Protein 2OXG (pdb70)

Solvent-accessible surface area: 35093 Å² total; per-residue (Å²): 49,136,130,14,154,30,127,5,111,24,64,84,60,8,52,68,28,88,67,8,50,0,89,0,53,0,52,15,167,0,28,13,18,54,132,131,38,102,79,44,132,83,38,99,74,33,0,0,40,94,0,10,0,62,8,64,58,70,33,1,0,36,0,28,3,9,7,5,0,2,64,61,0,29,2,28,4,6,0,83,0,88,54,64,33,74,0,85,0,13,0,72,8,41,9,39,34,77,25,101,34,64,67,96,4,51,45,118,90,66,60,17,24,80,66,1,28,52,6,1,12,60,63,66,88,46,38,94,45,49,25,70,24,72,24,40,136,87,4,132,42,0,67,64,0,81,4,40,1,91,0,106,47,4,38,0,0,3,0,0,0,46,26,8,52,20,4,4,0,1,4,3,29,26,16,117,12,13,34,53,38,36,2,13,3,86,0,17,0,24,92,64,12,41,0,9,0,0,0,16,35,94,123,30,54,5,21,72,24,85,49,66,0,107,21,105,92,41,4,56,49,129,103,16,136,46,150,14,126,21,61,85,64,5,46,66,30,75,70,4,52,0,80,0,32,0,40,16,143,0,27,17,18,59,126,123,64,108,139,40,54,100,37,108,72,43,0,0,38,80,0,10,0,62,8,68,61,69,32,0,1,16,0,22,2,9,5,6,0,3,65,62,0,27,1,28,3,7,0,92,0,85,55,65,32,72,0,97,0,20,0,71,6,53,80,62,37,88,25,67,34,66,58,94,4,55,46,115,67,13,26,89,37,0,26,42,10,2,9,43,40,12,30,18,2,123,49,46,21,36,27,73,23,36,77,91,0,102,57,0,66,62,0,78,4,42,2,33,1,63,49,5,52,0,0,3,0,0,0,48,23,8,46,21,3,4,0,0,3,2,25,21,13,118,11,13,33,53,38,35,2,14,3,90,0,22,0,31,102,67,14,43,0,12,0,0,0,21,40,95,76,26,12,3,20,82,22,85,39,70,0,94,22,96,102,43,7,63,58,132,131,18,64,52,49,19,144,14,58,85,64,7,67,82,36,71,74,4,56,0,87,0,62,0,41,17,172,0,50,26,34,105,46,130,107,115,73,43,0,0,48,94,0,12,0,61,8,66,64,65,36,0,1,34,1,47,6,38,26,12,0,1,64,64,0,31,2,28,3,7,0,97,0,92,52,51,31,90,0,85,0,8,0,73,7,50,79,62,35,77,28,92,32,78,51,94,4,54,108,82,55,18,43,18,84,3,10,20,15,0,8,36,1,22,21,71,121,11,185,40,45,23,74,14,74,27,38,109,79,6,54,72,0,67,51,0,68,4,44,0,94,0,99,42,4,67,11,0,25,1,0,1,54,13,24,92,94,9,28,0,1,22,3,54,23,18,116,11,13,36,54,37,39,3,14,3,75,0,33,0,38,29,5,12,44,0,2,0,0,0,25,28,92,124,28,12,7,13,105,21,94,33,46,0,24,0,31,83,33,44,172,29,148,44,46,32,58,12,64,83,63,11,67,70,33,70,64,4,54,0,93,0,72,0,40,30,73,0,63,34,34,128,131,92,108,87,42,0,0,47,38,0,11,0,47,10,77,62,65,36,0,0,29,0,38,3,19,27,11,0,4,66,66,0,27,0,27,2,6,0,62,0,99,55,64,16,101,0,87,0,5,0,58,8,58,98,64,49,73,42,98,36,82,64,89,3,53,26,156,191,16,38,10,39,29,78,3,2,23,8,0,3,6,0,12,43,79,52,36,160,45,56,19,67,23,71,14,36,141,92,5,110,68,0,76,60,0,74,3,51,1,96,0,101,49,5,61,7,0,9,1,0,1,52,20,20,102,75,6,10,0,1,19,3,31,22,17,119,12,15,29,52,37,44,1,13,3,88,0,41,0,41,100,67,14,41,0,5,0,0,0,23,42,93,122,30,56,6,25,65,23,88,42,63,0,109,18,85,113,37,41

CATH classification: 2.60.40.10

Foldseek 3Di:
DPQFDKDKDWDQEEAAFDKIKIKIWTAAQQQAQADAPPVRHTDHGKHFQWKFKADVNHTPDIDGDHSPQHGGHMDMDMDTHNAWDKIKMWIAIPVGDIDIDIGTHHHD/DDDPVVVVVCVLLVNDDAAADQKDWDWDQEDAALQWTKIKMFGFQFQKKWKFWRQDPNTGWDMDGDDPPDPGGMDMGIHHAQAWTKMKMWTAHPVSHIHIDIDIYGYDHGND/DPQFAKDKDWDQEEAAFDKIKIKIWTADQQQAQDDADPVRHTDHGKHFQWKWKADPNHTPDIDGDHSPQHGGHMDMDMDTHRAWFKMKMWIAIPVGDIDIDIHTHHYD/DLVVVVVCVLLVNDDAAADQKDWDWDQEAPAQQWTKIKMFGFQFQKKWKFWVQDPNTGWDIDGDDPPDPGGMDMGIHHAQAWGKMKMWTAHPVSHIHIDIDTYGYDHGND/DPQFDKDKDWDQEDDQFDKIKIKIWTADQQAQCPPVDHGKHFQWKWKDWPNHTDDIDGDHSVADGGHMDMDMDTHRAWDKMKMWIAIPVGDIDIDIHTHHD/DADAPVVVVCVLQVPAAQDPDAKDKDWDQEDAALAWTKIKMFGFQFQKKFKFWGQDRHTGWDMDGDDPPDPGRMDMGTHHAQAWTKMKMWTAHPVRHIYIDIDTYGYNHHD/DWDKDKDWDQEDAAFDKTKIKIWIADQLQQCCVDRGKHFQWKWKAWQNHTPDIDGDHSPADGGHMDMDMDTHRAKTKIKMWTAIPVGDIDIDIHIHHHD/DDADAPVVVVCVLLVNDDAAADQKDKDWDQEDAALAWTKIKMFHFQFQKKFKFWHPDRHTGWDMDGDDPPDPGRMDMGIHHFQAWGKMKMWTAHPVSHIHIDIDTYGYNHGD

B-factor: mean 19.93, std 10.46, range [4.76, 218.39]

Radius of gyration: 30.37 Å; Cα contacts (8 Å, |Δi|>4): 2724; chains: 8; bounding box: 74×67×88 Å

InterPro domains:
  IPR013783 Immunoglobulin-like fold [G3DSA:2.60.40.10] (2-109)
  IPR014756 Immunoglobulin E-set [SSF81296] (6-107)
  IPR014880 Sulphur oxidation protein SoxZ [PF08770] (10-102)
  IPR030995 Thiosulfate oxidation carrier complex protein SoxZ [TIGR04490] (10-103)

Sequence (861 aa):
ADDAKPRVVKKVPSSAKAGETVTVKALISHKMESGQRKDADGKLIPRSIINRFTCELNGVNVVVDVAIDPAVSTNPYFEFDAKVDAAGEFKFTWYDDDGSVYEDVKPIAVVAGSSTVDELTAAFTGGAATGEGGLTLTAPEIAENGNTVPIEVKAPGAVAIMLLAAGNPEPAVATFNNFGPAAADQRAATRIRLAQTQDVIALAKMADGSVVKAQTTVKVTIGGCADDAKPRVVKVPSSAKAGETVTVKALLISHKMESGQRKDADGKLIPRSIINRFTCELNGVNVVVDVAIDPAVSTNPYFEFDAKVDAAGEFKFTWYDDDGSVYEDVKPIAVASTVDELTAAFTGGAATGEGGGLTLTAPEIAENGNTVPIEVKKAPGAVAIMLLLAAGNPEPAVATFNFGPAAADQRAATRIRLAQTQDVIALAKMADGSVVKKAQTTVKVTIGGCADDAKPRVKVPSSAKAGETVTVKALISHKMESGQRKIPRSIINRFTCELNGVNVVDVAIDDPAVSTNPYFEFDAKVDAAGEFKFTWYDDDGSVYEDVKPIAVGSSTVDELTAAFTTGGGAATGEGGLTLTAPEIAENGNTVPIEVKAPGAVAIMLLAAGNPEPAVATFNFGPAAADQRAATRIRLAQTQDDVIALAKMMADGSVVKAQTTTVKVTIGGDAKPRVKVPSSAKAGETVTVKALISHKMESGQLIPRSIINRFTCELNGVNVVDVAIDPAVSSTNPYFEFDAKVDAAGEFKFTWYDDDGSSVYEEDVKPIAVAHGSSTVDELTAAFTGGAATGEGGLTLTAPEIAENGNTVPIEVKAPGAVAIMLLAAGNPEPAVATFNFGPAAADQRAATRIRLAQTQDVIALAKMADGSVVKAQTTVKVTIGG

Structure (mmCIF, N/CA/C/O backbone):
data_2OXG
#
_entry.id   2OXG
#
_cell.length_a   206.828
_cell.length_b   54.717
_cell.length_c   77.677
_cell.angle_alpha   90.00
_cell.angle_beta   98.68
_cell.angle_gamma   90.00
#
_symmetry.space_group_name_H-M   'C 1 2 1'
#
loop_
_entity.id
_entity.type
_entity.pdbx_description
1 polymer 'SoxZ protein'
2 polymer 'SoxY protein'
3 non-polymer 'SULFATE ION'
4 non-polymer 1,2-ETHANEDIOL
5 water water
#
loop_
_atom_site.group_PDB
_atom_site.id
_atom_site.type_symbol
_atom_site.label_atom_id
_atom_site.label_alt_id
_atom_site.label_comp_id
_atom_site.label_asym_id
_atom_site.label_entity_id
_atom_site.label_seq_id
_atom_site.pdbx_PDB_ins_code
_atom_site.Cartn_x
_atom_site.Cartn_y
_atom_site.Cartn_z
_atom_site.occupancy
_atom_site.B_iso_or_equiv
_atom_site.auth_seq_id
_atom_site.auth_comp_id
_atom_site.auth_asym_id
_atom_site.auth_atom_id
_atom_site.pdbx_PDB_model_num
ATOM 1 N N . ALA A 1 1 ? 161.535 29.145 -2.346 1.00 17.08 1 ALA Z N 1
ATOM 2 C CA . ALA A 1 1 ? 161.586 30.635 -2.325 1.00 17.97 1 ALA Z CA 1
ATOM 3 C C . ALA A 1 1 ? 160.178 31.181 -2.454 1.00 19.51 1 ALA Z C 1
ATOM 4 O O . ALA A 1 1 ? 159.291 30.513 -3.018 1.00 18.42 1 ALA Z O 1
ATOM 6 N N . ASP A 1 2 ? 159.985 32.405 -1.963 1.00 20.37 2 ASP Z N 1
ATOM 7 C CA . ASP A 1 2 ? 158.672 33.040 -1.999 1.00 21.79 2 ASP Z CA 1
ATOM 8 C C . ASP A 1 2 ? 158.355 33.640 -3.367 1.00 21.18 2 ASP Z C 1
ATOM 9 O O . ASP A 1 2 ? 159.251 34.014 -4.135 1.00 21.91 2 ASP Z O 1
ATOM 14 N N . ASP A 1 3 ? 157.060 33.698 -3.660 1.00 20.59 3 ASP Z N 1
ATOM 15 C CA . ASP A 1 3 ? 156.533 34.435 -4.806 1.00 20.60 3 ASP Z CA 1
ATOM 16 C C . ASP A 1 3 ? 157.103 34.003 -6.152 1.00 19.56 3 ASP Z C 1
ATOM 17 O O . ASP A 1 3 ? 157.293 34.845 -7.042 1.00 19.07 3 ASP Z O 1
ATOM 22 N N . ALA A 1 4 ? 157.352 32.703 -6.293 1.00 18.41 4 ALA Z N 1
ATOM 23 C CA . ALA A 1 4 ? 157.898 32.128 -7.528 1.00 18.13 4 ALA Z CA 1
ATOM 24 C C . ALA A 1 4 ? 156.720 31.835 -8.415 1.00 18.38 4 ALA Z C 1
ATOM 25 O O . ALA A 1 4 ? 156.296 30.670 -8.580 1.00 20.55 4 ALA Z O 1
ATOM 27 N N . LYS A 1 5 ? 156.145 32.905 -8.946 1.00 17.62 5 LYS Z N 1
ATOM 28 C CA . LYS A 1 5 ? 154.903 32.825 -9.706 1.00 17.36 5 LYS Z CA 1
ATOM 29 C C . LYS A 1 5 ? 155.253 32.455 -11.159 1.00 16.72 5 LYS Z C 1
ATOM 30 O O . LYS A 1 5 ? 156.040 33.149 -11.847 1.00 17.40 5 LYS Z O 1
ATOM 36 N N . PRO A 1 6 ? 154.753 31.310 -11.622 1.00 14.84 6 PRO Z N 1
ATOM 37 C CA . PRO A 1 6 ? 154.947 30.964 -13.029 1.00 14.99 6 PRO Z CA 1
ATOM 38 C C . PRO A 1 6 ? 154.007 31.683 -13.975 1.00 14.35 6 PRO Z C 1
ATOM 39 O O . PRO A 1 6 ? 152.865 31.978 -13.591 1.00 15.96 6 PRO Z O 1
ATOM 43 N N . ARG A 1 7 ? 154.461 31.943 -15.195 1.00 14.89 7 ARG Z N 1
ATOM 44 C CA . ARG A 1 7 ? 153.570 32.416 -16.239 1.00 14.99 7 ARG Z CA 1
ATOM 45 C C . ARG A 1 7 ? 153.943 31.699 -17.514 1.00 13.09 7 ARG Z C 1
ATOM 46 O O . ARG A 1 7 ? 155.104 31.720 -17.919 1.00 13.03 7 ARG Z O 1
ATOM 54 N N . VAL A 1 8 ? 152.966 31.043 -18.118 1.00 12.80 8 VAL Z N 1
ATOM 55 C CA A VAL A 1 8 ? 153.183 30.332 -19.377 0.50 12.69 8 VAL Z CA 1
ATOM 56 C CA B VAL A 1 8 ? 153.207 30.356 -19.384 0.50 12.82 8 VAL Z CA 1
ATOM 57 C C . VAL A 1 8 ? 152.269 30.887 -20.464 1.00 13.18 8 VAL Z C 1
ATOM 58 O O . VAL A 1 8 ? 151.096 31.148 -20.215 1.00 15.08 8 VAL Z O 1
ATOM 65 N N . LYS A 1 9 ? 152.807 31.047 -21.656 1.00 13.37 9 LYS Z N 1
ATOM 66 C CA A LYS A 1 9 ? 152.022 31.427 -22.814 0.50 13.97 9 LYS Z CA 1
ATOM 67 C CA B LYS A 1 9 ? 152.022 31.444 -22.817 0.50 14.29 9 LYS Z CA 1
ATOM 68 C C . LYS A 1 9 ? 152.133 30.309 -23.814 1.00 13.59 9 LYS Z C 1
ATOM 69 O O . LYS A 1 9 ? 153.229 29.969 -24.263 1.00 13.20 9 LYS Z O 1
ATOM 80 N N . VAL A 1 10 ? 150.988 29.735 -24.158 1.00 13.63 10 VAL Z N 1
ATOM 81 C CA . VAL A 1 10 ? 150.945 28.649 -25.127 1.00 15.36 10 VAL Z CA 1
ATOM 82 C C . VAL A 1 10 ? 149.512 28.615 -25.627 1.00 15.17 10 VAL Z C 1
ATOM 83 O O . VAL A 1 10 ? 148.586 28.860 -24.853 1.00 15.57 10 VAL Z O 1
ATOM 87 N N . PRO A 1 11 ? 149.314 28.383 -26.934 1.00 14.78 11 PRO Z N 1
ATOM 88 C CA . PRO A 1 11 ? 147.937 28.204 -27.424 1.00 15.51 11 PRO Z CA 1
ATOM 89 C C . PRO A 1 11 ? 147.180 27.117 -26.663 1.00 16.07 11 PRO Z C 1
ATOM 90 O O . PRO A 1 11 ? 147.774 26.132 -26.182 1.00 16.50 11 PRO Z O 1
ATOM 94 N N . SER A 1 12 ? 145.858 27.286 -26.580 1.00 15.68 12 SER Z N 1
ATOM 95 C CA . SER A 1 12 ? 145.026 26.359 -25.840 1.00 15.81 12 SER Z CA 1
ATOM 96 C C . SER A 1 12 ? 144.482 25.200 -26.696 1.00 16.08 12 SER Z C 1
ATOM 97 O O . SER A 1 12 ? 143.839 24.292 -26.182 1.00 17.20 12 SER Z O 1
ATOM 100 N N . SER A 1 13 ? 144.756 25.246 -27.987 1.00 15.72 13 SER Z N 1
ATOM 101 C CA . SER A 1 13 ? 144.448 24.120 -28.871 1.00 16.61 13 SER Z CA 1
ATOM 102 C C . SER A 1 13 ? 145.385 24.186 -30.053 1.00 16.35 13 SER Z C 1
ATOM 103 O O . SER A 1 13 ? 146.016 25.219 -30.299 1.00 16.14 13 SER Z O 1
ATOM 106 N N . ALA A 1 14 ? 145.461 23.069 -30.788 1.00 16.00 14 ALA Z N 1
ATOM 107 C CA . ALA A 1 14 ? 146.238 22.992 -32.008 1.00 16.49 14 ALA Z CA 1
ATOM 108 C C . ALA A 1 14 ? 145.593 21.927 -32.868 1.00 17.21 14 ALA Z C 1
ATOM 109 O O . ALA A 1 14 ? 144.861 21.086 -32.368 1.00 16.99 14 ALA Z O 1
ATOM 111 N N . LYS A 1 15 ? 145.871 21.986 -34.161 1.00 18.03 15 LYS Z N 1
ATOM 112 C CA . LYS A 1 15 ? 145.488 20.890 -35.047 1.00 18.27 15 LYS Z CA 1
ATOM 113 C C . LYS A 1 15 ? 146.417 19.722 -34.731 1.00 18.82 15 LYS Z C 1
ATOM 114 O O . LYS A 1 15 ? 147.582 19.928 -34.403 1.00 18.21 15 LYS Z O 1
ATOM 116 N N . ALA A 1 16 ? 145.907 18.496 -34.784 1.00 19.15 16 ALA Z N 1
ATOM 117 C CA . ALA A 1 16 ? 146.748 17.345 -34.469 1.00 19.21 16 ALA Z CA 1
ATOM 118 C C . ALA A 1 16 ? 147.992 17.326 -35.354 1.00 18.93 16 ALA Z C 1
ATOM 119 O O . ALA A 1 16 ? 147.891 17.422 -36.592 1.00 20.29 16 ALA Z O 1
ATOM 121 N N . GLY A 1 17 ? 149.155 17.205 -34.705 1.00 18.40 17 GLY Z N 1
ATOM 122 C CA . GLY A 1 17 ? 150.471 17.192 -35.373 1.00 18.66 17 GLY Z CA 1
ATOM 123 C C . GLY A 1 17 ? 151.125 18.543 -35.586 1.00 18.35 17 GLY Z C 1
ATOM 124 O O . GLY A 1 17 ? 152.264 18.617 -36.062 1.00 20.20 17 GLY Z O 1
ATOM 125 N N . GLU A 1 18 ? 150.411 19.608 -35.235 1.00 17.43 18 GLU Z N 1
ATOM 126 C CA . GLU A 1 18 ? 150.901 20.965 -35.418 1.00 17.76 18 GLU Z CA 1
ATOM 127 C C . GLU A 1 18 ? 151.920 21.334 -34.329 1.00 15.60 18 GLU Z C 1
ATOM 128 O O . GLU A 1 18 ? 151.913 20.794 -33.218 1.00 15.82 18 GLU Z O 1
ATOM 134 N N . THR A 1 19 ? 152.794 22.269 -34.666 1.00 13.39 19 THR Z N 1
ATOM 135 C CA . THR A 1 19 ? 153.766 22.786 -33.713 1.00 13.74 19 THR Z CA 1
ATOM 136 C C . THR A 1 19 ? 153.146 23.972 -32.983 1.00 13.28 19 THR Z C 1
ATOM 137 O O . THR A 1 19 ? 152.475 24.822 -33.590 1.00 14.30 19 THR Z O 1
ATOM 141 N N . VAL A 1 20 ? 153.393 24.031 -31.670 1.00 11.89 20 VAL Z N 1
ATOM 142 C CA . VAL A 1 20 ? 153.089 25.243 -30.931 1.00 12.00 20 VAL Z CA 1
ATOM 143 C C . VAL A 1 20 ? 154.348 25.774 -30.239 1.00 11.67 20 VAL Z C 1
ATOM 144 O O . VAL A 1 20 ? 155.214 25.007 -29.816 1.00 11.67 20 VAL Z O 1
ATOM 148 N N . THR A 1 21 ? 154.436 27.089 -30.161 1.00 11.38 21 THR Z N 1
ATOM 149 C CA . THR A 1 21 ? 155.493 27.705 -29.403 1.00 11.31 21 THR Z CA 1
ATOM 150 C C . THR A 1 21 ? 155.051 27.831 -27.953 1.00 11.14 21 THR Z C 1
ATOM 151 O O . THR A 1 21 ? 153.914 28.237 -27.681 1.00 11.64 21 THR Z O 1
ATOM 155 N N . VAL A 1 22 ? 155.968 27.489 -27.038 1.00 9.80 22 VAL Z N 1
ATOM 156 C CA . VAL A 1 22 ? 155.732 27.582 -25.614 1.00 10.97 22 VAL Z CA 1
ATOM 157 C C . VAL A 1 22 ? 156.669 28.611 -25.023 1.00 10.47 22 VAL Z C 1
ATOM 158 O O . VAL A 1 22 ? 157.857 28.571 -25.315 1.00 10.90 22 VAL Z O 1
ATOM 162 N N . LYS A 1 23 ? 156.137 29.514 -24.196 1.00 9.73 23 LYS Z N 1
ATOM 163 C CA . LYS A 1 23 ? 156.984 30.497 -23.498 1.00 10.21 23 LYS Z CA 1
ATOM 164 C C . LYS A 1 23 ? 156.730 30.329 -22.014 1.00 10.55 23 LYS Z C 1
ATOM 165 O O . LYS A 1 23 ? 155.586 30.403 -21.579 1.00 13.57 23 LYS Z O 1
ATOM 171 N N . ALA A 1 24 ? 157.778 30.109 -21.240 1.00 9.85 24 ALA Z N 1
ATOM 172 C CA . ALA A 1 24 ? 157.611 29.820 -19.811 1.00 9.45 24 ALA Z CA 1
ATOM 173 C C . ALA A 1 24 ? 158.495 30.715 -18.992 1.00 10.04 24 ALA Z C 1
ATOM 174 O O . ALA A 1 24 ? 159.694 30.720 -19.210 1.00 10.60 24 ALA Z O 1
ATOM 176 N N . LEU A 1 25 ? 157.893 31.454 -18.058 1.00 10.12 25 LEU Z N 1
ATOM 177 C CA . LEU A 1 25 ? 158.593 32.430 -17.217 1.00 11.48 25 LEU Z CA 1
ATOM 178 C C . LEU A 1 25 ? 158.275 32.110 -15.765 1.00 10.74 25 LEU Z C 1
ATOM 179 O O . LEU A 1 25 ? 157.189 31.626 -15.451 1.00 11.10 25 LEU Z O 1
ATOM 184 N N . ILE A 1 26 ? 159.222 32.380 -14.876 1.00 10.27 26 ILE Z N 1
ATOM 185 C CA . ILE A 1 26 ? 158.937 32.343 -13.438 1.00 10.46 26 ILE Z CA 1
ATOM 186 C C . ILE A 1 26 ? 159.700 33.444 -12.746 1.00 10.78 26 ILE Z C 1
ATOM 187 O O . ILE A 1 26 ? 160.769 33.825 -13.207 1.00 11.30 26 ILE Z O 1
ATOM 192 N N . SER A 1 27 ? 159.146 33.970 -11.659 1.00 10.31 27 SER Z N 1
ATOM 193 C CA . SER A 1 27 ? 159.834 35.013 -10.920 1.00 9.49 27 SER Z CA 1
ATOM 194 C C . SER A 1 27 ? 160.819 34.401 -9.931 1.00 10.00 27 SER Z C 1
ATOM 195 O O . SER A 1 27 ? 160.428 33.579 -9.095 1.00 10.78 27 SER Z O 1
ATOM 198 N N . HIS A 1 28 ? 162.084 34.783 -10.040 1.00 9.27 28 HIS Z N 1
ATOM 199 C CA . HIS A 1 28 ? 163.111 34.235 -9.154 1.00 9.43 28 HIS Z CA 1
ATOM 200 C C . HIS A 1 28 ? 164.358 35.082 -9.170 1.00 9.90 28 HIS Z C 1
ATOM 201 O O . HIS A 1 28 ? 164.823 35.442 -10.256 1.00 9.60 28 HIS Z O 1
ATOM 208 N N . LYS A 1 29 ? 164.933 35.371 -7.999 1.00 9.71 29 LYS Z N 1
ATOM 209 C CA . LYS A 1 29 ? 166.088 36.258 -7.980 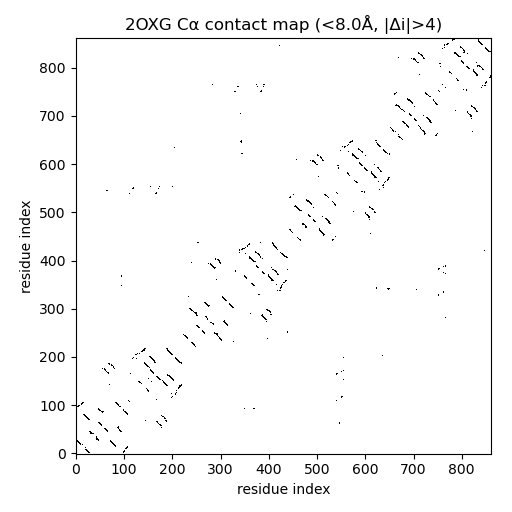1.00 11.00 29 LYS Z CA 1
ATOM 210 C C . LYS A 1 29 ? 167.298 35.647 -8.671 1.00 10.49 29 LYS Z C 1
ATOM 211 O O . LYS A 1 29 ? 168.139 36.387 -9.197 1.00 11.45 29 LYS Z O 1
ATOM 217 N N . MET A 1 30 ? 167.406 34.319 -8.631 1.00 10.24 30 MET Z N 1
ATOM 218 C CA . MET A 1 30 ? 168.566 33.619 -9.213 1.00 9.89 30 MET Z CA 1
ATOM 219 C C . MET A 1 30 ? 169.877 34.180 -8.672 1.00 10.02 30 MET Z C 1
ATOM 220 O O . MET A 1 30 ? 170.802 34.466 -9.438 1.00 11.28 30 MET Z O 1
ATOM 225 N N . GLU A 1 31 ? 169.985 34.296 -7.349 1.00 11.13 31 GLU Z N 1
ATOM 226 C CA . GLU A 1 31 ? 171.235 34.774 -6.752 1.00 11.61 31 GLU Z CA 1
ATOM 227 C C . GLU A 1 31 ? 172.395 33.923 -7.234 1.00 11.63 31 GLU Z C 1
ATOM 228 O O . GLU A 1 31 ? 172.400 32.707 -7.052 1.00 12.45 31 GLU Z O 1
ATOM 234 N N . SER A 1 32 ? 173.351 34.565 -7.912 1.00 12.43 32 SER Z N 1
ATOM 235 C CA . SER A 1 32 ? 174.315 33.809 -8.736 1.00 13.85 32 SER Z CA 1
ATOM 236 C C . SER A 1 32 ? 175.458 33.155 -7.976 1.00 13.91 32 SER Z C 1
ATOM 237 O O . SER A 1 32 ? 176.026 32.164 -8.454 1.00 15.41 32 SER Z O 1
ATOM 240 N N . GLY A 1 33 ? 175.847 33.729 -6.833 1.00 13.91 33 GLY Z N 1
ATOM 241 C CA . GLY A 1 33 ? 177.101 33.311 -6.167 1.00 15.75 33 GLY Z CA 1
ATOM 242 C C . GLY A 1 33 ? 178.290 34.214 -6.462 1.00 17.99 33 GLY Z C 1
ATOM 243 O O . GLY A 1 33 ? 179.351 34.057 -5.833 1.00 20.02 33 GLY Z O 1
ATOM 244 N N . GLN A 1 34 ? 178.097 35.196 -7.345 1.00 17.91 34 GLN Z N 1
ATOM 245 C CA . GLN A 1 34 ? 179.153 36.144 -7.745 1.00 19.04 34 GLN Z CA 1
ATOM 246 C C . GLN A 1 34 ? 178.958 37.567 -7.196 1.00 19.62 34 GLN Z C 1
ATOM 247 O O . GLN A 1 34 ? 179.847 38.415 -7.355 1.00 20.95 34 GLN Z O 1
ATOM 253 N N . ARG A 1 35 ? 177.810 37.854 -6.578 1.00 18.59 35 ARG Z N 1
ATOM 254 C CA . ARG A 1 35 ? 177.507 39.215 -6.141 1.00 20.72 35 ARG Z CA 1
ATOM 255 C C . ARG A 1 35 ? 178.150 39.417 -4.766 1.00 20.99 35 ARG Z C 1
ATOM 256 O O . ARG A 1 35 ? 178.137 38.511 -3.940 1.00 22.65 35 ARG Z O 1
ATOM 264 N N . LYS A 1 36 ? 178.711 40.595 -4.533 1.00 22.25 36 LYS Z N 1
ATOM 265 C CA . LYS A 1 36 ? 179.319 40.875 -3.231 1.00 22.94 36 LYS Z CA 1
ATOM 266 C C . LYS A 1 36 ? 178.409 41.767 -2.402 1.00 23.66 36 LYS Z C 1
ATOM 267 O O . LYS A 1 36 ? 177.740 42.650 -2.944 1.00 23.68 36 LYS Z O 1
ATOM 273 N N . ASP A 1 37 ? 178.366 41.533 -1.091 1.00 24.31 37 ASP Z N 1
ATOM 274 C CA . ASP A 1 37 ? 177.584 42.406 -0.224 1.00 26.50 37 ASP Z CA 1
ATOM 275 C C . ASP A 1 37 ? 178.350 43.694 0.052 1.00 27.77 37 ASP Z C 1
ATOM 276 O O . ASP A 1 37 ? 179.456 43.888 -0.463 1.00 27.55 37 ASP Z O 1
ATOM 281 N N . ALA A 1 38 ? 177.751 44.569 0.857 1.00 29.14 38 ALA Z N 1
ATOM 282 C CA . ALA A 1 38 ? 178.324 45.880 1.166 1.00 30.75 38 ALA Z CA 1
ATOM 283 C C . ALA A 1 38 ? 179.747 45.808 1.717 1.00 31.60 38 ALA Z C 1
ATOM 284 O O . ALA A 1 38 ? 180.543 46.736 1.509 1.00 32.72 38 ALA Z O 1
ATOM 286 N N . ASP A 1 39 ? 180.058 44.714 2.414 1.00 32.12 39 ASP Z N 1
ATOM 287 C CA . ASP A 1 39 ? 181.381 44.480 3.015 1.00 32.49 39 ASP Z CA 1
ATOM 288 C C . ASP A 1 39 ? 182.335 43.654 2.130 1.00 32.63 39 ASP Z C 1
ATOM 289 O O . ASP A 1 39 ? 183.383 43.187 2.595 1.00 33.02 39 ASP Z O 1
ATOM 291 N N . GLY A 1 40 ? 181.967 43.466 0.863 1.00 31.83 40 GLY Z N 1
ATOM 292 C CA . GLY A 1 40 ? 182.823 42.786 -0.105 1.00 30.82 40 GLY Z CA 1
ATOM 293 C C . GLY A 1 40 ? 182.809 41.266 -0.070 1.00 30.23 40 GLY Z C 1
ATOM 294 O O . GLY A 1 40 ? 183.615 40.622 -0.756 1.00 30.52 40 GLY Z O 1
ATOM 295 N N . LYS A 1 41 ? 181.880 40.695 0.701 1.00 29.12 41 LYS Z N 1
ATOM 296 C CA . LYS A 1 41 ? 181.753 39.249 0.840 1.00 28.22 41 LYS Z CA 1
ATOM 297 C C . LYS A 1 41 ? 180.787 38.723 -0.223 1.00 26.31 41 LYS Z C 1
ATOM 298 O O . LYS A 1 41 ? 179.745 39.328 -0.463 1.00 26.00 41 LYS Z O 1
ATOM 304 N N . LEU A 1 42 ? 181.146 37.605 -0.846 1.00 24.78 42 LEU Z N 1
ATOM 305 C CA . LEU A 1 42 ? 180.250 36.947 -1.811 1.00 23.64 42 LEU Z CA 1
ATOM 306 C C . LEU A 1 42 ? 178.963 36.468 -1.149 1.00 22.48 42 LEU Z C 1
ATOM 307 O O . LEU A 1 42 ? 178.969 35.907 -0.045 1.00 23.20 42 LEU Z O 1
ATOM 312 N N . ILE A 1 43 ? 177.870 36.670 -1.871 1.00 19.99 43 ILE Z N 1
ATOM 313 C CA . ILE A 1 43 ? 176.542 36.258 -1.433 1.00 17.20 43 ILE Z CA 1
ATOM 314 C C . ILE A 1 43 ? 176.269 34.893 -2.062 1.00 16.77 43 ILE Z C 1
ATOM 315 O O . ILE A 1 43 ? 176.358 34.745 -3.287 1.00 16.14 43 ILE Z O 1
ATOM 320 N N . PRO A 1 44 ? 175.991 33.879 -1.246 1.00 16.62 44 PRO Z N 1
ATOM 321 C CA . PRO A 1 44 ? 175.832 32.512 -1.725 1.00 16.48 44 PRO Z CA 1
ATOM 322 C C . PRO A 1 44 ? 174.799 32.317 -2.849 1.00 15.02 44 PRO Z C 1
ATOM 323 O O . PRO A 1 44 ? 173.755 32.955 -2.878 1.00 14.93 44 PRO Z O 1
ATOM 327 N N . ARG A 1 45 ? 175.120 31.418 -3.756 1.00 14.47 45 ARG Z N 1
ATOM 328 C CA . ARG A 1 45 ? 174.216 31.067 -4.842 1.00 13.01 45 ARG Z CA 1
ATOM 329 C C . ARG A 1 45 ? 172.894 30.503 -4.298 1.00 13.00 45 ARG Z C 1
ATOM 330 O O . ARG A 1 45 ? 172.877 29.728 -3.333 1.00 13.96 45 ARG Z O 1
ATOM 338 N N . SER A 1 46 ? 171.792 30.841 -4.962 1.00 12.02 46 SER Z N 1
ATOM 339 C CA . SER A 1 46 ? 170.549 30.100 -4.744 1.00 11.27 46 SER Z CA 1
ATOM 340 C C . SER A 1 46 ? 169.711 30.335 -5.999 1.00 10.60 46 SER Z C 1
ATOM 341 O O . SER A 1 46 ? 169.075 31.391 -6.130 1.00 11.18 46 SER Z O 1
ATOM 344 N N . ILE A 1 47 ? 169.728 29.356 -6.920 1.00 10.28 47 ILE Z N 1
ATOM 345 C CA . ILE A 1 47 ? 169.029 29.510 -8.198 1.00 10.41 47 ILE Z CA 1
ATOM 346 C C . ILE A 1 47 ? 168.032 28.391 -8.404 1.00 10.33 47 ILE Z C 1
ATOM 347 O O . ILE A 1 47 ? 168.062 27.367 -7.698 1.00 11.17 47 ILE Z O 1
ATOM 352 N N . ILE A 1 48 ? 167.166 28.578 -9.402 1.00 9.76 48 ILE Z N 1
ATOM 353 C CA . ILE A 1 48 ? 166.477 27.446 -9.996 1.00 10.00 48 ILE Z CA 1
ATOM 354 C C . ILE A 1 48 ? 167.486 26.717 -10.892 1.00 9.84 48 ILE Z C 1
ATOM 355 O O . ILE A 1 48 ? 168.116 27.345 -11.751 1.00 10.70 48 ILE Z O 1
ATOM 360 N N . ASN A 1 49 ? 167.650 25.416 -10.647 1.00 9.99 49 ASN Z N 1
ATOM 361 C CA . ASN A 1 49 ? 168.724 24.647 -11.307 1.00 9.39 49 ASN Z CA 1
ATOM 362 C C . ASN A 1 49 ? 168.227 23.702 -12.418 1.00 9.87 49 ASN Z C 1
ATOM 363 O O . ASN A 1 49 ? 169.045 23.088 -13.115 1.00 10.58 49 ASN Z O 1
ATOM 368 N N . ARG A 1 50 ? 166.916 23.615 -12.621 1.00 9.76 50 ARG Z N 1
ATOM 369 C CA . ARG A 1 50 ? 166.366 22.724 -13.646 1.00 9.29 50 ARG Z CA 1
ATOM 370 C C . ARG A 1 50 ? 164.945 23.148 -13.952 1.00 8.41 50 ARG Z C 1
ATOM 371 O O . ARG A 1 50 ? 164.178 23.503 -13.046 1.00 9.66 50 ARG Z O 1
ATOM 379 N N . PHE A 1 51 ? 164.600 23.035 -15.235 1.00 9.37 51 PHE Z N 1
ATOM 380 C CA . PHE A 1 51 ? 163.256 23.310 -15.713 1.00 8.90 51 PHE Z CA 1
ATOM 381 C C . PHE A 1 51 ? 162.866 22.180 -16.661 1.00 8.48 51 PHE Z C 1
ATOM 382 O O . PHE A 1 51 ? 163.681 21.804 -17.534 1.00 9.08 51 PHE Z O 1
ATOM 390 N N . THR A 1 52 ? 161.668 21.628 -16.473 1.00 9.42 52 THR Z N 1
ATOM 391 C CA . THR A 1 52 ? 161.122 20.657 -17.434 1.00 9.63 52 THR Z CA 1
ATOM 392 C C . THR A 1 52 ? 159.753 21.047 -17.927 1.00 9.58 52 THR Z C 1
ATOM 393 O O . THR A 1 52 ? 158.948 21.616 -17.187 1.00 10.30 52 THR Z O 1
ATOM 397 N N . CYS A 1 53 ? 159.498 20.732 -19.194 1.00 9.80 53 CYS Z N 1
ATOM 398 C CA . CYS A 1 53 ? 158.161 20.809 -19.752 1.00 10.30 53 CYS Z CA 1
ATOM 399 C C . CYS A 1 53 ? 157.831 19.451 -20.332 1.00 10.66 53 CYS Z C 1
ATOM 400 O O . CYS A 1 53 ? 158.602 18.932 -21.148 1.00 11.04 53 CYS Z O 1
ATOM 403 N N . GLU A 1 54 ? 156.716 18.877 -19.874 1.00 11.36 54 GLU Z N 1
ATOM 404 C CA . GLU A 1 54 ? 156.203 17.602 -20.396 1.00 13.17 54 GLU Z CA 1
ATOM 405 C C . GLU A 1 54 ? 154.854 17.835 -21.032 1.00 13.79 54 GLU Z C 1
ATOM 406 O O . GLU A 1 54 ? 154.049 18.620 -20.544 1.00 14.60 54 GLU Z O 1
ATOM 412 N N . LEU A 1 55 ? 154.600 17.140 -22.126 1.00 14.63 55 LEU Z N 1
ATOM 413 C CA . LEU A 1 55 ? 153.304 17.239 -22.778 1.00 15.98 55 LEU Z CA 1
ATOM 414 C C . LEU A 1 55 ? 152.757 15.850 -22.660 1.00 15.68 55 LEU Z C 1
ATOM 415 O O . LEU A 1 55 ? 153.341 14.883 -23.173 1.00 16.24 55 LEU Z O 1
ATOM 420 N N . ASN A 1 56 ? 151.636 15.740 -21.964 1.00 16.81 56 ASN Z N 1
ATOM 421 C CA . ASN A 1 56 ? 150.980 14.471 -21.808 1.00 17.60 56 ASN Z CA 1
ATOM 422 C C . ASN A 1 56 ? 151.961 13.436 -21.227 1.00 17.49 56 ASN Z C 1
ATOM 423 O O . ASN A 1 56 ? 152.016 12.289 -21.692 1.00 18.26 56 ASN Z O 1
ATOM 428 N N . GLY A 1 57 ? 152.785 13.893 -20.268 1.00 17.10 57 GLY Z N 1
ATOM 429 C CA . GLY A 1 57 ? 153.756 13.059 -19.574 1.00 16.10 57 GLY Z CA 1
ATOM 430 C C . GLY A 1 57 ? 155.070 12.751 -20.286 1.00 16.11 57 GLY Z C 1
ATOM 431 O O . GLY A 1 57 ? 155.951 12.130 -19.725 1.00 18.54 57 GLY Z O 1
ATOM 432 N N . VAL A 1 58 ? 155.229 13.191 -21.523 1.00 14.11 58 VAL Z N 1
ATOM 433 C CA . VAL A 1 58 ? 156.449 12.938 -22.295 1.00 12.71 58 VAL Z CA 1
ATOM 434 C C . VAL A 1 58 ? 157.245 14.245 -22.430 1.00 12.20 58 VAL Z C 1
ATOM 435 O O . VAL A 1 58 ? 156.673 15.309 -22.622 1.00 11.98 58 VAL Z O 1
ATOM 439 N N . ASN A 1 59 ? 158.565 14.156 -22.312 1.00 11.80 59 ASN Z N 1
ATOM 440 C CA . ASN A 1 59 ? 159.364 15.375 -22.232 1.00 11.57 59 ASN Z CA 1
ATOM 441 C C . ASN A 1 59 ? 159.366 16.140 -23.549 1.00 10.73 59 ASN Z C 1
ATOM 442 O O . ASN A 1 59 ? 159.525 15.554 -24.622 1.00 11.05 59 ASN Z O 1
ATOM 447 N N . VAL A 1 60 ? 159.196 17.451 -23.412 1.00 10.44 60 VAL Z N 1
ATOM 448 C CA . VAL A 1 60 ? 159.399 18.393 -24.511 1.00 9.74 60 VAL Z CA 1
ATOM 449 C C . VAL A 1 60 ? 160.824 18.950 -24.407 1.00 9.85 60 VAL Z C 1
ATOM 450 O O . VAL A 1 60 ? 161.638 18.768 -25.332 1.00 10.29 60 VAL Z O 1
ATOM 454 N N A VAL A 1 61 ? 161.150 19.533 -23.251 0.50 8.82 61 VAL Z N 1
ATOM 455 N N B VAL A 1 61 ? 161.133 19.648 -23.305 0.50 9.34 61 VAL Z N 1
ATOM 456 C CA A VAL A 1 61 ? 162.504 19.994 -23.019 0.50 8.06 61 VAL Z CA 1
ATOM 457 C CA B VAL A 1 61 ? 162.532 19.973 -22.997 0.50 9.75 61 VAL Z CA 1
ATOM 458 C C A VAL A 1 61 ? 162.858 19.871 -21.536 0.50 8.20 61 VAL Z C 1
ATOM 459 C C B VAL A 1 61 ? 162.838 19.706 -21.539 0.50 9.08 61 VAL Z C 1
ATOM 460 O O A VAL A 1 61 ? 161.988 20.043 -20.666 0.50 7.94 61 VAL Z O 1
ATOM 461 O O B VAL A 1 61 ? 161.937 19.644 -20.695 0.50 9.17 61 VAL Z O 1
ATOM 468 N N . ASP A 1 62 ? 164.130 19.563 -21.266 1.00 9.43 62 ASP Z N 1
ATOM 469 C CA . ASP A 1 62 ? 164.659 19.378 -19.899 1.00 9.76 62 ASP Z CA 1
ATOM 470 C C . ASP A 1 62 ? 165.912 20.242 -19.880 1.00 9.97 62 ASP Z C 1
ATOM 471 O O . ASP A 1 62 ? 166.869 19.962 -20.632 1.00 11.03 62 ASP Z O 1
ATOM 476 N N . VAL A 1 63 ? 165.902 21.313 -19.083 1.00 9.79 63 VAL Z N 1
ATOM 477 C CA . VAL A 1 63 ? 166.964 22.284 -19.132 1.00 9.57 63 VAL Z CA 1
ATOM 478 C C . VAL A 1 63 ? 167.724 22.265 -17.798 1.00 9.77 63 VAL Z C 1
ATOM 479 O O . VAL A 1 63 ? 167.129 22.463 -16.734 1.00 9.76 63 VAL Z O 1
ATOM 483 N N . ALA A 1 64 ? 169.026 22.028 -17.880 1.00 9.51 64 ALA Z N 1
ATOM 484 C CA . ALA A 1 64 ? 169.918 22.131 -16.739 1.00 9.21 64 ALA Z CA 1
ATOM 485 C C . ALA A 1 64 ? 170.324 23.604 -16.683 1.00 10.10 64 ALA Z C 1
ATOM 486 O O . ALA A 1 64 ? 170.881 24.151 -17.668 1.00 10.88 64 ALA Z O 1
ATOM 488 N N . ILE A 1 65 ? 170.049 24.261 -15.549 1.00 9.49 65 ILE Z N 1
ATOM 489 C CA . ILE A 1 65 ? 170.198 25.707 -15.461 1.00 9.46 65 ILE Z CA 1
ATOM 490 C C . ILE A 1 65 ? 171.342 26.060 -14.529 1.00 9.67 65 ILE Z C 1
ATOM 491 O O . ILE A 1 65 ? 171.412 25.524 -13.419 1.00 10.98 65 ILE Z O 1
ATOM 496 N N . ASP A 1 66 ? 172.229 26.942 -14.991 1.00 10.09 66 ASP Z N 1
ATOM 497 C CA . ASP A 1 66 ? 173.376 27.395 -14.192 1.00 9.82 66 ASP Z CA 1
ATOM 498 C C . ASP A 1 66 ? 173.225 28.860 -13.816 1.00 10.13 66 ASP Z C 1
ATOM 499 O O . ASP A 1 66 ? 172.285 29.526 -14.270 1.00 10.22 66 ASP Z O 1
ATOM 504 N N . PRO A 1 67 ? 174.092 29.358 -12.925 1.00 10.78 67 PRO Z N 1
ATOM 505 C CA . PRO A 1 67 ? 173.935 30.736 -12.442 1.00 11.13 67 PRO Z CA 1
ATOM 506 C C . PRO A 1 67 ? 173.962 31.857 -13.473 1.00 11.82 67 PRO Z C 1
ATOM 507 O O . PRO A 1 67 ? 173.593 32.980 -13.146 1.00 12.52 67 PRO Z O 1
ATOM 511 N N . ALA A 1 68 ? 174.418 31.571 -14.691 1.00 11.15 68 ALA Z N 1
ATOM 512 C CA . ALA A 1 68 ? 174.400 32.593 -15.723 1.00 10.95 68 ALA Z CA 1
ATOM 513 C C . ALA A 1 68 ? 173.050 32.747 -16.412 1.00 10.91 68 ALA Z C 1
ATOM 514 O O . ALA A 1 68 ? 172.895 33.648 -17.225 1.00 12.56 68 ALA Z O 1
ATOM 516 N N . VAL A 1 69 ? 172.069 31.898 -16.092 1.00 10.39 69 VAL Z N 1
ATOM 517 C CA . VAL A 1 69 ? 170.704 32.195 -16.570 1.00 10.50 69 VAL Z CA 1
ATOM 518 C C . VAL A 1 69 ? 170.161 33.399 -15.759 1.00 10.62 69 VAL Z C 1
ATOM 519 O O . VAL A 1 69 ? 170.435 33.523 -14.555 1.00 11.51 69 VAL Z O 1
ATOM 523 N N . SER A 1 70 ? 169.440 34.289 -16.437 1.00 10.14 70 SER Z N 1
ATOM 524 C CA . SER A 1 70 ? 169.026 35.561 -15.811 1.00 10.00 70 SER Z CA 1
ATOM 525 C C . SER A 1 70 ? 168.016 35.419 -14.677 1.00 9.89 70 SER Z C 1
ATOM 526 O O . SER A 1 70 ? 167.288 34.419 -14.591 1.00 10.39 70 SER Z O 1
ATOM 530 N N . THR A 1 71 ? 167.993 36.449 -13.820 1.00 9.89 71 THR Z N 1
ATOM 531 C CA . THR A 1 71 ? 166.852 36.653 -12.938 1.00 9.65 71 THR Z CA 1
ATOM 532 C C . THR A 1 71 ? 165.547 36.465 -13.719 1.00 9.74 71 THR Z C 1
ATOM 533 O O . THR A 1 71 ? 165.433 36.904 -14.882 1.00 9.60 71 THR Z O 1
ATOM 537 N N . ASN A 1 72 ? 164.568 35.825 -13.059 1.00 9.43 72 ASN Z N 1
ATOM 538 C CA . ASN A 1 72 ? 163.273 35.530 -13.702 1.00 8.46 72 ASN Z CA 1
ATOM 539 C C . ASN A 1 72 ? 163.467 34.679 -14.964 1.00 8.61 72 ASN Z C 1
ATOM 540 O O . ASN A 1 72 ? 163.219 35.151 -16.092 1.00 9.42 72 ASN Z O 1
ATOM 545 N N . PRO A 1 73 ? 163.902 33.429 -14.776 1.00 8.64 73 PRO Z N 1
ATOM 546 C CA . PRO A 1 73 ? 164.287 32.620 -15.935 1.00 9.14 73 PRO Z CA 1
ATOM 547 C C . PRO A 1 73 ? 163.143 32.492 -16.934 1.00 8.89 73 PRO Z C 1
ATOM 548 O O . PRO A 1 73 ? 161.966 32.285 -16.551 1.00 9.76 73 PRO Z O 1
ATOM 552 N N . TYR A 1 74 ? 163.531 32.579 -18.204 1.00 8.73 74 TYR Z N 1
ATOM 553 C CA . TYR A 1 74 ? 162.606 32.536 -19.318 1.00 8.67 74 TYR Z CA 1
ATOM 554 C C . TYR A 1 74 ? 163.074 31.461 -20.288 1.00 8.29 74 TYR Z C 1
ATOM 555 O O . TYR A 1 74 ? 164.231 31.475 -20.678 1.00 8.98 74 TYR Z O 1
ATOM 564 N N . PHE A 1 75 ? 162.164 30.582 -20.721 1.00 8.51 75 PHE Z N 1
ATOM 565 C CA . PHE A 1 75 ? 162.512 29.584 -21.744 1.00 9.48 75 PHE Z CA 1
ATOM 566 C C . PHE A 1 75 ? 161.433 29.543 -22.795 1.00 9.95 75 PHE Z C 1
ATOM 567 O O . PHE A 1 75 ? 160.244 29.527 -22.478 1.00 11.15 75 PHE Z O 1
ATOM 575 N N . GLU A 1 76 ? 161.856 29.503 -24.045 1.00 9.77 76 GLU Z N 1
ATOM 576 C CA . GLU A 1 76 ? 160.931 29.381 -25.156 1.00 10.67 76 GLU Z CA 1
ATOM 577 C C . GLU A 1 76 ? 161.418 28.235 -26.030 1.00 9.44 76 GLU Z C 1
ATOM 578 O O . GLU A 1 76 ? 162.640 28.054 -26.234 1.00 9.74 76 GLU Z O 1
ATOM 584 N N . PHE A 1 77 ? 160.464 27.448 -26.532 1.00 8.47 77 PHE Z N 1
ATOM 585 C CA . PHE A 1 77 ? 160.770 26.212 -27.266 1.00 8.86 77 PHE Z CA 1
ATOM 586 C C . PHE A 1 77 ? 159.474 25.749 -27.951 1.00 8.39 77 PHE Z C 1
ATOM 587 O O . PHE A 1 77 ? 158.423 26.385 -27.747 1.00 9.41 77 PHE Z O 1
ATOM 595 N N . ASP A 1 78 ? 159.543 24.670 -28.740 1.00 9.34 78 ASP Z N 1
ATOM 596 C CA . ASP A 1 78 ? 158.413 24.296 -29.594 1.00 9.49 78 ASP Z CA 1
ATOM 597 C C . ASP A 1 78 ? 158.009 22.859 -29.321 1.00 8.95 78 ASP Z C 1
ATOM 598 O O . ASP A 1 78 ? 158.852 21.957 -29.321 1.00 10.68 78 ASP Z O 1
ATOM 603 N N . ALA A 1 79 ? 156.709 22.653 -29.133 1.00 9.32 79 ALA Z N 1
ATOM 604 C CA . ALA A 1 79 ? 156.149 21.328 -28.841 1.00 10.41 79 ALA Z CA 1
ATOM 605 C C . ALA A 1 79 ? 155.311 20.840 -30.019 1.00 10.56 79 ALA Z C 1
ATOM 606 O O . ALA A 1 79 ? 154.634 21.642 -30.677 1.00 11.25 79 ALA Z O 1
ATOM 608 N N . LYS A 1 80 ? 155.382 19.535 -30.280 1.00 11.64 80 LYS Z N 1
ATOM 609 C CA . LYS A 1 80 ? 154.515 18.919 -31.282 1.00 13.78 80 LYS Z CA 1
ATOM 610 C C . LYS A 1 80 ? 153.271 18.391 -30.585 1.00 13.75 80 LYS Z C 1
ATOM 611 O O . LYS A 1 80 ? 153.389 17.549 -29.687 1.00 15.58 80 LYS Z O 1
ATOM 617 N N . VAL A 1 81 ? 152.088 18.843 -31.002 1.00 13.34 81 VAL Z N 1
ATOM 618 C CA . VAL A 1 81 ? 150.841 18.477 -30.321 1.00 14.62 81 VAL Z CA 1
ATOM 619 C C . VAL A 1 81 ? 150.109 17.435 -31.152 1.00 16.00 81 VAL Z C 1
ATOM 620 O O . VAL A 1 81 ? 149.395 17.777 -32.075 1.00 16.13 81 VAL Z O 1
ATOM 624 N N . ASP A 1 82 ? 150.327 16.165 -30.828 1.00 17.38 82 ASP Z N 1
ATOM 625 C CA . ASP A 1 82 ? 149.741 15.061 -31.587 1.00 19.61 82 ASP Z CA 1
ATOM 626 C C . ASP A 1 82 ? 148.376 14.641 -31.050 1.00 19.27 82 ASP Z C 1
ATOM 627 O O . ASP A 1 82 ? 147.620 13.952 -31.734 1.00 19.41 82 ASP Z O 1
ATOM 632 N N . ALA A 1 83 ? 148.086 15.050 -29.817 1.00 18.13 83 ALA Z N 1
ATOM 633 C CA . ALA A 1 83 ? 146.904 14.635 -29.071 1.00 18.48 83 ALA Z CA 1
ATOM 634 C C . ALA A 1 83 ? 146.611 15.570 -27.897 1.00 18.32 83 ALA Z C 1
ATOM 635 O O . ALA A 1 83 ? 147.509 16.250 -27.380 1.00 18.10 83 ALA Z O 1
ATOM 637 N N . ALA A 1 84 ? 145.347 15.623 -27.484 1.00 18.31 84 ALA Z N 1
ATOM 638 C CA . ALA A 1 84 ? 144.882 16.482 -26.386 1.00 18.63 84 ALA Z CA 1
ATOM 639 C C . ALA A 1 84 ? 145.423 16.051 -25.044 1.00 18.90 84 ALA Z C 1
ATOM 640 O O . ALA A 1 84 ? 145.733 14.879 -24.848 1.00 19.30 84 ALA Z O 1
ATOM 642 N N . GLY A 1 85 ? 145.491 17.004 -24.117 1.00 18.21 85 GLY Z N 1
ATOM 643 C CA . GLY A 1 85 ? 145.828 16.684 -22.744 1.00 18.59 85 GLY Z CA 1
ATOM 644 C C . GLY A 1 85 ? 146.356 17.906 -22.069 1.00 16.09 85 GLY Z C 1
ATOM 645 O O . GLY A 1 85 ? 145.686 18.946 -22.027 1.00 17.94 85 GLY Z O 1
ATOM 646 N N . GLU A 1 86 ? 147.572 17.792 -21.537 1.00 16.37 86 GLU Z N 1
ATOM 647 C CA . GLU A 1 86 ? 148.115 18.943 -20.809 1.00 15.28 86 GLU Z CA 1
ATOM 648 C C . GLU A 1 86 ? 149.632 19.023 -20.793 1.00 14.91 86 GLU Z C 1
ATOM 649 O O . GLU A 1 86 ? 150.320 18.003 -20.829 1.00 14.51 86 GLU Z O 1
ATOM 655 N N . PHE A 1 87 ? 150.118 20.259 -20.760 1.00 13.12 87 PHE Z N 1
ATOM 656 C CA . PHE A 1 87 ? 151.519 20.535 -20.448 1.00 12.47 87 PHE Z CA 1
ATOM 657 C C . PHE A 1 87 ? 151.709 20.636 -18.933 1.00 12.79 87 PHE Z C 1
ATOM 658 O O . PHE A 1 87 ? 150.886 21.257 -18.238 1.00 12.96 87 PHE Z O 1
ATOM 666 N N . LYS A 1 88 ? 152.795 20.051 -18.449 1.00 12.46 88 LYS Z N 1
ATOM 667 C CA . LYS A 1 88 ? 153.210 20.211 -17.038 1.00 12.65 88 LYS Z CA 1
ATOM 668 C C . LYS A 1 88 ? 154.599 20.829 -17.044 1.00 11.18 88 LYS Z C 1
ATOM 669 O O . LYS A 1 88 ? 155.522 20.304 -17.687 1.00 11.36 88 LYS Z O 1
ATOM 675 N N . PHE A 1 89 ? 154.711 21.952 -16.338 1.00 10.50 89 PHE Z N 1
ATOM 676 C CA . PHE A 1 89 ? 155.944 22.713 -16.232 1.00 9.95 89 PHE Z CA 1
ATOM 677 C C . PHE A 1 89 ? 156.445 22.567 -14.809 1.00 10.06 89 PHE Z C 1
ATOM 678 O O . PHE A 1 89 ? 155.655 22.735 -13.877 1.00 11.11 89 PHE Z O 1
ATOM 686 N N . THR A 1 90 ? 157.725 22.245 -14.652 1.00 9.99 90 THR Z N 1
ATOM 687 C CA . THR A 1 90 ? 158.339 22.065 -13.327 1.00 10.39 90 THR Z CA 1
ATOM 688 C C . THR A 1 90 ? 159.653 22.806 -13.240 1.00 10.13 90 THR Z C 1
ATOM 689 O O . THR A 1 90 ? 160.468 22.736 -14.157 1.00 9.77 90 THR Z O 1
ATOM 693 N N . TRP A 1 91 ? 159.825 23.564 -12.159 1.00 9.30 91 TRP Z N 1
ATOM 694 C CA . TRP A 1 91 ? 161.075 24.222 -11.882 1.00 9.48 91 TRP Z CA 1
ATOM 695 C C . TRP A 1 91 ? 161.610 23.777 -10.532 1.00 10.14 91 TRP Z C 1
ATOM 696 O O . TRP A 1 91 ? 160.856 23.748 -9.559 1.00 10.52 91 TRP Z O 1
ATOM 707 N N . TYR A 1 92 ? 162.890 23.440 -10.485 1.00 10.02 92 TYR Z N 1
ATOM 708 C CA . TYR A 1 92 ? 163.512 22.904 -9.266 1.00 10.23 92 TYR Z CA 1
ATOM 709 C C . TYR A 1 92 ? 164.422 23.948 -8.659 1.00 10.67 92 TYR Z C 1
ATOM 710 O O . TYR A 1 92 ? 165.366 24.397 -9.289 1.00 11.49 92 TYR Z O 1
ATOM 719 N N . ASP A 1 93 ? 164.157 24.308 -7.401 1.00 10.75 93 ASP Z N 1
ATOM 720 C CA . ASP A 1 93 ? 164.952 25.318 -6.723 1.00 11.14 93 ASP Z CA 1
ATOM 721 C C . ASP A 1 93 ? 166.107 24.662 -5.952 1.00 11.36 93 ASP Z C 1
ATOM 722 O O . ASP A 1 93 ? 165.923 23.596 -5.343 1.00 11.33 93 ASP Z O 1
ATOM 727 N N . ASP A 1 94 ? 167.285 25.308 -5.977 1.00 11.07 94 ASP Z N 1
ATOM 728 C CA . ASP A 1 94 ? 168.417 24.918 -5.108 1.00 11.82 94 ASP Z CA 1
ATOM 729 C C . ASP A 1 94 ? 167.940 24.772 -3.656 1.00 12.16 94 ASP Z C 1
ATOM 730 O O . ASP A 1 94 ? 168.514 23.983 -2.899 1.00 14.05 94 ASP Z O 1
ATOM 735 N N . ASP A 1 95 ? 166.947 25.557 -3.242 1.00 11.74 95 ASP Z N 1
ATOM 736 C CA . ASP A 1 95 ? 166.540 25.532 -1.837 1.00 12.33 95 ASP Z CA 1
ATOM 737 C C . ASP A 1 95 ? 165.622 24.376 -1.501 1.00 12.67 95 ASP Z C 1
ATOM 738 O O . ASP A 1 95 ? 165.220 24.225 -0.325 1.00 14.16 95 ASP Z O 1
ATOM 743 N N . GLY A 1 96 ? 165.292 23.555 -2.507 1.00 12.70 96 GLY Z N 1
ATOM 744 C CA . GLY A 1 96 ? 164.453 22.378 -2.302 1.00 13.68 96 GLY Z CA 1
ATOM 745 C C . GLY A 1 96 ? 163.010 22.499 -2.759 1.00 14.05 96 GLY Z C 1
ATOM 746 O O . GLY A 1 96 ? 162.312 21.491 -2.865 1.00 15.95 96 GLY Z O 1
ATOM 747 N N . SER A 1 97 ? 162.563 23.726 -2.993 1.00 13.89 97 SER Z N 1
ATOM 748 C CA . SER A 1 97 ? 161.229 23.966 -3.497 1.00 13.94 97 SER Z CA 1
ATOM 749 C C . SER A 1 97 ? 161.075 23.433 -4.923 1.00 13.18 97 SER Z C 1
ATOM 750 O O . SER A 1 97 ? 162.038 23.365 -5.683 1.00 12.98 97 SER Z O 1
ATOM 753 N N . VAL A 1 98 ? 159.840 23.086 -5.259 1.00 13.50 98 VAL Z N 1
ATOM 754 C CA . VAL A 1 98 ? 159.503 22.649 -6.604 1.00 13.01 98 VAL Z CA 1
ATOM 755 C C . VAL A 1 98 ? 158.296 23.444 -6.998 1.00 12.80 98 VAL Z C 1
ATOM 756 O O . VAL A 1 98 ? 157.279 23.434 -6.306 1.00 14.57 98 VAL Z O 1
ATOM 760 N N . TYR A 1 99 ? 158.397 24.139 -8.123 1.00 11.20 99 TYR Z N 1
ATOM 761 C CA . TYR A 1 99 ? 157.297 24.973 -8.607 1.00 11.31 99 TYR Z CA 1
ATOM 762 C C . TYR A 1 99 ? 156.682 24.285 -9.814 1.00 11.64 99 TYR Z C 1
ATOM 763 O O . TYR A 1 99 ? 157.392 23.706 -10.620 1.00 11.14 99 TYR Z O 1
ATOM 772 N N . GLU A 1 100 ? 155.363 24.367 -9.936 1.00 12.80 100 GLU Z N 1
ATOM 773 C CA . GLU A 1 100 ? 154.652 23.681 -11.021 1.00 14.37 100 GLU Z CA 1
ATOM 774 C C . GLU A 1 100 ? 153.583 24.561 -11.630 1.00 14.10 100 GLU Z C 1
ATOM 775 O O . GLU A 1 100 ? 153.041 25.463 -10.977 1.00 15.16 100 GLU Z O 1
ATOM 781 N N . ASP A 1 101 ? 153.296 24.293 -12.901 1.00 12.46 101 ASP Z N 1
ATOM 782 C CA . ASP A 1 101 ? 152.181 24.934 -13.593 1.00 13.00 101 ASP Z CA 1
ATOM 783 C C . ASP A 1 101 ? 151.662 23.907 -14.565 1.00 12.79 101 ASP Z C 1
ATOM 784 O O . ASP A 1 101 ? 152.441 23.136 -15.133 1.00 13.09 101 ASP Z O 1
ATOM 789 N N . VAL A 1 102 ? 150.344 23.864 -14.750 1.00 13.74 102 VAL Z N 1
ATOM 790 C CA . VAL A 1 102 ? 149.749 22.930 -15.697 1.00 15.44 102 VAL Z CA 1
ATOM 791 C C . VAL A 1 102 ? 148.863 23.723 -16.643 1.00 16.40 102 VAL Z C 1
ATOM 792 O O . VAL A 1 102 ? 148.159 24.640 -16.203 1.00 18.53 102 VAL Z O 1
ATOM 796 N N . LYS A 1 103 ? 148.919 23.384 -17.933 1.00 15.82 103 LYS Z N 1
ATOM 797 C CA . LYS A 1 103 ? 148.126 24.093 -18.929 1.00 17.19 103 LYS Z CA 1
ATOM 798 C C . LYS A 1 103 ? 147.447 23.090 -19.837 1.00 16.82 103 LYS Z C 1
ATOM 799 O O . LYS A 1 103 ? 148.129 22.255 -20.436 1.00 15.97 103 LYS Z O 1
ATOM 805 N N . PRO A 1 104 ? 146.116 23.194 -19.986 1.00 17.12 104 PRO Z N 1
ATOM 806 C CA . PRO A 1 104 ? 145.452 22.249 -20.883 1.00 17.50 104 PRO Z CA 1
ATOM 807 C C . PRO A 1 104 ? 145.727 22.590 -22.328 1.00 16.60 104 PRO Z C 1
ATOM 808 O O . PRO A 1 104 ? 145.906 23.764 -22.661 1.00 17.30 104 PRO Z O 1
ATOM 812 N N . ILE A 1 105 ? 145.694 21.577 -23.186 1.00 17.52 105 ILE Z N 1
ATOM 813 C CA . ILE A 1 105 ? 145.685 21.846 -24.620 1.00 17.08 105 ILE Z CA 1
ATOM 814 C C . ILE A 1 105 ? 144.789 20.842 -25.328 1.00 17.88 105 ILE Z C 1
ATOM 815 O O . ILE A 1 105 ? 144.825 19.646 -25.051 1.00 18.09 105 ILE Z O 1
ATOM 820 N N . ALA A 1 106 ? 143.966 21.381 -26.213 1.00 18.12 106 ALA Z N 1
ATOM 821 C CA . ALA A 1 106 ? 142.969 20.603 -26.924 1.00 19.03 106 ALA Z CA 1
ATOM 822 C C . ALA A 1 106 ? 143.454 20.388 -28.337 1.00 19.90 106 ALA Z C 1
ATOM 823 O O . ALA A 1 106 ? 144.320 21.114 -28.827 1.00 18.60 106 ALA Z O 1
ATOM 825 N N A VAL A 1 107 ? 142.877 19.409 -29.026 0.50 20.88 107 VAL Z N 1
ATOM 826 N N B VAL A 1 107 ? 142.913 19.363 -28.990 0.50 21.02 107 VAL Z N 1
ATOM 827 C CA A VAL A 1 107 ? 143.222 19.224 -30.432 0.50 22.71 107 VAL Z CA 1
ATOM 828 C CA B VAL A 1 107 ? 143.130 19.223 -30.421 0.50 23.09 107 VAL Z CA 1
ATOM 829 C C A VAL A 1 107 ? 142.007 19.441 -31.348 0.50 24.20 107 VAL Z C 1
ATOM 830 C C B VAL A 1 107 ? 141.895 19.701 -31.191 0.50 24.14 107 VAL Z C 1
ATOM 831 O O A VAL A 1 107 ? 140.964 18.817 -31.143 0.50 24.11 107 VAL Z O 1
ATOM 832 O O B VAL A 1 107 ? 140.757 19.535 -30.736 0.50 23.59 107 VAL Z O 1
ATOM 839 N N . ALA A 1 108 ? 142.162 20.345 -32.323 1.00 25.52 108 ALA Z N 1
ATOM 840 C CA . ALA A 1 108 ? 141.173 20.597 -33.406 1.00 27.97 108 ALA Z CA 1
ATOM 841 C C . ALA A 1 108 ? 139.680 20.548 -33.093 1.00 29.59 108 ALA Z C 1
ATOM 842 O O . ALA A 1 108 ? 138.863 20.935 -33.941 1.00 31.84 108 ALA Z O 1
ATOM 844 N N . GLY B 2 11 ? 196.828 21.529 -16.922 1.00 35.25 200 GLY Y N 1
ATOM 845 C CA . GLY B 2 11 ? 195.353 21.693 -16.736 1.00 34.99 200 GLY Y CA 1
ATOM 846 C C . GLY B 2 11 ? 194.721 22.554 -17.813 1.00 34.47 200 GLY Y C 1
ATOM 847 O O . GLY B 2 11 ? 195.286 23.575 -18.225 1.00 35.34 200 GLY Y O 1
ATOM 848 N N . SER B 2 12 ? 193.546 22.147 -18.283 1.00 34.01 201 SER Y N 1
ATOM 849 C CA . SER B 2 12 ? 192.889 22.874 -19.366 1.00 32.97 201 SER Y CA 1
ATOM 850 C C . SER B 2 12 ? 191.963 23.967 -18.825 1.00 31.36 201 SER Y C 1
ATOM 851 O O . SER B 2 12 ? 191.747 24.073 -17.611 1.00 31.76 201 SER Y O 1
ATOM 854 N N . SER B 2 13 ? 191.427 24.789 -19.726 1.00 29.01 1 SER Y N 1
ATOM 855 C CA . SER B 2 13 ? 190.459 25.796 -19.332 1.00 26.09 1 SER Y CA 1
ATOM 856 C C . SER B 2 13 ? 189.169 25.090 -18.963 1.00 24.28 1 SER Y C 1
ATOM 857 O O . SER B 2 13 ? 188.917 23.959 -19.389 1.00 23.36 1 SER Y O 1
ATOM 860 N N . THR B 2 14 ? 188.358 25.780 -18.172 1.00 22.39 2 THR Y N 1
ATOM 861 C CA . THR B 2 14 ? 187.042 25.273 -17.815 1.00 20.84 2 THR Y CA 1
ATOM 862 C C . THR B 2 14 ? 186.163 25.096 -19.062 1.00 19.31 2 THR Y C 1
ATOM 863 O O . THR B 2 14 ? 185.463 24.089 -19.208 1.00 18.35 2 THR Y O 1
ATOM 867 N N . VAL B 2 15 ? 186.217 26.054 -19.979 1.00 18.98 3 VAL Y N 1
ATOM 868 C CA . VAL B 2 15 ? 185.479 25.901 -21.225 1.00 19.35 3 VAL Y CA 1
ATOM 869 C C . VAL B 2 15 ? 185.925 24.622 -21.954 1.00 18.98 3 VAL Y C 1
ATOM 870 O O . VAL B 2 15 ? 185.103 23.870 -22.475 1.00 18.07 3 VAL Y O 1
ATOM 874 N N . ASP B 2 16 ? 187.232 24.385 -21.997 1.00 19.43 4 ASP Y N 1
ATOM 875 C CA . ASP B 2 16 ? 187.741 23.202 -22.672 1.00 19.71 4 ASP Y CA 1
ATOM 876 C C . ASP B 2 16 ? 187.291 21.908 -21.998 1.00 18.72 4 ASP Y C 1
ATOM 877 O O . ASP B 2 16 ? 186.924 20.932 -22.659 1.00 18.73 4 ASP Y O 1
ATOM 882 N N . GLU B 2 17 ? 187.317 21.909 -20.671 1.00 19.05 5 GLU Y N 1
ATOM 883 C CA . GLU B 2 17 ? 186.863 20.769 -19.893 1.00 19.04 5 GLU Y CA 1
ATOM 884 C C . GLU B 2 17 ? 185.380 20.452 -20.119 1.00 18.04 5 GLU Y C 1
ATOM 885 O O . GLU B 2 17 ? 185.005 19.305 -20.265 1.00 15.48 5 GLU Y O 1
ATOM 891 N N . LEU B 2 18 ? 184.538 21.486 -20.107 1.00 15.70 6 LEU Y N 1
ATOM 892 C CA . LEU B 2 18 ? 183.117 21.277 -20.363 1.00 15.68 6 LEU Y CA 1
ATOM 893 C C . LEU B 2 18 ? 182.883 20.800 -21.796 1.00 14.97 6 LEU Y C 1
ATOM 894 O O . LEU B 2 18 ? 182.074 19.886 -22.038 1.00 15.55 6 LEU Y O 1
ATOM 899 N N . THR B 2 19 ? 183.613 21.400 -22.745 1.00 15.53 7 THR Y N 1
ATOM 900 C CA . THR B 2 19 ? 183.497 21.013 -24.135 1.00 16.35 7 THR Y CA 1
ATOM 901 C C . THR B 2 19 ? 183.894 19.549 -24.328 1.00 16.07 7 THR Y C 1
ATOM 902 O O . THR B 2 19 ? 183.168 18.790 -24.967 1.00 16.54 7 THR Y O 1
ATOM 906 N N . ALA B 2 20 ? 185.011 19.144 -23.719 1.00 16.87 8 ALA Y N 1
ATOM 907 C CA . ALA B 2 20 ? 185.475 17.755 -23.869 1.00 17.31 8 ALA Y CA 1
ATOM 908 C C . ALA B 2 20 ? 184.484 16.760 -23.268 1.00 16.93 8 ALA Y C 1
ATOM 909 O O . ALA B 2 20 ? 184.271 15.680 -23.802 1.00 17.81 8 ALA Y O 1
ATOM 911 N N . ALA B 2 21 ? 183.881 17.112 -22.133 1.00 16.81 9 ALA Y N 1
ATOM 912 C CA . ALA B 2 21 ? 182.902 16.220 -21.532 1.00 16.68 9 ALA Y CA 1
ATOM 913 C C . ALA B 2 21 ? 181.707 16.024 -22.489 1.00 15.95 9 ALA Y C 1
ATOM 914 O O . ALA B 2 21 ? 181.180 14.927 -22.637 1.00 17.72 9 ALA Y O 1
ATOM 916 N N . PHE B 2 22 ? 181.283 17.111 -23.131 1.00 15.02 10 PHE Y N 1
ATOM 917 C CA . PHE B 2 22 ? 180.166 17.074 -24.064 1.00 14.92 10 PHE Y CA 1
ATOM 918 C C . PHE B 2 22 ? 180.454 16.281 -25.339 1.00 15.47 10 PHE Y C 1
ATOM 919 O O . PHE B 2 22 ? 179.585 15.579 -25.846 1.00 16.19 10 PHE Y O 1
ATOM 927 N N . THR B 2 23 ? 181.666 16.411 -25.864 1.00 16.13 11 THR Y N 1
ATOM 928 C CA . THR B 2 23 ? 182.004 15.717 -27.119 1.00 16.98 11 THR Y CA 1
ATOM 929 C C . THR B 2 23 ? 182.520 14.290 -26.931 1.00 17.19 11 THR Y C 1
ATOM 930 O O . THR B 2 23 ? 182.667 13.541 -27.892 1.00 17.45 11 THR Y O 1
ATOM 934 N N . GLY B 2 24 ? 182.838 13.913 -25.698 1.00 17.15 12 GLY Y N 1
ATOM 935 C CA . GLY B 2 24 ? 183.429 12.597 -25.447 1.00 17.47 12 GLY Y CA 1
ATOM 936 C C . GLY B 2 24 ? 184.839 12.508 -26.006 1.00 18.49 12 GLY Y C 1
ATOM 937 O O . GLY B 2 24 ? 185.382 11.406 -26.185 1.00 20.99 12 GLY Y O 1
ATOM 938 N N . GLY B 2 25 ? 185.442 13.668 -26.232 1.00 18.03 13 GLY Y N 1
ATOM 939 C CA . GLY B 2 25 ? 186.804 13.741 -26.700 1.00 18.82 13 GLY Y CA 1
ATOM 940 C C . GLY B 2 25 ? 186.911 13.883 -28.205 1.00 19.84 13 GLY Y C 1
ATOM 941 O O . GLY B 2 25 ? 188.001 14.050 -28.725 1.00 20.86 13 GLY Y O 1
ATOM 942 N N . ALA B 2 26 ? 185.790 13.781 -28.911 1.00 19.82 14 ALA Y N 1
ATOM 943 C CA . ALA B 2 26 ? 185.819 13.985 -30.370 1.00 20.35 14 ALA Y CA 1
ATOM 944 C C . ALA B 2 26 ? 185.897 15.483 -30.653 1.00 20.55 14 ALA Y C 1
ATOM 945 O O . ALA B 2 26 ? 185.732 16.308 -29.743 1.00 21.50 14 ALA Y O 1
ATOM 947 N N . ALA B 2 27 ? 186.199 15.873 -31.885 1.00 21.70 15 ALA Y N 1
ATOM 948 C CA . ALA B 2 27 ? 186.265 17.299 -32.188 1.00 21.51 15 ALA Y CA 1
ATOM 949 C C . ALA B 2 27 ? 184.865 17.849 -32.359 1.00 22.05 15 ALA Y C 1
ATOM 950 O O . ALA B 2 27 ? 183.921 17.098 -32.572 1.00 23.51 15 ALA Y O 1
ATOM 952 N N . THR B 2 28 ? 184.740 19.162 -32.270 1.00 21.34 16 THR Y N 1
ATOM 953 C CA . THR B 2 28 ? 183.523 19.831 -32.719 1.00 21.55 16 THR Y CA 1
ATOM 954 C C . THR B 2 28 ? 183.638 20.157 -34.213 1.00 21.11 16 THR Y C 1
ATOM 955 O O . THR B 2 28 ? 184.721 20.574 -34.693 1.00 21.84 16 THR Y O 1
ATOM 959 N N . GLY B 2 29 ? 182.538 19.940 -34.934 1.00 19.79 17 GLY Y N 1
ATOM 960 C CA . GLY B 2 29 ? 182.414 20.348 -36.311 1.00 19.74 17 GLY Y CA 1
ATOM 961 C C . GLY B 2 29 ? 181.731 21.702 -36.397 1.00 18.99 17 GLY Y C 1
ATOM 962 O O . GLY B 2 29 ? 181.460 22.349 -35.390 1.00 18.24 17 GLY Y O 1
ATOM 963 N N . GLU B 2 30 ? 181.465 22.146 -37.612 1.00 19.52 18 GLU Y N 1
ATOM 964 C CA . GLU B 2 30 ? 180.826 23.433 -37.826 1.00 19.19 18 GLU Y CA 1
ATOM 965 C C . GLU B 2 30 ? 179.586 23.173 -38.662 1.00 19.19 18 GLU Y C 1
ATOM 966 O O . GLU B 2 30 ? 179.426 22.094 -39.264 1.00 20.05 18 GLU Y O 1
ATOM 968 N N . GLY B 2 31 ? 178.698 24.146 -38.673 1.00 17.42 19 GLY Y N 1
ATOM 969 C CA . GLY B 2 31 ? 177.443 23.969 -39.412 1.00 16.56 19 GLY Y CA 1
ATOM 970 C C . GLY B 2 31 ? 176.458 23.188 -38.554 1.00 15.78 19 GLY Y C 1
ATOM 971 O O . GLY B 2 31 ? 176.827 22.646 -37.504 1.00 17.27 19 GLY Y O 1
ATOM 972 N N . GLY B 2 32 ? 175.210 23.157 -38.981 1.00 13.63 20 GLY Y N 1
ATOM 973 C CA . GLY B 2 32 ? 174.187 22.372 -38.300 1.00 13.10 20 GLY Y CA 1
ATOM 974 C C . GLY B 2 32 ? 173.552 23.095 -37.109 1.00 13.25 20 GLY Y C 1
ATOM 975 O O . GLY B 2 32 ? 172.680 22.529 -36.433 1.00 13.42 20 GLY Y O 1
ATOM 976 N N . LEU B 2 33 ? 173.979 24.326 -36.834 1.00 12.57 21 LEU Y N 1
ATOM 977 C CA . LEU B 2 33 ? 173.335 25.067 -35.744 1.00 14.86 21 LEU Y CA 1
ATOM 978 C C . LEU B 2 33 ? 173.406 26.571 -35.954 1.00 14.47 21 LEU Y C 1
ATOM 979 O O . LEU B 2 33 ? 174.212 27.082 -36.750 1.00 15.89 21 LEU Y O 1
ATOM 984 N N . THR B 2 34 ? 172.494 27.268 -35.288 1.00 14.16 22 THR Y N 1
ATOM 985 C CA . THR B 2 34 ? 172.470 28.718 -35.291 1.00 13.97 22 THR Y CA 1
ATOM 986 C C . THR B 2 34 ? 172.551 29.180 -33.856 1.00 13.97 22 THR Y C 1
ATOM 987 O O . THR B 2 34 ? 171.813 28.669 -33.010 1.00 14.20 22 THR Y O 1
ATOM 991 N N . LEU B 2 35 ? 173.426 30.146 -33.611 1.00 13.22 23 LEU Y N 1
ATOM 992 C CA . LEU B 2 35 ? 173.464 30.854 -32.340 1.00 14.13 23 LEU Y CA 1
ATOM 993 C C . LEU B 2 35 ? 173.173 32.317 -32.615 1.00 13.61 23 LEU Y C 1
ATOM 994 O O . LEU B 2 35 ? 173.911 32.970 -33.375 1.00 14.38 23 LEU Y O 1
ATOM 999 N N . THR B 2 36 ? 172.109 32.842 -31.990 1.00 13.04 24 THR Y N 1
ATOM 1000 C CA . THR B 2 36 ? 171.672 34.200 -32.217 1.00 14.42 24 THR Y CA 1
ATOM 1001 C C . THR B 2 36 ? 171.822 34.961 -30.920 1.00 13.84 24 THR Y C 1
ATOM 1002 O O . THR B 2 36 ? 171.233 34.595 -29.897 1.00 14.35 24 THR Y O 1
ATOM 1006 N N . ALA B 2 37 ? 172.618 36.019 -30.966 1.00 14.73 25 ALA Y N 1
ATOM 1007 C CA . ALA B 2 37 ? 172.862 36.855 -29.801 1.00 15.15 25 ALA Y CA 1
ATOM 1008 C C . ALA B 2 37 ? 173.098 38.263 -30.319 1.00 16.65 25 ALA Y C 1
ATOM 1009 O O . ALA B 2 37 ? 173.586 38.417 -31.435 1.00 17.10 25 ALA Y O 1
ATOM 1011 N N . PRO B 2 38 ? 172.782 39.286 -29.521 1.00 16.23 26 PRO Y N 1
ATOM 1012 C CA . PRO B 2 38 ? 172.988 40.679 -29.994 1.00 17.03 26 PRO Y CA 1
ATOM 1013 C C . PRO B 2 38 ? 174.451 41.002 -30.180 1.00 17.65 26 PRO Y C 1
ATOM 1014 O O . PRO B 2 38 ? 175.287 40.493 -29.449 1.00 17.73 26 PRO Y O 1
ATOM 1018 N N . GLU B 2 39 ? 174.763 41.849 -31.163 1.00 18.07 27 GLU Y N 1
ATOM 1019 C CA . GLU B 2 39 ? 176.132 42.345 -31.286 1.00 20.26 27 GLU Y CA 1
ATOM 1020 C C . GLU B 2 39 ? 176.557 43.136 -30.041 1.00 18.81 27 GLU Y C 1
ATOM 1021 O O . GLU B 2 39 ? 177.696 43.013 -29.579 1.00 18.10 27 GLU Y O 1
ATOM 1027 N N . ILE B 2 40 ? 175.639 43.958 -29.532 1.00 18.90 28 ILE Y N 1
ATOM 1028 C CA . ILE B 2 40 ? 175.871 44.761 -28.336 1.00 19.68 28 ILE Y CA 1
ATOM 1029 C C . ILE B 2 40 ? 174.732 44.479 -27.360 1.00 19.36 28 ILE Y C 1
ATOM 1030 O O . ILE B 2 40 ? 173.563 44.659 -27.712 1.00 20.92 28 ILE Y O 1
ATOM 1035 N N . ALA B 2 41 ? 175.077 44.016 -26.162 1.00 18.37 29 ALA Y N 1
ATOM 1036 C CA . ALA B 2 41 ? 174.095 43.871 -25.082 1.00 19.54 29 ALA Y CA 1
ATOM 1037 C C . ALA B 2 41 ? 174.244 45.046 -24.114 1.00 20.17 29 ALA Y C 1
ATOM 1038 O O . ALA B 2 41 ? 175.199 45.130 -23.337 1.00 20.77 29 ALA Y O 1
ATOM 1040 N N . GLU B 2 42 ? 173.298 45.962 -24.200 1.00 21.66 30 GLU Y N 1
ATOM 1041 C CA . GLU B 2 42 ? 173.124 47.067 -23.262 1.00 22.75 30 GLU Y CA 1
ATOM 1042 C C . GLU B 2 42 ? 173.206 46.639 -21.798 1.00 20.84 30 GLU Y C 1
ATOM 1043 O O . GLU B 2 42 ? 173.887 47.276 -20.969 1.00 22.17 30 GLU Y O 1
ATOM 1049 N N . ASN B 2 43 ? 172.490 45.571 -21.477 1.00 18.98 31 ASN Y N 1
ATOM 1050 C CA . ASN B 2 43 ? 172.408 45.166 -20.103 1.00 16.07 31 ASN Y CA 1
ATOM 1051 C C . ASN B 2 43 ? 172.784 43.721 -19.981 1.00 14.69 31 ASN Y C 1
ATOM 1052 O O . ASN B 2 43 ? 172.003 42.822 -20.335 1.00 13.88 31 ASN Y O 1
ATOM 1057 N N . GLY B 2 44 ? 174.005 43.493 -19.490 1.00 13.85 32 GLY Y N 1
ATOM 1058 C CA . GLY B 2 44 ? 174.527 42.163 -19.354 1.00 13.10 32 GLY Y CA 1
ATOM 1059 C C . GLY B 2 44 ? 173.807 41.322 -18.325 1.00 13.06 32 GLY Y C 1
ATOM 1060 O O . GLY B 2 44 ? 174.116 40.148 -18.199 1.00 13.47 32 GLY Y O 1
ATOM 1061 N N . ASN B 2 45 ? 172.876 41.912 -17.570 1.00 12.28 33 ASN Y N 1
ATOM 1062 C CA . ASN B 2 45 ? 172.079 41.126 -16.640 1.00 11.72 33 ASN Y CA 1
ATOM 1063 C C . ASN B 2 45 ? 171.061 40.253 -17.377 1.00 11.02 33 ASN Y C 1
ATOM 1064 O O . ASN B 2 45 ? 170.586 39.254 -16.851 1.00 12.11 33 ASN Y O 1
ATOM 1069 N N . THR B 2 46 ? 170.724 40.650 -18.596 1.00 11.31 34 THR Y N 1
ATOM 1070 C CA . THR B 2 46 ? 169.666 39.965 -19.299 1.00 12.76 34 THR Y CA 1
ATOM 1071 C C . THR B 2 46 ? 169.850 40.091 -20.803 1.00 12.22 34 THR Y C 1
ATOM 1072 O O . THR B 2 46 ? 169.453 41.069 -21.419 1.00 14.54 34 THR Y O 1
ATOM 1076 N N . VAL B 2 47 ? 170.518 39.096 -21.356 1.00 11.49 35 VAL Y N 1
ATOM 1077 C CA . VAL B 2 47 ? 170.890 39.105 -22.770 1.00 11.29 35 VAL Y CA 1
ATOM 1078 C C . VAL B 2 47 ? 170.105 38.005 -23.464 1.00 10.38 35 VAL Y C 1
ATOM 1079 O O . VAL B 2 47 ? 170.257 36.827 -23.114 1.00 10.38 35 VAL Y O 1
ATOM 1083 N N . PRO B 2 48 ? 169.287 38.358 -24.475 1.00 11.00 36 PRO Y N 1
ATOM 1084 C CA . PRO B 2 48 ? 168.521 37.311 -25.152 1.00 11.63 36 PRO Y CA 1
ATOM 1085 C C . PRO B 2 48 ? 169.404 36.443 -26.051 1.00 9.81 36 PRO Y C 1
ATOM 1086 O O . PRO B 2 48 ? 170.214 36.972 -26.833 1.00 11.86 36 PRO Y O 1
ATOM 1090 N N . ILE B 2 49 ? 169.218 35.125 -25.977 1.00 9.91 37 ILE Y N 1
ATOM 1091 C CA . ILE B 2 49 ? 169.995 34.164 -26.770 1.00 11.07 37 ILE Y CA 1
ATOM 1092 C C . ILE B 2 49 ? 169.019 33.149 -27.355 1.00 11.21 37 ILE Y C 1
ATOM 1093 O O . ILE B 2 49 ? 168.134 32.644 -26.642 1.00 11.45 37 ILE Y O 1
ATOM 1098 N N . GLU B 2 50 ? 169.172 32.850 -28.651 1.00 11.01 38 GLU Y N 1
ATOM 1099 C CA . GLU B 2 50 ? 168.428 31.755 -29.241 1.00 11.93 38 GLU Y CA 1
ATOM 1100 C C . GLU B 2 50 ? 169.396 30.801 -29.904 1.00 12.10 38 GLU Y C 1
ATOM 1101 O O . GLU B 2 50 ? 170.381 31.232 -30.526 1.00 12.86 38 GLU Y O 1
ATOM 1107 N N . VAL B 2 51 ? 169.121 29.515 -29.754 1.00 12.14 39 VAL Y N 1
ATOM 1108 C CA . VAL B 2 51 ? 169.888 28.466 -30.431 1.00 12.80 39 VAL Y CA 1
ATOM 1109 C C . VAL B 2 51 ? 168.952 27.561 -31.202 1.00 12.74 39 VAL Y C 1
ATOM 1110 O O . VAL B 2 51 ? 167.832 27.311 -30.776 1.00 13.54 39 VAL Y O 1
ATOM 1114 N N . LYS B 2 52 ? 169.404 27.098 -32.365 1.00 13.02 40 LYS Y N 1
ATOM 1115 C CA . LYS B 2 52 ? 168.638 26.143 -33.139 1.00 13.86 40 LYS Y CA 1
ATOM 1116 C C . LYS B 2 52 ? 169.657 25.122 -33.656 1.00 12.04 40 LYS Y C 1
ATOM 1117 O O . LYS B 2 52 ? 170.747 25.517 -34.128 1.00 14.31 40 LYS Y O 1
ATOM 1123 N N . ALA B 2 53 ? 169.322 23.837 -33.621 1.00 11.67 41 ALA Y N 1
ATOM 1124 C CA . ALA B 2 53 ? 170.230 22.809 -34.170 1.00 11.41 41 ALA Y CA 1
ATOM 1125 C C . ALA B 2 53 ? 169.414 21.619 -34.609 1.00 11.26 41 ALA Y C 1
ATOM 1126 O O . ALA B 2 53 ? 169.169 20.697 -33.826 1.00 11.80 41 ALA Y O 1
ATOM 1128 N N . PRO B 2 54 ? 168.906 21.657 -35.849 1.00 12.03 42 PRO Y N 1
ATOM 1129 C CA . PRO B 2 54 ? 168.015 20.589 -36.302 1.00 12.73 42 PRO Y CA 1
ATOM 1130 C C . PRO B 2 54 ? 168.573 19.212 -36.018 1.00 13.45 42 PRO Y C 1
ATOM 1131 O O . PRO B 2 54 ? 169.711 18.917 -36.410 1.00 14.09 42 PRO Y O 1
ATOM 1135 N N . GLY B 2 55 ? 167.788 18.377 -35.346 1.00 13.84 43 GLY Y N 1
ATOM 1136 C CA . GLY B 2 55 ? 168.207 17.010 -35.033 1.00 13.97 43 GLY Y CA 1
ATOM 1137 C C . GLY B 2 55 ? 168.969 16.841 -33.738 1.00 13.71 43 GLY Y C 1
ATOM 1138 O O . GLY B 2 55 ? 169.270 15.720 -33.348 1.00 15.03 43 GLY Y O 1
ATOM 1139 N N . ALA B 2 56 ? 169.317 17.934 -33.069 1.00 13.17 44 ALA Y N 1
ATOM 1140 C CA . ALA B 2 56 ? 170.140 17.798 -31.855 1.00 13.10 44 ALA Y CA 1
ATOM 1141 C C . ALA B 2 56 ? 169.401 17.087 -30.753 1.00 12.81 44 ALA Y C 1
ATOM 1142 O O . ALA B 2 56 ? 168.203 17.326 -30.537 1.00 13.72 44 ALA Y O 1
ATOM 1144 N N . VAL B 2 57 ? 170.114 16.253 -30.010 1.00 12.27 45 VAL Y N 1
ATOM 1145 C CA . VAL B 2 57 ? 169.542 15.708 -28.771 1.00 13.13 45 VAL Y CA 1
ATOM 1146 C C . VAL B 2 57 ? 169.755 16.701 -27.617 1.00 12.55 45 VAL Y C 1
ATOM 1147 O O . VAL B 2 57 ? 168.981 16.740 -26.663 1.00 13.24 45 VAL Y O 1
ATOM 1151 N N . ALA B 2 58 ? 170.763 17.539 -27.747 1.00 12.02 46 ALA Y N 1
ATOM 1152 C CA . ALA B 2 58 ? 171.063 18.526 -26.702 1.00 11.74 46 ALA Y CA 1
ATOM 1153 C C . ALA B 2 58 ? 171.867 19.681 -27.261 1.00 11.25 46 ALA Y C 1
ATOM 1154 O O . ALA B 2 58 ? 172.643 19.510 -28.224 1.00 11.78 46 ALA Y O 1
ATOM 1156 N N . ILE B 2 59 ? 171.654 20.867 -26.688 1.00 10.85 47 ILE Y N 1
ATOM 1157 C CA . ILE B 2 59 ? 172.482 22.024 -26.963 1.00 12.00 47 ILE Y CA 1
ATOM 1158 C C . ILE B 2 59 ? 172.989 22.605 -25.652 1.00 11.38 47 ILE Y C 1
ATOM 1159 O O . ILE B 2 59 ? 172.178 22.908 -24.787 1.00 12.47 47 ILE Y O 1
ATOM 1164 N N . MET B 2 60 ? 174.307 22.760 -25.521 1.00 11.75 48 MET Y N 1
ATOM 1165 C CA . MET B 2 60 ? 174.904 23.356 -24.332 1.00 11.70 48 MET Y CA 1
ATOM 1166 C C . MET B 2 60 ? 175.417 24.755 -24.651 1.00 12.30 48 MET Y C 1
ATOM 1167 O O . MET B 2 60 ? 176.044 24.966 -25.709 1.00 12.08 48 MET Y O 1
ATOM 1172 N N . LEU B 2 61 ? 175.143 25.711 -23.758 1.00 11.73 49 LEU Y N 1
ATOM 1173 C CA . LEU B 2 61 ? 175.567 27.093 -23.938 1.00 12.09 49 LEU Y CA 1
ATOM 1174 C C . LEU B 2 61 ? 176.622 27.419 -22.914 1.00 12.59 49 LEU Y C 1
ATOM 1175 O O . LEU B 2 61 ? 176.421 27.138 -21.717 1.00 12.35 49 LEU Y O 1
ATOM 1180 N N . LEU B 2 62 ? 177.710 28.023 -23.390 1.00 12.20 50 LEU Y N 1
ATOM 1181 C CA . LEU B 2 62 ? 178.820 28.477 -22.554 1.00 12.39 50 LEU Y CA 1
ATOM 1182 C C . LEU B 2 62 ? 179.070 29.962 -22.784 1.00 12.51 50 LEU Y C 1
ATOM 1183 O O . LEU B 2 62 ? 178.836 30.485 -23.885 1.00 13.13 50 LEU Y O 1
ATOM 1188 N N . ALA B 2 63 ? 179.549 30.637 -21.739 1.00 12.88 51 ALA Y N 1
ATOM 1189 C CA . ALA B 2 63 ? 179.878 32.060 -21.806 1.00 12.70 51 ALA Y CA 1
ATOM 1190 C C . ALA B 2 63 ? 181.340 32.120 -21.398 1.00 13.23 51 ALA Y C 1
ATOM 1191 O O . ALA B 2 63 ? 181.665 32.009 -20.216 1.00 13.74 51 ALA Y O 1
ATOM 1193 N N . ALA B 2 64 ? 182.233 32.270 -22.382 1.00 14.36 52 ALA Y N 1
ATOM 1194 C CA . ALA B 2 64 ? 183.650 31.968 -22.158 1.00 16.04 52 ALA Y CA 1
ATOM 1195 C C . ALA B 2 64 ? 184.352 33.001 -21.264 1.00 16.63 52 ALA Y C 1
ATOM 1196 O O . ALA B 2 64 ? 185.447 32.744 -20.735 1.00 18.36 52 ALA Y O 1
ATOM 1198 N N . GLY B 2 65 ? 183.746 34.174 -21.092 1.00 15.89 53 GLY Y N 1
ATOM 1199 C CA . GLY B 2 65 ? 184.312 35.199 -20.225 1.00 16.40 53 GLY Y CA 1
ATOM 1200 C C . GLY B 2 65 ? 183.654 35.320 -18.871 1.00 17.54 53 GLY Y C 1
ATOM 1201 O O . GLY B 2 65 ? 184.020 36.211 -18.103 1.00 18.95 53 GLY Y O 1
ATOM 1202 N N . ASN B 2 66 ? 182.714 34.422 -18.561 1.00 15.94 54 ASN Y N 1
ATOM 1203 C CA . ASN B 2 66 ? 182.066 34.440 -17.236 1.00 15.93 54 ASN Y CA 1
ATOM 1204 C C . ASN B 2 66 ? 182.872 33.643 -16.227 1.00 17.11 54 ASN Y C 1
ATOM 1205 O O . ASN B 2 66 ? 183.558 32.683 -16.601 1.00 17.04 54 ASN Y O 1
ATOM 1210 N N . PRO B 2 67 ? 182.802 34.030 -14.944 1.00 17.58 55 PRO Y N 1
ATOM 1211 C CA . PRO B 2 67 ? 183.557 33.296 -13.918 1.00 18.38 55 PRO Y CA 1
ATOM 1212 C C . PRO B 2 67 ? 183.183 31.818 -13.833 1.00 18.71 55 PRO Y C 1
ATOM 1213 O O . PRO B 2 67 ? 184.045 30.991 -13.509 1.00 20.29 55 PRO Y O 1
ATOM 1217 N N . GLU B 2 68 ? 181.913 31.496 -14.089 1.00 17.29 56 GLU Y N 1
ATOM 1218 C CA . GLU B 2 68 ? 181.449 30.115 -14.156 1.00 16.22 56 GLU Y CA 1
ATOM 1219 C C . GLU B 2 68 ? 180.852 29.970 -15.555 1.00 15.54 56 GLU Y C 1
ATOM 1220 O O . GLU B 2 68 ? 179.720 30.394 -15.780 1.00 16.11 56 GLU Y O 1
ATOM 1226 N N . PRO B 2 69 ? 181.653 29.503 -16.536 1.00 15.11 57 PRO Y N 1
ATOM 1227 C CA . PRO B 2 69 ? 181.223 29.598 -17.938 1.00 13.78 57 PRO Y CA 1
ATOM 1228 C C . PRO B 2 69 ? 180.004 28.796 -18.360 1.00 12.95 57 PRO Y C 1
ATOM 1229 O O . PRO B 2 69 ? 179.355 29.170 -19.330 1.00 12.46 57 PRO Y O 1
ATOM 1233 N N . ALA B 2 70 ? 179.658 27.717 -17.667 1.00 12.53 58 ALA Y N 1
ATOM 1234 C CA . ALA B 2 70 ? 178.454 26.968 -18.079 1.00 12.81 58 ALA Y CA 1
ATOM 1235 C C . ALA B 2 70 ? 177.212 27.825 -17.902 1.00 13.25 58 ALA Y C 1
ATOM 1236 O O . ALA B 2 70 ? 177.026 28.425 -16.835 1.00 13.44 58 ALA Y O 1
ATOM 1238 N N . VAL B 2 71 ? 176.370 27.904 -18.940 1.00 11.23 59 VAL Y N 1
ATOM 1239 C CA . VAL B 2 71 ? 175.137 28.694 -18.837 1.00 11.41 59 VAL Y CA 1
ATOM 1240 C C . VAL B 2 71 ? 173.926 27.773 -18.649 1.00 10.99 59 VAL Y C 1
ATOM 1241 O O . VAL B 2 71 ? 173.151 27.930 -17.707 1.00 10.21 59 VAL Y O 1
ATOM 1245 N N . ALA B 2 72 ? 173.745 26.837 -19.572 1.00 9.86 60 ALA Y N 1
ATOM 1246 C CA . ALA B 2 72 ? 172.591 25.946 -19.534 1.00 10.42 60 ALA Y CA 1
ATOM 1247 C C . ALA B 2 72 ? 172.799 24.824 -20.517 1.00 10.80 60 ALA Y C 1
ATOM 1248 O O . ALA B 2 72 ? 173.555 24.983 -21.475 1.00 11.86 60 ALA Y O 1
ATOM 1250 N N . THR B 2 73 ? 172.121 23.717 -20.282 1.00 10.32 61 THR Y N 1
ATOM 1251 C CA . THR B 2 73 ? 172.082 22.616 -21.250 1.00 10.43 61 THR Y CA 1
ATOM 1252 C C . THR B 2 73 ? 170.637 22.290 -21.542 1.00 10.58 61 THR Y C 1
ATOM 1253 O O . THR B 2 73 ? 169.861 21.982 -20.622 1.00 11.37 61 THR Y O 1
ATOM 1257 N N . PHE B 2 74 ? 170.268 22.396 -22.824 1.00 10.74 62 PHE Y N 1
ATOM 1258 C CA . PHE B 2 74 ? 168.911 22.081 -23.277 1.00 11.19 62 PHE Y CA 1
ATOM 1259 C C . PHE B 2 74 ? 168.888 20.671 -23.824 1.00 12.02 62 PHE Y C 1
ATOM 1260 O O . PHE B 2 74 ? 169.583 20.407 -24.814 1.00 12.52 62 PHE Y O 1
ATOM 1268 N N . ASN B 2 75 ? 168.076 19.806 -23.217 1.00 11.65 63 ASN Y N 1
ATOM 1269 C CA A ASN B 2 75 ? 167.901 18.444 -23.689 0.50 12.52 63 ASN Y CA 1
ATOM 1270 C CA B ASN B 2 75 ? 167.887 18.443 -23.704 0.50 11.88 63 ASN Y CA 1
ATOM 1271 C C . ASN B 2 75 ? 166.497 18.329 -24.286 1.00 12.02 63 ASN Y C 1
ATOM 1272 O O . ASN B 2 75 ? 165.513 18.565 -23.595 1.00 13.07 63 ASN Y O 1
ATOM 1281 N N . PHE B 2 76 ? 166.424 18.009 -25.575 1.00 12.15 64 PHE Y N 1
ATOM 1282 C CA . PHE B 2 76 ? 165.154 17.954 -26.264 1.00 12.26 64 PHE Y CA 1
ATOM 1283 C C . PHE B 2 76 ? 164.544 16.571 -26.148 1.00 13.32 64 PHE Y C 1
ATOM 1284 O O . PHE B 2 76 ? 165.211 15.570 -26.461 1.00 15.86 64 PHE Y O 1
ATOM 1292 N N . GLY B 2 77 ? 163.290 16.515 -25.727 1.00 12.96 65 GLY Y N 1
ATOM 1293 C CA . GLY B 2 77 ? 162.605 15.237 -25.585 1.00 13.60 65 GLY Y CA 1
ATOM 1294 C C . GLY B 2 77 ? 161.775 14.859 -26.792 1.00 13.61 65 GLY Y C 1
ATOM 1295 O O . GLY B 2 77 ? 161.722 15.599 -27.791 1.00 14.24 65 GLY Y O 1
ATOM 1296 N N . PRO B 2 78 ? 161.117 13.701 -26.717 1.00 13.99 66 PRO Y N 1
ATOM 1297 C CA . PRO B 2 78 ? 160.350 13.205 -27.871 1.00 14.38 66 PRO Y CA 1
ATOM 1298 C C . PRO B 2 78 ? 159.224 14.122 -28.320 1.00 14.70 66 PRO Y C 1
ATOM 1299 O O . PRO B 2 78 ? 158.808 14.047 -29.487 1.00 15.99 66 PRO Y O 1
ATOM 1303 N N . ALA B 2 79 ? 158.724 14.962 -27.421 1.00 13.06 67 ALA Y N 1
ATOM 1304 C CA . ALA B 2 79 ? 157.590 15.796 -27.754 1.00 12.21 67 ALA Y CA 1
ATOM 1305 C C . ALA B 2 79 ? 158.008 17.188 -28.252 1.00 11.99 67 ALA Y C 1
ATOM 1306 O O . ALA B 2 79 ? 157.134 18.008 -28.544 1.00 12.41 67 ALA Y O 1
ATOM 1308 N N . ALA B 2 80 ? 159.312 17.455 -28.362 1.00 10.88 68 ALA Y N 1
ATOM 1309 C CA . ALA B 2 80 ? 159.766 18.687 -29.016 1.00 11.49 68 ALA Y CA 1
ATOM 1310 C C . ALA B 2 80 ? 159.467 18.602 -30.506 1.00 12.09 68 ALA Y C 1
ATOM 1311 O O . ALA B 2 80 ? 159.655 17.556 -31.132 1.00 12.96 68 ALA Y O 1
ATOM 1313 N N . ALA B 2 81 ? 158.953 19.703 -31.050 1.00 11.33 69 ALA Y N 1
ATOM 1314 C CA . ALA B 2 81 ? 158.646 19.772 -32.491 1.00 11.63 69 ALA Y CA 1
ATOM 1315 C C . ALA B 2 81 ? 159.884 20.002 -33.324 1.00 12.62 69 ALA Y C 1
ATOM 1316 O O . ALA B 2 81 ? 159.921 19.640 -34.516 1.00 14.18 69 ALA Y O 1
ATOM 1318 N N . ASP B 2 82 ? 160.846 20.690 -32.717 1.00 11.62 70 ASP Y N 1
ATOM 1319 C CA . ASP B 2 82 ? 162.091 21.064 -33.374 1.00 11.36 70 ASP Y CA 1
ATOM 1320 C C . ASP B 2 82 ? 163.070 21.415 -32.253 1.00 10.86 70 ASP Y C 1
ATOM 1321 O O . ASP B 2 82 ? 162.699 21.379 -31.073 1.00 10.76 70 ASP Y O 1
ATOM 1326 N N . GLN B 2 83 ? 164.308 21.710 -32.625 1.00 10.88 71 GLN Y N 1
ATOM 1327 C CA . GLN B 2 83 ? 165.372 21.862 -31.651 1.00 11.05 71 GLN Y CA 1
ATOM 1328 C C . GLN B 2 83 ? 165.826 23.319 -31.569 1.00 11.18 71 GLN Y C 1
ATOM 1329 O O . GLN B 2 83 ? 167.002 23.654 -31.727 1.00 12.93 71 GLN Y O 1
ATOM 1335 N N . ARG B 2 84 ? 164.850 24.182 -31.307 1.00 12.08 72 ARG Y N 1
ATOM 1336 C CA . ARG B 2 84 ? 165.077 25.601 -31.024 1.00 11.68 72 ARG Y CA 1
ATOM 1337 C C . ARG B 2 84 ? 164.831 25.849 -29.533 1.00 11.17 72 ARG Y C 1
ATOM 1338 O O . ARG B 2 84 ? 163.888 25.313 -28.944 1.00 11.26 72 ARG Y O 1
ATOM 1346 N N . ALA B 2 85 ? 165.662 26.688 -28.941 1.00 10.46 73 ALA Y N 1
ATOM 1347 C CA . ALA B 2 85 ? 165.411 27.161 -27.581 1.00 10.75 73 ALA Y CA 1
ATOM 1348 C C . ALA B 2 85 ? 165.880 28.597 -27.463 1.00 9.93 73 ALA Y C 1
ATOM 1349 O O . ALA B 2 85 ? 166.896 28.972 -28.051 1.00 11.75 73 ALA Y O 1
ATOM 1351 N N . ALA B 2 86 ? 165.158 29.397 -26.690 1.00 9.74 74 ALA Y N 1
ATOM 1352 C CA . ALA B 2 86 ? 165.589 30.741 -26.384 1.00 9.19 74 ALA Y CA 1
ATOM 1353 C C . ALA B 2 86 ? 165.518 30.959 -24.880 1.00 9.23 74 ALA Y C 1
ATOM 1354 O O . ALA B 2 86 ? 164.643 30.432 -24.187 1.00 9.91 74 ALA Y O 1
ATOM 1356 N N . THR B 2 87 ? 166.423 31.787 -24.396 1.00 9.38 75 THR Y N 1
ATOM 1357 C CA . THR B 2 87 ? 166.425 32.181 -22.992 1.00 9.10 75 THR Y CA 1
ATOM 1358 C C . THR B 2 87 ? 167.093 33.552 -22.875 1.00 8.88 75 THR Y C 1
ATOM 1359 O O . THR B 2 87 ? 167.371 34.235 -23.883 1.00 10.12 75 THR Y O 1
ATOM 1363 N N . ARG B 2 88 ? 167.285 34.015 -21.645 1.00 9.73 76 ARG Y N 1
ATOM 1364 C CA . ARG B 2 88 ? 168.021 35.238 -21.381 1.00 9.37 76 ARG Y CA 1
ATOM 1365 C C . ARG B 2 88 ? 169.126 34.911 -20.383 1.00 9.12 76 ARG Y C 1
ATOM 1366 O O . ARG B 2 88 ? 168.912 34.163 -19.419 1.00 9.39 76 ARG Y O 1
ATOM 1380 N N . ILE B 2 89 ? 170.315 35.459 -20.625 1.00 9.28 77 ILE Y N 1
ATOM 1381 C CA . ILE B 2 89 ? 171.501 35.088 -19.852 1.00 10.15 77 ILE Y CA 1
ATOM 1382 C C . ILE B 2 89 ? 172.232 36.307 -19.310 1.00 10.12 77 ILE Y C 1
ATOM 1383 O O . ILE B 2 89 ? 172.011 37.428 -19.741 1.00 10.71 77 ILE Y O 1
ATOM 1388 N N . ARG B 2 90 ? 173.159 36.031 -18.399 1.00 10.51 78 ARG Y N 1
ATOM 1389 C CA . ARG B 2 90 ? 174.014 37.055 -17.821 1.00 10.22 78 ARG Y CA 1
ATOM 1390 C C . ARG B 2 90 ? 175.409 36.964 -18.421 1.00 10.50 78 ARG Y C 1
ATOM 1391 O O . ARG B 2 90 ? 175.989 35.854 -18.479 1.00 11.46 78 ARG Y O 1
ATOM 1399 N N . LEU B 2 91 ? 175.965 38.126 -18.796 1.00 10.95 79 LEU Y N 1
ATOM 1400 C CA . LEU B 2 91 ? 177.348 38.197 -19.294 1.00 11.94 79 LEU Y CA 1
ATOM 1401 C C . LEU B 2 91 ? 178.077 39.239 -18.463 1.00 13.67 79 LEU Y C 1
ATOM 1402 O O . LEU B 2 91 ? 177.633 40.384 -18.389 1.00 13.93 79 LEU Y O 1
ATOM 1407 N N . ALA B 2 92 ? 179.191 38.824 -17.845 1.00 14.33 80 ALA Y N 1
ATOM 1408 C CA . ALA B 2 92 ? 179.973 39.690 -16.950 1.00 15.93 80 ALA Y CA 1
ATOM 1409 C C . ALA B 2 92 ? 180.657 40.844 -17.672 1.00 16.55 80 ALA Y C 1
ATOM 1410 O O . ALA B 2 92 ? 180.897 41.899 -17.080 1.00 17.62 80 ALA Y O 1
ATOM 1412 N N . GLN B 2 93 ? 180.987 40.627 -18.940 1.00 16.42 81 GLN Y N 1
ATOM 1413 C CA . GLN B 2 93 ? 181.703 41.613 -19.749 1.00 17.25 81 GLN Y CA 1
ATOM 1414 C C . GLN B 2 93 ? 181.702 41.103 -21.184 1.00 16.82 81 GLN Y C 1
ATOM 1415 O O . GLN B 2 93 ? 181.278 39.981 -21.436 1.00 16.21 81 GLN Y O 1
ATOM 1421 N N . THR B 2 94 ? 182.204 41.918 -22.106 1.00 15.82 82 THR Y N 1
ATOM 1422 C CA . THR B 2 94 ? 182.353 41.509 -23.489 1.00 16.13 82 THR Y CA 1
ATOM 1423 C C . THR B 2 94 ? 183.101 40.185 -23.576 1.00 16.41 82 THR Y C 1
ATOM 1424 O O . THR B 2 94 ? 184.164 40.003 -22.941 1.00 17.49 82 THR Y O 1
ATOM 1428 N N . GLN B 2 95 ? 182.545 39.274 -24.363 1.00 16.02 83 GLN Y N 1
ATOM 1429 C CA . GLN B 2 95 ? 183.066 37.911 -24.436 1.00 15.66 83 GLN Y CA 1
ATOM 1430 C C . GLN B 2 95 ? 182.437 37.149 -25.562 1.00 15.73 83 GLN Y C 1
ATOM 1431 O O . GLN B 2 95 ? 181.480 37.606 -26.173 1.00 16.32 83 GLN Y O 1
ATOM 1437 N N . ASP B 2 96 ? 182.978 35.959 -25.814 1.00 16.62 84 ASP Y N 1
ATOM 1438 C CA . ASP B 2 96 ? 182.375 35.037 -26.738 1.00 16.71 84 ASP Y CA 1
ATOM 1439 C C . ASP B 2 96 ? 181.407 34.084 -26.053 1.00 16.41 84 ASP Y C 1
ATOM 1440 O O . ASP B 2 96 ? 181.694 33.525 -24.990 1.00 15.61 84 ASP Y O 1
ATOM 1445 N N . VAL B 2 97 ? 180.254 33.930 -26.692 1.00 15.43 85 VAL Y N 1
ATOM 1446 C CA . VAL B 2 97 ? 179.244 32.956 -26.300 1.00 15.18 85 VAL Y CA 1
ATOM 1447 C C . VAL B 2 97 ? 179.384 31.778 -27.258 1.00 14.08 85 VAL Y C 1
ATOM 1448 O O . VAL B 2 97 ? 179.541 31.979 -28.477 1.00 14.05 85 VAL Y O 1
ATOM 1452 N N . ILE B 2 98 ? 179.349 30.567 -26.706 1.00 13.91 86 ILE Y N 1
ATOM 1453 C CA . ILE B 2 98 ? 179.565 29.348 -27.471 1.00 13.21 86 ILE Y CA 1
ATOM 1454 C C . ILE B 2 98 ? 178.332 28.454 -27.342 1.00 12.92 86 ILE Y C 1
ATOM 1455 O O . ILE B 2 98 ? 177.835 28.223 -26.221 1.00 13.16 86 ILE Y O 1
ATOM 1460 N N . ALA B 2 99 ? 177.852 27.933 -28.467 1.00 12.78 87 ALA Y N 1
ATOM 1461 C CA . ALA B 2 99 ? 176.821 26.890 -28.462 1.00 12.29 87 ALA Y CA 1
ATOM 1462 C C . ALA B 2 99 ? 177.407 25.599 -29.041 1.00 12.89 87 ALA Y C 1
ATOM 1463 O O . ALA B 2 99 ? 178.108 25.643 -30.054 1.00 13.33 87 ALA Y O 1
ATOM 1465 N N . LEU B 2 100 ? 177.173 24.489 -28.333 1.00 12.40 88 LEU Y N 1
ATOM 1466 C CA . LEU B 2 100 ? 177.561 23.144 -28.762 1.00 12.57 88 LEU Y CA 1
ATOM 1467 C C . LEU B 2 100 ? 176.297 22.326 -28.923 1.00 12.78 88 LEU Y C 1
ATOM 1468 O O . LEU B 2 100 ? 175.492 22.304 -28.010 1.00 13.48 88 LEU Y O 1
ATOM 1473 N N . ALA B 2 101 ? 176.115 21.651 -30.070 1.00 13.09 89 ALA Y N 1
ATOM 1474 C CA . ALA B 2 101 ? 174.920 20.844 -30.288 1.00 12.75 89 ALA Y CA 1
ATOM 1475 C C . ALA B 2 101 ? 175.375 19.421 -30.555 1.00 13.19 89 ALA Y C 1
ATOM 1476 O O . ALA B 2 101 ? 176.285 19.216 -31.366 1.00 15.03 89 ALA Y O 1
ATOM 1478 N N . LYS B 2 102 ? 174.731 18.467 -29.894 1.00 12.74 90 LYS Y N 1
ATOM 1479 C CA . LYS B 2 102 ? 175.042 17.055 -30.014 1.00 13.69 90 LYS Y CA 1
ATOM 1480 C C . LYS B 2 102 ? 173.939 16.345 -30.770 1.00 13.93 90 LYS Y C 1
ATOM 1481 O O . LYS B 2 102 ? 172.768 16.518 -30.451 1.00 13.72 90 LYS Y O 1
ATOM 1487 N N . MET B 2 103 ? 174.339 15.553 -31.770 1.00 14.30 91 MET Y N 1
ATOM 1488 C CA . MET B 2 103 ? 173.394 14.870 -32.630 1.00 15.78 91 MET Y CA 1
ATOM 1489 C C . MET B 2 103 ? 173.174 13.439 -32.133 1.00 16.43 91 MET Y C 1
ATOM 1490 O O . MET B 2 103 ? 173.900 12.964 -31.241 1.00 17.35 91 MET Y O 1
ATOM 1495 N N . ALA B 2 104 ? 172.167 12.752 -32.684 1.00 19.02 92 ALA Y N 1
ATOM 1496 C CA . ALA B 2 104 ? 171.853 11.385 -32.255 1.00 20.23 92 ALA Y CA 1
ATOM 1497 C C . ALA B 2 104 ? 173.032 10.425 -32.393 1.00 20.76 92 ALA Y C 1
ATOM 1498 O O . ALA B 2 104 ? 173.163 9.489 -31.618 1.00 21.76 92 ALA Y O 1
ATOM 1500 N N . ASP B 2 105 ? 173.895 10.672 -33.368 1.00 20.53 93 ASP Y N 1
ATOM 1501 C CA . ASP B 2 105 ? 175.066 9.815 -33.539 1.00 20.68 93 ASP Y CA 1
ATOM 1502 C C . ASP B 2 105 ? 176.239 10.175 -32.618 1.00 20.72 93 ASP Y C 1
ATOM 1503 O O . ASP B 2 105 ? 177.296 9.537 -32.682 1.00 21.39 93 ASP Y O 1
ATOM 1508 N N . GLY B 2 106 ? 176.042 11.176 -31.758 1.00 19.86 94 GLY Y N 1
ATOM 1509 C CA . GLY B 2 106 ? 177.060 11.570 -30.789 1.00 18.94 94 GLY Y CA 1
ATOM 1510 C C . GLY B 2 106 ? 177.976 12.665 -31.289 1.00 18.35 94 GLY Y C 1
ATOM 1511 O O . GLY B 2 106 ? 178.757 13.213 -30.511 1.00 18.93 94 GLY Y O 1
ATOM 1512 N N . SER B 2 107 ? 177.895 12.994 -32.583 1.00 17.44 95 SER Y N 1
ATOM 1513 C CA . SER B 2 107 ? 178.715 14.087 -33.103 1.00 16.76 95 SER Y CA 1
ATOM 1514 C C . SER B 2 107 ? 178.290 15.447 -32.573 1.00 15.19 95 SER Y C 1
ATOM 1515 O O . SER B 2 107 ? 177.131 15.656 -32.228 1.00 14.80 95 SER Y O 1
ATOM 1518 N N . VAL B 2 108 ? 179.245 16.365 -32.508 1.00 14.20 96 VAL Y N 1
ATOM 1519 C CA . VAL B 2 108 ? 178.994 17.697 -31.957 1.00 14.61 96 VAL Y CA 1
ATOM 1520 C C . VAL B 2 108 ? 179.424 18.779 -32.930 1.00 13.81 96 VAL Y C 1
ATOM 1521 O O . VAL B 2 108 ? 180.461 18.658 -33.600 1.00 14.85 96 VAL Y O 1
ATOM 1525 N N . VAL B 2 109 ? 178.595 19.809 -33.035 1.00 13.53 97 VAL Y N 1
ATOM 1526 C CA . VAL B 2 109 ? 178.906 20.991 -33.823 1.00 13.61 97 VAL Y CA 1
ATOM 1527 C C . VAL B 2 109 ? 178.918 22.223 -32.916 1.00 13.24 97 VAL Y C 1
ATOM 1528 O O . VAL B 2 109 ? 178.276 22.235 -31.866 1.00 13.58 97 VAL Y O 1
ATOM 1532 N N . LYS B 2 110 ? 179.704 23.220 -33.306 1.00 13.53 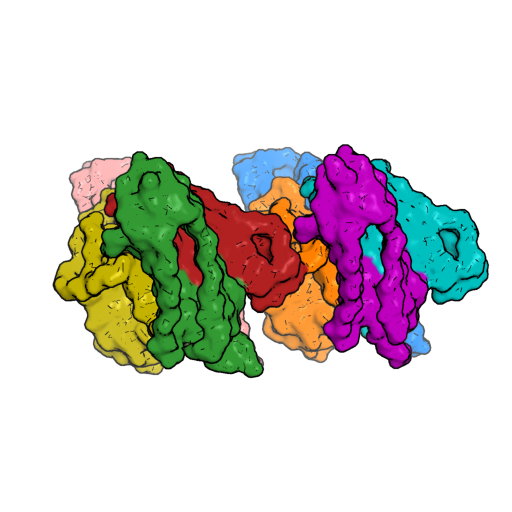98 LYS Y N 1
ATOM 1533 C CA . LYS B 2 110 ? 179.945 24.403 -32.512 1.00 14.80 98 LYS Y CA 1
ATOM 1534 C C . LYS B 2 110 ? 179.680 25.655 -33.298 1.00 14.31 98 LYS Y C 1
ATOM 1535 O O . LYS B 2 110 ? 179.995 25.717 -34.492 1.00 14.22 98 LYS Y O 1
ATOM 1541 N N . ALA B 2 111 ? 179.117 26.654 -32.609 1.00 13.99 99 ALA Y N 1
ATOM 1542 C CA . ALA B 2 111 ? 179.018 28.012 -33.121 1.00 14.57 99 ALA Y CA 1
ATOM 1543 C C . ALA B 2 111 ? 179.465 28.951 -31.999 1.00 15.39 99 ALA Y C 1
ATOM 1544 O O . ALA B 2 111 ? 179.315 28.618 -30.814 1.00 15.58 99 ALA Y O 1
ATOM 1546 N N . GLN B 2 112 ? 179.997 30.112 -32.360 1.00 15.69 100 GLN Y N 1
ATOM 1547 C CA . GLN B 2 112 ? 180.577 31.021 -31.367 1.00 18.17 100 GLN Y CA 1
ATOM 1548 C C . GLN B 2 112 ? 180.407 32.431 -31.901 1.00 18.02 100 GLN Y C 1
ATOM 1549 O O . GLN B 2 112 ? 180.566 32.663 -33.098 1.00 18.64 100 GLN Y O 1
ATOM 1555 N N . THR B 2 113 ? 180.025 33.363 -31.035 1.00 17.77 101 THR Y N 1
ATOM 1556 C CA . THR B 2 113 ? 179.902 34.751 -31.455 1.00 17.90 101 THR Y CA 1
ATOM 1557 C C . THR B 2 113 ? 180.262 35.690 -30.320 1.00 18.16 101 THR Y C 1
ATOM 1558 O O . THR B 2 113 ? 180.112 35.328 -29.145 1.00 18.61 101 THR Y O 1
ATOM 1562 N N . THR B 2 114 ? 180.724 36.888 -30.667 1.00 17.52 102 THR Y N 1
ATOM 1563 C CA . THR B 2 114 ? 181.138 37.848 -29.653 1.00 18.09 102 THR Y CA 1
ATOM 1564 C C . THR B 2 114 ? 179.961 38.738 -29.308 1.00 16.86 102 THR Y C 1
ATOM 1565 O O . THR B 2 114 ? 179.274 39.240 -30.205 1.00 17.58 102 THR Y O 1
ATOM 1569 N N . VAL B 2 115 ? 179.724 38.948 -28.010 1.00 15.74 103 VAL Y N 1
ATOM 1570 C CA . VAL B 2 115 ? 178.712 39.895 -27.562 1.00 15.50 103 VAL Y CA 1
ATOM 1571 C C . VAL B 2 115 ? 179.423 40.997 -26.783 1.00 15.55 103 VAL Y C 1
ATOM 1572 O O . VAL B 2 115 ? 180.121 40.710 -25.817 1.00 15.30 103 VAL Y O 1
ATOM 1576 N N . LYS B 2 116 ? 179.259 42.236 -27.225 1.00 16.49 104 LYS Y N 1
ATOM 1577 C CA . LYS B 2 116 ? 179.826 43.378 -26.509 1.00 17.90 104 LYS Y CA 1
ATOM 1578 C C . LYS B 2 116 ? 178.861 43.742 -25.379 1.00 17.34 104 LYS Y C 1
ATOM 1579 O O . LYS B 2 116 ? 177.641 43.742 -25.586 1.00 18.21 104 LYS Y O 1
ATOM 1585 N N . VAL B 2 117 ? 179.395 43.997 -24.182 1.00 16.69 105 VAL Y N 1
ATOM 1586 C CA . VAL B 2 117 ? 178.548 44.198 -22.995 1.00 16.55 105 VAL Y CA 1
ATOM 1587 C C . VAL B 2 117 ? 178.852 45.545 -22.404 1.00 17.44 105 VAL Y C 1
ATOM 1588 O O . VAL B 2 117 ? 180.014 45.900 -22.249 1.00 18.71 105 VAL Y O 1
ATOM 1592 N N . THR B 2 118 ? 177.805 46.311 -22.107 1.00 18.36 106 THR Y N 1
ATOM 1593 C CA . THR B 2 118 ? 178.013 47.589 -21.438 1.00 19.77 106 THR Y CA 1
ATOM 1594 C C . THR B 2 118 ? 177.927 47.395 -19.897 1.00 19.72 106 THR Y C 1
ATOM 1595 O O . THR B 2 118 ? 178.926 47.435 -19.189 1.00 21.93 106 THR Y O 1
ATOM 1599 N N . ILE B 2 119 ? 176.728 47.139 -19.386 1.00 17.86 107 ILE Y N 1
ATOM 1600 C CA . ILE B 2 119 ? 176.562 46.840 -17.956 1.00 18.22 107 ILE Y CA 1
ATOM 1601 C C . ILE B 2 119 ? 176.840 45.365 -17.679 1.00 17.60 107 ILE Y C 1
ATOM 1602 O O . ILE B 2 119 ? 176.216 44.492 -18.271 1.00 17.48 107 ILE Y O 1
ATOM 1607 N N . GLY B 2 120 ? 177.782 45.067 -16.791 1.00 19.67 108 GLY Y N 1
ATOM 1608 C CA . GLY B 2 120 ? 178.089 43.672 -16.436 1.00 20.52 108 GLY Y CA 1
ATOM 1609 C C . GLY B 2 120 ? 176.994 42.957 -15.657 1.00 21.56 108 GLY Y C 1
ATOM 1610 O O . GLY B 2 120 ? 176.351 43.540 -14.752 1.00 22.05 108 GLY Y O 1
ATOM 1611 N N . GLY B 2 121 ? 176.783 41.690 -15.986 1.00 20.98 109 GLY Y N 1
ATOM 1612 C CA . GLY B 2 121 ? 175.679 40.943 -15.403 1.00 23.16 109 GLY Y CA 1
ATOM 1613 C C . GLY B 2 121 ? 175.999 39.881 -14.379 1.00 25.00 109 GLY Y C 1
ATOM 1614 O O . GLY B 2 121 ? 175.158 39.025 -14.083 1.00 25.18 109 GLY Y O 1
ATOM 1615 N N . CYS B 2 122 ? 177.203 39.912 -13.830 1.00 26.40 110 CYS Y N 1
ATOM 1616 C CA . CYS B 2 122 ? 177.528 38.962 -12.765 1.00 28.95 110 CYS Y CA 1
ATOM 1617 C C . CYS B 2 122 ? 177.925 39.742 -11.518 1.00 30.03 110 CYS Y C 1
ATOM 1618 O O . CYS B 2 122 ? 178.913 39.466 -10.840 1.00 31.26 110 CYS Y O 1
ATOM 1621 N N . ALA C 1 1 ? 156.394 29.522 35.466 1.00 16.03 1 ALA A N 1
ATOM 1622 C CA . ALA C 1 1 ? 156.498 31.011 35.441 1.00 17.53 1 ALA A CA 1
ATOM 1623 C C . ALA C 1 1 ? 155.131 31.626 35.200 1.00 18.70 1 ALA A C 1
ATOM 1624 O O . ALA C 1 1 ? 154.280 31.021 34.546 1.00 19.52 1 ALA A O 1
ATOM 1626 N N . ASP C 1 2 ? 154.936 32.821 35.742 1.00 20.69 2 ASP A N 1
ATOM 1627 C CA . ASP C 1 2 ? 153.714 33.585 35.528 1.00 22.11 2 ASP A CA 1
ATOM 1628 C C . ASP C 1 2 ? 153.566 34.126 34.112 1.00 21.81 2 ASP A C 1
ATOM 1629 O O . ASP C 1 2 ? 154.556 34.479 33.438 1.00 21.68 2 ASP A O 1
ATOM 1634 N N . ASP C 1 3 ? 152.313 34.206 33.672 1.00 21.54 3 ASP A N 1
ATOM 1635 C CA . ASP C 1 3 ? 151.921 34.949 32.487 1.00 21.46 3 ASP A CA 1
ATOM 1636 C C . ASP C 1 3 ? 152.593 34.410 31.244 1.00 19.99 3 ASP A C 1
ATOM 1637 O O . ASP C 1 3 ? 152.983 35.184 30.355 1.00 20.23 3 ASP A O 1
ATOM 1642 N N . ALA C 1 4 ? 152.711 33.087 31.181 1.00 18.76 4 ALA A N 1
ATOM 1643 C CA . ALA C 1 4 ? 153.290 32.462 29.992 1.00 17.18 4 ALA A CA 1
ATOM 1644 C C . ALA C 1 4 ? 152.164 32.195 29.006 1.00 17.82 4 ALA A C 1
ATOM 1645 O O . ALA C 1 4 ? 151.641 31.076 28.919 1.00 19.69 4 ALA A O 1
ATOM 1647 N N . LYS C 1 5 ? 151.799 33.242 28.271 1.00 16.51 5 LYS A N 1
ATOM 1648 C CA . LYS C 1 5 ? 150.603 33.225 27.427 1.00 17.52 5 LYS A CA 1
ATOM 1649 C C . LYS C 1 5 ? 150.968 32.836 25.988 1.00 16.16 5 LYS A C 1
ATOM 1650 O O . LYS C 1 5 ? 151.701 33.575 25.334 1.00 16.34 5 LYS A O 1
ATOM 1656 N N . PRO C 1 6 ? 150.480 31.674 25.511 1.00 15.84 6 PRO A N 1
ATOM 1657 C CA . PRO C 1 6 ? 150.731 31.299 24.110 1.00 16.12 6 PRO A CA 1
ATOM 1658 C C . PRO C 1 6 ? 149.930 32.130 23.116 1.00 15.87 6 PRO A C 1
ATOM 1659 O O . PRO C 1 6 ? 148.837 32.606 23.430 1.00 16.68 6 PRO A O 1
ATOM 1663 N N . ARG C 1 7 ? 150.490 32.321 21.924 1.00 15.53 7 ARG A N 1
ATOM 1664 C CA . ARG C 1 7 ? 149.752 32.884 20.795 1.00 16.93 7 ARG A CA 1
ATOM 1665 C C . ARG C 1 7 ? 150.175 32.104 19.572 1.00 15.62 7 ARG A C 1
ATOM 1666 O O . ARG C 1 7 ? 151.351 32.105 19.224 1.00 15.91 7 ARG A O 1
ATOM 1674 N N A VAL C 1 8 ? 149.224 31.426 18.930 0.50 14.82 8 VAL A N 1
ATOM 1675 N N B VAL C 1 8 ? 149.208 31.461 18.927 0.50 15.03 8 VAL A N 1
ATOM 1676 C CA A VAL C 1 8 ? 149.548 30.616 17.751 0.50 14.84 8 VAL A CA 1
ATOM 1677 C CA B VAL C 1 8 ? 149.483 30.641 17.758 0.50 15.21 8 VAL A CA 1
ATOM 1678 C C A VAL C 1 8 ? 148.664 31.000 16.565 0.50 14.97 8 VAL A C 1
ATOM 1679 C C B VAL C 1 8 ? 148.707 31.205 16.571 0.50 15.28 8 VAL A C 1
ATOM 1680 O O A VAL C 1 8 ? 147.461 31.269 16.737 0.50 15.52 8 VAL A O 1
ATOM 1681 O O B VAL C 1 8 ? 147.632 31.797 16.741 0.50 15.48 8 VAL A O 1
ATOM 1688 N N . LYS C 1 9 ? 149.272 31.061 15.381 1.00 15.44 9 LYS A N 1
ATOM 1689 C CA . LYS C 1 9 ? 148.558 31.378 14.133 1.00 16.61 9 LYS A CA 1
ATOM 1690 C C . LYS C 1 9 ? 148.715 30.192 13.209 1.00 16.34 9 LYS A C 1
ATOM 1691 O O . LYS C 1 9 ? 149.833 29.813 12.839 1.00 15.79 9 LYS A O 1
ATOM 1697 N N . VAL C 1 10 ? 147.598 29.605 12.820 1.00 16.66 10 VAL A N 1
ATOM 1698 C CA . VAL C 1 10 ? 147.592 28.495 11.896 1.00 17.72 10 VAL A CA 1
ATOM 1699 C C . VAL C 1 10 ? 146.219 28.503 11.233 1.00 17.42 10 VAL A C 1
ATOM 1700 O O . VAL C 1 10 ? 145.219 28.812 11.890 1.00 17.83 10 VAL A O 1
ATOM 1704 N N . PRO C 1 11 ? 146.165 28.214 9.935 1.00 17.12 11 PRO A N 1
ATOM 1705 C CA . PRO C 1 11 ? 144.858 28.142 9.257 1.00 17.51 11 PRO A CA 1
ATOM 1706 C C . PRO C 1 11 ? 143.894 27.173 9.954 1.00 18.35 11 PRO A C 1
ATOM 1707 O O . PRO C 1 11 ? 144.298 26.104 10.399 1.00 18.18 11 PRO A O 1
ATOM 1711 N N . SER C 1 12 ? 142.617 27.544 10.014 1.00 18.59 12 SER A N 1
ATOM 1712 C CA . SER C 1 12 ? 141.624 26.691 10.668 1.00 19.48 12 SER A CA 1
ATOM 1713 C C . SER C 1 12 ? 141.167 25.533 9.778 1.00 18.67 12 SER A C 1
ATOM 1714 O O . SER C 1 12 ? 140.506 24.620 10.261 1.00 19.71 12 SER A O 1
ATOM 1717 N N . SER C 1 13 ? 141.519 25.575 8.494 1.00 19.20 13 SER A N 1
ATOM 1718 C CA . SER C 1 13 ? 141.190 24.479 7.574 1.00 20.44 13 SER A CA 1
ATOM 1719 C C . SER C 1 13 ? 142.268 24.329 6.508 1.00 20.28 13 SER A C 1
ATOM 1720 O O . SER C 1 13 ? 143.046 25.265 6.242 1.00 20.70 13 SER A O 1
ATOM 1723 N N . ALA C 1 14 ? 142.292 23.154 5.885 1.00 19.75 14 ALA A N 1
ATOM 1724 C CA . ALA C 1 14 ? 143.228 22.830 4.816 1.00 19.54 14 ALA A CA 1
ATOM 1725 C C . ALA C 1 14 ? 142.609 21.757 3.924 1.00 19.63 14 ALA A C 1
ATOM 1726 O O . ALA C 1 14 ? 141.716 21.015 4.359 1.00 20.37 14 ALA A O 1
ATOM 1728 N N . LYS C 1 15 ? 143.090 21.684 2.685 1.00 20.29 15 LYS A N 1
ATOM 1729 C CA . LYS C 1 15 ? 142.781 20.555 1.803 1.00 19.91 15 LYS A CA 1
ATOM 1730 C C . LYS C 1 15 ? 143.633 19.373 2.234 1.00 19.71 15 LYS A C 1
ATOM 1731 O O . LYS C 1 15 ? 144.757 19.567 2.712 1.00 18.94 15 LYS A O 1
ATOM 1733 N N . ALA C 1 16 ? 143.117 18.153 2.094 1.00 19.15 16 ALA A N 1
ATOM 1734 C CA . ALA C 1 16 ? 143.889 16.981 2.491 1.00 18.81 16 ALA A CA 1
ATOM 1735 C C . ALA C 1 16 ? 145.239 16.967 1.794 1.00 19.06 16 ALA A C 1
ATOM 1736 O O . ALA C 1 16 ? 145.314 17.101 0.574 1.00 19.70 16 ALA A O 1
ATOM 1738 N N . GLY C 1 17 ? 146.305 16.856 2.584 1.00 18.04 17 GLY A N 1
ATOM 1739 C CA . GLY C 1 17 ? 147.653 16.783 2.057 1.00 18.98 17 GLY A CA 1
ATOM 1740 C C . GLY C 1 17 ? 148.340 18.124 1.893 1.00 18.04 17 GLY A C 1
ATOM 1741 O O . GLY C 1 17 ? 149.514 18.167 1.551 1.00 20.12 17 GLY A O 1
ATOM 1742 N N . GLU C 1 18 ? 147.630 19.208 2.179 1.00 17.75 18 GLU A N 1
ATOM 1743 C CA . GLU C 1 18 ? 148.137 20.564 1.960 1.00 17.99 18 GLU A CA 1
ATOM 1744 C C . GLU C 1 18 ? 149.147 20.939 3.041 1.00 15.87 18 GLU A C 1
ATOM 1745 O O . GLU C 1 18 ? 149.030 20.534 4.195 1.00 16.00 18 GLU A O 1
ATOM 1751 N N . THR C 1 19 ? 150.107 21.762 2.652 1.00 14.08 19 THR A N 1
ATOM 1752 C CA . THR C 1 19 ? 151.071 22.327 3.583 1.00 15.07 19 THR A CA 1
ATOM 1753 C C . THR C 1 19 ? 150.481 23.576 4.181 1.00 14.39 19 THR A C 1
ATOM 1754 O O . THR C 1 19 ? 149.995 24.446 3.448 1.00 15.46 19 THR A O 1
ATOM 1758 N N . VAL C 1 20 ? 150.551 23.698 5.510 1.00 13.56 20 VAL A N 1
ATOM 1759 C CA . VAL C 1 20 ? 150.219 24.954 6.185 1.00 13.44 20 VAL A CA 1
ATOM 1760 C C . VAL C 1 20 ? 151.414 25.463 6.991 1.00 12.36 20 VAL A C 1
ATOM 1761 O O . VAL C 1 20 ? 152.188 24.674 7.528 1.00 13.05 20 VAL A O 1
ATOM 1765 N N . THR C 1 21 ? 151.540 26.785 7.078 1.00 12.31 21 THR A N 1
ATOM 1766 C CA . THR C 1 21 ? 152.563 27.393 7.925 1.00 12.25 21 THR A CA 1
ATOM 1767 C C . THR C 1 21 ? 151.965 27.565 9.311 1.00 12.66 21 THR A C 1
ATOM 1768 O O . THR C 1 21 ? 150.837 28.025 9.452 1.00 12.71 21 THR A O 1
ATOM 1772 N N . VAL C 1 22 ? 152.747 27.170 10.317 1.00 11.40 22 VAL A N 1
ATOM 1773 C CA . VAL C 1 22 ? 152.356 27.292 11.708 1.00 11.86 22 VAL A CA 1
ATOM 1774 C C . VAL C 1 22 ? 153.290 28.327 12.352 1.00 10.93 22 VAL A C 1
ATOM 1775 O O . VAL C 1 22 ? 154.512 28.262 12.150 1.00 10.69 22 VAL A O 1
ATOM 1779 N N . LYS C 1 23 ? 152.728 29.258 13.109 1.00 11.84 23 LYS A N 1
ATOM 1780 C CA . LYS C 1 23 ? 153.521 30.249 13.840 1.00 11.47 23 LYS A CA 1
ATOM 1781 C C . LYS C 1 23 ? 153.139 30.145 15.308 1.00 11.62 23 LYS A C 1
ATOM 1782 O O . LYS C 1 23 ? 151.959 30.165 15.629 1.00 13.07 23 LYS A O 1
ATOM 1788 N N . ALA C 1 24 ? 154.137 30.025 16.194 1.00 10.28 24 ALA A N 1
ATOM 1789 C CA . ALA C 1 24 ? 153.846 29.814 17.616 1.00 11.20 24 ALA A CA 1
ATOM 1790 C C . ALA C 1 24 ? 154.744 30.693 18.469 1.00 10.90 24 ALA A C 1
ATOM 1791 O O . ALA C 1 24 ? 155.970 30.617 18.358 1.00 11.70 24 ALA A O 1
ATOM 1793 N N . LEU C 1 25 ? 154.109 31.485 19.339 1.00 11.39 25 LEU A N 1
ATOM 1794 C CA A LEU C 1 25 ? 154.836 32.406 20.221 0.50 12.33 25 LEU A CA 1
ATOM 1795 C CA B LEU C 1 25 ? 154.754 32.477 20.190 0.50 12.39 25 LEU A CA 1
ATOM 1796 C C . LEU C 1 25 ? 154.343 32.155 21.644 1.00 12.01 25 LEU A C 1
ATOM 1797 O O . LEU C 1 25 ? 153.228 31.678 21.872 1.00 12.55 25 LEU A O 1
ATOM 1806 N N . ILE C 1 26 ? 155.199 32.436 22.621 1.00 11.66 26 ILE A N 1
ATOM 1807 C CA . ILE C 1 26 ? 154.731 32.452 24.006 1.00 12.57 26 ILE A CA 1
ATOM 1808 C C . ILE C 1 26 ? 155.435 33.585 24.723 1.00 12.33 26 ILE A C 1
ATOM 1809 O O . ILE C 1 26 ? 156.582 33.912 24.403 1.00 12.92 26 ILE A O 1
ATOM 1814 N N . SER C 1 27 ? 154.743 34.225 25.659 1.00 12.06 27 SER A N 1
ATOM 1815 C CA . SER C 1 27 ? 155.395 35.276 26.439 1.00 12.07 27 SER A CA 1
ATOM 1816 C C . SER C 1 27 ? 156.284 34.661 27.548 1.00 11.98 27 SER A C 1
ATOM 1817 O O . SER C 1 27 ? 155.836 33.879 28.383 1.00 13.54 27 SER A O 1
ATOM 1820 N N . HIS C 1 28 ? 157.559 35.022 27.524 1.00 10.65 28 HIS A N 1
ATOM 1821 C CA . HIS C 1 28 ? 158.517 34.497 28.500 1.00 10.27 28 HIS A CA 1
ATOM 1822 C C . HIS C 1 28 ? 159.773 35.336 28.506 1.00 10.29 28 HIS A C 1
ATOM 1823 O O . HIS C 1 28 ? 160.292 35.675 27.447 1.00 10.57 28 HIS A O 1
ATOM 1830 N N . LYS C 1 29 ? 160.260 35.669 29.700 1.00 10.47 29 LYS A N 1
ATOM 1831 C CA . LYS C 1 29 ? 161.449 36.517 29.805 1.00 11.08 29 LYS A CA 1
ATOM 1832 C C . LYS C 1 29 ? 162.687 35.902 29.189 1.00 10.44 29 LYS A C 1
ATOM 1833 O O . LYS C 1 29 ? 163.551 36.614 28.696 1.00 11.33 29 LYS A O 1
ATOM 1839 N N . MET C 1 30 ? 162.799 34.582 29.251 1.00 10.15 30 MET A N 1
ATOM 1840 C CA . MET C 1 30 ? 164.013 33.917 28.742 1.00 9.78 30 MET A CA 1
ATOM 1841 C C . MET C 1 30 ? 165.284 34.491 29.384 1.00 9.43 30 MET A C 1
ATOM 1842 O O . MET C 1 30 ? 166.235 34.803 28.704 1.00 9.90 30 MET A O 1
ATOM 1847 N N . GLU C 1 31 ? 165.292 34.646 30.706 1.00 9.83 31 GLU A N 1
ATOM 1848 C CA . GLU C 1 31 ? 166.475 35.194 31.373 1.00 10.25 31 GLU A CA 1
ATOM 1849 C C . GLU C 1 31 ? 167.675 34.313 31.016 1.00 9.67 31 GLU A C 1
ATOM 1850 O O . GLU C 1 31 ? 167.635 33.100 31.223 1.00 10.42 31 GLU A O 1
ATOM 1856 N N . SER C 1 32 ? 168.711 34.916 30.437 1.00 10.37 32 SER A N 1
ATOM 1857 C CA . SER C 1 32 ? 169.703 34.087 29.745 1.00 10.99 32 SER A CA 1
ATOM 1858 C C . SER C 1 32 ? 170.807 33.518 30.611 1.00 11.07 32 SER A C 1
ATOM 1859 O O . SER C 1 32 ? 171.467 32.539 30.218 1.00 12.25 32 SER A O 1
ATOM 1862 N N . GLY C 1 33 ? 171.063 34.168 31.744 1.00 10.75 33 GLY A N 1
ATOM 1863 C CA . GLY C 1 33 ? 172.217 33.835 32.574 1.00 12.03 33 GLY A CA 1
ATOM 1864 C C . GLY C 1 33 ? 173.415 34.734 32.308 1.00 14.33 33 GLY A C 1
ATOM 1865 O O . GLY C 1 33 ? 174.435 34.624 32.998 1.00 15.52 33 GLY A O 1
ATOM 1866 N N . GLN C 1 34 ? 173.293 35.622 31.326 1.00 13.93 34 GLN A N 1
ATOM 1867 C CA . GLN C 1 34 ? 174.393 36.525 30.953 1.00 16.20 34 GLN A CA 1
ATOM 1868 C C . GLN C 1 34 ? 174.234 37.922 31.518 1.00 16.97 34 GLN A C 1
ATOM 1869 O O . GLN C 1 34 ? 175.202 38.704 31.504 1.00 18.37 34 GLN A O 1
ATOM 1875 N N . ARG C 1 35 ? 173.022 38.267 31.959 1.00 16.63 35 ARG A N 1
ATOM 1876 C CA . ARG C 1 35 ? 172.734 39.637 32.372 1.00 18.81 35 ARG A CA 1
ATOM 1877 C C . ARG C 1 35 ? 173.188 39.870 33.797 1.00 20.01 35 ARG A C 1
ATOM 1878 O O . ARG C 1 35 ? 173.063 38.996 34.637 1.00 19.18 35 ARG A O 1
ATOM 1886 N N . LYS C 1 36 ? 173.753 41.046 34.050 1.00 22.45 36 LYS A N 1
ATOM 1887 C CA . LYS C 1 36 ? 174.242 41.391 35.389 1.00 25.67 36 LYS A CA 1
ATOM 1888 C C . LYS C 1 36 ? 173.268 42.334 36.083 1.00 27.05 36 LYS A C 1
ATOM 1889 O O . LYS C 1 36 ? 172.732 43.246 35.441 1.00 27.37 36 LYS A O 1
ATOM 1895 N N . ASP C 1 37 ? 173.030 42.093 37.373 1.00 29.54 37 ASP A N 1
ATOM 1896 C CA . ASP C 1 37 ? 172.172 42.962 38.191 1.00 31.66 37 ASP A CA 1
ATOM 1897 C C . ASP C 1 37 ? 172.882 44.262 38.564 1.00 33.05 37 ASP A C 1
ATOM 1898 O O . ASP C 1 37 ? 173.967 44.561 38.035 1.00 33.49 37 ASP A O 1
ATOM 1903 N N . ALA C 1 38 ? 172.261 45.028 39.466 1.00 34.73 38 ALA A N 1
ATOM 1904 C CA . ALA C 1 38 ? 172.753 46.353 39.859 1.00 35.64 38 ALA A CA 1
ATOM 1905 C C . ALA C 1 38 ? 174.180 46.289 40.375 1.00 36.05 38 ALA A C 1
ATOM 1906 O O . ALA C 1 38 ? 175.012 47.151 40.053 1.00 37.25 38 ALA A O 1
ATOM 1908 N N . ASP C 1 39 ? 174.456 45.258 41.169 1.00 35.85 39 ASP A N 1
ATOM 1909 C CA . ASP C 1 39 ? 175.741 45.120 41.847 1.00 35.47 39 ASP A CA 1
ATOM 1910 C C . ASP C 1 39 ? 176.727 44.276 41.044 1.00 34.49 39 ASP A C 1
ATOM 1911 O O . ASP C 1 39 ? 177.744 43.826 41.577 1.00 34.49 39 ASP A O 1
ATOM 1916 N N . GLY C 1 40 ? 176.406 44.070 39.761 1.00 33.02 40 GLY A N 1
ATOM 1917 C CA . GLY C 1 40 ? 177.316 43.446 38.802 1.00 31.26 40 GLY A CA 1
ATOM 1918 C C . GLY C 1 40 ? 177.326 41.926 38.831 1.00 29.59 40 GLY A C 1
ATOM 1919 O O . GLY C 1 40 ? 178.185 41.303 38.195 1.00 30.21 40 GLY A O 1
ATOM 1920 N N . LYS C 1 41 ? 176.393 41.334 39.578 1.00 27.76 41 LYS A N 1
ATOM 1921 C CA . LYS C 1 41 ? 176.333 39.885 39.718 1.00 25.75 41 LYS A CA 1
ATOM 1922 C C . LYS C 1 41 ? 175.416 39.328 38.638 1.00 24.21 41 LYS A C 1
ATOM 1923 O O . LYS C 1 41 ? 174.392 39.924 38.332 1.00 23.66 41 LYS A O 1
ATOM 1925 N N . LEU C 1 42 ? 175.800 38.192 38.076 1.00 22.77 42 LEU A N 1
ATOM 1926 C CA . LEU C 1 42 ? 174.993 37.550 37.039 1.00 21.04 42 LEU A CA 1
ATOM 1927 C C . LEU C 1 42 ? 173.641 37.097 37.582 1.00 19.84 42 LEU A C 1
ATOM 1928 O O . LEU C 1 42 ? 173.536 36.592 38.700 1.00 20.70 42 LEU A O 1
ATOM 1933 N N . ILE C 1 43 ? 172.610 37.279 36.762 1.00 17.10 43 ILE A N 1
ATOM 1934 C CA . ILE C 1 43 ? 171.254 36.899 37.114 1.00 16.19 43 ILE A CA 1
ATOM 1935 C C . ILE C 1 43 ? 171.019 35.541 36.482 1.00 15.41 43 ILE A C 1
ATOM 1936 O O . ILE C 1 43 ? 171.267 35.371 35.286 1.00 14.38 43 ILE A O 1
ATOM 1941 N N . PRO C 1 44 ? 170.597 34.553 37.283 1.00 15.13 44 PRO A N 1
ATOM 1942 C CA . PRO C 1 44 ? 170.541 33.181 36.799 1.00 15.13 44 PRO A CA 1
ATOM 1943 C C . PRO C 1 44 ? 169.636 32.975 35.579 1.00 13.78 44 PRO A C 1
ATOM 1944 O O . PRO C 1 44 ? 168.581 33.609 35.415 1.00 14.35 44 PRO A O 1
ATOM 1948 N N . ARG C 1 45 ? 170.072 32.054 34.744 1.00 12.85 45 ARG A N 1
ATOM 1949 C CA . ARG C 1 45 ? 169.240 31.593 33.637 1.00 13.05 45 ARG A CA 1
ATOM 1950 C C . ARG C 1 45 ? 167.893 31.033 34.091 1.00 13.29 45 ARG A C 1
ATOM 1951 O O . ARG C 1 45 ? 167.820 30.289 35.074 1.00 15.16 45 ARG A O 1
ATOM 1959 N N . SER C 1 46 ? 166.833 31.322 33.332 1.00 12.04 46 SER A N 1
ATOM 1960 C CA . SER C 1 46 ? 165.600 30.560 33.494 1.00 11.06 46 SER A CA 1
ATOM 1961 C C . SER C 1 46 ? 164.847 30.744 32.198 1.00 10.51 46 SER A C 1
ATOM 1962 O O . SER C 1 46 ? 164.275 31.817 31.959 1.00 11.44 46 SER A O 1
ATOM 1965 N N . ILE C 1 47 ? 164.883 29.707 31.345 1.00 8.96 47 ILE A N 1
ATOM 1966 C CA . ILE C 1 47 ? 164.271 29.823 30.030 1.00 8.82 47 ILE A CA 1
ATOM 1967 C C . ILE C 1 47 ? 163.264 28.711 29.807 1.00 9.33 47 ILE A C 1
ATOM 1968 O O . ILE C 1 47 ? 163.230 27.741 30.556 1.00 10.43 47 ILE A O 1
ATOM 1973 N N . ILE C 1 48 ? 162.475 28.842 28.736 1.00 9.04 48 ILE A N 1
ATOM 1974 C CA . ILE C 1 48 ? 161.831 27.674 28.129 1.00 8.88 48 ILE A CA 1
ATOM 1975 C C . ILE C 1 48 ? 162.884 26.889 27.350 1.00 8.83 48 ILE A C 1
ATOM 1976 O O . ILE C 1 48 ? 163.592 27.459 26.498 1.00 9.03 48 ILE A O 1
ATOM 1981 N N . ASN C 1 49 ? 162.992 25.593 27.656 1.00 8.06 49 ASN A N 1
ATOM 1982 C CA . ASN C 1 49 ? 164.088 24.787 27.108 1.00 8.46 49 ASN A CA 1
ATOM 1983 C C . ASN C 1 49 ? 163.670 23.802 26.019 1.00 8.21 49 ASN A C 1
ATOM 1984 O O . ASN C 1 49 ? 164.527 23.178 25.407 1.00 8.23 49 ASN A O 1
ATOM 1989 N N . ARG C 1 50 ? 162.376 23.727 25.714 1.00 8.18 50 ARG A N 1
ATOM 1990 C CA . ARG C 1 50 ? 161.899 22.813 24.693 1.00 8.13 50 ARG A CA 1
ATOM 1991 C C . ARG C 1 50 ? 160.517 23.249 24.257 1.00 7.37 50 ARG A C 1
ATOM 1992 O O . ARG C 1 50 ? 159.688 23.674 25.084 1.00 8.43 50 ARG A O 1
ATOM 2000 N N . PHE C 1 51 ? 160.266 23.118 22.955 1.00 7.20 51 PHE A N 1
ATOM 2001 C CA . PHE C 1 51 ? 158.968 23.396 22.357 1.00 7.68 51 PHE A CA 1
ATOM 2002 C C . PHE C 1 51 ? 158.619 22.237 21.428 1.00 8.19 51 PHE A C 1
ATOM 2003 O O . PHE C 1 51 ? 159.475 21.808 20.648 1.00 8.95 51 PHE A O 1
ATOM 2011 N N . THR C 1 52 ? 157.389 21.733 21.513 1.00 8.46 52 THR A N 1
ATOM 2012 C CA . THR C 1 52 ? 156.912 20.740 20.552 1.00 8.47 52 THR A CA 1
ATOM 2013 C C . THR C 1 52 ? 155.625 21.165 19.922 1.00 7.56 52 THR A C 1
ATOM 2014 O O . THR C 1 52 ? 154.775 21.807 20.577 1.00 9.34 52 THR A O 1
ATOM 2018 N N . CYS C 1 53 ? 155.442 20.750 18.664 1.00 8.70 53 CYS A N 1
ATOM 2019 C CA . CYS C 1 53 ? 154.156 20.853 18.010 1.00 9.04 53 CYS A CA 1
ATOM 2020 C C . CYS C 1 53 ? 153.822 19.505 17.411 1.00 9.40 53 CYS A C 1
ATOM 2021 O O . CYS C 1 53 ? 154.648 18.937 16.686 1.00 9.53 53 CYS A O 1
ATOM 2024 N N . GLU C 1 54 ? 152.639 18.992 17.747 1.00 9.68 54 GLU A N 1
ATOM 2025 C CA . GLU C 1 54 ? 152.140 17.729 17.178 1.00 11.27 54 GLU A CA 1
ATOM 2026 C C . GLU C 1 54 ? 150.850 17.995 16.429 1.00 10.54 54 GLU A C 1
ATOM 2027 O O . GLU C 1 54 ? 150.088 18.877 16.805 1.00 11.39 54 GLU A O 1
ATOM 2033 N N . LEU C 1 55 ? 150.627 17.253 15.362 1.00 9.63 55 LEU A N 1
ATOM 2034 C CA . LEU C 1 55 ? 149.386 17.299 14.615 1.00 9.72 55 LEU A CA 1
ATOM 2035 C C . LEU C 1 55 ? 148.757 15.929 14.707 1.00 9.99 55 LEU A C 1
ATOM 2036 O O . LEU C 1 55 ? 149.351 14.961 14.274 1.00 10.24 55 LEU A O 1
ATOM 2041 N N . ASN C 1 56 ? 147.565 15.836 15.313 1.00 9.77 56 ASN A N 1
ATOM 2042 C CA . ASN C 1 56 ? 146.909 14.541 15.458 1.00 10.86 56 ASN A CA 1
ATOM 2043 C C . ASN C 1 56 ? 147.836 13.524 16.105 1.00 10.32 56 ASN A C 1
ATOM 2044 O O . ASN C 1 56 ? 147.870 12.334 15.736 1.00 11.63 56 ASN A O 1
ATOM 2049 N N . GLY C 1 57 ? 148.572 14.006 17.115 1.00 10.28 57 GLY A N 1
ATOM 2050 C CA . GLY C 1 57 ? 149.419 13.116 17.882 1.00 10.82 57 GLY A CA 1
ATOM 2051 C C . GLY C 1 57 ? 150.761 12.748 17.278 1.00 10.81 57 GLY A C 1
ATOM 2052 O O . GLY C 1 57 ? 151.526 11.993 17.919 1.00 11.99 57 GLY A O 1
ATOM 2053 N N . VAL C 1 58 ? 151.074 13.273 16.082 1.00 10.65 58 VAL A N 1
ATOM 2054 C CA . VAL C 1 58 ? 152.328 12.974 15.384 1.00 10.11 58 VAL A CA 1
ATOM 2055 C C . VAL C 1 58 ? 153.173 14.255 15.333 1.00 8.60 58 VAL A C 1
ATOM 2056 O O . VAL C 1 58 ? 152.682 15.349 15.048 1.00 9.26 58 VAL A O 1
ATOM 2060 N N . ASN C 1 59 ? 154.451 14.138 15.707 1.00 8.72 59 ASN A N 1
ATOM 2061 C CA . ASN C 1 59 ? 155.276 15.324 15.837 1.00 8.55 59 ASN A CA 1
ATOM 2062 C C . ASN C 1 59 ? 155.469 16.043 14.491 1.00 8.53 59 ASN A C 1
ATOM 2063 O O . ASN C 1 59 ? 155.732 15.409 13.447 1.00 9.22 59 ASN A O 1
ATOM 2068 N N . VAL C 1 60 ? 155.356 17.370 14.557 1.00 8.40 60 VAL A N 1
ATOM 2069 C CA . VAL C 1 60 ? 155.699 18.259 13.442 1.00 8.56 60 VAL A CA 1
ATOM 2070 C C . VAL C 1 60 ? 157.143 18.744 13.686 1.00 8.33 60 VAL A C 1
ATOM 2071 O O . VAL C 1 60 ? 158.023 18.533 12.843 1.00 8.85 60 VAL A O 1
ATOM 2075 N N A VAL C 1 61 ? 157.396 19.340 14.854 0.50 7.85 61 VAL A N 1
ATOM 2076 N N B VAL C 1 61 ? 157.388 19.431 14.811 0.50 8.13 61 VAL A N 1
ATOM 2077 C CA A VAL C 1 61 ? 158.740 19.790 15.183 0.50 7.73 61 VAL A CA 1
ATOM 2078 C CA B VAL C 1 61 ? 158.766 19.736 15.213 0.50 8.65 61 VAL A CA 1
ATOM 2079 C C A VAL C 1 61 ? 158.953 19.665 16.706 0.50 7.59 61 VAL A C 1
ATOM 2080 C C B VAL C 1 61 ? 158.929 19.506 16.711 0.50 8.01 61 VAL A C 1
ATOM 2081 O O A VAL C 1 61 ? 157.995 19.834 17.488 0.50 7.34 61 VAL A O 1
ATOM 2082 O O B VAL C 1 61 ? 157.941 19.490 17.475 0.50 8.07 61 VAL A O 1
ATOM 2089 N N . ASP C 1 62 ? 160.186 19.340 17.103 1.00 7.77 62 ASP A N 1
ATOM 2090 C CA . ASP C 1 62 ? 160.574 19.238 18.518 1.00 7.46 62 ASP A CA 1
ATOM 2091 C C . ASP C 1 62 ? 161.866 20.048 18.588 1.00 7.88 62 ASP A C 1
ATOM 2092 O O . ASP C 1 62 ? 162.837 19.728 17.901 1.00 8.75 62 ASP A O 1
ATOM 2097 N N . VAL C 1 63 ? 161.825 21.137 19.344 1.00 7.64 63 VAL A N 1
ATOM 2098 C CA . VAL C 1 63 ? 162.923 22.092 19.362 1.00 7.50 63 VAL A CA 1
ATOM 2099 C C . VAL C 1 63 ? 163.568 22.126 20.736 1.00 7.20 63 VAL A C 1
ATOM 2100 O O . VAL C 1 63 ? 162.873 22.406 21.723 1.00 8.02 63 VAL A O 1
ATOM 2104 N N . ALA C 1 64 ? 164.881 21.872 20.774 1.00 7.75 64 ALA A N 1
ATOM 2105 C CA . ALA C 1 64 ? 165.658 22.043 22.003 1.00 6.78 64 ALA A CA 1
ATOM 2106 C C . ALA C 1 64 ? 166.115 23.503 22.009 1.00 8.23 64 ALA A C 1
ATOM 2107 O O . ALA C 1 64 ? 166.769 23.940 21.039 1.00 9.07 64 ALA A O 1
ATOM 2109 N N . ILE C 1 65 ? 165.740 24.267 23.052 1.00 7.14 65 ILE A N 1
ATOM 2110 C CA . ILE C 1 65 ? 165.916 25.720 23.050 1.00 7.31 65 ILE A CA 1
ATOM 2111 C C . ILE C 1 65 ? 166.984 26.108 24.063 1.00 7.72 65 ILE A C 1
ATOM 2112 O O . ILE C 1 65 ? 166.973 25.609 25.175 1.00 8.79 65 ILE A O 1
ATOM 2117 N N . ASP C 1 66 ? 167.928 26.948 23.636 1.00 7.80 66 ASP A N 1
ATOM 2118 C CA . ASP C 1 66 ? 168.985 27.450 24.499 1.00 8.28 66 ASP A CA 1
ATOM 2119 C C . ASP C 1 66 ? 168.810 28.940 24.777 1.00 7.84 66 ASP A C 1
ATOM 2120 O O . ASP C 1 66 ? 167.942 29.579 24.196 1.00 8.80 66 ASP A O 1
ATOM 2125 N N . PRO C 1 67 ? 169.603 29.492 25.703 1.00 8.82 67 PRO A N 1
ATOM 2126 C CA . PRO C 1 67 ? 169.397 30.890 26.098 1.00 9.32 67 PRO A CA 1
ATOM 2127 C C . PRO C 1 67 ? 169.557 31.949 25.030 1.00 8.96 67 PRO A C 1
ATOM 2128 O O . PRO C 1 67 ? 169.122 33.060 25.242 1.00 11.03 67 PRO A O 1
ATOM 2132 N N . ALA C 1 68 ? 170.149 31.598 23.888 1.00 8.93 68 ALA A N 1
ATOM 2133 C CA . ALA C 1 68 ? 170.253 32.589 22.824 1.00 9.47 68 ALA A CA 1
ATOM 2134 C C . ALA C 1 68 ? 168.959 32.748 22.024 1.00 10.22 68 ALA A C 1
ATOM 2135 O O . ALA C 1 68 ? 168.879 33.624 21.182 1.00 10.88 68 ALA A O 1
ATOM 2137 N N . VAL C 1 69 ? 167.951 31.903 22.261 1.00 8.44 69 VAL A N 1
ATOM 2138 C CA . VAL C 1 69 ? 166.660 32.217 21.644 1.00 8.97 69 VAL A CA 1
ATOM 2139 C C . VAL C 1 69 ? 166.090 33.471 22.334 1.00 8.55 69 VAL A C 1
ATOM 2140 O O . VAL C 1 69 ? 166.256 33.663 23.549 1.00 9.77 69 VAL A O 1
ATOM 2144 N N . SER C 1 70 ? 165.439 34.327 21.559 1.00 8.71 70 SER A N 1
ATOM 2145 C CA . SER C 1 70 ? 165.008 35.624 22.083 1.00 8.65 70 SER A CA 1
ATOM 2146 C C . SER C 1 70 ? 163.911 35.514 23.145 1.00 9.07 70 SER A C 1
ATOM 2147 O O . SER C 1 70 ? 163.200 34.506 23.246 1.00 10.24 70 SER A O 1
ATOM 2151 N N . THR C 1 71 ? 163.792 36.593 23.907 1.00 10.15 71 THR A N 1
ATOM 2152 C CA . THR C 1 71 ? 162.622 36.818 24.743 1.00 10.84 71 THR A CA 1
ATOM 2153 C C . THR C 1 71 ? 161.339 36.554 23.949 1.00 10.77 71 THR A C 1
ATOM 2154 O O . THR C 1 71 ? 161.275 36.912 22.758 1.00 11.87 71 THR A O 1
ATOM 2158 N N . ASN C 1 72 ? 160.337 35.952 24.596 1.00 9.60 72 ASN A N 1
ATOM 2159 C CA . ASN C 1 72 ? 159.080 35.600 23.914 1.00 9.38 72 ASN A CA 1
ATOM 2160 C C . ASN C 1 72 ? 159.349 34.706 22.706 1.00 9.62 72 ASN A C 1
ATOM 2161 O O . ASN C 1 72 ? 159.202 35.117 21.553 1.00 10.62 72 ASN A O 1
ATOM 2166 N N . PRO C 1 73 ? 159.795 33.487 22.976 1.00 9.10 73 PRO A N 1
ATOM 2167 C CA . PRO C 1 73 ? 160.274 32.650 21.865 1.00 8.96 73 PRO A CA 1
ATOM 2168 C C . PRO C 1 73 ? 159.214 32.439 20.794 1.00 9.50 73 PRO A C 1
ATOM 2169 O O . PRO C 1 73 ? 158.033 32.217 21.106 1.00 10.79 73 PRO A O 1
ATOM 2173 N N . TYR C 1 74 ? 159.671 32.501 19.551 1.00 9.22 74 TYR A N 1
ATOM 2174 C CA . TYR C 1 74 ? 158.836 32.412 18.366 1.00 9.21 74 TYR A CA 1
ATOM 2175 C C . TYR C 1 74 ? 159.381 31.298 17.474 1.00 9.35 74 TYR A C 1
ATOM 2176 O O . TYR C 1 74 ? 160.589 31.270 17.187 1.00 9.62 74 TYR A O 1
ATOM 2185 N N . PHE C 1 75 ? 158.494 30.415 17.013 1.00 9.04 75 PHE A N 1
ATOM 2186 C CA . PHE C 1 75 ? 158.905 29.391 16.042 1.00 9.12 75 PHE A CA 1
ATOM 2187 C C . PHE C 1 75 ? 157.905 29.326 14.932 1.00 9.27 75 PHE A C 1
ATOM 2188 O O . PHE C 1 75 ? 156.703 29.374 15.156 1.00 10.52 75 PHE A O 1
ATOM 2196 N N . GLU C 1 76 ? 158.420 29.170 13.723 1.00 9.34 76 GLU A N 1
ATOM 2197 C CA . GLU C 1 76 ? 157.583 29.032 12.535 1.00 10.35 76 GLU A CA 1
ATOM 2198 C C . GLU C 1 76 ? 158.116 27.857 11.719 1.00 10.07 76 GLU A C 1
ATOM 2199 O O . GLU C 1 76 ? 159.334 27.661 11.611 1.00 10.46 76 GLU A O 1
ATOM 2205 N N . PHE C 1 77 ? 157.203 27.077 11.154 1.00 9.24 77 PHE A N 1
ATOM 2206 C CA . PHE C 1 77 ? 157.564 25.822 10.494 1.00 9.11 77 PHE A CA 1
ATOM 2207 C C . PHE C 1 77 ? 156.310 25.353 9.738 1.00 9.37 77 PHE A C 1
ATOM 2208 O O . PHE C 1 77 ? 155.272 26.018 9.819 1.00 9.95 77 PHE A O 1
ATOM 2216 N N . ASP C 1 78 ? 156.383 24.231 9.019 1.00 9.74 78 ASP A N 1
ATOM 2217 C CA . ASP C 1 78 ? 155.326 23.866 8.053 1.00 9.62 78 ASP A CA 1
ATOM 2218 C C . ASP C 1 78 ? 154.858 22.447 8.329 1.00 9.36 78 ASP A C 1
ATOM 2219 O O . ASP C 1 78 ? 155.675 21.518 8.452 1.00 10.09 78 ASP A O 1
ATOM 2224 N N . ALA C 1 79 ? 153.544 22.283 8.402 1.00 10.22 79 ALA A N 1
ATOM 2225 C CA . ALA C 1 79 ? 152.946 20.971 8.679 1.00 9.64 79 ALA A CA 1
ATOM 2226 C C . ALA C 1 79 ? 152.184 20.491 7.449 1.00 9.91 79 ALA A C 1
ATOM 2227 O O . ALA C 1 79 ? 151.579 21.303 6.731 1.00 11.15 79 ALA A O 1
ATOM 2229 N N . LYS C 1 80 ? 152.195 19.182 7.242 1.00 10.51 80 LYS A N 1
ATOM 2230 C CA . LYS C 1 80 ? 151.379 18.539 6.206 1.00 11.96 80 LYS A CA 1
ATOM 2231 C C . LYS C 1 80 ? 150.078 18.059 6.846 1.00 11.58 80 LYS A C 1
ATOM 2232 O O . LYS C 1 80 ? 150.112 17.221 7.738 1.00 12.34 80 LYS A O 1
ATOM 2238 N N . VAL C 1 81 ? 148.942 18.589 6.394 1.00 11.85 81 VAL A N 1
ATOM 2239 C CA . VAL C 1 81 ? 147.670 18.295 7.038 1.00 12.38 81 VAL A CA 1
ATOM 2240 C C . VAL C 1 81 ? 146.928 17.225 6.270 1.00 13.24 81 VAL A C 1
ATOM 2241 O O . VAL C 1 81 ? 146.291 17.508 5.269 1.00 14.94 81 VAL A O 1
ATOM 2245 N N . ASP C 1 82 ? 146.999 15.990 6.747 1.00 13.65 82 ASP A N 1
ATOM 2246 C CA . ASP C 1 82 ? 146.386 14.878 6.024 1.00 15.21 82 ASP A CA 1
ATOM 2247 C C . ASP C 1 82 ? 144.929 14.650 6.403 1.00 14.54 82 ASP A C 1
ATOM 2248 O O . ASP C 1 82 ? 144.183 14.099 5.592 1.00 15.72 82 ASP A O 1
ATOM 2253 N N . ALA C 1 83 ? 144.520 15.077 7.600 1.00 13.51 83 ALA A N 1
ATOM 2254 C CA . ALA C 1 83 ? 143.163 14.805 8.087 1.00 12.71 83 ALA A CA 1
ATOM 2255 C C . ALA C 1 83 ? 142.788 15.773 9.190 1.00 12.39 83 ALA A C 1
ATOM 2256 O O . ALA C 1 83 ? 143.671 16.340 9.841 1.00 13.29 83 ALA A O 1
ATOM 2258 N N . ALA C 1 84 ? 141.476 15.934 9.419 1.00 13.36 84 ALA A N 1
ATOM 2259 C CA . ALA C 1 84 ? 140.967 16.851 10.461 1.00 12.98 84 ALA A CA 1
ATOM 2260 C C . ALA C 1 84 ? 141.462 16.438 11.846 1.00 12.78 84 ALA A C 1
ATOM 2261 O O . ALA C 1 84 ? 141.711 15.257 12.091 1.00 12.80 84 ALA A O 1
ATOM 2263 N N . GLY C 1 85 ? 141.561 17.401 12.757 1.00 12.15 85 GLY A N 1
ATOM 2264 C CA . GLY C 1 85 ? 141.884 17.075 14.141 1.00 12.35 85 GLY A CA 1
ATOM 2265 C C . GLY C 1 85 ? 142.406 18.294 14.844 1.00 12.16 85 GLY A C 1
ATOM 2266 O O . GLY C 1 85 ? 141.734 19.339 14.854 1.00 12.87 85 GLY A O 1
ATOM 2267 N N . GLU C 1 86 ? 143.620 18.187 15.406 1.00 11.06 86 GLU A N 1
ATOM 2268 C CA . GLU C 1 86 ? 144.141 19.336 16.143 1.00 12.27 86 GLU A CA 1
ATOM 2269 C C . GLU C 1 86 ? 145.656 19.361 16.197 1.00 11.15 86 GLU A C 1
ATOM 2270 O O . GLU C 1 86 ? 146.299 18.290 16.201 1.00 10.97 86 GLU A O 1
ATOM 2276 N N . PHE C 1 87 ? 146.183 20.587 16.302 1.00 10.78 87 PHE A N 1
ATOM 2277 C CA . PHE C 1 87 ? 147.559 20.809 16.695 1.00 11.35 87 PHE A CA 1
ATOM 2278 C C . PHE C 1 87 ? 147.640 20.941 18.208 1.00 11.19 87 PHE A C 1
ATOM 2279 O O . PHE C 1 87 ? 146.787 21.574 18.840 1.00 12.85 87 PHE A O 1
ATOM 2287 N N . LYS C 1 88 ? 148.666 20.341 18.782 1.00 11.26 88 LYS A N 1
ATOM 2288 C CA . LYS C 1 88 ? 148.969 20.528 20.196 1.00 12.17 88 LYS A CA 1
ATOM 2289 C C . LYS C 1 88 ? 150.370 21.074 20.353 1.00 10.58 88 LYS A C 1
ATOM 2290 O O . LYS C 1 88 ? 151.332 20.509 19.825 1.00 11.02 88 LYS A O 1
ATOM 2296 N N . PHE C 1 89 ? 150.447 22.188 21.076 1.00 10.04 89 PHE A N 1
ATOM 2297 C CA . PHE C 1 89 ? 151.709 22.910 21.300 1.00 9.61 89 PHE A CA 1
ATOM 2298 C C . PHE C 1 89 ? 152.083 22.786 22.763 1.00 10.03 89 PHE A C 1
ATOM 2299 O O . PHE C 1 89 ? 151.219 22.962 23.623 1.00 11.38 89 PHE A O 1
ATOM 2307 N N . THR C 1 90 ? 153.347 22.465 23.044 1.00 9.35 90 THR A N 1
ATOM 2308 C CA . THR C 1 90 ? 153.817 22.300 24.407 1.00 9.66 90 THR A CA 1
ATOM 2309 C C . THR C 1 90 ? 155.140 23.033 24.566 1.00 9.21 90 THR A C 1
ATOM 2310 O O . THR C 1 90 ? 156.027 22.898 23.703 1.00 9.51 90 THR A O 1
ATOM 2314 N N . TRP C 1 91 ? 155.250 23.828 25.630 1.00 9.07 91 TRP A N 1
ATOM 2315 C CA . TRP C 1 91 ? 156.501 24.472 25.991 1.00 9.00 91 TRP A CA 1
ATOM 2316 C C . TRP C 1 91 ? 156.921 24.026 27.386 1.00 8.78 91 TRP A C 1
ATOM 2317 O O . TRP C 1 91 ? 156.076 23.998 28.295 1.00 10.54 91 TRP A O 1
ATOM 2328 N N . TYR C 1 92 ? 158.201 23.722 27.560 1.00 8.89 92 TYR A N 1
ATOM 2329 C CA . TYR C 1 92 ? 158.728 23.220 28.812 1.00 8.67 92 TYR A CA 1
ATOM 2330 C C . TYR C 1 92 ? 159.625 24.269 29.440 1.00 8.85 92 TYR A C 1
ATOM 2331 O O . TYR C 1 92 ? 160.634 24.654 28.847 1.00 9.73 92 TYR A O 1
ATOM 2340 N N . ASP C 1 93 ? 159.268 24.710 30.654 1.00 9.93 93 ASP A N 1
ATOM 2341 C CA . ASP C 1 93 ? 160.035 25.723 31.354 1.00 9.88 93 ASP A CA 1
ATOM 2342 C C . ASP C 1 93 ? 161.122 25.082 32.198 1.00 9.42 93 ASP A C 1
ATOM 2343 O O . ASP C 1 93 ? 160.923 23.999 32.789 1.00 9.92 93 ASP A O 1
ATOM 2348 N N . ASP C 1 94 ? 162.281 25.726 32.227 1.00 9.23 94 ASP A N 1
ATOM 2349 C CA . ASP C 1 94 ? 163.344 25.296 33.151 1.00 9.57 94 ASP A CA 1
ATOM 2350 C C . ASP C 1 94 ? 162.794 25.100 34.585 1.00 10.53 94 ASP A C 1
ATOM 2351 O O . ASP C 1 94 ? 163.285 24.256 35.311 1.00 11.18 94 ASP A O 1
ATOM 2356 N N . ASP C 1 95 ? 161.802 25.901 34.974 1.00 9.97 95 ASP A N 1
ATOM 2357 C CA . ASP C 1 95 ? 161.312 25.892 36.365 1.00 10.74 95 ASP A CA 1
ATOM 2358 C C . ASP C 1 95 ? 160.339 24.743 36.645 1.00 11.58 95 ASP A C 1
ATOM 2359 O O . ASP C 1 95 ? 159.808 24.620 37.758 1.00 11.80 95 ASP A O 1
ATOM 2364 N N . GLY C 1 96 ? 160.134 23.883 35.639 1.00 10.96 96 GLY A N 1
ATOM 2365 C CA . GLY C 1 96 ? 159.278 22.699 35.820 1.00 11.65 96 GLY A CA 1
ATOM 2366 C C . GLY C 1 96 ? 157.853 22.844 35.344 1.00 12.24 96 GLY A C 1
ATOM 2367 O O . GLY C 1 96 ? 157.121 21.843 35.250 1.00 13.33 96 GLY A O 1
ATOM 2368 N N . SER C 1 97 ? 157.461 24.072 35.024 1.00 12.11 97 SER A N 1
ATOM 2369 C CA . SER C 1 97 ? 156.147 24.310 34.458 1.00 11.97 97 SER A CA 1
ATOM 2370 C C . SER C 1 97 ? 156.092 23.766 33.030 1.00 11.93 97 SER A C 1
ATOM 2371 O O . SER C 1 97 ? 157.112 23.681 32.339 1.00 11.89 97 SER A O 1
ATOM 2374 N N . VAL C 1 98 ? 154.880 23.453 32.606 1.00 11.79 98 VAL A N 1
ATOM 2375 C CA . VAL C 1 98 ? 154.586 23.044 31.241 1.00 12.20 98 VAL A CA 1
ATOM 2376 C C . VAL C 1 98 ? 153.406 23.877 30.756 1.00 12.12 98 VAL A C 1
ATOM 2377 O O . VAL C 1 98 ? 152.365 23.944 31.439 1.00 13.85 98 VAL A O 1
ATOM 2381 N N . TYR C 1 99 ? 153.559 24.494 29.585 1.00 11.62 99 TYR A N 1
ATOM 2382 C CA . TYR C 1 99 ? 152.518 25.323 28.977 1.00 12.10 99 TYR A CA 1
ATOM 2383 C C . TYR C 1 99 ? 152.001 24.622 27.736 1.00 11.86 99 TYR A C 1
ATOM 2384 O O . TYR C 1 99 ? 152.773 23.992 27.011 1.00 10.90 99 TYR A O 1
ATOM 2393 N N . GLU C 1 100 ? 150.701 24.741 27.491 1.00 13.59 100 GLU A N 1
ATOM 2394 C CA . GLU C 1 100 ? 150.092 24.044 26.371 1.00 13.91 100 GLU A CA 1
ATOM 2395 C C . GLU C 1 100 ? 149.076 24.915 25.640 1.00 15.20 100 GLU A C 1
ATOM 2396 O O . GLU C 1 100 ? 148.448 25.803 26.226 1.00 16.93 100 GLU A O 1
ATOM 2398 N N . ASP C 1 101 ? 148.902 24.632 24.355 1.00 14.33 101 ASP A N 1
ATOM 2399 C CA . ASP C 1 101 ? 147.877 25.306 23.557 1.00 14.84 101 ASP A CA 1
ATOM 2400 C C . ASP C 1 101 ? 147.406 24.262 22.564 1.00 14.64 101 ASP A C 1
ATOM 2401 O O . ASP C 1 101 ? 148.175 23.421 22.124 1.00 14.59 101 ASP A O 1
ATOM 2406 N N . VAL C 1 102 ? 146.127 24.300 22.247 1.00 15.40 102 VAL A N 1
ATOM 2407 C CA . VAL C 1 102 ? 145.559 23.412 21.242 1.00 16.68 102 VAL A CA 1
ATOM 2408 C C . VAL C 1 102 ? 144.800 24.254 20.199 1.00 17.20 102 VAL A C 1
ATOM 2409 O O . VAL C 1 102 ? 144.115 25.239 20.539 1.00 18.65 102 VAL A O 1
ATOM 2413 N N . LYS C 1 103 ? 144.914 23.853 18.935 1.00 16.87 103 LYS A N 1
ATOM 2414 C CA . LYS C 1 103 ? 144.196 24.521 17.865 1.00 17.24 103 LYS A CA 1
ATOM 2415 C C . LYS C 1 103 ? 143.551 23.482 16.955 1.00 16.37 103 LYS A C 1
ATOM 2416 O O . LYS C 1 103 ? 144.249 22.636 16.420 1.00 14.81 103 LYS A O 1
ATOM 2422 N N . PRO C 1 104 ? 142.230 23.550 16.753 1.00 15.87 104 PRO A N 1
ATOM 2423 C CA . PRO C 1 104 ? 141.580 22.578 15.866 1.00 15.47 104 PRO A CA 1
ATOM 2424 C C . PRO C 1 104 ? 141.925 22.891 14.419 1.00 15.47 104 PRO A C 1
ATOM 2425 O O . PRO C 1 104 ? 142.171 24.058 14.075 1.00 15.82 104 PRO A O 1
ATOM 2429 N N . ILE C 1 105 ? 141.913 21.864 13.570 1.00 14.67 105 ILE A N 1
ATOM 2430 C CA . ILE C 1 105 ? 141.986 22.114 12.143 1.00 15.17 105 ILE A CA 1
ATOM 2431 C C . ILE C 1 105 ? 141.019 21.205 11.413 1.00 15.68 105 ILE A C 1
ATOM 2432 O O . ILE C 1 105 ? 140.921 20.020 11.718 1.00 15.62 105 ILE A O 1
ATOM 2437 N N . ALA C 1 106 ? 140.300 21.808 10.471 1.00 17.36 106 ALA A N 1
ATOM 2438 C CA . ALA C 1 106 ? 139.332 21.110 9.640 1.00 19.30 106 ALA A CA 1
ATOM 2439 C C . ALA C 1 106 ? 139.929 20.749 8.271 1.00 20.60 106 ALA A C 1
ATOM 2440 O O . ALA C 1 106 ? 140.818 21.445 7.769 1.00 20.12 106 ALA A O 1
ATOM 2442 N N . VAL C 1 107 ? 139.457 19.666 7.653 1.00 23.05 107 VAL A N 1
ATOM 2443 C CA . VAL C 1 107 ? 139.967 19.317 6.318 1.00 25.76 107 VAL A CA 1
ATOM 2444 C C . VAL C 1 107 ? 138.883 19.298 5.223 1.00 28.52 107 VAL A C 1
ATOM 2445 O O . VAL C 1 107 ? 137.723 19.019 5.510 1.00 29.84 107 VAL A O 1
ATOM 2449 N N . ALA C 1 108 ? 139.296 19.628 3.994 1.00 30.51 108 ALA A N 1
ATOM 2450 C CA . ALA C 1 108 ? 138.480 19.501 2.779 1.00 32.03 108 ALA A CA 1
ATOM 2451 C C . ALA C 1 108 ? 139.335 19.306 1.502 1.00 32.94 108 ALA A C 1
ATOM 2452 O O . ALA C 1 108 ? 140.069 18.306 1.277 1.00 32.82 108 ALA A O 1
ATOM 2455 N N . SER D 2 13 ? 187.443 24.081 20.452 1.00 26.67 1 SER B N 1
ATOM 2456 C CA . SER D 2 13 ? 186.499 25.077 21.008 1.00 23.85 1 SER B CA 1
ATOM 2457 C C . SER D 2 13 ? 185.143 24.456 21.408 1.00 22.50 1 SER B C 1
ATOM 2458 O O . SER D 2 13 ? 184.870 23.249 21.232 1.00 22.53 1 SER B O 1
ATOM 2461 N N . THR D 2 14 ? 184.279 25.311 21.940 1.00 20.54 2 THR B N 1
ATOM 2462 C CA . THR D 2 14 ? 182.929 24.912 22.312 1.00 19.03 2 THR B CA 1
ATOM 2463 C C . THR D 2 14 ? 182.125 24.598 21.049 1.00 18.11 2 THR B C 1
ATOM 2464 O O . THR D 2 14 ? 181.410 23.603 20.986 1.00 18.02 2 THR B O 1
ATOM 2468 N N . VAL D 2 15 ? 182.242 25.451 20.048 1.00 17.61 3 VAL B N 1
ATOM 2469 C CA . VAL D 2 15 ? 181.577 25.214 18.756 1.00 17.74 3 VAL B CA 1
ATOM 2470 C C . VAL D 2 15 ? 182.045 23.880 18.159 1.00 18.41 3 VAL B C 1
ATOM 2471 O O . VAL D 2 15 ? 181.249 23.111 17.589 1.00 18.18 3 VAL B O 1
ATOM 2475 N N . ASP D 2 16 ? 183.343 23.608 18.275 1.00 19.18 4 ASP B N 1
ATOM 2476 C CA . ASP D 2 16 ? 183.874 22.381 17.707 1.00 19.50 4 ASP B CA 1
ATOM 2477 C C . ASP D 2 16 ? 183.354 21.129 18.420 1.00 19.68 4 ASP B C 1
ATOM 2478 O O . ASP D 2 16 ? 183.045 20.137 17.766 1.00 20.42 4 ASP B O 1
ATOM 2483 N N . GLU D 2 17 ? 183.233 21.172 19.755 1.00 18.40 5 GLU B N 1
ATOM 2484 C CA . GLU D 2 17 ? 182.636 20.060 20.515 1.00 18.50 5 GLU B CA 1
ATOM 2485 C C . GLU D 2 17 ? 181.208 19.815 20.110 1.00 16.71 5 GLU B C 1
ATOM 2486 O O . GLU D 2 17 ? 180.806 18.671 19.938 1.00 16.62 5 GLU B O 1
ATOM 2492 N N . LEU D 2 18 ? 180.423 20.894 20.037 1.00 15.51 6 LEU B N 1
ATOM 2493 C CA . LEU D 2 18 ? 179.022 20.768 19.644 1.00 13.51 6 LEU B CA 1
ATOM 2494 C C . LEU D 2 18 ? 178.883 20.230 18.232 1.00 13.39 6 LEU B C 1
ATOM 2495 O O . LEU D 2 18 ? 178.055 19.354 17.973 1.00 13.33 6 LEU B O 1
ATOM 2500 N N . THR D 2 19 ? 179.728 20.729 17.335 1.00 13.56 7 THR B N 1
ATOM 2501 C CA . THR D 2 19 ? 179.670 20.272 15.950 1.00 14.38 7 THR B CA 1
ATOM 2502 C C . THR D 2 19 ? 180.039 18.773 15.890 1.00 14.89 7 THR B C 1
ATOM 2503 O O . THR D 2 19 ? 179.342 17.978 15.258 1.00 14.65 7 THR B O 1
ATOM 2507 N N . ALA D 2 20 ? 181.125 18.393 16.572 1.00 15.36 8 ALA B N 1
ATOM 2508 C CA . ALA D 2 20 ? 181.556 16.987 16.569 1.00 16.50 8 ALA B CA 1
ATOM 2509 C C . ALA D 2 20 ? 180.518 16.039 17.182 1.00 16.05 8 ALA B C 1
ATOM 2510 O O . ALA D 2 20 ? 180.334 14.904 16.705 1.00 16.38 8 ALA B O 1
ATOM 2512 N N . ALA D 2 21 ? 179.809 16.499 18.224 1.00 14.78 9 ALA B N 1
ATOM 2513 C CA . ALA D 2 21 ? 178.742 15.684 18.777 1.00 15.35 9 ALA B CA 1
ATOM 2514 C C . ALA D 2 21 ? 177.656 15.442 17.734 1.00 14.12 9 ALA B C 1
ATOM 2515 O O . ALA D 2 21 ? 177.113 14.346 17.613 1.00 15.99 9 ALA B O 1
ATOM 2517 N N . PHE D 2 22 ? 177.335 16.500 16.989 1.00 13.62 10 PHE B N 1
ATOM 2518 C CA . PHE D 2 22 ? 176.259 16.444 16.015 1.00 12.31 10 PHE B CA 1
ATOM 2519 C C . PHE D 2 22 ? 176.654 15.610 14.774 1.00 13.17 10 PHE B C 1
ATOM 2520 O O . PHE D 2 22 ? 175.815 14.908 14.211 1.00 14.05 10 PHE B O 1
ATOM 2528 N N . THR D 2 23 ? 177.932 15.656 14.389 1.00 13.83 11 THR B N 1
ATOM 2529 C CA . THR D 2 23 ? 178.389 14.884 13.210 1.00 13.77 11 THR B CA 1
ATOM 2530 C C . THR D 2 23 ? 178.903 13.487 13.533 1.00 15.26 11 THR B C 1
ATOM 2531 O O . THR D 2 23 ? 179.276 12.743 12.637 1.00 15.70 11 THR B O 1
ATOM 2535 N N . GLY D 2 24 ? 178.992 13.148 14.815 1.00 16.10 12 GLY B N 1
ATOM 2536 C CA . GLY D 2 24 ? 179.584 11.868 15.178 1.00 17.48 12 GLY B CA 1
ATOM 2537 C C . GLY D 2 24 ? 181.080 11.805 14.932 1.00 18.00 12 GLY B C 1
ATOM 2538 O O . GLY D 2 24 ? 181.662 10.695 14.864 1.00 19.75 12 GLY B O 1
ATOM 2539 N N . GLY D 2 25 ? 181.713 12.972 14.850 1.00 16.93 13 GLY B N 1
ATOM 2540 C CA . GLY D 2 25 ? 183.160 13.045 14.674 1.00 17.56 13 GLY B CA 1
ATOM 2541 C C . GLY D 2 25 ? 183.604 13.278 13.239 1.00 17.74 13 GLY B C 1
ATOM 2542 O O . GLY D 2 25 ? 184.790 13.524 12.984 1.00 19.36 13 GLY B O 1
ATOM 2543 N N . ALA D 2 26 ? 182.649 13.222 12.311 1.00 16.52 14 ALA B N 1
ATOM 2544 C CA . ALA D 2 26 ? 182.942 13.381 10.890 1.00 16.05 14 ALA B CA 1
ATOM 2545 C C . ALA D 2 26 ? 183.020 14.857 10.530 1.00 15.30 14 ALA B C 1
ATOM 2546 O O . ALA D 2 26 ? 182.418 15.704 11.203 1.00 15.62 14 ALA B O 1
ATOM 2548 N N . ALA D 2 27 ? 183.745 15.167 9.459 1.00 14.98 15 ALA B N 1
ATOM 2549 C CA . ALA D 2 27 ? 183.761 16.525 8.932 1.00 14.49 15 ALA B CA 1
ATOM 2550 C C . ALA D 2 27 ? 182.363 16.854 8.413 1.00 13.77 15 ALA B C 1
ATOM 2551 O O . ALA D 2 27 ? 181.629 15.958 7.987 1.00 13.80 15 ALA B O 1
ATOM 2553 N N . THR D 2 28 ? 181.996 18.130 8.449 1.00 13.62 16 THR B N 1
ATOM 2554 C CA . THR D 2 28 ? 180.771 18.562 7.778 1.00 13.48 16 THR B CA 1
ATOM 2555 C C . THR D 2 28 ? 181.025 18.624 6.270 1.00 13.50 16 THR B C 1
ATOM 2556 O O . THR D 2 28 ? 182.189 18.674 5.798 1.00 14.75 16 THR B O 1
ATOM 2560 N N . GLY D 2 29 ? 179.925 18.620 5.523 1.00 12.65 17 GLY B N 1
ATOM 2561 C CA . GLY D 2 29 ? 179.948 18.895 4.090 1.00 12.87 17 GLY B CA 1
ATOM 2562 C C . GLY D 2 29 ? 179.243 20.201 3.780 1.00 13.72 17 GLY B C 1
ATOM 2563 O O . GLY D 2 29 ? 179.036 21.054 4.668 1.00 13.69 17 GLY B O 1
ATOM 2564 N N . GLU D 2 30 ? 178.868 20.353 2.512 1.00 14.13 18 GLU B N 1
ATOM 2565 C CA . GLU D 2 30 ? 178.257 21.585 2.051 1.00 15.60 18 GLU B CA 1
ATOM 2566 C C . GLU D 2 30 ? 177.114 21.289 1.118 1.00 15.77 18 GLU B C 1
ATOM 2567 O O . GLU D 2 30 ? 177.040 20.202 0.513 1.00 16.54 18 GLU B O 1
ATOM 2573 N N . GLY D 2 31 ? 176.233 22.276 0.985 1.00 16.30 19 GLY B N 1
ATOM 2574 C CA . GLY D 2 31 ? 175.168 22.210 0.002 1.00 17.31 19 GLY B CA 1
ATOM 2575 C C . GLY D 2 31 ? 173.880 21.699 0.590 1.00 17.83 19 GLY B C 1
ATOM 2576 O O . GLY D 2 31 ? 173.892 20.952 1.574 1.00 19.24 19 GLY B O 1
ATOM 2577 N N A GLY D 2 32 ? 172.769 22.148 -0.003 0.50 18.16 20 GLY B N 1
ATOM 2578 N N B GLY D 2 32 ? 172.762 22.095 0.006 0.50 17.65 20 GLY B N 1
ATOM 2579 C CA A GLY D 2 32 ? 171.404 21.725 0.343 0.50 18.33 20 GLY B CA 1
ATOM 2580 C CA B GLY D 2 32 ? 171.484 21.570 0.436 0.50 17.38 20 GLY B CA 1
ATOM 2581 C C A GLY D 2 32 ? 170.692 22.649 1.328 0.50 17.49 20 GLY B C 1
ATOM 2582 C C B GLY D 2 32 ? 170.991 22.148 1.751 0.50 15.91 20 GLY B C 1
ATOM 2583 O O A GLY D 2 32 ? 169.473 22.750 1.359 0.50 17.93 20 GLY B O 1
ATOM 2584 O O B GLY D 2 32 ? 170.152 21.517 2.401 0.50 15.40 20 GLY B O 1
ATOM 2585 N N . LEU D 2 33 ? 171.482 23.346 2.116 1.00 16.15 21 LEU B N 1
ATOM 2586 C CA . LEU D 2 33 ? 171.004 24.068 3.322 1.00 15.74 21 LEU B CA 1
ATOM 2587 C C . LEU D 2 33 ? 170.972 25.572 3.062 1.00 15.33 21 LEU B C 1
ATOM 2588 O O . LEU D 2 33 ? 171.987 26.154 2.633 1.00 17.28 21 LEU B O 1
ATOM 2593 N N . THR D 2 34 ? 169.822 26.200 3.300 1.00 12.74 22 THR B N 1
ATOM 2594 C CA . THR D 2 34 ? 169.689 27.638 3.153 1.00 13.62 22 THR B CA 1
ATOM 2595 C C . THR D 2 34 ? 169.610 28.274 4.532 1.00 13.04 22 THR B C 1
ATOM 2596 O O . THR D 2 34 ? 168.746 27.896 5.330 1.00 13.99 22 THR B O 1
ATOM 2600 N N . LEU D 2 35 ? 170.528 29.186 4.814 1.00 13.72 23 LEU B N 1
ATOM 2601 C CA . LEU D 2 35 ? 170.527 29.925 6.061 1.00 13.16 23 LEU B CA 1
ATOM 2602 C C . LEU D 2 35 ? 170.268 31.392 5.742 1.00 13.45 23 LEU B C 1
ATOM 2603 O O . LEU D 2 35 ? 171.042 32.018 4.995 1.00 14.76 23 LEU B O 1
ATOM 2608 N N . THR D 2 36 ? 169.173 31.936 6.277 1.00 12.26 24 THR B N 1
ATOM 2609 C CA . THR D 2 36 ? 168.768 33.318 5.995 1.00 13.41 24 THR B CA 1
ATOM 2610 C C . THR D 2 36 ? 168.850 34.141 7.262 1.00 13.30 24 THR B C 1
ATOM 2611 O O . THR D 2 36 ? 168.239 33.781 8.266 1.00 12.82 24 THR B O 1
ATOM 2615 N N . ALA D 2 37 ? 169.610 35.226 7.218 1.00 13.88 25 ALA B N 1
ATOM 2616 C CA . ALA D 2 37 ? 169.810 36.095 8.371 1.00 14.68 25 ALA B CA 1
ATOM 2617 C C . ALA D 2 37 ? 170.139 37.472 7.811 1.00 15.45 25 ALA B C 1
ATOM 2618 O O . ALA D 2 37 ? 170.710 37.564 6.717 1.00 16.87 25 ALA B O 1
ATOM 2620 N N . PRO D 2 38 ? 169.790 38.546 8.521 1.00 16.00 26 PRO B N 1
ATOM 2621 C CA . PRO D 2 38 ? 170.044 39.888 7.969 1.00 16.23 26 PRO B CA 1
ATOM 2622 C C . PRO D 2 38 ? 171.532 40.174 7.841 1.00 16.91 26 PRO B C 1
ATOM 2623 O O . PRO D 2 38 ? 172.345 39.679 8.611 1.00 17.10 26 PRO B O 1
ATOM 2627 N N . GLU D 2 39 ? 171.890 40.980 6.858 1.00 16.85 27 GLU B N 1
ATOM 2628 C CA . GLU D 2 39 ? 173.262 41.436 6.749 1.00 17.70 27 GLU B CA 1
ATOM 2629 C C . GLU D 2 39 ? 173.612 42.295 7.952 1.00 17.22 27 GLU B C 1
ATOM 2630 O O . GLU D 2 39 ? 174.702 42.176 8.508 1.00 17.47 27 GLU B O 1
ATOM 2636 N N . ILE D 2 40 ? 172.678 43.161 8.347 1.00 17.10 28 ILE B N 1
ATOM 2637 C CA . ILE D 2 40 ? 172.859 44.001 9.515 1.00 18.66 28 ILE B CA 1
ATOM 2638 C C . ILE D 2 40 ? 171.590 43.840 10.322 1.00 18.38 28 ILE B C 1
ATOM 2639 O O . ILE D 2 40 ? 170.504 44.154 9.842 1.00 18.81 28 ILE B O 1
ATOM 2644 N N . ALA D 2 41 ? 171.733 43.329 11.544 1.00 17.68 29 ALA B N 1
ATOM 2645 C CA . ALA D 2 41 ? 170.562 43.086 12.375 1.00 18.67 29 ALA B CA 1
ATOM 2646 C C . ALA D 2 41 ? 170.035 44.383 12.905 1.00 20.67 29 ALA B C 1
ATOM 2647 O O . ALA D 2 41 ? 170.791 45.155 13.476 1.00 21.42 29 ALA B O 1
ATOM 2649 N N . GLU D 2 42 ? 168.719 44.588 12.775 1.00 22.02 30 GLU B N 1
ATOM 2650 C CA . GLU D 2 42 ? 168.066 45.778 13.333 1.00 22.45 30 GLU B CA 1
ATOM 2651 C C . GLU D 2 42 ? 168.316 45.905 14.853 1.00 21.76 30 GLU B C 1
ATOM 2652 O O . GLU D 2 42 ? 168.605 46.992 15.356 1.00 24.27 30 GLU B O 1
ATOM 2654 N N . ASN D 2 43 ? 168.272 44.792 15.579 1.00 20.35 31 ASN B N 1
ATOM 2655 C CA . ASN D 2 43 ? 168.441 44.822 17.047 1.00 17.70 31 ASN B CA 1
ATOM 2656 C C . ASN D 2 43 ? 168.962 43.449 17.466 1.00 15.84 31 ASN B C 1
ATOM 2657 O O . ASN D 2 43 ? 168.313 42.435 17.205 1.00 15.64 31 ASN B O 1
ATOM 2662 N N . GLY D 2 44 ? 170.144 43.413 18.096 1.00 15.11 32 GLY B N 1
ATOM 2663 C CA . GLY D 2 44 ? 170.778 42.117 18.405 1.00 13.10 32 GLY B CA 1
ATOM 2664 C C . GLY D 2 44 ? 170.031 41.298 19.463 1.00 12.41 32 GLY B C 1
ATOM 2665 O O . GLY D 2 44 ? 170.308 40.117 19.664 1.00 12.61 32 GLY B O 1
ATOM 2666 N N . ASN D 2 45 ? 169.054 41.901 20.148 1.00 12.55 33 ASN B N 1
ATOM 2667 C CA . ASN D 2 45 ? 168.205 41.116 21.051 1.00 12.21 33 ASN B CA 1
ATOM 2668 C C . ASN D 2 45 ? 167.238 40.222 20.303 1.00 11.88 33 ASN B C 1
ATOM 2669 O O . ASN D 2 45 ? 166.715 39.267 20.880 1.00 13.05 33 ASN B O 1
ATOM 2674 N N . THR D 2 46 ? 166.971 40.533 19.030 1.00 12.29 34 THR B N 1
ATOM 2675 C CA . THR D 2 46 ? 165.898 39.835 18.339 1.00 13.58 34 THR B CA 1
ATOM 2676 C C . THR D 2 46 ? 166.163 39.821 16.835 1.00 12.47 34 THR B C 1
ATOM 2677 O O . THR D 2 46 ? 165.679 40.656 16.068 1.00 14.81 34 THR B O 1
ATOM 2681 N N . VAL D 2 47 ? 166.964 38.849 16.430 1.00 10.63 35 VAL B N 1
ATOM 2682 C CA . VAL D 2 47 ? 167.419 38.739 15.063 1.00 11.51 35 VAL B CA 1
ATOM 2683 C C . VAL D 2 47 ? 166.674 37.574 14.385 1.00 10.25 35 VAL B C 1
ATOM 2684 O O . VAL D 2 47 ? 166.781 36.434 14.833 1.00 9.56 35 VAL B O 1
ATOM 2688 N N . PRO D 2 48 ? 165.924 37.842 13.293 1.00 10.97 36 PRO B N 1
ATOM 2689 C CA . PRO D 2 48 ? 165.213 36.765 12.639 1.00 11.38 36 PRO B CA 1
ATOM 2690 C C . PRO D 2 48 ? 166.172 35.859 11.882 1.00 10.99 36 PRO B C 1
ATOM 2691 O O . PRO D 2 48 ? 167.030 36.361 11.136 1.00 12.58 36 PRO B O 1
ATOM 2695 N N . ILE D 2 49 ? 165.991 34.541 12.028 1.00 10.37 37 ILE B N 1
ATOM 2696 C CA . ILE D 2 49 ? 166.801 33.554 11.341 1.00 10.95 37 ILE B CA 1
ATOM 2697 C C . ILE D 2 49 ? 165.875 32.512 10.752 1.00 11.14 37 ILE B C 1
ATOM 2698 O O . ILE D 2 49 ? 164.935 32.042 11.413 1.00 11.54 37 ILE B O 1
ATOM 2703 N N . GLU D 2 50 ? 166.159 32.102 9.516 1.00 10.15 38 GLU B N 1
ATOM 2704 C CA . GLU D 2 50 ? 165.451 30.965 8.951 1.00 10.92 38 GLU B CA 1
ATOM 2705 C C . GLU D 2 50 ? 166.454 29.953 8.423 1.00 11.36 38 GLU B C 1
ATOM 2706 O O . GLU D 2 50 ? 167.468 30.340 7.848 1.00 12.16 38 GLU B O 1
ATOM 2712 N N . VAL D 2 51 ? 166.174 28.667 8.640 1.00 11.68 39 VAL B N 1
ATOM 2713 C CA . VAL D 2 51 ? 166.982 27.583 8.089 1.00 12.15 39 VAL B CA 1
ATOM 2714 C C . VAL D 2 51 ? 166.097 26.660 7.276 1.00 12.74 39 VAL B C 1
ATOM 2715 O O . VAL D 2 51 ? 164.960 26.404 7.643 1.00 13.31 39 VAL B O 1
ATOM 2719 N N . LYS D 2 52 ? 166.629 26.135 6.176 1.00 12.76 40 LYS B N 1
ATOM 2720 C CA A LYS D 2 52 ? 165.898 25.203 5.308 0.50 13.24 40 LYS B CA 1
ATOM 2721 C CA B LYS D 2 52 ? 165.877 25.180 5.389 0.50 13.73 40 LYS B CA 1
ATOM 2722 C C . LYS D 2 52 ? 166.857 24.142 4.859 1.00 12.28 40 LYS B C 1
ATOM 2723 O O . LYS D 2 52 ? 167.914 24.483 4.350 1.00 12.72 40 LYS B O 1
ATOM 2734 N N . ALA D 2 53 ? 166.490 22.874 4.979 1.00 11.30 41 ALA B N 1
ATOM 2735 C CA . ALA D 2 53 ? 167.395 21.796 4.548 1.00 11.75 41 ALA B CA 1
ATOM 2736 C C . ALA D 2 53 ? 166.593 20.549 4.193 1.00 12.91 41 ALA B C 1
ATOM 2737 O O . ALA D 2 53 ? 166.310 19.722 5.040 1.00 12.62 41 ALA B O 1
ATOM 2739 N N . PRO D 2 54 ? 166.201 20.424 2.921 1.00 14.00 42 PRO B N 1
ATOM 2740 C CA . PRO D 2 54 ? 165.315 19.339 2.517 1.00 14.43 42 PRO B CA 1
ATOM 2741 C C . PRO D 2 54 ? 165.856 17.986 2.936 1.00 13.60 42 PRO B C 1
ATOM 2742 O O . PRO D 2 54 ? 167.041 17.694 2.690 1.00 15.28 42 PRO B O 1
ATOM 2746 N N . GLY D 2 55 ? 165.005 17.179 3.570 1.00 13.53 43 GLY B N 1
ATOM 2747 C CA . GLY D 2 55 ? 165.381 15.849 3.984 1.00 14.08 43 GLY B CA 1
ATOM 2748 C C . GLY D 2 55 ? 166.133 15.797 5.303 1.00 13.89 43 GLY B C 1
ATOM 2749 O O . GLY D 2 55 ? 166.457 14.697 5.766 1.00 14.73 43 GLY B O 1
ATOM 2750 N N . ALA D 2 56 ? 166.405 16.953 5.927 1.00 12.70 44 ALA B N 1
ATOM 2751 C CA . ALA D 2 56 ? 167.139 16.932 7.191 1.00 11.46 44 ALA B CA 1
ATOM 2752 C C . ALA D 2 56 ? 166.295 16.299 8.282 1.00 11.94 44 ALA B C 1
ATOM 2753 O O . ALA D 2 56 ? 165.092 16.573 8.420 1.00 13.01 44 ALA B O 1
ATOM 2755 N N . VAL D 2 57 ? 166.931 15.456 9.083 1.00 10.62 45 VAL B N 1
ATOM 2756 C CA . VAL D 2 57 ? 166.269 14.955 10.272 1.00 11.53 45 VAL B CA 1
ATOM 2757 C C . VAL D 2 57 ? 166.307 16.014 11.380 1.00 10.29 45 VAL B C 1
ATOM 2758 O O . VAL D 2 57 ? 165.391 16.061 12.228 1.00 11.06 45 VAL B O 1
ATOM 2762 N N . ALA D 2 58 ? 167.344 16.852 11.354 1.00 9.67 46 ALA B N 1
ATOM 2763 C CA . ALA D 2 58 ? 167.547 17.885 12.366 1.00 10.01 46 ALA B CA 1
ATOM 2764 C C . ALA D 2 58 ? 168.423 18.988 11.825 1.00 9.36 46 ALA B C 1
ATOM 2765 O O . ALA D 2 58 ? 169.259 18.766 10.930 1.00 10.35 46 ALA B O 1
ATOM 2767 N N . ILE D 2 59 ? 168.223 20.200 12.338 1.00 9.48 47 ILE B N 1
ATOM 2768 C CA . ILE D 2 59 ? 169.101 21.324 12.042 1.00 9.08 47 ILE B CA 1
ATOM 2769 C C . ILE D 2 59 ? 169.490 21.962 13.361 1.00 9.44 47 ILE B C 1
ATOM 2770 O O . ILE D 2 59 ? 168.623 22.308 14.161 1.00 10.34 47 ILE B O 1
ATOM 2775 N N . MET D 2 60 ? 170.782 22.111 13.579 1.00 8.83 48 MET B N 1
ATOM 2776 C CA . MET D 2 60 ? 171.280 22.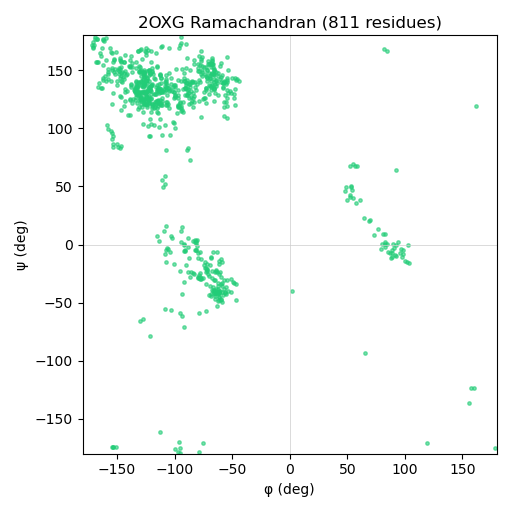755 14.795 1.00 9.99 48 MET B CA 1
ATOM 2777 C C . MET D 2 60 ? 171.836 24.137 14.433 1.00 9.07 48 MET B C 1
ATOM 2778 O O . MET D 2 60 ? 172.549 24.282 13.432 1.00 10.17 48 MET B O 1
ATOM 2783 N N . LEU D 2 61 ? 171.506 25.122 15.254 1.00 9.46 49 LEU B N 1
ATOM 2784 C CA A LEU D 2 61 ? 171.900 26.490 15.012 0.50 8.57 49 LEU B CA 1
ATOM 2785 C CA B LEU D 2 61 ? 171.905 26.509 15.035 0.50 9.60 49 LEU B CA 1
ATOM 2786 C C . LEU D 2 61 ? 172.873 26.928 16.096 1.00 9.75 49 LEU B C 1
ATOM 2787 O O . LEU D 2 61 ? 172.596 26.721 17.289 1.00 10.24 49 LEU B O 1
ATOM 2796 N N . LEU D 2 62 ? 173.997 27.518 15.659 1.00 9.31 50 LEU B N 1
ATOM 2797 C CA . LEU D 2 62 ? 175.043 28.011 16.555 1.00 10.42 50 LEU B CA 1
ATOM 2798 C C . LEU D 2 62 ? 175.353 29.461 16.262 1.00 10.69 50 LEU B C 1
ATOM 2799 O O . LEU D 2 62 ? 175.240 29.901 15.097 1.00 11.23 50 LEU B O 1
ATOM 2804 N N . ALA D 2 63 ? 175.720 30.208 17.306 1.00 10.65 51 ALA B N 1
ATOM 2805 C CA . ALA D 2 63 ? 176.121 31.599 17.117 1.00 10.75 51 ALA B CA 1
ATOM 2806 C C . ALA D 2 63 ? 177.548 31.702 17.630 1.00 11.15 51 ALA B C 1
ATOM 2807 O O . ALA D 2 63 ? 177.772 31.685 18.838 1.00 12.21 51 ALA B O 1
ATOM 2809 N N . ALA D 2 64 ? 178.524 31.767 16.711 1.00 12.26 52 ALA B N 1
ATOM 2810 C CA . ALA D 2 64 ? 179.918 31.524 17.056 1.00 14.12 52 ALA B CA 1
ATOM 2811 C C . ALA D 2 64 ? 180.580 32.590 17.924 1.00 14.36 52 ALA B C 1
ATOM 2812 O O . ALA D 2 64 ? 181.609 32.325 18.547 1.00 17.24 52 ALA B O 1
ATOM 2814 N N . GLY D 2 65 ? 179.985 33.778 17.987 1.00 13.83 53 GLY B N 1
ATOM 2815 C CA . GLY D 2 65 ? 180.504 34.874 18.807 1.00 14.37 53 GLY B CA 1
ATOM 2816 C C . GLY D 2 65 ? 179.743 35.107 20.101 1.00 14.44 53 GLY B C 1
ATOM 2817 O O . GLY D 2 65 ? 180.012 36.107 20.797 1.00 16.19 53 GLY B O 1
ATOM 2818 N N . ASN D 2 66 ? 178.799 34.219 20.436 1.00 13.23 54 ASN B N 1
ATOM 2819 C CA . ASN D 2 66 ? 178.074 34.336 21.706 1.00 12.94 54 ASN B CA 1
ATOM 2820 C C . ASN D 2 66 ? 178.791 33.577 22.799 1.00 13.57 54 ASN B C 1
ATOM 2821 O O . ASN D 2 66 ? 179.400 32.552 22.523 1.00 14.12 54 ASN B O 1
ATOM 2826 N N . PRO D 2 67 ? 178.638 34.020 24.049 1.00 14.66 55 PRO B N 1
ATOM 2827 C CA . PRO D 2 67 ? 179.285 33.342 25.174 1.00 15.75 55 PRO B CA 1
ATOM 2828 C C . PRO D 2 67 ? 178.856 31.874 25.336 1.00 15.14 55 PRO B C 1
ATOM 2829 O O . PRO D 2 67 ? 179.676 31.025 25.723 1.00 17.19 55 PRO B O 1
ATOM 2833 N N . GLU D 2 68 ? 177.600 31.575 25.023 1.00 14.03 56 GLU B N 1
ATOM 2834 C CA . GLU D 2 68 ? 177.101 30.207 25.012 1.00 12.44 56 GLU B CA 1
ATOM 2835 C C . GLU D 2 68 ? 176.588 29.974 23.581 1.00 11.86 56 GLU B C 1
ATOM 2836 O O . GLU D 2 68 ? 175.438 30.346 23.276 1.00 11.56 56 GLU B O 1
ATOM 2842 N N . PRO D 2 69 ? 177.440 29.426 22.687 1.00 10.85 57 PRO B N 1
ATOM 2843 C CA . PRO D 2 69 ? 177.101 29.463 21.259 1.00 10.87 57 PRO B CA 1
ATOM 2844 C C . PRO D 2 69 ? 175.905 28.625 20.808 1.00 10.27 57 PRO B C 1
ATOM 2845 O O . PRO D 2 69 ? 175.339 28.921 19.760 1.00 10.05 57 PRO B O 1
ATOM 2849 N N . ALA D 2 70 ? 175.503 27.589 21.545 1.00 9.85 58 ALA B N 1
ATOM 2850 C CA . ALA D 2 70 ? 174.352 26.813 21.070 1.00 9.62 58 ALA B CA 1
ATOM 2851 C C . ALA D 2 70 ? 173.099 27.674 21.092 1.00 9.85 58 ALA B C 1
ATOM 2852 O O . ALA D 2 70 ? 172.831 28.342 22.102 1.00 11.51 58 ALA B O 1
ATOM 2854 N N . VAL D 2 71 ? 172.321 27.641 20.014 1.00 8.39 59 VAL B N 1
ATOM 2855 C CA . VAL D 2 71 ? 171.091 28.439 19.964 1.00 8.94 59 VAL B CA 1
ATOM 2856 C C . VAL D 2 71 ? 169.861 27.548 20.072 1.00 8.74 59 VAL B C 1
ATOM 2857 O O . VAL D 2 71 ? 169.016 27.770 20.959 1.00 8.44 59 VAL B O 1
ATOM 2861 N N . ALA D 2 72 ? 169.739 26.553 19.180 1.00 8.19 60 ALA B N 1
ATOM 2862 C CA . ALA D 2 72 ? 168.583 25.653 19.205 1.00 8.67 60 ALA B CA 1
ATOM 2863 C C . ALA D 2 72 ? 168.874 24.473 18.317 1.00 8.06 60 ALA B C 1
ATOM 2864 O O . ALA D 2 72 ? 169.724 24.561 17.431 1.00 8.80 60 ALA B O 1
ATOM 2866 N N . THR D 2 73 ? 168.180 23.372 18.574 1.00 8.31 61 THR B N 1
ATOM 2867 C CA . THR D 2 73 ? 168.217 22.194 17.690 1.00 8.50 61 THR B CA 1
ATOM 2868 C C . THR D 2 73 ? 166.790 21.876 17.285 1.00 8.39 61 THR B C 1
ATOM 2869 O O . THR D 2 73 ? 165.939 21.635 18.131 1.00 8.63 61 THR B O 1
ATOM 2873 N N . PHE D 2 74 ? 166.524 21.942 15.980 1.00 8.45 62 PHE B N 1
ATOM 2874 C CA . PHE D 2 74 ? 165.191 21.647 15.438 1.00 8.87 62 PHE B CA 1
ATOM 2875 C C . PHE D 2 74 ? 165.167 20.215 14.961 1.00 9.19 62 PHE B C 1
ATOM 2876 O O . PHE D 2 74 ? 165.917 19.875 14.030 1.00 10.81 62 PHE B O 1
ATOM 2884 N N . ASN D 2 75 ? 164.312 19.390 15.544 1.00 9.22 63 ASN B N 1
ATOM 2885 C CA . ASN D 2 75 ? 164.151 18.021 15.079 1.00 9.49 63 ASN B CA 1
ATOM 2886 C C . ASN D 2 75 ? 162.808 17.899 14.361 1.00 9.44 63 ASN B C 1
ATOM 2887 O O . ASN D 2 75 ? 161.769 18.221 14.953 1.00 10.01 63 ASN B O 1
ATOM 2892 N N . PHE D 2 76 ? 162.830 17.520 13.085 1.00 9.99 64 PHE B N 1
ATOM 2893 C CA . PHE D 2 76 ? 161.606 17.487 12.286 1.00 10.22 64 PHE B CA 1
ATOM 2894 C C . PHE D 2 76 ? 160.919 16.150 12.383 1.00 11.21 64 PHE B C 1
ATOM 2895 O O . PHE D 2 76 ? 161.550 15.112 12.132 1.00 13.83 64 PHE B O 1
ATOM 2903 N N . GLY D 2 77 ? 159.621 16.171 12.701 1.00 9.81 65 GLY B N 1
ATOM 2904 C CA . GLY D 2 77 ? 158.867 14.936 12.858 1.00 10.53 65 GLY B CA 1
ATOM 2905 C C . GLY D 2 77 ? 158.151 14.573 11.566 1.00 10.14 65 GLY B C 1
ATOM 2906 O O . GLY D 2 77 ? 158.224 15.288 10.560 1.00 10.37 65 GLY B O 1
ATOM 2907 N N . PRO D 2 78 ? 157.466 13.449 11.584 1.00 10.89 66 PRO B N 1
ATOM 2908 C CA . PRO D 2 78 ? 156.838 12.948 10.349 1.00 11.45 66 PRO B CA 1
ATOM 2909 C C . PRO D 2 78 ? 155.757 13.847 9.771 1.00 11.92 66 PRO B C 1
ATOM 2910 O O . PRO D 2 78 ? 155.444 13.721 8.571 1.00 13.12 66 PRO B O 1
ATOM 2914 N N . ALA D 2 79 ? 155.150 14.687 10.608 1.00 10.18 67 ALA B N 1
ATOM 2915 C CA . ALA D 2 79 ? 154.067 15.550 10.150 1.00 10.13 67 ALA B CA 1
ATOM 2916 C C . ALA D 2 79 ? 154.592 16.874 9.606 1.00 10.02 67 ALA B C 1
ATOM 2917 O O . ALA D 2 79 ? 153.805 17.692 9.134 1.00 10.92 67 ALA B O 1
ATOM 2919 N N . ALA D 2 80 ? 155.909 17.110 9.645 1.00 9.59 68 ALA B N 1
ATOM 2920 C CA . ALA D 2 80 ? 156.448 18.307 8.983 1.00 9.55 68 ALA B CA 1
ATOM 2921 C C . ALA D 2 80 ? 156.282 18.168 7.472 1.00 10.22 68 ALA B C 1
ATOM 2922 O O . ALA D 2 80 ? 156.542 17.101 6.920 1.00 11.83 68 ALA B O 1
ATOM 2924 N N . ALA D 2 81 ? 155.845 19.239 6.825 1.00 10.48 69 ALA B N 1
ATOM 2925 C CA . ALA D 2 81 ? 155.699 19.239 5.358 1.00 10.82 69 ALA B CA 1
ATOM 2926 C C . ALA D 2 81 ? 157.032 19.389 4.641 1.00 12.03 69 ALA B C 1
ATOM 2927 O O . ALA D 2 81 ? 157.191 18.979 3.487 1.00 13.53 69 ALA B O 1
ATOM 2929 N N . ASP D 2 82 ? 157.950 20.063 5.289 1.00 10.52 70 ASP B N 1
ATOM 2930 C CA . ASP D 2 82 ? 159.268 20.327 4.742 1.00 11.21 70 ASP B CA 1
ATOM 2931 C C . ASP D 2 82 ? 160.148 20.682 5.939 1.00 10.13 70 ASP B C 1
ATOM 2932 O O . ASP D 2 82 ? 159.669 20.733 7.089 1.00 10.64 70 ASP B O 1
ATOM 2937 N N . GLN D 2 83 ? 161.433 20.862 5.685 1.00 10.53 71 GLN B N 1
ATOM 2938 C CA . GLN D 2 83 ? 162.393 21.001 6.777 1.00 10.42 71 GLN B CA 1
ATOM 2939 C C . GLN D 2 83 ? 162.866 22.441 6.859 1.00 11.02 71 GLN B C 1
ATOM 2940 O O . GLN D 2 83 ? 164.056 22.759 6.734 1.00 12.30 71 GLN B O 1
ATOM 2946 N N . ARG D 2 84 ? 161.897 23.325 7.060 1.00 11.89 72 ARG B N 1
ATOM 2947 C CA . ARG D 2 84 ? 162.133 24.759 7.248 1.00 11.55 72 ARG B CA 1
ATOM 2948 C C . ARG D 2 84 ? 161.779 25.132 8.674 1.00 11.17 72 ARG B C 1
ATOM 2949 O O . ARG D 2 84 ? 160.773 24.675 9.209 1.00 11.80 72 ARG B O 1
ATOM 2957 N N . ALA D 2 85 ? 162.594 25.978 9.288 1.00 10.88 73 ALA B N 1
ATOM 2958 C CA . ALA D 2 85 ? 162.232 26.542 10.588 1.00 10.86 73 ALA B CA 1
ATOM 2959 C C . ALA D 2 85 ? 162.716 27.973 10.696 1.00 10.22 73 ALA B C 1
ATOM 2960 O O . ALA D 2 85 ? 163.805 28.311 10.203 1.00 11.84 73 ALA B O 1
ATOM 2962 N N . ALA D 2 86 ? 161.926 28.837 11.328 1.00 10.36 74 ALA B N 1
ATOM 2963 C CA . ALA D 2 86 ? 162.385 30.204 11.571 1.00 10.70 74 ALA B CA 1
ATOM 2964 C C . ALA D 2 86 ? 162.171 30.544 13.032 1.00 9.97 74 ALA B C 1
ATOM 2965 O O . ALA D 2 86 ? 161.233 30.029 13.678 1.00 9.75 74 ALA B O 1
ATOM 2967 N N . THR D 2 87 ? 163.052 31.399 13.557 1.00 9.80 75 THR B N 1
ATOM 2968 C CA . THR D 2 87 ? 162.939 31.847 14.945 1.00 9.76 75 THR B CA 1
ATOM 2969 C C . THR D 2 87 ? 163.596 33.219 15.047 1.00 9.47 75 THR B C 1
ATOM 2970 O O . THR D 2 87 ? 163.939 33.827 14.023 1.00 10.41 75 THR B O 1
ATOM 2974 N N . ARG D 2 88 ? 163.707 33.746 16.258 1.00 8.85 76 ARG B N 1
ATOM 2975 C CA . ARG D 2 88 ? 164.420 34.998 16.497 1.00 9.35 76 ARG B CA 1
ATOM 2976 C C . ARG D 2 88 ? 165.417 34.729 17.612 1.00 8.80 76 ARG B C 1
ATOM 2977 O O . ARG D 2 88 ? 165.115 34.034 18.594 1.00 9.00 76 ARG B O 1
ATOM 2991 N N . ILE D 2 89 ? 166.623 35.252 17.439 1.00 8.87 77 ILE B N 1
ATOM 2992 C CA . ILE D 2 89 ? 167.730 34.932 18.357 1.00 9.13 77 ILE B CA 1
ATOM 2993 C C . ILE D 2 89 ? 168.471 36.171 18.820 1.00 9.59 77 ILE B C 1
ATOM 2994 O O . ILE D 2 89 ? 168.293 37.270 18.284 1.00 10.08 77 ILE B O 1
ATOM 2999 N N . ARG D 2 90 ? 169.288 35.981 19.852 1.00 9.49 78 ARG B N 1
ATOM 3000 C CA . ARG D 2 90 ? 170.093 37.041 20.430 1.00 9.11 78 ARG B CA 1
ATOM 3001 C C . ARG D 2 90 ? 171.533 36.906 19.950 1.00 9.61 78 ARG B C 1
ATOM 3002 O O . ARG D 2 90 ? 172.088 35.797 20.038 1.00 10.16 78 ARG B O 1
ATOM 3010 N N . LEU D 2 91 ? 172.136 38.010 19.483 1.00 9.66 79 LEU B N 1
ATOM 3011 C CA . LEU D 2 91 ? 173.546 38.034 19.077 1.00 10.16 79 LEU B CA 1
ATOM 3012 C C . LEU D 2 91 ? 174.247 39.097 19.892 1.00 11.91 79 LEU B C 1
ATOM 3013 O O . LEU D 2 91 ? 173.814 40.248 19.936 1.00 12.62 79 LEU B O 1
ATOM 3018 N N .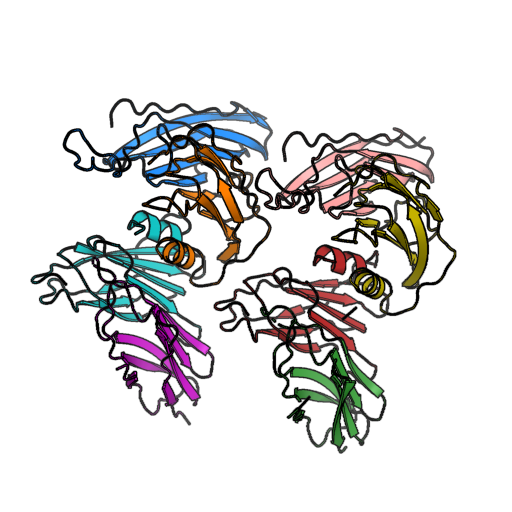 ALA D 2 92 ? 175.321 38.688 20.571 1.00 11.62 80 ALA B N 1
ATOM 3019 C CA . ALA D 2 92 ? 176.037 39.584 21.498 1.00 12.92 80 ALA B CA 1
ATOM 3020 C C . ALA D 2 92 ? 176.799 40.692 20.747 1.00 14.24 80 ALA B C 1
ATOM 3021 O O . ALA D 2 92 ? 177.042 41.779 21.277 1.00 15.55 80 ALA B O 1
ATOM 3023 N N . GLN D 2 93 ? 177.179 40.392 19.511 1.00 14.07 81 GLN B N 1
ATOM 3024 C CA . GLN D 2 93 ? 178.068 41.229 18.709 1.00 14.99 81 GLN B CA 1
ATOM 3025 C C . GLN D 2 93 ? 178.076 40.676 17.294 1.00 14.65 81 GLN B C 1
ATOM 3026 O O . GLN D 2 93 ? 177.599 39.574 17.035 1.00 14.07 81 GLN B O 1
ATOM 3032 N N . THR D 2 94 ? 178.670 41.424 16.379 1.00 14.79 82 THR B N 1
ATOM 3033 C CA . THR D 2 94 ? 178.846 40.964 15.005 1.00 14.11 82 THR B CA 1
ATOM 3034 C C . THR D 2 94 ? 179.551 39.622 15.010 1.00 13.40 82 THR B C 1
ATOM 3035 O O . THR D 2 94 ? 180.556 39.455 15.694 1.00 14.22 82 THR B O 1
ATOM 3039 N N . GLN D 2 95 ? 179.038 38.662 14.247 1.00 13.49 83 GLN B N 1
ATOM 3040 C CA . GLN D 2 95 ? 179.568 37.309 14.316 1.00 12.89 83 GLN B CA 1
ATOM 3041 C C . GLN D 2 95 ? 178.992 36.442 13.231 1.00 13.41 83 GLN B C 1
ATOM 3042 O O . GLN D 2 95 ? 178.067 36.852 12.523 1.00 14.52 83 GLN B O 1
ATOM 3048 N N . ASP D 2 96 ? 179.550 35.245 13.109 1.00 14.20 84 ASP B N 1
ATOM 3049 C CA . ASP D 2 96 ? 179.011 34.244 12.208 1.00 15.00 84 ASP B CA 1
ATOM 3050 C C . ASP D 2 96 ? 177.971 33.384 12.903 1.00 13.91 84 ASP B C 1
ATOM 3051 O O . ASP D 2 96 ? 178.177 32.902 14.025 1.00 14.45 84 ASP B O 1
ATOM 3056 N N . VAL D 2 97 ? 176.855 33.206 12.211 1.00 11.91 85 VAL B N 1
ATOM 3057 C CA . VAL D 2 97 ? 175.815 32.263 12.604 1.00 12.19 85 VAL B CA 1
ATOM 3058 C C . VAL D 2 97 ? 176.016 31.016 11.747 1.00 11.83 85 VAL B C 1
ATOM 3059 O O . VAL D 2 97 ? 176.271 31.121 10.532 1.00 12.10 85 VAL B O 1
ATOM 3063 N N . ILE D 2 98 ? 175.943 29.851 12.385 1.00 10.67 86 ILE B N 1
ATOM 3064 C CA . ILE D 2 98 ? 176.229 28.580 11.736 1.00 10.72 86 ILE B CA 1
ATOM 3065 C C . ILE D 2 98 ? 175.005 27.684 11.809 1.00 10.19 86 ILE B C 1
ATOM 3066 O O . ILE D 2 98 ? 174.412 27.524 12.893 1.00 11.21 86 ILE B O 1
ATOM 3071 N N . ALA D 2 99 ? 174.628 27.087 10.674 1.00 9.87 87 ALA B N 1
ATOM 3072 C CA . ALA D 2 99 ? 173.578 26.075 10.669 1.00 9.46 87 ALA B CA 1
ATOM 3073 C C . ALA D 2 99 ? 174.190 24.741 10.237 1.00 9.72 87 ALA B C 1
ATOM 3074 O O . ALA D 2 99 ? 174.979 24.717 9.277 1.00 10.58 87 ALA B O 1
ATOM 3076 N N . LEU D 2 100 ? 173.796 23.675 10.929 1.00 10.00 88 LEU B N 1
ATOM 3077 C CA . LEU D 2 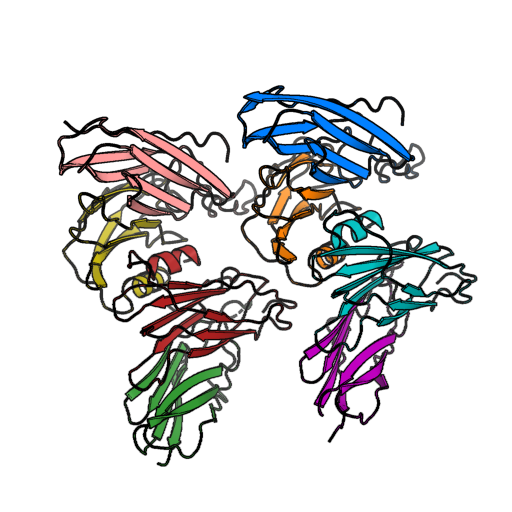100 ? 174.243 22.321 10.626 1.00 9.49 88 LEU B CA 1
ATOM 3078 C C . LEU D 2 100 ? 173.020 21.457 10.378 1.00 10.28 88 LEU B C 1
ATOM 3079 O O . LEU D 2 100 ? 172.143 21.414 11.246 1.00 10.50 88 LEU B O 1
ATOM 3084 N N . ALA D 2 101 ? 172.938 20.804 9.211 1.00 10.45 89 ALA B N 1
ATOM 3085 C CA . ALA D 2 101 ? 171.783 19.988 8.889 1.00 10.51 89 ALA B CA 1
ATOM 3086 C C . ALA D 2 101 ? 172.186 18.543 8.774 1.00 10.53 89 ALA B C 1
ATOM 3087 O O . ALA D 2 101 ? 173.060 18.206 7.980 1.00 11.14 89 ALA B O 1
ATOM 3089 N N . LYS D 2 102 ? 171.558 17.689 9.569 1.00 10.47 90 LYS B N 1
ATOM 3090 C CA . LYS D 2 102 ? 171.843 16.259 9.577 1.00 11.59 90 LYS B CA 1
ATOM 3091 C C . LYS D 2 102 ? 170.848 15.514 8.717 1.00 11.82 90 LYS B C 1
ATOM 3092 O O . LYS D 2 102 ? 169.645 15.673 8.884 1.00 11.86 90 LYS B O 1
ATOM 3098 N N . MET D 2 103 ? 171.363 14.687 7.817 1.00 12.35 91 MET B N 1
ATOM 3099 C CA . MET D 2 103 ? 170.532 13.925 6.885 1.00 13.00 91 MET B CA 1
ATOM 3100 C C . MET D 2 103 ? 170.219 12.529 7.417 1.00 13.04 91 MET B C 1
ATOM 3101 O O . MET D 2 103 ? 170.752 12.119 8.463 1.00 14.14 91 MET B O 1
ATOM 3106 N N . ALA D 2 104 ? 169.364 11.795 6.710 1.00 14.77 92 ALA B N 1
ATOM 3107 C CA . ALA D 2 104 ? 168.934 10.489 7.211 1.00 15.79 92 ALA B CA 1
ATOM 3108 C C . ALA D 2 104 ? 170.094 9.504 7.365 1.00 16.46 92 ALA B C 1
ATOM 3109 O O . ALA D 2 104 ? 170.037 8.610 8.208 1.00 17.71 92 ALA B O 1
ATOM 3111 N N . ASP D 2 105 ? 171.156 9.702 6.589 1.00 16.10 93 ASP B N 1
ATOM 3112 C CA . ASP D 2 105 ? 172.327 8.851 6.698 1.00 16.03 93 ASP B CA 1
ATOM 3113 C C . ASP D 2 105 ? 173.347 9.324 7.739 1.00 15.19 93 ASP B C 1
ATOM 3114 O O . ASP D 2 105 ? 174.422 8.720 7.865 1.00 16.95 93 ASP B O 1
ATOM 3119 N N . GLY D 2 106 ? 173.018 10.377 8.499 1.00 14.26 94 GLY B N 1
ATOM 3120 C CA . GLY D 2 106 ? 173.901 10.853 9.556 1.00 13.94 94 GLY B CA 1
ATOM 3121 C C . GLY D 2 106 ? 174.932 11.864 9.067 1.00 13.22 94 GLY B C 1
ATOM 3122 O O . GLY D 2 106 ? 175.617 12.496 9.885 1.00 13.82 94 GLY B O 1
ATOM 3123 N N . SER D 2 107 ? 175.078 12.024 7.746 1.00 12.63 95 SER B N 1
ATOM 3124 C CA . SER D 2 107 ? 175.962 13.082 7.239 1.00 12.17 95 SER B CA 1
ATOM 3125 C C . SER D 2 107 ? 175.415 14.474 7.562 1.00 11.18 95 SER B C 1
ATOM 3126 O O . SER D 2 107 ? 174.197 14.629 7.756 1.00 11.94 95 SER B O 1
ATOM 3129 N N . VAL D 2 108 ? 176.301 15.474 7.636 1.00 10.65 96 VAL B N 1
ATOM 3130 C CA . VAL D 2 108 ? 175.904 16.803 8.093 1.00 11.39 96 VAL B CA 1
ATOM 3131 C C . VAL D 2 108 ? 176.452 17.821 7.141 1.00 11.64 96 VAL B C 1
ATOM 3132 O O . VAL D 2 108 ? 177.653 17.773 6.798 1.00 13.36 96 VAL B O 1
ATOM 3136 N N . VAL D 2 109 ? 175.593 18.728 6.704 1.00 11.33 97 VAL B N 1
ATOM 3137 C CA . VAL D 2 109 ? 176.036 19.872 5.911 1.00 11.77 97 VAL B CA 1
ATOM 3138 C C . VAL D 2 109 ? 176.042 21.161 6.746 1.00 11.08 97 VAL B C 1
ATOM 3139 O O . VAL D 2 109 ? 175.220 21.319 7.672 1.00 11.92 97 VAL B O 1
ATOM 3143 N N . LYS D 2 110 ? 176.979 22.054 6.431 1.00 11.87 98 LYS B N 1
ATOM 3144 C CA A LYS D 2 110 ? 177.146 23.307 7.162 0.50 12.06 98 LYS B CA 1
ATOM 3145 C CA B LYS D 2 110 ? 177.173 23.297 7.160 0.50 12.07 98 LYS B CA 1
ATOM 3146 C C . LYS D 2 110 ? 176.956 24.494 6.250 1.00 12.13 98 LYS B C 1
ATOM 3147 O O . LYS D 2 110 ? 177.427 24.496 5.105 1.00 12.61 98 LYS B O 1
ATOM 3158 N N . ALA D 2 111 ? 176.270 25.501 6.777 1.00 11.94 99 ALA B N 1
ATOM 3159 C CA . ALA D 2 111 ? 176.171 26.818 6.164 1.00 12.76 99 ALA B CA 1
ATOM 3160 C C . ALA D 2 111 ? 176.479 27.847 7.216 1.00 12.57 99 ALA B C 1
ATOM 3161 O O . ALA D 2 111 ? 176.181 27.631 8.381 1.00 13.18 99 ALA B O 1
ATOM 3163 N N . GLN D 2 112 ? 177.051 28.969 6.807 1.00 13.26 100 GLN B N 1
ATOM 3164 C CA . GLN D 2 112 ? 177.445 30.009 7.730 1.00 14.65 100 GLN B CA 1
ATOM 3165 C C . GLN D 2 112 ? 177.207 31.366 7.087 1.00 15.18 100 GLN B C 1
ATOM 3166 O O . GLN D 2 112 ? 177.332 31.506 5.855 1.00 16.07 100 GLN B O 1
ATOM 3172 N N . THR D 2 113 ? 176.867 32.359 7.903 1.00 14.62 101 THR B N 1
ATOM 3173 C CA . THR D 2 113 ? 176.725 33.717 7.414 1.00 16.16 101 THR B CA 1
ATOM 3174 C C . THR D 2 113 ? 177.080 34.725 8.486 1.00 15.34 101 THR B C 1
ATOM 3175 O O . THR D 2 113 ? 176.896 34.458 9.671 1.00 15.13 101 THR B O 1
ATOM 3179 N N . THR D 2 114 ? 177.578 35.881 8.069 1.00 15.55 102 THR B N 1
ATOM 3180 C CA . THR D 2 114 ? 177.933 36.917 9.016 1.00 15.66 102 THR B CA 1
ATOM 3181 C C . THR D 2 114 ? 176.751 37.835 9.237 1.00 15.18 102 THR B C 1
ATOM 3182 O O . THR D 2 114 ? 176.083 38.250 8.270 1.00 15.35 102 THR B O 1
ATOM 3186 N N . VAL D 2 115 ? 176.485 38.155 10.505 1.00 14.36 103 VAL B N 1
ATOM 3187 C CA . VAL D 2 115 ? 175.487 39.157 10.851 1.00 13.58 103 VAL B CA 1
ATOM 3188 C C . VAL D 2 115 ? 176.151 40.291 11.623 1.00 14.44 103 VAL B C 1
ATOM 3189 O O . VAL D 2 115 ? 176.756 40.059 12.676 1.00 14.31 103 VAL B O 1
ATOM 3193 N N . LYS D 2 116 ? 176.061 41.512 11.081 1.00 14.69 104 LYS B N 1
ATOM 3194 C CA . LYS D 2 116 ? 176.556 42.685 11.788 1.00 15.85 104 LYS B CA 1
ATOM 3195 C C . LYS D 2 116 ? 175.519 43.124 12.806 1.00 15.36 104 LYS B C 1
ATOM 3196 O O . LYS D 2 116 ? 174.321 43.119 12.523 1.00 16.54 104 LYS B O 1
ATOM 3202 N N . VAL D 2 117 ? 175.992 43.485 13.996 1.00 15.16 105 VAL B N 1
ATOM 3203 C CA . VAL D 2 117 ? 175.111 43.851 15.093 1.00 16.58 105 VAL B CA 1
ATOM 3204 C C . VAL D 2 117 ? 175.471 45.249 15.617 1.00 18.67 105 VAL B C 1
ATOM 3205 O O . VAL D 2 117 ? 176.636 45.504 15.898 1.00 20.35 105 VAL B O 1
ATOM 3209 N N . THR D 2 118 ? 174.472 46.121 15.752 1.00 20.87 106 THR B N 1
ATOM 3210 C CA . THR D 2 118 ? 174.668 47.465 16.323 1.00 23.63 106 THR B CA 1
ATOM 3211 C C . THR D 2 118 ? 174.397 47.542 17.838 1.00 23.98 106 THR B C 1
ATOM 3212 O O . THR D 2 118 ? 175.135 48.203 18.577 1.00 25.88 106 THR B O 1
ATOM 3216 N N . ILE D 2 119 ? 173.329 46.888 18.294 1.00 25.12 107 ILE B N 1
ATOM 3217 C CA . ILE D 2 119 ? 172.999 46.795 19.731 1.00 25.22 107 ILE B CA 1
ATOM 3218 C C . ILE D 2 119 ? 173.113 45.328 20.120 1.00 24.61 107 ILE B C 1
ATOM 3219 O O . ILE D 2 119 ? 172.421 44.481 19.569 1.00 24.22 107 ILE B O 1
ATOM 3224 N N . GLY D 2 120 ? 174.023 45.028 21.031 1.00 24.18 108 GLY B N 1
ATOM 3225 C CA . GLY D 2 120 ? 174.279 43.647 21.408 1.00 24.20 108 GLY B CA 1
ATOM 3226 C C . GLY D 2 120 ? 173.151 43.087 22.246 1.00 24.56 108 GLY B C 1
ATOM 3227 O O . GLY D 2 120 ? 172.552 43.804 23.072 1.00 24.47 108 GLY B O 1
ATOM 3228 N N . GLY D 2 121 ? 172.879 41.800 22.044 1.00 24.64 109 GLY B N 1
ATOM 3229 C CA . GLY D 2 121 ? 171.742 41.136 22.642 1.00 26.26 109 GLY B CA 1
ATOM 3230 C C . GLY D 2 121 ? 172.034 40.139 23.743 1.00 27.47 109 GLY B C 1
ATOM 3231 O O . GLY D 2 121 ? 171.143 39.383 24.133 1.00 27.80 109 GLY B O 1
ATOM 3232 N N . CYS D 2 122 ? 173.270 40.127 24.244 1.00 28.80 110 CYS B N 1
ATOM 3233 C CA . CYS D 2 122 ? 173.649 39.215 25.335 1.00 31.04 110 CYS B CA 1
ATOM 3234 C C . CYS D 2 122 ? 174.260 39.962 26.519 1.00 32.06 110 CYS B C 1
ATOM 3235 O O . CYS D 2 122 ? 173.531 40.505 27.353 1.00 34.42 110 CYS B O 1
ATOM 3238 N N . ALA E 1 1 ? 209.618 14.188 -12.903 1.00 21.19 1 ALA C N 1
ATOM 3239 C CA . ALA E 1 1 ? 209.793 14.284 -11.424 1.00 22.39 1 ALA C CA 1
ATOM 3240 C C . ALA E 1 1 ? 210.768 13.239 -10.917 1.00 23.40 1 ALA C C 1
ATOM 3241 O O . ALA E 1 1 ? 210.965 12.193 -11.543 1.00 22.33 1 ALA C O 1
ATOM 3243 N N . ASP E 1 2 ? 211.365 13.535 -9.765 1.00 25.10 2 ASP C N 1
ATOM 3244 C CA . ASP E 1 2 ? 212.258 12.633 -9.063 1.00 27.36 2 ASP C CA 1
ATOM 3245 C C . ASP E 1 2 ? 211.510 11.472 -8.429 1.00 27.84 2 ASP C C 1
ATOM 3246 O O . ASP E 1 2 ? 210.350 11.607 -8.012 1.00 27.26 2 ASP C O 1
ATOM 3251 N N . ASP E 1 3 ? 212.208 10.347 -8.336 1.00 28.66 3 ASP C N 1
ATOM 3252 C CA . ASP E 1 3 ? 211.778 9.166 -7.585 1.00 29.25 3 ASP C CA 1
ATOM 3253 C C . ASP E 1 3 ? 210.373 8.645 -7.917 1.00 28.54 3 ASP C C 1
ATOM 3254 O O . ASP E 1 3 ? 209.609 8.268 -7.017 1.00 28.78 3 ASP C O 1
ATOM 3259 N N . ALA E 1 4 ? 210.043 8.607 -9.202 1.00 27.35 4 ALA C N 1
ATOM 3260 C CA . ALA E 1 4 ? 208.768 8.031 -9.632 1.00 26.58 4 ALA C CA 1
ATOM 3261 C C . ALA E 1 4 ? 208.922 6.539 -9.872 1.00 26.52 4 ALA C C 1
ATOM 3262 O O . ALA E 1 4 ? 209.130 6.103 -11.001 1.00 28.55 4 ALA C O 1
ATOM 3264 N N . LYS E 1 5 ? 208.833 5.753 -8.803 1.00 26.03 5 LYS C N 1
ATOM 3265 C CA . LYS E 1 5 ? 209.082 4.311 -8.853 1.00 24.54 5 LYS C CA 1
ATOM 3266 C C . LYS E 1 5 ? 207.767 3.578 -9.090 1.00 24.51 5 LYS C C 1
ATOM 3267 O O . LYS E 1 5 ? 206.870 3.622 -8.232 1.00 25.10 5 LYS C O 1
ATOM 3269 N N . PRO E 1 6 ? 207.633 2.932 -10.255 1.00 23.90 6 PRO C N 1
ATOM 3270 C CA . PRO E 1 6 ? 206.447 2.118 -10.519 1.00 24.24 6 PRO C CA 1
ATOM 3271 C C . PRO E 1 6 ? 206.473 0.784 -9.785 1.00 24.37 6 PRO C C 1
ATOM 3272 O O . PRO E 1 6 ? 207.544 0.226 -9.521 1.00 25.13 6 PRO C O 1
ATOM 3276 N N . ARG E 1 7 ? 205.294 0.280 -9.455 1.00 24.22 7 ARG C N 1
ATOM 3277 C CA . ARG E 1 7 ? 205.156 -1.045 -8.889 1.00 24.25 7 ARG C CA 1
ATOM 3278 C C . ARG E 1 7 ? 203.864 -1.588 -9.458 1.00 23.96 7 ARG C C 1
ATOM 3279 O O . ARG E 1 7 ? 202.809 -0.973 -9.295 1.00 22.83 7 ARG C O 1
ATOM 3281 N N . VAL E 1 8 ? 203.966 -2.686 -10.191 1.00 24.02 8 VAL C N 1
ATOM 3282 C CA . VAL E 1 8 ? 202.799 -3.348 -10.757 1.00 24.11 8 VAL C CA 1
ATOM 3283 C C . VAL E 1 8 ? 202.675 -4.777 -10.225 1.00 25.04 8 VAL C C 1
ATOM 3284 O O . VAL E 1 8 ? 203.672 -5.433 -9.903 1.00 24.84 8 VAL C O 1
ATOM 3288 N N . LYS E 1 9 ? 201.442 -5.240 -10.102 1.00 25.23 9 LYS C N 1
ATOM 3289 C CA . LYS E 1 9 ? 201.173 -6.621 -9.721 1.00 26.75 9 LYS C CA 1
ATOM 3290 C C . LYS E 1 9 ? 200.218 -7.208 -10.736 1.00 27.55 9 LYS C C 1
ATOM 3291 O O . LYS E 1 9 ? 199.105 -6.710 -10.923 1.00 26.20 9 LYS C O 1
ATOM 3297 N N . VAL E 1 10 ? 200.693 -8.247 -11.417 1.00 28.86 10 VAL C N 1
ATOM 3298 C CA . VAL E 1 10 ? 199.931 -8.991 -12.413 1.00 30.18 10 VAL C CA 1
ATOM 3299 C C . VAL E 1 10 ? 200.464 -10.419 -12.320 1.00 31.37 10 VAL C C 1
ATOM 3300 O O . VAL E 1 10 ? 201.652 -10.606 -12.035 1.00 31.59 10 VAL C O 1
ATOM 3304 N N . PRO E 1 11 ? 199.605 -11.429 -12.546 1.00 32.21 11 PRO C N 1
ATOM 3305 C CA . PRO E 1 11 ? 200.117 -12.813 -12.571 1.00 32.94 11 PRO C CA 1
ATOM 3306 C C . PRO E 1 11 ? 201.130 -13.019 -13.693 1.00 33.98 11 PRO C C 1
ATOM 3307 O O . PRO E 1 11 ? 200.984 -12.432 -14.768 1.00 33.95 11 PRO C O 1
ATOM 3311 N N . SER E 1 12 ? 202.142 -13.852 -13.442 1.00 35.01 12 SER C N 1
ATOM 3312 C CA . SER E 1 12 ? 203.185 -14.121 -14.438 1.00 35.80 12 SER C CA 1
ATOM 3313 C C . SER E 1 12 ? 202.695 -15.011 -15.581 1.00 35.97 12 SER C C 1
ATOM 3314 O O . SER E 1 12 ? 203.294 -15.028 -16.655 1.00 36.27 12 SER C O 1
ATOM 3317 N N . SER E 1 13 ? 201.602 -15.736 -15.343 1.00 36.59 13 SER C N 1
ATOM 3318 C CA . SER E 1 13 ? 200.979 -16.585 -16.366 1.00 37.16 13 SER C CA 1
ATOM 3319 C C . SER E 1 13 ? 199.454 -16.596 -16.263 1.00 37.40 13 SER C C 1
ATOM 3320 O O . SER E 1 13 ? 198.887 -16.317 -15.199 1.00 37.26 13 SER C O 1
ATOM 3323 N N . ALA E 1 14 ? 198.802 -16.916 -17.379 1.00 37.78 14 ALA C N 1
ATOM 3324 C CA . ALA E 1 14 ? 197.351 -17.034 -17.437 1.00 38.34 14 ALA C CA 1
ATOM 3325 C C . ALA E 1 14 ? 196.931 -18.038 -18.518 1.00 38.80 14 ALA C C 1
ATOM 3326 O O . ALA E 1 14 ? 197.643 -18.229 -19.510 1.00 39.19 14 ALA C O 1
ATOM 3328 N N . LYS E 1 15 ? 195.780 -18.680 -18.319 1.00 38.91 15 LYS C N 1
ATOM 3329 C CA . LYS E 1 15 ? 195.175 -19.499 -19.366 1.00 38.93 15 LYS C CA 1
ATOM 3330 C C . LYS E 1 15 ? 194.701 -18.591 -20.502 1.00 38.88 15 LYS C C 1
ATOM 3331 O O . LYS E 1 15 ? 194.287 -17.452 -20.262 1.00 39.12 15 LYS C O 1
ATOM 3333 N N . ALA E 1 16 ? 194.773 -19.082 -21.734 1.00 38.62 16 ALA C N 1
ATOM 3334 C CA . ALA E 1 16 ? 194.307 -18.323 -22.894 1.00 38.34 16 ALA C CA 1
ATOM 3335 C C . ALA E 1 16 ? 192.841 -17.932 -22.731 1.00 38.02 16 ALA C C 1
ATOM 3336 O O . ALA E 1 16 ? 191.951 -18.787 -22.764 1.00 38.37 16 ALA C O 1
ATOM 3338 N N . GLY E 1 17 ? 192.596 -16.640 -22.535 1.00 37.41 17 GLY C N 1
ATOM 3339 C CA . GLY E 1 17 ? 191.237 -16.127 -22.343 1.00 36.35 17 GLY C CA 1
ATOM 3340 C C . GLY E 1 17 ? 190.902 -15.816 -20.888 1.00 35.76 17 GLY C C 1
ATOM 3341 O O . GLY E 1 17 ? 189.798 -15.363 -20.589 1.00 35.94 17 GLY C O 1
ATOM 3342 N N . GLU E 1 18 ? 191.859 -16.059 -19.992 1.00 35.00 18 GLU C N 1
ATOM 3343 C CA . GLU E 1 18 ? 191.672 -15.867 -18.555 1.00 34.64 18 GLU C CA 1
ATOM 3344 C C . GLU E 1 18 ? 191.658 -14.383 -18.197 1.00 33.25 18 GLU C C 1
ATOM 3345 O O . GLU E 1 18 ? 192.344 -13.573 -18.826 1.00 33.36 18 GLU C O 1
ATOM 3351 N N . THR E 1 19 ? 190.866 -14.045 -17.186 1.00 31.51 19 THR C N 1
ATOM 3352 C CA . THR E 1 19 ? 190.842 -12.693 -16.644 1.00 30.10 19 THR C CA 1
ATOM 3353 C C . THR E 1 19 ? 191.893 -12.568 -15.557 1.00 29.21 19 THR C C 1
ATOM 3354 O O . THR E 1 19 ? 191.981 -13.401 -14.644 1.00 28.66 19 THR C O 1
ATOM 3358 N N . VAL E 1 20 ? 192.704 -11.519 -15.650 1.00 26.90 20 VAL C N 1
ATOM 3359 C CA . VAL E 1 20 ? 193.648 -11.260 -14.584 1.00 25.74 20 VAL C CA 1
ATOM 3360 C C . VAL E 1 20 ? 193.407 -9.869 -14.042 1.00 24.61 20 VAL C C 1
ATOM 3361 O O . VAL E 1 20 ? 193.107 -8.939 -14.795 1.00 24.71 20 VAL C O 1
ATOM 3365 N N . THR E 1 21 ? 193.521 -9.752 -12.729 1.00 23.63 21 THR C N 1
ATOM 3366 C CA . THR E 1 21 ? 193.460 -8.454 -12.081 1.00 22.56 21 THR C CA 1
ATOM 3367 C C . THR E 1 21 ? 194.829 -7.818 -12.193 1.00 21.86 21 THR C C 1
ATOM 3368 O O . THR E 1 21 ? 195.846 -8.467 -11.936 1.00 21.83 21 THR C O 1
ATOM 3372 N N . VAL E 1 22 ? 194.842 -6.547 -12.587 1.00 19.71 22 VAL C N 1
ATOM 3373 C CA . VAL E 1 22 ? 196.065 -5.778 -12.708 1.00 19.23 22 VAL C CA 1
ATOM 3374 C C . VAL E 1 22 ? 196.040 -4.662 -11.671 1.00 18.84 22 VAL C C 1
ATOM 3375 O O . VAL E 1 22 ? 195.033 -3.960 -11.547 1.00 18.73 22 VAL C O 1
ATOM 3379 N N . LYS E 1 23 ? 197.142 -4.484 -10.949 1.00 18.58 23 LYS C N 1
ATOM 3380 C CA . LYS E 1 23 ? 197.280 -3.415 -9.970 1.00 19.17 23 LYS C CA 1
ATOM 3381 C C . LYS E 1 23 ? 198.519 -2.628 -10.342 1.00 18.81 23 LYS C C 1
ATOM 3382 O O . LYS E 1 23 ? 199.575 -3.224 -10.586 1.00 20.45 23 LYS C O 1
ATOM 3388 N N . ALA E 1 24 ? 198.386 -1.308 -10.387 1.00 17.18 24 ALA C N 1
ATOM 3389 C CA . ALA E 1 24 ? 199.477 -0.434 -10.841 1.00 16.71 24 ALA C CA 1
ATOM 3390 C C . ALA E 1 24 ? 199.601 0.797 -9.936 1.00 17.31 24 ALA C C 1
ATOM 3391 O O . ALA E 1 24 ? 198.655 1.552 -9.766 1.00 16.21 24 ALA C O 1
ATOM 3393 N N . LEU E 1 25 ? 200.779 0.974 -9.354 1.00 17.67 25 LEU C N 1
ATOM 3394 C CA . LEU E 1 25 ? 201.070 2.038 -8.413 1.00 18.67 25 LEU C CA 1
ATOM 3395 C C . LEU E 1 25 ? 202.312 2.784 -8.890 1.00 17.93 25 LEU C C 1
ATOM 3396 O O . LEU E 1 25 ? 203.197 2.197 -9.490 1.00 18.55 25 LEU C O 1
ATOM 3401 N N . ILE E 1 26 ? 202.367 4.080 -8.642 1.00 17.26 26 ILE C N 1
ATOM 3402 C CA . ILE E 1 26 ? 203.599 4.813 -8.851 1.00 17.93 26 ILE C CA 1
ATOM 3403 C C . ILE E 1 26 ? 203.766 5.838 -7.745 1.00 18.29 26 ILE C C 1
ATOM 3404 O O . ILE E 1 26 ? 202.783 6.368 -7.228 1.00 18.21 26 ILE C O 1
ATOM 3409 N N . SER E 1 27 ? 205.007 6.114 -7.353 1.00 18.22 27 SER C N 1
ATOM 3410 C CA . SER E 1 27 ? 205.229 7.132 -6.320 1.00 19.14 27 SER C CA 1
ATOM 3411 C C . SER E 1 27 ? 205.252 8.528 -6.934 1.00 18.64 27 SER C C 1
ATOM 3412 O O . SER E 1 27 ? 206.008 8.800 -7.876 1.00 18.79 27 SER C O 1
ATOM 3415 N N . HIS E 1 28 ? 204.411 9.421 -6.409 1.00 17.51 28 HIS C N 1
ATOM 3416 C CA . HIS E 1 28 ? 204.306 10.776 -6.943 1.00 17.86 28 HIS C CA 1
ATOM 3417 C C . HIS E 1 28 ? 203.560 11.685 -5.965 1.00 18.00 28 HIS C C 1
ATOM 3418 O O . HIS E 1 28 ? 202.533 11.296 -5.410 1.00 17.21 28 HIS C O 1
ATOM 3425 N N . LYS E 1 29 ? 204.058 12.912 -5.812 1.00 18.60 29 LYS C N 1
ATOM 3426 C CA . LYS E 1 29 ? 203.478 13.914 -4.902 1.00 21.26 29 LYS C CA 1
ATOM 3427 C C . LYS E 1 29 ? 202.081 14.359 -5.305 1.00 20.20 29 LYS C C 1
ATOM 3428 O O . LYS E 1 29 ? 201.268 14.708 -4.439 1.00 20.24 29 LYS C O 1
ATOM 3434 N N . MET E 1 30 ? 201.793 14.348 -6.605 1.00 18.69 30 MET C N 1
ATOM 3435 C CA . MET E 1 30 ? 200.486 14.783 -7.121 1.00 18.65 30 MET C CA 1
ATOM 3436 C C . MET E 1 30 ? 200.087 16.150 -6.529 1.00 18.48 30 MET C C 1
ATOM 3437 O O . MET E 1 30 ? 198.982 16.318 -5.994 1.00 17.93 30 MET C O 1
ATOM 3442 N N . GLU E 1 31 ? 200.998 17.118 -6.584 1.00 18.93 31 GLU C N 1
ATOM 3443 C CA . GLU E 1 31 ? 200.696 18.444 -6.044 1.00 20.55 31 GLU C CA 1
ATOM 3444 C C . GLU E 1 31 ? 199.441 18.955 -6.704 1.00 20.90 31 GLU C C 1
ATOM 3445 O O . GLU E 1 31 ? 199.385 19.099 -7.927 1.00 20.02 31 GLU C O 1
ATOM 3451 N N . SER E 1 32 ? 198.446 19.279 -5.872 1.00 21.35 32 SER C N 1
ATOM 3452 C CA . SER E 1 32 ? 197.077 19.445 -6.370 1.00 23.63 32 SER C CA 1
ATOM 3453 C C . SER E 1 32 ? 196.784 20.787 -7.042 1.00 24.28 32 SER C C 1
ATOM 3454 O O . SER E 1 32 ? 195.905 20.880 -7.908 1.00 24.94 32 SER C O 1
ATOM 3457 N N . GLY E 1 33 ? 197.493 21.833 -6.619 1.00 26.00 33 GLY C N 1
ATOM 3458 C CA . GLY E 1 33 ? 197.140 23.197 -7.020 1.00 27.62 33 GLY C CA 1
ATOM 3459 C C . GLY E 1 33 ? 196.233 23.880 -6.006 1.00 28.83 33 GLY C C 1
ATOM 3460 O O . GLY E 1 33 ? 195.833 25.029 -6.205 1.00 29.47 33 GLY C O 1
ATOM 3461 N N . GLN E 1 34 ? 195.931 23.182 -4.913 1.00 29.83 34 GLN C N 1
ATOM 3462 C CA . GLN E 1 34 ? 195.034 23.714 -3.868 1.00 31.49 34 GLN C CA 1
ATOM 3463 C C . GLN E 1 34 ? 195.762 24.109 -2.583 1.00 32.69 34 GLN C C 1
ATOM 3464 O O . GLN E 1 34 ? 195.184 24.803 -1.743 1.00 33.10 34 GLN C O 1
ATOM 3470 N N . ARG E 1 35 ? 197.010 23.667 -2.419 1.00 33.89 35 ARG C N 1
ATOM 3471 C CA . ARG E 1 35 ? 197.830 24.062 -1.259 1.00 35.07 35 ARG C CA 1
ATOM 3472 C C . ARG E 1 35 ? 198.416 25.467 -1.484 1.00 35.64 35 ARG C C 1
ATOM 3473 O O . ARG E 1 35 ? 198.662 25.855 -2.621 1.00 35.81 35 ARG C O 1
ATOM 3475 N N . LYS E 1 36 ? 198.625 26.234 -0.408 1.00 36.63 36 LYS C N 1
ATOM 3476 C CA . LYS E 1 36 ? 198.951 27.665 -0.532 1.00 37.01 36 LYS C CA 1
ATOM 3477 C C . LYS E 1 36 ? 200.405 28.020 -0.201 1.00 37.35 36 LYS C C 1
ATOM 3478 O O . LYS E 1 36 ? 201.013 27.438 0.705 1.00 37.63 36 LYS C O 1
ATOM 3480 N N . ILE E 1 43 ? 200.438 26.682 -4.010 1.00 34.89 43 ILE C N 1
ATOM 3481 C CA . ILE E 1 43 ? 201.464 25.828 -4.607 1.00 34.59 43 ILE C CA 1
ATOM 3482 C C . ILE E 1 43 ? 200.876 25.202 -5.876 1.00 34.12 43 ILE C C 1
ATOM 3483 O O . ILE E 1 43 ? 199.862 24.494 -5.808 1.00 34.15 43 ILE C O 1
ATOM 3488 N N . PRO E 1 44 ? 201.496 25.482 -7.037 1.00 33.10 44 PRO C N 1
ATOM 3489 C CA . PRO E 1 44 ? 200.931 25.126 -8.349 1.00 31.97 44 PRO C CA 1
ATOM 3490 C C . PRO E 1 44 ? 200.765 23.623 -8.566 1.00 30.09 44 PRO C C 1
ATOM 3491 O O . PRO E 1 44 ? 201.540 22.834 -8.047 1.00 29.79 44 PRO C O 1
ATOM 3495 N N . ARG E 1 45 ? 199.735 23.264 -9.324 1.00 28.08 45 ARG C N 1
ATOM 3496 C CA . ARG E 1 45 ? 199.471 21.874 -9.696 1.00 25.35 45 ARG C CA 1
ATOM 3497 C C . ARG E 1 45 ? 200.652 21.259 -10.444 1.00 24.23 45 ARG C C 1
ATOM 3498 O O . ARG E 1 45 ? 201.216 21.886 -11.349 1.00 24.79 45 ARG C O 1
ATOM 3506 N N . SER E 1 46 ? 200.999 20.024 -10.074 1.00 21.44 46 SER C N 1
ATOM 3507 C CA . SER E 1 46 ? 201.919 19.226 -10.878 1.00 19.77 46 SER C CA 1
ATOM 3508 C C . SER E 1 46 ? 201.639 17.760 -10.573 1.00 18.51 46 SER C C 1
ATOM 3509 O O . SER E 1 46 ? 202.092 17.210 -9.564 1.00 18.23 46 SER C O 1
ATOM 3512 N N . ILE E 1 47 ? 200.853 17.135 -11.440 1.00 17.42 47 ILE C N 1
ATOM 3513 C CA . ILE E 1 47 ? 200.414 15.762 -11.211 1.00 15.83 47 ILE C CA 1
ATOM 3514 C C . ILE E 1 47 ? 200.760 14.851 -12.381 1.00 15.35 47 ILE C C 1
ATOM 3515 O O . ILE E 1 47 ? 201.125 15.325 -13.449 1.00 15.74 47 ILE C O 1
ATOM 3520 N N . ILE E 1 48 ? 200.665 13.544 -12.154 1.00 14.57 48 ILE C N 1
ATOM 3521 C CA . ILE E 1 48 ? 200.506 12.609 -13.258 1.00 14.38 48 ILE C CA 1
ATOM 3522 C C . ILE E 1 48 ? 199.079 12.769 -13.770 1.00 14.08 48 ILE C C 1
ATOM 3523 O O . ILE E 1 48 ? 198.118 12.653 -12.991 1.00 14.24 48 ILE C O 1
ATOM 3528 N N . ASN E 1 49 ? 198.958 13.098 -15.047 1.00 13.51 49 ASN C N 1
ATOM 3529 C CA . ASN E 1 49 ? 197.675 13.463 -15.643 1.00 13.36 49 ASN C CA 1
ATOM 3530 C C . ASN E 1 49 ? 197.039 12.382 -16.517 1.00 12.45 49 ASN C C 1
ATOM 3531 O O . ASN E 1 49 ? 195.880 12.538 -16.961 1.00 12.49 49 ASN C O 1
ATOM 3536 N N . ARG E 1 50 ? 197.773 11.292 -16.753 1.00 12.23 50 ARG C N 1
ATOM 3537 C CA . ARG E 1 50 ? 197.241 10.204 -17.563 1.00 12.97 50 ARG C CA 1
ATOM 3538 C C . ARG E 1 50 ? 197.996 8.935 -17.240 1.00 12.64 50 ARG C C 1
ATOM 3539 O O . ARG E 1 50 ? 199.191 8.973 -17.005 1.00 13.23 50 ARG C O 1
ATOM 3547 N N . PHE E 1 51 ? 197.271 7.823 -17.217 1.00 12.20 51 PHE C N 1
ATOM 3548 C CA . PHE E 1 51 ? 197.838 6.491 -17.031 1.00 12.01 51 PHE C CA 1
ATOM 3549 C C . PHE E 1 51 ? 197.225 5.556 -18.063 1.00 12.01 51 PHE C C 1
ATOM 3550 O O . PHE E 1 51 ? 196.010 5.559 -18.272 1.00 12.92 51 PHE C O 1
ATOM 3558 N N . THR E 1 52 ? 198.070 4.771 -18.736 1.00 13.04 52 THR C N 1
ATOM 3559 C CA . THR E 1 52 ? 197.543 3.786 -19.667 1.00 13.96 52 THR C CA 1
ATOM 3560 C C . THR E 1 52 ? 198.152 2.419 -19.393 1.00 14.59 52 THR C C 1
ATOM 3561 O O . THR E 1 52 ? 199.300 2.288 -18.924 1.00 14.82 52 THR C O 1
ATOM 3565 N N . CYS E 1 53 ? 197.367 1.390 -19.698 1.00 15.49 53 CYS C N 1
ATOM 3566 C CA . CYS E 1 53 ? 197.877 0.038 -19.688 1.00 15.58 53 CYS C CA 1
ATOM 3567 C C . CYS E 1 53 ? 197.456 -0.597 -20.991 1.00 16.07 53 CYS C C 1
ATOM 3568 O O . CYS E 1 53 ? 196.279 -0.511 -21.351 1.00 16.69 53 CYS C O 1
ATOM 3571 N N . GLU E 1 54 ? 198.424 -1.219 -21.687 1.00 17.33 54 GLU C N 1
ATOM 3572 C CA . GLU E 1 54 ? 198.182 -1.970 -22.916 1.00 19.97 54 GLU C CA 1
ATOM 3573 C C . GLU E 1 54 ? 198.661 -3.400 -22.724 1.00 19.32 54 GLU C C 1
ATOM 3574 O O . GLU E 1 54 ? 199.582 -3.651 -21.957 1.00 19.80 54 GLU C O 1
ATOM 3580 N N . LEU E 1 55 ? 198.000 -4.335 -23.402 1.00 20.25 55 LEU C N 1
ATOM 3581 C CA . LEU E 1 55 ? 198.453 -5.718 -23.429 1.00 21.96 55 LEU C CA 1
ATOM 3582 C C . LEU E 1 55 ? 198.631 -6.092 -24.885 1.00 22.30 55 LEU C C 1
ATOM 3583 O O . LEU E 1 55 ? 197.684 -6.016 -25.668 1.00 21.89 55 LEU C O 1
ATOM 3588 N N . ASN E 1 56 ? 199.857 -6.466 -25.253 1.00 24.45 56 ASN C N 1
ATOM 3589 C CA . ASN E 1 56 ? 200.187 -6.786 -26.649 1.00 26.14 56 ASN C CA 1
ATOM 3590 C C . ASN E 1 56 ? 199.670 -5.718 -27.614 1.00 26.49 56 ASN C C 1
ATOM 3591 O O . ASN E 1 56 ? 199.025 -6.021 -28.633 1.00 27.49 56 ASN C O 1
ATOM 3596 N N . GLY E 1 57 ? 199.921 -4.460 -27.244 1.00 26.13 57 GLY C N 1
ATOM 3597 C CA . GLY E 1 57 ? 199.576 -3.297 -28.057 1.00 25.80 57 GLY C CA 1
ATOM 3598 C C . GLY E 1 57 ? 198.111 -2.906 -28.147 1.00 24.88 57 GLY C C 1
ATOM 3599 O O . GLY E 1 57 ? 197.754 -2.025 -28.934 1.00 26.69 57 GLY C O 1
ATOM 3600 N N . VAL E 1 58 ? 197.260 -3.552 -27.353 1.00 23.24 58 VAL C N 1
ATOM 3601 C CA . VAL E 1 58 ? 195.832 -3.256 -27.369 1.00 21.94 58 VAL C CA 1
ATOM 3602 C C . VAL E 1 58 ? 195.486 -2.638 -26.015 1.00 19.98 58 VAL C C 1
ATOM 3603 O O . VAL E 1 58 ? 195.874 -3.160 -24.956 1.00 19.73 58 VAL C O 1
ATOM 3607 N N . ASN E 1 59 ? 194.768 -1.524 -26.037 1.00 18.86 59 ASN C N 1
ATOM 3608 C CA . ASN E 1 59 ? 194.488 -0.844 -24.781 1.00 18.19 59 ASN C CA 1
ATOM 3609 C C . ASN E 1 59 ? 193.610 -1.631 -23.835 1.00 17.32 59 ASN C C 1
ATOM 3610 O O . ASN E 1 59 ? 192.584 -2.206 -24.268 1.00 17.86 59 ASN C O 1
ATOM 3615 N N . VAL E 1 60 ? 194.021 -1.661 -22.558 1.00 16.92 60 VAL C N 1
ATOM 3616 C CA . VAL E 1 60 ? 193.190 -2.189 -21.482 1.00 16.60 60 VAL C CA 1
ATOM 3617 C C . VAL E 1 60 ? 192.417 -1.017 -20.838 1.00 16.37 60 VAL C C 1
ATOM 3618 O O . VAL E 1 60 ? 191.185 -1.010 -20.811 1.00 15.97 60 VAL C O 1
ATOM 3622 N N . VAL E 1 61 ? 193.142 -0.056 -20.274 1.00 15.29 61 VAL C N 1
ATOM 3623 C CA . VAL E 1 61 ? 192.511 1.157 -19.736 1.00 15.03 61 VAL C CA 1
ATOM 3624 C C . VAL E 1 61 ? 193.353 2.388 -20.103 1.00 14.57 61 VAL C C 1
ATOM 3625 O O . VAL E 1 61 ? 194.584 2.294 -20.318 1.00 14.49 61 VAL C O 1
ATOM 3629 N N . ASP E 1 62 ? 192.684 3.532 -20.188 1.00 13.73 62 ASP C N 1
ATOM 3630 C CA . ASP E 1 62 ? 193.324 4.818 -20.449 1.00 14.09 62 ASP C CA 1
ATOM 3631 C C . ASP E 1 62 ? 192.613 5.765 -19.506 1.00 13.26 62 ASP C C 1
ATOM 3632 O O . ASP E 1 62 ? 191.413 6.015 -19.658 1.00 13.75 62 ASP C O 1
ATOM 3637 N N . VAL E 1 63 ? 193.342 6.239 -18.500 1.00 12.47 63 VAL C N 1
ATOM 3638 C CA . VAL E 1 63 ? 192.713 6.986 -17.396 1.00 11.89 63 VAL C CA 1
ATOM 3639 C C . VAL E 1 63 ? 193.188 8.434 -17.482 1.00 11.90 63 VAL C C 1
ATOM 3640 O O . VAL E 1 63 ? 194.399 8.712 -17.439 1.00 12.63 63 VAL C O 1
ATOM 3644 N N . ALA E 1 64 ? 192.230 9.359 -17.609 1.00 11.38 64 ALA C N 1
ATOM 3645 C CA . ALA E 1 64 ? 192.512 10.800 -17.507 1.00 11.83 64 ALA C CA 1
ATOM 3646 C C . ALA E 1 64 ? 192.461 11.154 -16.044 1.00 11.92 64 ALA C C 1
ATOM 3647 O O . ALA E 1 64 ? 191.458 10.867 -15.399 1.00 12.88 64 ALA C O 1
ATOM 3649 N N . ILE E 1 65 ? 193.520 11.787 -15.537 1.00 11.92 65 ILE C N 1
ATOM 3650 C CA . ILE E 1 65 ? 193.673 11.947 -14.103 1.00 12.34 65 ILE C CA 1
ATOM 3651 C C . ILE E 1 65 ? 193.647 13.422 -13.764 1.00 13.24 65 ILE C C 1
ATOM 3652 O O . ILE E 1 65 ? 194.349 14.218 -14.394 1.00 14.09 65 ILE C O 1
ATOM 3657 N N . ASP E 1 66 ? 192.803 13.791 -12.794 1.00 13.13 66 ASP C N 1
ATOM 3658 C CA A ASP E 1 66 ? 192.733 15.154 -12.291 0.50 13.41 66 ASP C CA 1
ATOM 3659 C CA B ASP E 1 66 ? 192.791 15.159 -12.304 0.50 14.06 66 ASP C CA 1
ATOM 3660 C C . ASP E 1 66 ? 193.375 15.219 -10.891 1.00 13.36 66 ASP C C 1
ATOM 3661 O O . ASP E 1 66 ? 193.676 14.179 -10.283 1.00 13.35 66 ASP C O 1
ATOM 3670 N N . PRO E 1 67 ? 193.609 16.435 -10.380 1.00 14.64 67 PRO C N 1
ATOM 3671 C CA . PRO E 1 67 ? 194.311 16.532 -9.103 1.00 14.90 67 PRO C CA 1
ATOM 3672 C C . PRO E 1 67 ? 193.657 15.946 -7.867 1.00 15.19 67 PRO C C 1
ATOM 3673 O O . PRO E 1 67 ? 194.311 15.895 -6.820 1.00 16.58 67 PRO C O 1
ATOM 3677 N N . ALA E 1 68 ? 192.411 15.486 -7.962 1.00 14.27 68 ALA C N 1
ATOM 3678 C CA . ALA E 1 68 ? 191.808 14.800 -6.824 1.00 14.43 68 ALA C CA 1
ATOM 3679 C C . ALA E 1 68 ? 192.195 13.326 -6.686 1.00 14.67 68 ALA C C 1
ATOM 3680 O O . ALA E 1 68 ? 191.831 12.681 -5.715 1.00 15.61 68 ALA C O 1
ATOM 3682 N N . VAL E 1 69 ? 192.956 12.771 -7.638 1.00 12.82 69 VAL C N 1
ATOM 3683 C CA . VAL E 1 69 ? 193.500 11.439 -7.416 1.00 13.22 69 VAL C CA 1
ATOM 3684 C C . VAL E 1 69 ? 194.599 11.566 -6.358 1.00 12.59 69 VAL C C 1
ATOM 3685 O O . VAL E 1 69 ? 195.325 12.558 -6.334 1.00 13.82 69 VAL C O 1
ATOM 3689 N N . SER E 1 70 ? 194.717 10.552 -5.501 1.00 12.77 70 SER C N 1
ATOM 3690 C CA . SER E 1 70 ? 195.630 10.622 -4.352 1.00 14.01 70 SER C CA 1
ATOM 3691 C C . SER E 1 70 ? 197.113 10.649 -4.721 1.00 14.20 70 SER C C 1
ATOM 3692 O O . SER E 1 70 ? 197.540 10.185 -5.777 1.00 15.59 70 SER C O 1
ATOM 3696 N N . THR E 1 71 ? 197.905 11.146 -3.788 1.00 15.49 71 THR C N 1
ATOM 3697 C CA . THR E 1 71 ? 199.349 10.936 -3.787 1.00 16.09 71 THR C CA 1
ATOM 3698 C C . THR E 1 71 ? 199.639 9.461 -4.019 1.00 16.11 71 THR C C 1
ATOM 3699 O O . THR E 1 71 ? 198.930 8.597 -3.504 1.00 16.88 71 THR C O 1
ATOM 3703 N N . ASN E 1 72 ? 200.710 9.184 -4.760 1.00 16.04 72 ASN C N 1
ATOM 3704 C CA . ASN E 1 72 ? 201.072 7.817 -5.165 1.00 15.68 72 ASN C CA 1
ATOM 3705 C C . ASN E 1 72 ? 199.872 7.138 -5.834 1.00 15.53 72 ASN C C 1
ATOM 3706 O O . ASN E 1 72 ? 199.298 6.179 -5.306 1.00 16.30 72 ASN C O 1
ATOM 3711 N N . PRO E 1 73 ? 199.495 7.627 -7.006 1.00 15.25 73 PRO C N 1
ATOM 3712 C CA . PRO E 1 73 ? 198.283 7.109 -7.658 1.00 15.09 73 PRO C CA 1
ATOM 3713 C C . PRO E 1 73 ? 198.283 5.600 -7.886 1.00 15.01 73 PRO C C 1
ATOM 3714 O O . PRO E 1 73 ? 199.316 5.008 -8.280 1.00 14.28 73 PRO C O 1
ATOM 3718 N N . TYR E 1 74 ? 197.113 5.005 -7.654 1.00 14.06 74 TYR C N 1
ATOM 3719 C CA . TYR E 1 74 ? 196.904 3.559 -7.681 1.00 14.20 74 TYR C CA 1
ATOM 3720 C C . TYR E 1 74 ? 195.724 3.273 -8.604 1.00 13.40 74 TYR C C 1
ATOM 3721 O O . TYR E 1 74 ? 194.674 3.902 -8.457 1.00 13.71 74 TYR C O 1
ATOM 3730 N N . PHE E 1 75 ? 195.891 2.331 -9.525 1.00 13.59 75 PHE C N 1
ATOM 3731 C CA . PHE E 1 75 ? 194.785 1.885 -10.392 1.00 13.79 75 PHE C CA 1
ATOM 3732 C C . PHE E 1 75 ? 194.711 0.381 -10.438 1.00 14.82 75 PHE C C 1
ATOM 3733 O O . PHE E 1 75 ? 195.738 -0.287 -10.589 1.00 15.56 75 PHE C O 1
ATOM 3741 N N . GLU E 1 76 ? 193.490 -0.136 -10.330 1.00 14.73 76 GLU C N 1
ATOM 3742 C CA . GLU E 1 76 ? 193.222 -1.564 -10.395 1.00 15.42 76 GLU C CA 1
ATOM 3743 C C . GLU E 1 76 ? 192.087 -1.805 -11.383 1.00 15.24 76 GLU C C 1
ATOM 3744 O O . GLU E 1 76 ? 191.110 -1.044 -11.427 1.00 14.68 76 GLU C O 1
ATOM 3750 N N . PHE E 1 77 ? 192.232 -2.855 -12.189 1.00 14.89 77 PHE C N 1
ATOM 3751 C CA . PHE E 1 77 ? 191.322 -3.118 -13.310 1.00 15.56 77 PHE C CA 1
ATOM 3752 C C . PHE E 1 77 ? 191.634 -4.528 -13.834 1.00 16.28 77 PHE C C 1
ATOM 3753 O O . PHE E 1 77 ? 192.542 -5.187 -13.325 1.00 17.07 77 PHE C O 1
ATOM 3761 N N . ASP E 1 78 ? 190.873 -4.995 -14.819 1.00 16.58 78 ASP C N 1
ATOM 3762 C CA . ASP E 1 78 ? 190.933 -6.416 -15.224 1.00 17.39 78 ASP C CA 1
ATOM 3763 C C . ASP E 1 78 ? 191.202 -6.521 -16.709 1.00 17.81 78 ASP C C 1
ATOM 3764 O O . ASP E 1 78 ? 190.537 -5.849 -17.504 1.00 17.43 78 ASP C O 1
ATOM 3769 N N . ALA E 1 79 ? 192.199 -7.336 -17.083 1.00 19.04 79 ALA C N 1
ATOM 3770 C CA . ALA E 1 79 ? 192.568 -7.513 -18.487 1.00 20.18 79 ALA C CA 1
ATOM 3771 C C . ALA E 1 79 ? 192.229 -8.929 -18.930 1.00 21.47 79 ALA C C 1
ATOM 3772 O O . ALA E 1 79 ? 192.314 -9.867 -18.133 1.00 21.32 79 ALA C O 1
ATOM 3774 N N . LYS E 1 80 ? 191.837 -9.060 -20.189 1.00 22.87 80 LYS C N 1
ATOM 3775 C CA . LYS E 1 80 ? 191.620 -10.378 -20.775 1.00 24.77 80 LYS C CA 1
ATOM 3776 C C . LYS E 1 80 ? 192.879 -10.807 -21.520 1.00 26.04 80 LYS C C 1
ATOM 3777 O O . LYS E 1 80 ? 193.324 -10.121 -22.443 1.00 26.03 80 LYS C O 1
ATOM 3783 N N . VAL E 1 81 ? 193.442 -11.942 -21.116 1.00 27.19 81 VAL C N 1
ATOM 3784 C CA . VAL E 1 81 ? 194.712 -12.411 -21.677 1.00 28.86 81 VAL C CA 1
ATOM 3785 C C . VAL E 1 81 ? 194.438 -13.500 -22.715 1.00 30.36 81 VAL C C 1
ATOM 3786 O O . VAL E 1 81 ? 194.108 -14.626 -22.354 1.00 30.81 81 VAL C O 1
ATOM 3790 N N . ASP E 1 82 ? 194.553 -13.147 -23.992 1.00 31.59 82 ASP C N 1
ATOM 3791 C CA . ASP E 1 82 ? 194.286 -14.096 -25.071 1.00 33.55 82 ASP C CA 1
ATOM 3792 C C . ASP E 1 82 ? 195.555 -14.832 -25.496 1.00 33.72 82 ASP C C 1
ATOM 3793 O O . ASP E 1 82 ? 195.496 -15.993 -25.911 1.00 34.55 82 ASP C O 1
ATOM 3798 N N . ALA E 1 83 ? 196.697 -14.150 -25.398 1.00 33.76 83 ALA C N 1
ATOM 3799 C CA . ALA E 1 83 ? 197.981 -14.702 -25.851 1.00 33.60 83 ALA C CA 1
ATOM 3800 C C . ALA E 1 83 ? 199.144 -14.216 -24.992 1.00 33.54 83 ALA C C 1
ATOM 3801 O O . ALA E 1 83 ? 199.066 -13.151 -24.360 1.00 33.38 83 ALA C O 1
ATOM 3803 N N . ALA E 1 84 ? 200.232 -14.984 -24.988 1.00 33.01 84 ALA C N 1
ATOM 3804 C CA . ALA E 1 84 ? 201.457 -14.581 -24.307 1.00 32.31 84 ALA C CA 1
ATOM 3805 C C . ALA E 1 84 ? 201.963 -13.263 -24.887 1.00 31.69 84 ALA C C 1
ATOM 3806 O O . ALA E 1 84 ? 201.642 -12.918 -26.025 1.00 32.06 84 ALA C O 1
ATOM 3808 N N . GLY E 1 85 ? 202.741 -12.525 -24.099 1.00 31.07 85 GLY C N 1
ATOM 3809 C CA . GLY E 1 85 ? 203.277 -11.245 -24.550 1.00 29.81 85 GLY C CA 1
ATOM 3810 C C . GLY E 1 85 ? 203.603 -10.356 -23.370 1.00 28.97 85 GLY C C 1
ATOM 3811 O O . GLY E 1 85 ? 204.165 -10.821 -22.379 1.00 29.49 85 GLY C O 1
ATOM 3812 N N . GLU E 1 86 ? 203.245 -9.078 -23.456 1.00 27.76 86 GLU C N 1
ATOM 3813 C CA . GLU E 1 86 ? 203.584 -8.163 -22.371 1.00 26.34 86 GLU C CA 1
ATOM 3814 C C . GLU E 1 86 ? 202.545 -7.080 -22.144 1.00 23.83 86 GLU C C 1
ATOM 3815 O O . GLU E 1 86 ? 201.881 -6.616 -23.081 1.00 23.27 86 GLU C O 1
ATOM 3821 N N . PHE E 1 87 ? 202.433 -6.709 -20.873 1.00 21.21 87 PHE C N 1
ATOM 3822 C CA . PHE E 1 87 ? 201.759 -5.473 -20.479 1.00 20.26 87 PHE C CA 1
ATOM 3823 C C . PHE E 1 87 ? 202.748 -4.322 -20.557 1.00 19.96 87 PHE C C 1
ATOM 3824 O O . PHE E 1 87 ? 203.919 -4.460 -20.161 1.00 21.14 87 PHE C O 1
ATOM 3832 N N . LYS E 1 88 ? 202.262 -3.181 -21.047 1.00 18.90 88 LYS C N 1
ATOM 3833 C CA . LYS E 1 88 ? 203.014 -1.935 -20.969 1.00 18.24 88 LYS C CA 1
ATOM 3834 C C . LYS E 1 88 ? 202.177 -0.907 -20.219 1.00 17.67 88 LYS C C 1
ATOM 3835 O O . LYS E 1 88 ? 201.034 -0.639 -20.602 1.00 17.95 88 LYS C O 1
ATOM 3841 N N . PHE E 1 89 ? 202.760 -0.368 -19.150 1.00 16.17 89 PHE C N 1
ATOM 3842 C CA . PHE E 1 89 ? 202.117 0.640 -18.297 1.00 15.77 89 PHE C CA 1
ATOM 3843 C C . PHE E 1 89 ? 202.836 1.951 -18.554 1.00 15.84 89 PHE C C 1
ATOM 3844 O O . PHE E 1 89 ? 204.071 1.975 -18.606 1.00 16.80 89 PHE C O 1
ATOM 3852 N N . THR E 1 90 ? 202.076 3.025 -18.740 1.00 14.35 90 THR C N 1
ATOM 3853 C CA . THR E 1 90 ? 202.660 4.344 -18.986 1.00 14.04 90 THR C CA 1
ATOM 3854 C C . THR E 1 90 ? 201.953 5.391 -18.136 1.00 14.14 90 THR C C 1
ATOM 3855 O O . THR E 1 90 ? 200.720 5.407 -18.075 1.00 13.94 90 THR C O 1
ATOM 3859 N N . TRP E 1 91 ? 202.749 6.253 -17.497 1.00 13.61 91 TRP C N 1
ATOM 3860 C CA . TRP E 1 91 ? 202.244 7.380 -16.726 1.00 13.50 91 TRP C CA 1
ATOM 3861 C C . TRP E 1 91 ? 202.847 8.656 -17.291 1.00 13.34 91 TRP C C 1
ATOM 3862 O O . TRP E 1 91 ? 204.044 8.715 -17.577 1.00 13.47 91 TRP C O 1
ATOM 3873 N N . TYR E 1 92 ? 202.013 9.680 -17.451 1.00 13.62 92 TYR C N 1
ATOM 3874 C CA . TYR E 1 92 ? 202.423 10.951 -18.056 1.00 13.77 92 TYR C CA 1
ATOM 3875 C C . TYR E 1 92 ? 202.343 12.052 -17.030 1.00 14.01 92 TYR C C 1
ATOM 3876 O O . TYR E 1 92 ? 201.296 12.252 -16.412 1.00 14.27 92 TYR C O 1
ATOM 3885 N N . ASP E 1 93 ? 203.457 12.749 -16.836 1.00 14.38 93 ASP C N 1
ATOM 3886 C CA . ASP E 1 93 ? 203.578 13.809 -15.841 1.00 14.75 93 ASP C CA 1
ATOM 3887 C C . ASP E 1 93 ? 203.296 15.163 -16.458 1.00 15.17 93 ASP C C 1
ATOM 3888 O O . ASP E 1 93 ? 203.716 15.443 -17.593 1.00 16.03 93 ASP C O 1
ATOM 3893 N N . ASP E 1 94 ? 202.604 16.023 -15.708 1.00 16.03 94 ASP C N 1
ATOM 3894 C CA . ASP E 1 94 ? 202.483 17.432 -16.067 1.00 16.99 94 ASP C CA 1
ATOM 3895 C C . ASP E 1 94 ? 203.819 18.074 -16.452 1.00 17.76 94 ASP C C 1
ATOM 3896 O O . ASP E 1 94 ? 203.852 18.961 -17.313 1.00 18.86 94 ASP C O 1
ATOM 3901 N N . ASP E 1 95 ? 204.904 17.633 -15.809 1.00 17.36 95 ASP C N 1
ATOM 3902 C CA . ASP E 1 95 ? 206.210 18.271 -15.999 1.00 18.05 95 ASP C CA 1
ATOM 3903 C C . ASP E 1 95 ? 206.908 17.775 -17.256 1.00 18.65 95 ASP C C 1
ATOM 3904 O O . ASP E 1 95 ? 208.044 18.180 -17.536 1.00 19.44 95 ASP C O 1
ATOM 3909 N N . GLY E 1 96 ? 206.224 16.926 -18.025 1.00 17.99 96 GLY C N 1
ATOM 3910 C CA . GLY E 1 96 ? 206.764 16.455 -19.307 1.00 17.36 96 GLY C CA 1
ATOM 3911 C C . GLY E 1 96 ? 207.343 15.055 -19.240 1.00 17.17 96 GLY C C 1
ATOM 3912 O O . GLY E 1 96 ? 207.634 14.444 -20.292 1.00 17.06 96 GLY C O 1
ATOM 3913 N N . SER E 1 97 ? 207.568 14.565 -18.023 1.00 15.56 97 SER C N 1
ATOM 3914 C CA . SER E 1 97 ? 208.160 13.247 -17.847 1.00 15.47 97 SER C CA 1
ATOM 3915 C C . SER E 1 97 ? 207.199 12.148 -18.287 1.00 15.75 97 SER C C 1
ATOM 3916 O O . SER E 1 97 ? 205.957 12.325 -18.331 1.00 15.33 97 SER C O 1
ATOM 3919 N N . VAL E 1 98 ? 207.789 11.010 -18.634 1.00 15.39 98 VAL C N 1
ATOM 3920 C CA . VAL E 1 98 ? 207.023 9.819 -19.001 1.00 16.35 98 VAL C CA 1
ATOM 3921 C C . VAL E 1 98 ? 207.658 8.647 -18.278 1.00 16.12 98 VAL C C 1
ATOM 3922 O O . VAL E 1 98 ? 208.888 8.473 -18.353 1.00 16.50 98 VAL C O 1
ATOM 3926 N N . TYR E 1 99 ? 206.830 7.839 -17.606 1.00 15.54 99 TYR C N 1
ATOM 3927 C CA . TYR E 1 99 ? 207.313 6.688 -16.837 1.00 15.65 99 TYR C CA 1
ATOM 3928 C C . TYR E 1 99 ? 206.678 5.420 -17.383 1.00 15.45 99 TYR C C 1
ATOM 3929 O O . TYR E 1 99 ? 205.464 5.367 -17.567 1.00 15.94 99 TYR C O 1
ATOM 3938 N N . GLU E 1 100 ? 207.486 4.412 -17.676 1.00 15.73 100 GLU C N 1
ATOM 3939 C CA . GLU E 1 100 ? 206.972 3.201 -18.312 1.00 17.61 100 GLU C CA 1
ATOM 3940 C C . GLU E 1 100 ? 207.453 1.978 -17.580 1.00 18.34 100 GLU C C 1
ATOM 3941 O O . GLU E 1 100 ? 208.556 1.976 -17.036 1.00 19.15 100 GLU C O 1
ATOM 3947 N N . ASP E 1 101 ? 206.625 0.936 -17.594 1.00 17.68 101 ASP C N 1
ATOM 3948 C CA . ASP E 1 101 ? 206.940 -0.325 -16.915 1.00 19.08 101 ASP C CA 1
ATOM 3949 C C . ASP E 1 101 ? 206.404 -1.421 -17.809 1.00 19.82 101 ASP C C 1
ATOM 3950 O O . ASP E 1 101 ? 205.282 -1.327 -18.306 1.00 19.55 101 ASP C O 1
ATOM 3955 N N . VAL E 1 102 ? 207.233 -2.431 -18.078 1.00 21.58 102 VAL C N 1
ATOM 3956 C CA . VAL E 1 102 ? 206.837 -3.538 -18.950 1.00 23.91 102 VAL C CA 1
ATOM 3957 C C . VAL E 1 102 ? 206.826 -4.820 -18.121 1.00 24.81 102 VAL C C 1
ATOM 3958 O O . VAL E 1 102 ? 207.734 -5.047 -17.323 1.00 25.12 102 VAL C O 1
ATOM 3962 N N . LYS E 1 103 ? 205.788 -5.638 -18.269 1.00 25.14 103 LYS C N 1
ATOM 3963 C CA . LYS E 1 103 ? 205.755 -6.914 -17.555 1.00 26.50 103 LYS C CA 1
ATOM 3964 C C . LYS E 1 103 ? 205.230 -8.008 -18.472 1.00 26.32 103 LYS C C 1
ATOM 3965 O O . LYS E 1 103 ? 204.149 -7.873 -19.048 1.00 25.42 103 LYS C O 1
ATOM 3971 N N . PRO E 1 104 ? 206.005 -9.097 -18.620 1.00 26.64 104 PRO C N 1
ATOM 3972 C CA . PRO E 1 104 ? 205.582 -10.189 -19.489 1.00 27.18 104 PRO C CA 1
ATOM 3973 C C . PRO E 1 104 ? 204.502 -11.054 -18.841 1.00 28.04 104 PRO C C 1
ATOM 3974 O O . PRO E 1 104 ? 204.422 -11.148 -17.607 1.00 28.24 104 PRO C O 1
ATOM 3978 N N . ILE E 1 105 ? 203.689 -11.690 -19.671 1.00 28.32 105 ILE C N 1
ATOM 3979 C CA . ILE E 1 105 ? 202.783 -12.726 -19.177 1.00 29.74 105 ILE C CA 1
ATOM 3980 C C . ILE E 1 105 ? 202.852 -13.954 -20.082 1.00 30.91 105 ILE C C 1
ATOM 3981 O O . ILE E 1 105 ? 202.761 -13.843 -21.306 1.00 30.95 105 ILE C O 1
ATOM 3986 N N . ALA E 1 106 ? 203.038 -15.117 -19.463 1.00 32.62 106 ALA C N 1
ATOM 3987 C CA . ALA E 1 106 ? 203.124 -16.384 -20.199 1.00 34.44 106 ALA C CA 1
ATOM 3988 C C . ALA E 1 106 ? 201.762 -17.075 -20.297 1.00 35.78 106 ALA C C 1
ATOM 3989 O O . ALA E 1 106 ? 200.909 -16.906 -19.419 1.00 36.54 106 ALA C O 1
ATOM 3991 N N . VAL E 1 107 ? 201.555 -17.850 -21.363 1.00 37.12 107 VAL C N 1
ATOM 3992 C CA . VAL E 1 107 ? 200.352 -18.687 -21.482 1.00 37.93 107 VAL C CA 1
ATOM 3993 C C . VAL E 1 107 ? 200.602 -20.108 -20.986 1.00 38.53 107 VAL C C 1
ATOM 3994 O O . VAL E 1 107 ? 201.707 -20.633 -21.136 1.00 39.43 107 VAL C O 1
ATOM 3998 N N . GLY F 2 11 ? 188.402 29.936 -14.009 1.00 26.49 200 GLY D N 1
ATOM 3999 C CA . GLY F 2 11 ? 186.969 29.555 -14.216 1.00 25.65 200 GLY D CA 1
ATOM 4000 C C . GLY F 2 11 ? 186.569 28.428 -13.276 1.00 25.11 200 GLY D C 1
ATOM 4001 O O . GLY F 2 11 ? 187.396 27.578 -12.915 1.00 26.90 200 GLY D O 1
ATOM 4002 N N . SER F 2 12 ? 185.313 28.440 -12.848 1.00 23.08 201 SER D N 1
ATOM 4003 C CA . SER F 2 12 ? 184.799 27.411 -11.967 1.00 21.10 201 SER D CA 1
ATOM 4004 C C . SER F 2 12 ? 183.709 26.600 -12.670 1.00 18.42 201 SER D C 1
ATOM 4005 O O . SER F 2 12 ? 183.062 27.072 -13.619 1.00 17.34 201 SER D O 1
ATOM 4008 N N . SER F 2 13 ? 183.563 25.363 -12.228 1.00 17.16 1 SER D N 1
ATOM 4009 C CA . SER F 2 13 ? 182.457 24.522 -12.657 1.00 16.44 1 SER D CA 1
ATOM 4010 C C . SER F 2 13 ? 181.947 23.642 -11.514 1.00 15.72 1 SER D C 1
ATOM 4011 O O . SER F 2 13 ? 182.620 23.486 -10.475 1.00 16.66 1 SER D O 1
ATOM 4014 N N . THR F 2 14 ? 180.747 23.104 -11.701 1.00 15.11 2 THR D N 1
ATOM 4015 C CA . THR F 2 14 ? 180.101 22.285 -10.689 1.00 13.94 2 THR D CA 1
ATOM 4016 C C . THR F 2 14 ? 179.899 20.855 -11.159 1.00 14.16 2 THR D C 1
ATOM 4017 O O . THR F 2 14 ? 179.946 20.563 -12.373 1.00 13.74 2 THR D O 1
ATOM 4021 N N . VAL F 2 15 ? 179.617 19.947 -10.220 1.00 14.30 3 VAL D N 1
ATOM 4022 C CA . VAL F 2 15 ? 179.265 18.577 -10.602 1.00 15.38 3 VAL D CA 1
ATOM 4023 C C . VAL F 2 15 ? 178.052 18.552 -11.534 1.00 14.23 3 VAL D C 1
ATOM 4024 O O . VAL F 2 15 ? 178.015 17.756 -12.488 1.00 14.20 3 VAL D O 1
ATOM 4028 N N . ASP F 2 16 ? 177.062 19.424 -11.280 1.00 14.06 4 ASP D N 1
ATOM 4029 C CA . ASP F 2 16 ? 175.872 19.450 -12.150 1.00 13.72 4 ASP D CA 1
ATOM 4030 C C . ASP F 2 16 ? 176.262 19.834 -13.565 1.00 12.57 4 ASP D C 1
ATOM 4031 O O . ASP F 2 16 ? 175.733 19.256 -14.526 1.00 13.39 4 ASP D O 1
ATOM 4036 N N . GLU F 2 17 ? 177.171 20.797 -13.692 1.00 12.84 5 GLU D N 1
ATOM 4037 C CA . GLU F 2 17 ? 177.584 21.242 -15.036 1.00 12.03 5 GLU D CA 1
ATOM 4038 C C . GLU F 2 17 ? 178.362 20.171 -15.781 1.00 12.09 5 GLU D C 1
ATOM 4039 O O . GLU F 2 17 ? 178.148 19.956 -16.966 1.00 12.18 5 GLU D O 1
ATOM 4045 N N . LEU F 2 18 ? 179.265 19.497 -15.102 1.00 13.18 6 LEU D N 1
ATOM 4046 C CA . LEU F 2 18 ? 179.996 18.421 -15.755 1.00 12.73 6 LEU D CA 1
ATOM 4047 C C . LEU F 2 18 ? 179.081 17.237 -16.050 1.00 13.34 6 LEU D C 1
ATOM 4048 O O . LEU F 2 18 ? 179.217 16.574 -17.074 1.00 13.59 6 LEU D O 1
ATOM 4053 N N . THR F 2 19 ? 178.127 16.967 -15.157 1.00 12.50 7 THR D N 1
ATOM 4054 C CA . THR F 2 19 ? 177.146 15.904 -15.415 1.00 12.57 7 THR D CA 1
ATOM 4055 C C . THR F 2 19 ? 176.322 16.251 -16.645 1.00 12.78 7 THR D C 1
ATOM 4056 O O . THR F 2 19 ? 176.144 15.407 -17.523 1.00 13.46 7 THR D O 1
ATOM 4060 N N . ALA F 2 20 ? 175.811 17.481 -16.709 1.00 12.04 8 ALA D N 1
ATOM 4061 C CA . ALA F 2 20 ? 174.989 17.887 -17.853 1.00 12.89 8 ALA D CA 1
ATOM 4062 C C . ALA F 2 20 ? 175.773 17.791 -19.144 1.00 13.11 8 ALA D C 1
ATOM 4063 O O . ALA F 2 20 ? 175.227 17.371 -20.167 1.00 14.11 8 ALA D O 1
ATOM 4065 N N . ALA F 2 21 ? 177.042 18.179 -19.110 1.00 13.19 9 ALA D N 1
ATOM 4066 C CA . ALA F 2 21 ? 177.909 18.084 -20.304 1.00 13.72 9 ALA D CA 1
ATOM 4067 C C . ALA F 2 21 ? 178.083 16.623 -20.717 1.00 13.92 9 ALA D C 1
ATOM 4068 O O . ALA F 2 21 ? 177.865 16.257 -21.891 1.00 15.26 9 ALA D O 1
ATOM 4070 N N . PHE F 2 22 ? 178.499 15.787 -19.768 1.00 14.49 10 PHE D N 1
ATOM 4071 C CA . PHE F 2 22 ? 178.761 14.381 -20.069 1.00 14.99 10 PHE D CA 1
ATOM 4072 C C . PHE F 2 22 ? 177.512 13.636 -20.570 1.00 15.76 10 PHE D C 1
ATOM 4073 O O . PHE F 2 22 ? 177.590 12.827 -21.505 1.00 16.97 10 PHE D O 1
ATOM 4081 N N A THR F 2 23 ? 176.359 13.949 -19.962 0.50 16.49 11 THR D N 1
ATOM 4082 N N B THR F 2 23 ? 176.369 13.896 -19.953 0.50 16.85 11 THR D N 1
ATOM 4083 C CA A THR F 2 23 ? 175.075 13.297 -20.252 0.50 17.24 11 THR D CA 1
ATOM 4084 C CA B THR F 2 23 ? 175.157 13.228 -20.360 0.50 17.99 11 THR D CA 1
ATOM 4085 C C A THR F 2 23 ? 174.256 14.068 -21.285 0.50 19.13 11 THR D C 1
ATOM 4086 C C B THR F 2 23 ? 174.774 13.808 -21.711 0.50 19.81 11 THR D C 1
ATOM 4087 O O A THR F 2 23 ? 173.137 13.675 -21.609 0.50 17.78 11 THR D O 1
ATOM 4088 O O B THR F 2 23 ? 174.561 13.059 -22.669 0.50 19.27 11 THR D O 1
ATOM 4095 N N A GLY F 2 24 ? 174.851 15.148 -21.788 0.50 20.36 12 GLY D N 1
ATOM 4096 N N B GLY F 2 24 ? 174.769 15.143 -21.751 0.50 21.29 12 GLY D N 1
ATOM 4097 C CA A GLY F 2 24 ? 174.174 16.152 -22.594 0.50 24.37 12 GLY D CA 1
ATOM 4098 C CA B GLY F 2 24 ? 174.367 15.960 -22.886 0.50 25.25 12 GLY D CA 1
ATOM 4099 C C A GLY F 2 24 ? 172.705 15.917 -22.817 0.50 26.29 12 GLY D C 1
ATOM 4100 C C B GLY F 2 24 ? 172.864 15.963 -23.008 0.50 26.88 12 GLY D C 1
ATOM 4101 O O A GLY F 2 24 ? 171.853 16.712 -22.372 0.50 26.31 12 GLY D O 1
ATOM 4102 O O B GLY F 2 24 ? 172.155 16.919 -22.623 0.50 27.47 12 GLY D O 1
ATOM 4103 N N . GLY F 2 25 ? 172.395 14.856 -23.553 1.00 27.68 13 GLY D N 1
ATOM 4104 C CA . GLY F 2 25 ? 171.025 14.621 -23.905 1.00 29.60 13 GLY D CA 1
ATOM 4105 C C . GLY F 2 25 ? 170.861 13.166 -24.235 1.00 31.44 13 GLY D C 1
ATOM 4106 O O . GLY F 2 25 ? 169.895 12.779 -24.900 1.00 31.23 13 GLY D O 1
ATOM 4107 N N . ALA F 2 26 ? 171.811 12.374 -23.736 1.00 32.67 14 ALA D N 1
ATOM 4108 C CA . ALA F 2 26 ? 171.902 10.951 -24.015 1.00 34.90 14 ALA D CA 1
ATOM 4109 C C . ALA F 2 26 ? 170.718 10.226 -23.437 1.00 36.02 14 ALA D C 1
ATOM 4110 O O . ALA F 2 26 ? 170.216 10.596 -22.371 1.00 36.61 14 ALA D O 1
ATOM 4112 N N . ALA F 2 27 ? 170.289 9.181 -24.136 1.00 37.54 15 ALA D N 1
ATOM 4113 C CA . ALA F 2 27 ? 169.296 8.278 -23.606 1.00 38.77 15 ALA D CA 1
ATOM 4114 C C . ALA F 2 27 ? 169.742 7.927 -22.201 1.00 39.47 15 ALA D C 1
ATOM 4115 O O . ALA F 2 27 ? 170.866 7.437 -21.995 1.00 39.46 15 ALA D O 1
ATOM 4117 N N . THR F 2 28 ? 168.902 8.242 -21.220 1.00 39.95 16 THR D N 1
ATOM 4118 C CA . THR F 2 28 ? 169.153 7.756 -19.881 1.00 40.62 16 THR D CA 1
ATOM 4119 C C . THR F 2 28 ? 169.286 6.243 -20.033 1.00 40.70 16 THR D C 1
ATOM 4120 O O . THR F 2 28 ? 168.306 5.551 -20.331 1.00 41.26 16 THR D O 1
ATOM 4124 N N . GLY F 2 29 ? 170.515 5.753 -19.870 1.00 40.86 17 GLY D N 1
ATOM 4125 C CA . GLY F 2 29 ? 170.835 4.338 -20.039 1.00 40.59 17 GLY D CA 1
ATOM 4126 C C . GLY F 2 29 ? 169.965 3.442 -19.188 1.00 40.83 17 GLY D C 1
ATOM 4127 O O . GLY F 2 29 ? 169.356 3.890 -18.209 1.00 40.73 17 GLY D O 1
ATOM 4128 N N . GLU F 2 30 ? 169.918 2.168 -19.563 1.00 40.95 18 GLU D N 1
ATOM 4129 C CA . GLU F 2 30 ? 169.015 1.210 -18.933 1.00 41.11 18 GLU D CA 1
ATOM 4130 C C . GLU F 2 30 ? 169.553 0.747 -17.571 1.00 40.22 18 GLU D C 1
ATOM 4131 O O . GLU F 2 30 ? 168.877 0.041 -16.832 1.00 40.68 18 GLU D O 1
ATOM 4137 N N . GLY F 2 31 ? 170.775 1.152 -17.242 1.00 39.74 19 GLY D N 1
ATOM 4138 C CA . GLY F 2 31 ? 171.327 0.888 -15.916 1.00 37.92 19 GLY D CA 1
ATOM 4139 C C . GLY F 2 31 ? 172.579 0.054 -15.955 1.00 36.35 19 GLY D C 1
ATOM 4140 O O . GLY F 2 31 ? 173.146 -0.206 -17.035 1.00 36.79 19 GLY D O 1
ATOM 4141 N N . GLY F 2 32 ? 173.011 -0.366 -14.766 1.00 34.37 20 GLY D N 1
ATOM 4142 C CA . GLY F 2 32 ? 174.243 -1.111 -14.608 1.00 31.52 20 GLY D CA 1
ATOM 4143 C C . GLY F 2 32 ? 175.445 -0.220 -14.327 1.00 28.82 20 GLY D C 1
ATOM 4144 O O . GLY F 2 32 ? 176.357 -0.147 -15.146 1.00 29.60 20 GLY D O 1
ATOM 4145 N N . LEU F 2 33 ? 175.425 0.468 -13.189 1.00 26.19 21 LEU D N 1
ATOM 4146 C CA . LEU F 2 33 ? 176.616 1.154 -12.639 1.00 24.00 21 LEU D CA 1
ATOM 4147 C C . LEU F 2 33 ? 176.568 1.118 -11.117 1.00 23.09 21 LEU D C 1
ATOM 4148 O O . LEU F 2 33 ? 175.553 1.501 -10.523 1.00 23.26 21 LEU D O 1
ATOM 4153 N N . THR F 2 34 ? 177.649 0.645 -10.489 1.00 20.24 22 THR D N 1
ATOM 4154 C CA . THR F 2 34 ? 177.812 0.750 -9.052 1.00 20.95 22 THR D CA 1
ATOM 4155 C C . THR F 2 34 ? 179.074 1.517 -8.693 1.00 19.07 22 THR D C 1
ATOM 4156 O O . THR F 2 34 ? 180.090 1.478 -9.410 1.00 18.74 22 THR D O 1
ATOM 4160 N N . LEU F 2 35 ? 178.982 2.219 -7.573 1.00 17.98 23 LEU D N 1
ATOM 4161 C CA . LEU F 2 35 ? 180.041 3.047 -7.045 1.00 18.26 23 LEU D CA 1
ATOM 4162 C C . LEU F 2 35 ? 180.160 2.694 -5.586 1.00 18.85 23 LEU D C 1
ATOM 4163 O O . LEU F 2 35 ? 179.200 2.899 -4.823 1.00 20.00 23 LEU D O 1
ATOM 4168 N N . THR F 2 36 ? 181.299 2.157 -5.181 1.00 19.28 24 THR D N 1
ATOM 4169 C CA . THR F 2 36 ? 181.485 1.818 -3.769 1.00 19.77 24 THR D CA 1
ATOM 4170 C C . THR F 2 36 ? 182.630 2.587 -3.126 1.00 19.44 24 THR D C 1
ATOM 4171 O O . THR F 2 36 ? 183.643 2.865 -3.768 1.00 17.92 24 THR D O 1
ATOM 4175 N N . ALA F 2 37 ? 182.432 2.958 -1.867 1.00 18.88 25 ALA D N 1
ATOM 4176 C CA . ALA F 2 37 ? 183.396 3.725 -1.104 1.00 20.02 25 ALA D CA 1
ATOM 4177 C C . ALA F 2 37 ? 183.130 3.414 0.371 1.00 20.67 25 ALA D C 1
ATOM 4178 O O . ALA F 2 37 ? 182.059 2.891 0.700 1.00 22.42 25 ALA D O 1
ATOM 4180 N N . PRO F 2 38 ? 184.069 3.770 1.261 1.00 21.90 26 PRO D N 1
ATOM 4181 C CA . PRO F 2 38 ? 183.837 3.569 2.692 1.00 21.77 26 PRO D CA 1
ATOM 4182 C C . PRO F 2 38 ? 182.669 4.431 3.141 1.00 21.84 26 PRO D C 1
ATOM 4183 O O . PRO F 2 38 ? 182.454 5.516 2.603 1.00 20.92 26 PRO D O 1
ATOM 4187 N N . GLU F 2 39 ? 181.921 3.950 4.125 1.00 22.03 27 GLU D N 1
ATOM 4188 C CA . GLU F 2 39 ? 180.884 4.761 4.726 1.00 22.50 27 GLU D CA 1
ATOM 4189 C C . GLU F 2 39 ? 181.541 5.955 5.424 1.00 21.67 27 GLU D C 1
ATOM 4190 O O . GLU F 2 39 ? 181.071 7.091 5.326 1.00 20.70 27 GLU D O 1
ATOM 4196 N N . ILE F 2 40 ? 182.623 5.690 6.151 1.00 21.62 28 ILE D N 1
ATOM 4197 C CA . ILE F 2 40 ? 183.460 6.752 6.686 1.00 22.85 28 ILE D CA 1
ATOM 4198 C C . ILE F 2 40 ? 184.905 6.446 6.328 1.00 22.96 28 ILE D C 1
ATOM 4199 O O . ILE F 2 40 ? 185.433 5.359 6.624 1.00 22.91 28 ILE D O 1
ATOM 4204 N N . ALA F 2 41 ? 185.525 7.418 5.685 1.00 21.78 29 ALA D N 1
ATOM 4205 C CA . ALA F 2 41 ? 186.936 7.347 5.364 1.00 21.98 29 ALA D CA 1
ATOM 4206 C C . ALA F 2 41 ? 187.685 8.117 6.433 1.00 22.45 29 ALA D C 1
ATOM 4207 O O . ALA F 2 41 ? 187.475 9.327 6.621 1.00 22.27 29 ALA D O 1
ATOM 4209 N N . GLU F 2 42 ? 188.568 7.418 7.129 1.00 22.73 30 GLU D N 1
ATOM 4210 C CA . GLU F 2 42 ? 189.411 8.068 8.133 1.00 23.84 30 GLU D CA 1
ATOM 4211 C C . GLU F 2 42 ? 190.269 9.155 7.501 1.00 24.22 30 GLU D C 1
ATOM 4212 O O . GLU F 2 42 ? 190.338 10.294 7.998 1.00 26.04 30 GLU D O 1
ATOM 4214 N N . ASN F 2 43 ? 190.897 8.820 6.378 1.00 23.39 31 ASN D N 1
ATOM 4215 C CA . ASN F 2 43 ? 191.856 9.709 5.773 1.00 23.22 31 ASN D CA 1
ATOM 4216 C C . ASN F 2 43 ? 191.327 10.203 4.440 1.00 21.91 31 ASN D C 1
ATOM 4217 O O . ASN F 2 43 ? 191.404 9.482 3.424 1.00 21.13 31 ASN D O 1
ATOM 4222 N N . GLY F 2 44 ? 190.821 11.433 4.447 1.00 20.80 32 GLY D N 1
ATOM 4223 C CA . GLY F 2 44 ? 190.268 12.046 3.255 1.00 20.42 32 GLY D CA 1
ATOM 4224 C C . GLY F 2 44 ? 191.280 12.209 2.147 1.00 19.92 32 GLY D C 1
ATOM 4225 O O . GLY F 2 44 ? 190.892 12.427 1.010 1.00 19.21 32 GLY D O 1
ATOM 4226 N N . ASN F 2 45 ? 192.572 12.109 2.471 1.00 19.79 33 ASN D N 1
ATOM 4227 C CA . ASN F 2 45 ? 193.640 12.168 1.460 1.00 20.45 33 ASN D CA 1
ATOM 4228 C C . ASN F 2 45 ? 193.715 10.925 0.590 1.00 19.30 33 ASN D C 1
ATOM 4229 O O . ASN F 2 45 ? 194.291 10.969 -0.498 1.00 18.61 33 ASN D O 1
ATOM 4234 N N . THR F 2 46 ? 193.172 9.817 1.072 1.00 18.97 34 THR D N 1
ATOM 4235 C CA . THR F 2 46 ? 193.288 8.537 0.386 1.00 20.06 34 THR D CA 1
ATOM 4236 C C . THR F 2 46 ? 192.052 7.705 0.622 1.00 19.27 34 THR D C 1
ATOM 4237 O O . THR F 2 46 ? 192.001 6.887 1.531 1.00 21.38 34 THR D O 1
ATOM 4241 N N . VAL F 2 47 ? 191.028 7.971 -0.180 1.00 16.79 35 VAL D N 1
ATOM 4242 C CA . VAL F 2 47 ? 189.744 7.294 -0.068 1.00 16.13 35 VAL D CA 1
ATOM 4243 C C . VAL F 2 47 ? 189.613 6.277 -1.206 1.00 15.85 35 VAL D C 1
ATOM 4244 O O . VAL F 2 47 ? 189.598 6.655 -2.373 1.00 14.57 35 VAL D O 1
ATOM 4248 N N . PRO F 2 48 ? 189.513 4.987 -0.872 1.00 16.12 36 PRO D N 1
ATOM 4249 C CA . PRO F 2 48 ? 189.361 3.963 -1.904 1.00 16.35 36 PRO D CA 1
ATOM 4250 C C . PRO F 2 48 ? 187.971 3.994 -2.518 1.00 16.58 36 PRO D C 1
ATOM 4251 O O . PRO F 2 48 ? 186.981 4.045 -1.792 1.00 16.70 36 PRO D O 1
ATOM 4255 N N . ILE F 2 49 ? 187.921 3.962 -3.852 1.00 15.85 37 ILE D N 1
ATOM 4256 C CA . ILE F 2 49 ? 186.694 3.993 -4.633 1.00 16.53 37 ILE D CA 1
ATOM 4257 C C . ILE F 2 49 ? 186.757 2.887 -5.680 1.00 16.00 37 ILE D C 1
ATOM 4258 O O . ILE F 2 49 ? 187.822 2.633 -6.273 1.00 16.46 37 ILE D O 1
ATOM 4263 N N . GLU F 2 50 ? 185.637 2.205 -5.900 1.00 15.55 38 GLU D N 1
ATOM 4264 C CA . GLU F 2 50 ? 185.536 1.251 -6.989 1.00 16.11 38 GLU D CA 1
ATOM 4265 C C . GLU F 2 50 ? 184.277 1.511 -7.808 1.00 15.94 38 GLU D C 1
ATOM 4266 O O . GLU F 2 50 ? 183.192 1.683 -7.256 1.00 16.22 38 GLU D O 1
ATOM 4272 N N . VAL F 2 51 ? 184.433 1.575 -9.121 1.00 16.12 39 VAL D N 1
ATOM 4273 C CA . VAL F 2 51 ? 183.302 1.681 -10.048 1.00 16.48 39 VAL D CA 1
ATOM 4274 C C . VAL F 2 51 ? 183.188 0.410 -10.879 1.00 17.16 39 VAL D C 1
ATOM 4275 O O . VAL F 2 51 ? 184.192 -0.207 -11.199 1.00 17.66 39 VAL D O 1
ATOM 4279 N N . LYS F 2 52 ? 181.965 0.025 -11.233 1.00 17.76 40 LYS D N 1
ATOM 4280 C CA . LYS F 2 52 ? 181.732 -1.107 -12.115 1.00 19.26 40 LYS D CA 1
ATOM 4281 C C . LYS F 2 52 ? 180.541 -0.731 -12.988 1.00 18.92 40 LYS D C 1
ATOM 4282 O O . LYS F 2 52 ? 179.466 -0.435 -12.456 1.00 18.85 40 LYS D O 1
ATOM 4288 N N . ALA F 2 53 ? 180.706 -0.765 -14.308 1.00 18.59 41 ALA D N 1
ATOM 4289 C CA . ALA F 2 53 ? 179.602 -0.459 -15.216 1.00 18.52 41 ALA D CA 1
ATOM 4290 C C . ALA F 2 53 ? 179.736 -1.292 -16.474 1.00 19.13 41 ALA D C 1
ATOM 4291 O O . ALA F 2 53 ? 180.305 -0.836 -17.447 1.00 19.23 41 ALA D O 1
ATOM 4293 N N . PRO F 2 54 ? 179.229 -2.534 -16.448 1.00 19.98 42 PRO D N 1
ATOM 4294 C CA . PRO F 2 54 ? 179.361 -3.419 -17.620 1.00 20.17 42 PRO D CA 1
ATOM 4295 C C . PRO F 2 54 ? 178.947 -2.730 -18.926 1.00 20.92 42 PRO D C 1
ATOM 4296 O O . PRO F 2 54 ? 177.872 -2.143 -18.981 1.00 20.87 42 PRO D O 1
ATOM 4300 N N . GLY F 2 55 ? 179.794 -2.801 -19.954 1.00 19.82 43 GLY D N 1
ATOM 4301 C CA . GLY F 2 55 ? 179.537 -2.140 -21.231 1.00 20.25 43 GLY D CA 1
ATOM 4302 C C . GLY F 2 55 ? 180.025 -0.712 -21.397 1.00 19.91 43 GLY D C 1
ATOM 4303 O O . GLY F 2 55 ? 180.018 -0.185 -22.514 1.00 20.99 43 GLY D O 1
ATOM 4304 N N . ALA F 2 56 ? 180.466 -0.074 -20.305 1.00 18.83 44 ALA D N 1
ATOM 4305 C CA . ALA F 2 56 ? 180.865 1.323 -20.380 1.00 19.15 44 ALA D CA 1
ATOM 4306 C C . ALA F 2 56 ? 182.082 1.447 -21.280 1.00 18.83 44 ALA D C 1
ATOM 4307 O O . ALA F 2 56 ? 183.002 0.620 -21.201 1.00 19.70 44 ALA D O 1
ATOM 4309 N N . VAL F 2 57 ? 182.092 2.475 -22.117 1.00 18.11 45 VAL D N 1
ATOM 4310 C CA . VAL F 2 57 ? 183.330 2.861 -22.797 1.00 17.80 45 VAL D CA 1
ATOM 4311 C C . VAL F 2 57 ? 184.137 3.827 -21.916 1.00 17.80 45 VAL D C 1
ATOM 4312 O O . VAL F 2 57 ? 185.357 3.874 -21.990 1.00 17.78 45 VAL D O 1
ATOM 4316 N N . ALA F 2 58 ? 183.436 4.570 -21.071 1.00 16.58 46 ALA D N 1
ATOM 4317 C CA . ALA F 2 58 ? 184.057 5.554 -20.182 1.00 15.58 46 ALA D CA 1
ATOM 4318 C C . ALA F 2 58 ? 183.232 5.699 -18.914 1.00 14.76 46 ALA D C 1
ATOM 4319 O O . ALA F 2 58 ? 181.998 5.676 -18.966 1.00 14.91 46 ALA D O 1
ATOM 4321 N N . ILE F 2 59 ? 183.915 5.843 -17.768 1.00 13.41 47 ILE D N 1
ATOM 4322 C CA . ILE F 2 59 ? 183.244 6.200 -16.515 1.00 13.22 47 ILE D CA 1
ATOM 4323 C C . ILE F 2 59 ? 183.940 7.425 -15.955 1.00 12.74 47 ILE D C 1
ATOM 4324 O O . ILE F 2 59 ? 185.158 7.389 -15.726 1.00 13.26 47 ILE D O 1
ATOM 4329 N N . MET F 2 60 ? 183.177 8.509 -15.785 1.00 12.55 48 MET D N 1
ATOM 4330 C CA . MET F 2 60 ? 183.686 9.741 -15.206 1.00 13.19 48 MET D CA 1
ATOM 4331 C C . MET F 2 60 ? 183.340 9.780 -13.724 1.00 12.64 48 MET D C 1
ATOM 4332 O O . MET F 2 60 ? 182.195 9.540 -13.323 1.00 13.47 48 MET D O 1
ATOM 4337 N N . LEU F 2 61 ? 184.341 10.113 -12.919 1.00 12.10 49 LEU D N 1
ATOM 4338 C CA . LEU F 2 61 ? 184.198 10.248 -11.470 1.00 12.39 49 LEU D CA 1
ATOM 4339 C C . LEU F 2 61 ? 184.254 11.724 -11.109 1.00 12.59 49 LEU D C 1
ATOM 4340 O O . LEU F 2 61 ? 185.126 12.460 -11.598 1.00 12.63 49 LEU D O 1
ATOM 4345 N N . LEU F 2 62 ? 183.299 12.155 -10.275 1.00 11.69 50 LEU D N 1
ATOM 4346 C CA . LEU F 2 62 ? 183.189 13.544 -9.831 1.00 12.15 50 LEU D CA 1
ATOM 4347 C C . LEU F 2 62 ? 183.036 13.615 -8.320 1.00 11.24 50 LEU D C 1
ATOM 4348 O O . LEU F 2 62 ? 182.558 12.667 -7.698 1.00 12.56 50 LEU D O 1
ATOM 4353 N N . ALA F 2 63 ? 183.460 14.726 -7.737 1.00 11.37 51 ALA D N 1
ATOM 4354 C CA . ALA F 2 63 ? 183.420 14.876 -6.275 1.00 12.28 51 ALA D CA 1
ATOM 4355 C C . ALA F 2 63 ? 182.685 16.174 -5.968 1.00 13.01 51 ALA D C 1
ATOM 4356 O O . ALA F 2 63 ? 183.167 17.261 -6.288 1.00 13.56 51 ALA D O 1
ATOM 4358 N N . ALA F 2 64 ? 181.509 16.048 -5.343 1.00 12.36 52 ALA D N 1
ATOM 4359 C CA . ALA F 2 64 ? 180.588 17.181 -5.214 1.00 13.94 52 ALA D CA 1
ATOM 4360 C C . ALA F 2 64 ? 180.955 18.213 -4.146 1.00 14.29 52 ALA D C 1
ATOM 4361 O O . ALA F 2 64 ? 180.360 19.290 -4.101 1.00 17.25 52 ALA D O 1
ATOM 4363 N N . GLY F 2 65 ? 181.905 17.869 -3.283 1.00 14.10 53 GLY D N 1
ATOM 4364 C CA . GLY F 2 65 ? 182.334 18.742 -2.202 1.00 15.08 53 GLY D CA 1
ATOM 4365 C C . GLY F 2 65 ? 183.777 19.216 -2.296 1.00 15.31 53 GLY D C 1
ATOM 4366 O O . GLY F 2 65 ? 184.273 19.841 -1.370 1.00 16.35 53 GLY D O 1
ATOM 4367 N N . ASN F 2 66 ? 184.454 18.923 -3.407 1.00 15.52 54 ASN D N 1
ATOM 4368 C CA . ASN F 2 66 ? 185.812 19.387 -3.587 1.00 15.60 54 ASN D CA 1
ATOM 4369 C C . ASN F 2 66 ? 185.835 20.763 -4.257 1.00 16.98 54 ASN D C 1
ATOM 4370 O O . ASN F 2 66 ? 184.859 21.144 -4.900 1.00 16.97 54 ASN D O 1
ATOM 4375 N N . PRO F 2 67 ? 186.960 21.498 -4.133 1.00 19.29 55 PRO D N 1
ATOM 4376 C CA . PRO F 2 67 ? 187.089 22.800 -4.788 1.00 20.49 55 PRO D CA 1
ATOM 4377 C C . PRO F 2 67 ? 186.738 22.758 -6.283 1.00 20.50 55 PRO D C 1
ATOM 4378 O O . PRO F 2 67 ? 186.066 23.655 -6.778 1.00 22.82 55 PRO D O 1
ATOM 4382 N N . GLU F 2 68 ? 187.180 21.701 -6.971 1.00 18.52 56 GLU D N 1
ATOM 4383 C CA . GLU F 2 68 ? 186.813 21.451 -8.359 1.00 18.71 56 GLU D CA 1
ATOM 4384 C C . GLU F 2 68 ? 186.153 20.088 -8.414 1.00 16.90 56 GLU D C 1
ATOM 4385 O O . GLU F 2 68 ? 186.458 19.228 -7.624 1.00 15.68 56 GLU D O 1
ATOM 4391 N N . PRO F 2 69 ? 185.234 19.893 -9.348 1.00 14.67 57 PRO D N 1
ATOM 4392 C CA . PRO F 2 69 ? 184.522 18.616 -9.397 1.00 15.20 57 PRO D CA 1
ATOM 4393 C C . PRO F 2 69 ? 185.236 17.426 -10.023 1.00 13.97 57 PRO D C 1
ATOM 4394 O O . PRO F 2 69 ? 184.935 16.304 -9.676 1.00 14.27 57 PRO D O 1
ATOM 4398 N N . ALA F 2 70 ? 186.176 17.651 -10.934 1.00 13.03 58 ALA D N 1
ATOM 4399 C CA . ALA F 2 70 ? 186.764 16.545 -11.681 1.00 13.33 58 ALA D CA 1
ATOM 4400 C C . ALA F 2 70 ? 187.625 15.661 -10.778 1.00 12.75 58 ALA D C 1
ATOM 4401 O O . ALA F 2 70 ? 188.302 16.151 -9.842 1.00 13.94 58 ALA D O 1
ATOM 4403 N N . VAL F 2 71 ? 187.608 14.357 -11.059 1.00 12.63 59 VAL D N 1
ATOM 4404 C CA . VAL F 2 71 ? 188.465 13.404 -10.342 1.00 12.12 59 VAL D CA 1
ATOM 4405 C C . VAL F 2 71 ? 189.275 12.570 -11.333 1.00 12.31 59 VAL D C 1
ATOM 4406 O O . VAL F 2 71 ? 190.511 12.632 -11.361 1.00 12.04 59 VAL D O 1
ATOM 4410 N N . ALA F 2 72 ? 188.576 11.783 -12.142 1.00 11.95 60 ALA D N 1
ATOM 4411 C CA . ALA F 2 72 ? 189.248 10.976 -13.180 1.00 11.45 60 ALA D CA 1
ATOM 4412 C C . ALA F 2 72 ? 188.200 10.505 -14.173 1.00 11.23 60 ALA D C 1
ATOM 4413 O O . ALA F 2 72 ? 187.016 10.498 -13.853 1.00 12.64 60 ALA D O 1
ATOM 4415 N N . THR F 2 73 ? 188.652 10.094 -15.353 1.00 11.74 61 THR D N 1
ATOM 4416 C CA . THR F 2 73 ? 187.793 9.390 -16.291 1.00 12.62 61 THR D CA 1
ATOM 4417 C C . THR F 2 73 ? 188.513 8.120 -16.683 1.00 12.40 61 THR D C 1
ATOM 4418 O O . THR F 2 73 ? 189.653 8.181 -17.148 1.00 12.67 61 THR D O 1
ATOM 4422 N N . PHE F 2 74 ? 187.847 6.982 -16.490 1.00 13.01 62 PHE D N 1
ATOM 4423 C CA . PHE F 2 74 ? 188.391 5.689 -16.886 1.00 13.81 62 PHE D CA 1
ATOM 4424 C C . PHE F 2 74 ? 187.822 5.349 -18.231 1.00 14.81 62 PHE D C 1
ATOM 4425 O O . PHE F 2 74 ? 186.610 5.221 -18.382 1.00 15.18 62 PHE D O 1
ATOM 4433 N N . ASN F 2 75 ? 188.708 5.195 -19.216 1.00 14.76 63 ASN D N 1
ATOM 4434 C CA . ASN F 2 75 ? 188.308 4.738 -20.537 1.00 15.60 63 ASN D CA 1
ATOM 4435 C C . ASN F 2 75 ? 188.724 3.288 -20.650 1.00 15.63 63 ASN D C 1
ATOM 4436 O O . ASN F 2 75 ? 189.852 2.947 -20.303 1.00 16.33 63 ASN D O 1
ATOM 4441 N N . PHE F 2 76 ? 187.818 2.436 -21.121 1.00 16.39 64 PHE D N 1
ATOM 4442 C CA . PHE F 2 76 ? 188.094 1.002 -21.217 1.00 16.81 64 PHE D CA 1
ATOM 4443 C C . PHE F 2 76 ? 188.305 0.637 -22.680 1.00 17.96 64 PHE D C 1
ATOM 4444 O O . PHE F 2 76 ? 187.503 0.993 -23.545 1.00 18.33 64 PHE D O 1
ATOM 4452 N N . GLY F 2 77 ? 189.415 -0.039 -22.943 1.00 17.20 65 GLY D N 1
ATOM 4453 C CA . GLY F 2 77 ? 189.758 -0.448 -24.306 1.00 18.73 65 GLY D CA 1
ATOM 4454 C C . GLY F 2 77 ? 189.400 -1.905 -24.571 1.00 19.61 65 GLY D C 1
ATOM 4455 O O . GLY F 2 77 ? 188.842 -2.588 -23.718 1.00 20.07 65 GLY D O 1
ATOM 4456 N N . PRO F 2 78 ? 189.756 -2.397 -25.758 1.00 20.64 66 PRO D N 1
ATOM 4457 C CA . PRO F 2 78 ? 189.356 -3.738 -26.184 1.00 21.20 66 PRO D CA 1
ATOM 4458 C C . PRO F 2 78 ? 189.921 -4.881 -25.350 1.00 21.32 66 PRO D C 1
ATOM 4459 O O . PRO F 2 78 ? 189.320 -5.962 -25.322 1.00 22.83 66 PRO D O 1
ATOM 4463 N N . ALA F 2 79 ? 191.041 -4.657 -24.658 1.00 20.30 67 ALA D N 1
ATOM 4464 C CA . ALA F 2 79 ? 191.648 -5.722 -23.863 1.00 19.87 67 ALA D CA 1
ATOM 4465 C C . ALA F 2 79 ? 191.189 -5.768 -22.415 1.00 19.67 67 ALA D C 1
ATOM 4466 O O . ALA F 2 79 ? 191.633 -6.612 -21.661 1.00 20.00 67 ALA D O 1
ATOM 4468 N N . ALA F 2 80 ? 190.301 -4.848 -22.026 1.00 19.53 68 ALA D N 1
ATOM 4469 C CA . ALA F 2 80 ? 189.701 -4.909 -20.689 1.00 19.72 68 ALA D CA 1
ATOM 4470 C C . ALA F 2 80 ? 188.786 -6.135 -20.619 1.00 20.21 68 ALA D C 1
ATOM 4471 O O . ALA F 2 80 ? 187.995 -6.355 -21.544 1.00 21.36 68 ALA D O 1
ATOM 4473 N N . ALA F 2 81 ? 188.893 -6.920 -19.548 1.00 19.91 69 ALA D N 1
ATOM 4474 C CA . ALA F 2 81 ? 188.021 -8.105 -19.360 1.00 20.30 69 ALA D CA 1
ATOM 4475 C C . ALA F 2 81 ? 186.622 -7.718 -18.900 1.00 20.35 69 ALA D C 1
ATOM 4476 O O . ALA F 2 81 ? 185.635 -8.437 -19.150 1.00 21.60 69 ALA D O 1
ATOM 4478 N N . ASP F 2 82 ? 186.546 -6.595 -18.197 1.00 19.85 70 ASP D N 1
ATOM 4479 C CA . ASP F 2 82 ? 185.300 -6.035 -17.717 1.00 20.48 70 ASP D CA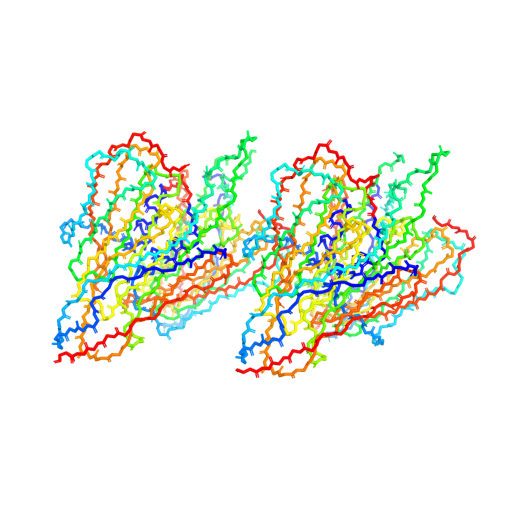 1
ATOM 4480 C C . ASP F 2 82 ? 185.533 -4.542 -17.425 1.00 20.40 70 ASP D C 1
ATOM 4481 O O . ASP F 2 82 ? 186.650 -4.033 -17.575 1.00 19.23 70 ASP D O 1
ATOM 4486 N N . GLN F 2 83 ? 184.470 -3.856 -17.014 1.00 19.32 71 GLN D N 1
ATOM 4487 C CA . GLN F 2 83 ? 184.518 -2.401 -16.829 1.00 19.90 71 GLN D CA 1
ATOM 4488 C C . GLN F 2 83 ? 184.454 -2.041 -15.348 1.00 20.09 71 GLN D C 1
ATOM 4489 O O . GLN F 2 83 ? 183.648 -1.199 -14.919 1.00 19.50 71 GLN D O 1
ATOM 4495 N N . ARG F 2 84 ? 185.314 -2.713 -14.583 1.00 19.53 72 ARG D N 1
ATOM 4496 C CA . ARG F 2 84 ? 185.590 -2.407 -13.186 1.00 19.62 72 ARG D CA 1
ATOM 4497 C C . ARG F 2 84 ? 186.888 -1.616 -13.076 1.00 18.42 72 ARG D C 1
ATOM 4498 O O . ARG F 2 84 ? 187.869 -1.938 -13.751 1.00 18.60 72 ARG D O 1
ATOM 4506 N N . ALA F 2 85 ? 186.885 -0.592 -12.230 1.00 16.56 73 ALA D N 1
ATOM 4507 C CA . ALA F 2 85 ? 188.112 0.143 -11.927 1.00 15.81 73 ALA D CA 1
ATOM 4508 C C . ALA F 2 85 ? 188.129 0.637 -10.498 1.00 15.42 73 ALA D C 1
ATOM 4509 O O . ALA F 2 85 ? 187.101 1.075 -9.974 1.00 15.76 73 ALA D O 1
ATOM 4511 N N . ALA F 2 86 ? 189.293 0.561 -9.858 1.00 14.62 74 ALA D N 1
ATOM 4512 C CA . ALA F 2 86 ? 189.438 1.067 -8.496 1.00 14.49 74 ALA D CA 1
ATOM 4513 C C . ALA F 2 86 ? 190.631 1.997 -8.404 1.00 13.65 74 ALA D C 1
ATOM 4514 O O . ALA F 2 86 ? 191.638 1.806 -9.084 1.00 13.76 74 ALA D O 1
ATOM 4516 N N . THR F 2 87 ? 190.498 3.018 -7.567 1.00 13.30 75 THR D N 1
ATOM 4517 C CA . THR F 2 87 ? 191.578 3.973 -7.327 1.00 13.18 75 THR D CA 1
ATOM 4518 C C . THR F 2 87 ? 191.430 4.524 -5.911 1.00 13.30 75 THR D C 1
ATOM 4519 O O . THR F 2 87 ? 190.580 4.036 -5.143 1.00 14.49 75 THR D O 1
ATOM 4523 N N . ARG F 2 88 ? 192.261 5.486 -5.569 1.00 13.50 76 ARG D N 1
ATOM 4524 C CA . ARG F 2 88 ? 192.141 6.198 -4.300 1.00 15.25 76 ARG D CA 1
ATOM 4525 C C . ARG F 2 88 ? 192.123 7.687 -4.592 1.00 13.92 76 ARG D C 1
ATOM 4526 O O . ARG F 2 88 ? 192.915 8.179 -5.407 1.00 13.71 76 ARG D O 1
ATOM 4534 N N . ILE F 2 89 ? 191.212 8.409 -3.933 1.00 13.01 77 ILE D N 1
ATOM 4535 C CA . ILE F 2 89 ? 191.005 9.814 -4.236 1.00 12.78 77 ILE D CA 1
ATOM 4536 C C . ILE F 2 89 ? 191.031 10.676 -2.972 1.00 12.34 77 ILE D C 1
ATOM 4537 O O . ILE F 2 89 ? 190.984 10.167 -1.838 1.00 14.64 77 ILE D O 1
ATOM 4542 N N . ARG F 2 90 ? 191.111 11.977 -3.208 1.00 13.06 78 ARG D N 1
ATOM 4543 C CA . ARG F 2 90 ? 191.145 12.985 -2.167 1.00 13.91 78 ARG D CA 1
ATOM 4544 C C . ARG F 2 90 ? 189.771 13.607 -2.027 1.00 14.08 78 ARG D C 1
ATOM 4545 O O . ARG F 2 90 ? 189.231 14.118 -3.006 1.00 14.24 78 ARG D O 1
ATOM 4553 N N . LEU F 2 91 ? 189.229 13.607 -0.806 1.00 14.06 79 LEU D N 1
ATOM 4554 C CA . LEU F 2 91 ? 187.955 14.286 -0.509 1.00 13.70 79 LEU D CA 1
ATOM 4555 C C . LEU F 2 91 ? 188.216 15.352 0.551 1.00 14.73 79 LEU D C 1
ATOM 4556 O O . LEU F 2 91 ? 188.686 15.035 1.648 1.00 15.64 79 LEU D O 1
ATOM 4561 N N . ALA F 2 92 ? 187.915 16.608 0.220 1.00 14.32 80 ALA D N 1
ATOM 4562 C CA . ALA F 2 92 ? 188.246 17.734 1.101 1.00 14.93 80 ALA D CA 1
ATOM 4563 C C . ALA F 2 92 ? 187.357 17.786 2.352 1.00 15.01 80 ALA D C 1
ATOM 4564 O O . ALA F 2 92 ? 187.728 18.422 3.344 1.00 16.85 80 ALA D O 1
ATOM 4566 N N . GLN F 2 93 ? 186.183 17.160 2.261 1.00 13.77 81 GLN D N 1
ATOM 4567 C CA . GLN F 2 93 ? 185.141 17.205 3.297 1.00 13.89 81 GLN D CA 1
ATOM 4568 C C . GLN F 2 93 ? 184.179 16.060 3.005 1.00 13.51 81 GLN D C 1
ATOM 4569 O O . GLN F 2 93 ? 184.257 15.429 1.946 1.00 13.96 81 GLN D O 1
ATOM 4575 N N . THR F 2 94 ? 183.279 15.780 3.944 1.00 13.43 82 THR D N 1
ATOM 4576 C CA . THR F 2 94 ? 182.219 14.827 3.701 1.00 12.58 82 THR D CA 1
ATOM 4577 C C . THR F 2 94 ? 181.397 15.281 2.495 1.00 13.11 82 THR D C 1
ATOM 4578 O O . THR F 2 94 ? 181.082 16.469 2.368 1.00 13.17 82 THR D O 1
ATOM 4582 N N . GLN F 2 95 ? 181.086 14.351 1.588 1.00 12.20 83 GLN D N 1
ATOM 4583 C CA . GLN F 2 95 ? 180.450 14.737 0.339 1.00 12.76 83 GLN D CA 1
ATOM 4584 C C . GLN F 2 95 ? 179.977 13.544 -0.457 1.00 12.82 83 GLN D C 1
ATOM 4585 O O . GLN F 2 95 ? 180.318 12.411 -0.144 1.00 13.21 83 GLN D O 1
ATOM 4591 N N A ASP F 2 96 ? 179.215 13.825 -1.511 0.50 13.17 84 ASP D N 1
ATOM 4592 N N B ASP F 2 96 ? 179.184 13.817 -1.493 0.50 13.50 84 ASP D N 1
ATOM 4593 C CA A ASP F 2 96 ? 178.806 12.796 -2.454 0.50 13.57 84 ASP D CA 1
ATOM 4594 C CA B ASP F 2 96 ? 178.816 12.790 -2.461 0.50 14.16 84 ASP D CA 1
ATOM 4595 C C A ASP F 2 96 ? 179.845 12.652 -3.565 0.50 13.49 84 ASP D C 1
ATOM 4596 C C B ASP F 2 96 ? 179.896 12.647 -3.525 0.50 13.87 84 ASP D C 1
ATOM 4597 O O A ASP F 2 96 ? 180.355 13.651 -4.079 0.50 13.24 84 ASP D O 1
ATOM 4598 O O B ASP F 2 96 ? 180.479 13.638 -3.969 0.50 13.70 84 ASP D O 1
ATOM 4607 N N . VAL F 2 97 ? 180.136 11.406 -3.924 1.00 13.61 85 VAL D N 1
ATOM 4608 C CA . VAL F 2 97 ? 180.996 11.105 -5.049 1.00 13.79 85 VAL D CA 1
ATOM 4609 C C . VAL F 2 97 ? 180.025 10.611 -6.109 1.00 13.28 85 VAL D C 1
ATOM 4610 O O . VAL F 2 97 ? 179.083 9.860 -5.784 1.00 14.29 85 VAL D O 1
ATOM 4614 N N . ILE F 2 98 ? 180.226 11.047 -7.347 1.00 12.79 86 ILE D N 1
ATOM 4615 C CA . ILE F 2 98 ? 179.300 10.755 -8.440 1.00 13.66 86 ILE D CA 1
ATOM 4616 C C . ILE F 2 98 ? 180.086 9.973 -9.495 1.00 13.00 86 ILE D C 1
ATOM 4617 O O . ILE F 2 98 ? 181.237 10.305 -9.784 1.00 13.35 86 ILE D O 1
ATOM 4622 N N . ALA F 2 99 ? 179.477 8.928 -10.044 1.00 12.99 87 ALA D N 1
ATOM 4623 C CA . ALA F 2 99 ? 180.038 8.235 -11.205 1.00 12.29 87 ALA D CA 1
ATOM 4624 C C . ALA F 2 99 ? 179.038 8.313 -12.362 1.00 13.07 87 ALA D C 1
ATOM 4625 O O . ALA F 2 99 ? 177.831 8.163 -12.154 1.00 14.05 87 ALA D O 1
ATOM 4627 N N . LEU F 2 100 ? 179.552 8.560 -13.568 1.00 12.58 88 LEU D N 1
ATOM 4628 C CA . LEU F 2 100 ? 178.735 8.587 -14.781 1.00 13.21 88 LEU D CA 1
ATOM 4629 C C . LEU F 2 100 ? 179.331 7.607 -15.785 1.00 13.38 88 LEU D C 1
ATOM 4630 O O . LEU F 2 100 ? 180.526 7.672 -16.077 1.00 13.51 88 LEU D O 1
ATOM 4635 N N . ALA F 2 101 ? 178.521 6.692 -16.306 1.00 14.13 89 ALA D N 1
ATOM 4636 C CA . ALA F 2 101 ? 179.056 5.687 -17.236 1.00 15.31 89 ALA D CA 1
ATOM 4637 C C . ALA F 2 101 ? 178.405 5.876 -18.597 1.00 15.96 89 ALA D C 1
ATOM 4638 O O . ALA F 2 101 ? 177.186 5.991 -18.680 1.00 17.60 89 ALA D O 1
ATOM 4640 N N . LYS F 2 102 ? 179.220 5.948 -19.646 1.00 16.63 90 LYS D N 1
ATOM 4641 C CA . LYS F 2 102 ? 178.727 6.147 -21.011 1.00 17.84 90 LYS D CA 1
ATOM 4642 C C . LYS F 2 102 ? 178.971 4.858 -21.756 1.00 18.78 90 LYS D C 1
ATOM 4643 O O . LYS F 2 102 ? 180.093 4.343 -21.775 1.00 19.25 90 LYS D O 1
ATOM 4649 N N . MET F 2 103 ? 177.900 4.337 -22.353 1.00 20.88 91 MET D N 1
ATOM 4650 C CA A MET F 2 103 ? 177.979 3.044 -23.019 0.50 21.83 91 MET D CA 1
ATOM 4651 C CA B MET F 2 103 ? 177.900 3.046 -23.032 0.50 21.99 91 MET D CA 1
ATOM 4652 C C . MET F 2 103 ? 178.230 3.230 -24.507 1.00 22.59 91 MET D C 1
ATOM 4653 O O . MET F 2 103 ? 178.212 4.360 -25.012 1.00 22.26 91 MET D O 1
ATOM 4662 N N . ALA F 2 104 ? 178.492 2.108 -25.193 1.00 24.51 92 ALA D N 1
ATOM 4663 C CA . ALA F 2 104 ? 178.811 2.103 -26.620 1.00 25.86 92 ALA D CA 1
ATOM 4664 C C . ALA F 2 104 ? 177.741 2.798 -27.463 1.00 26.23 92 ALA D C 1
ATOM 4665 O O . ALA F 2 104 ? 178.075 3.508 -28.408 1.00 26.78 92 ALA D O 1
ATOM 4667 N N . ASP F 2 105 ? 176.472 2.638 -27.083 1.00 26.57 93 ASP D N 1
ATOM 4668 C CA . ASP F 2 105 ? 175.375 3.270 -27.811 1.00 27.15 93 ASP D CA 1
ATOM 4669 C C . ASP F 2 105 ? 175.149 4.736 -27.435 1.00 26.51 93 ASP D C 1
ATOM 4670 O O . ASP F 2 105 ? 174.214 5.371 -27.928 1.00 26.95 93 ASP D O 1
ATOM 4675 N N . GLY F 2 106 ? 176.004 5.266 -26.562 1.00 25.71 94 GLY D N 1
ATOM 4676 C CA . GLY F 2 106 ? 175.951 6.675 -26.190 1.00 24.51 94 GLY D CA 1
ATOM 4677 C C . GLY F 2 106 ? 175.081 6.948 -24.979 1.00 23.57 94 GLY D C 1
ATOM 4678 O O . GLY F 2 106 ? 175.096 8.062 -24.445 1.00 24.33 94 GLY D O 1
ATOM 4679 N N . SER F 2 107 ? 174.335 5.945 -24.520 1.00 22.11 95 SER D N 1
ATOM 4680 C CA . SER F 2 107 ? 173.504 6.137 -23.328 1.00 21.05 95 SER D CA 1
ATOM 4681 C C . SER F 2 107 ? 174.402 6.317 -22.090 1.00 20.38 95 SER D C 1
ATOM 4682 O O . SER F 2 107 ? 175.558 5.882 -22.073 1.00 19.52 95 SER D O 1
ATOM 4685 N N . VAL F 2 108 ? 173.866 6.989 -21.080 1.00 19.75 96 VAL D N 1
ATOM 4686 C CA . VAL F 2 108 ? 174.616 7.285 -19.861 1.00 19.50 96 VAL D CA 1
ATOM 4687 C C . VAL F 2 108 ? 173.793 6.943 -18.644 1.00 19.52 96 VAL D C 1
ATOM 4688 O O . VAL F 2 108 ? 172.589 7.254 -18.589 1.00 20.74 96 VAL D O 1
ATOM 4692 N N . VAL F 2 109 ? 174.443 6.310 -17.670 1.00 19.31 97 VAL D N 1
ATOM 4693 C CA . VAL F 2 109 ? 173.843 6.089 -16.368 1.00 19.29 97 VAL D CA 1
ATOM 4694 C C . VAL F 2 109 ? 174.668 6.745 -15.277 1.00 18.88 97 VAL D C 1
ATOM 4695 O O . VAL F 2 109 ? 175.859 7.011 -15.456 1.00 18.05 97 VAL D O 1
ATOM 4699 N N . LYS F 2 110 ? 174.013 7.017 -14.160 1.00 18.09 98 LYS D N 1
ATOM 4700 C CA . LYS F 2 110 ? 174.607 7.733 -13.038 1.00 18.35 98 LYS D CA 1
ATOM 4701 C C . LYS F 2 110 ? 174.454 6.960 -11.733 1.00 17.65 98 LYS D C 1
ATOM 4702 O O . LYS F 2 110 ? 173.417 6.296 -11.484 1.00 19.65 98 LYS D O 1
ATOM 4708 N N . ALA F 2 111 ? 175.467 7.091 -10.886 1.00 16.98 99 ALA D N 1
ATOM 4709 C CA . ALA F 2 111 ? 175.400 6.625 -9.493 1.00 16.57 99 ALA D CA 1
ATOM 4710 C C . ALA F 2 111 ? 176.018 7.661 -8.562 1.00 17.28 99 ALA D C 1
ATOM 4711 O O . ALA F 2 111 ? 176.845 8.461 -9.003 1.00 16.74 99 ALA D O 1
ATOM 4713 N N . GLN F 2 112 ? 175.615 7.640 -7.288 1.00 17.03 100 GLN D N 1
ATOM 4714 C CA . GLN F 2 112 ? 176.077 8.644 -6.322 1.00 19.42 100 GLN D CA 1
ATOM 4715 C C . GLN F 2 112 ? 176.185 7.934 -4.976 1.00 18.33 100 GLN D C 1
ATOM 4716 O O . GLN F 2 112 ? 175.315 7.110 -4.620 1.00 19.74 100 GLN D O 1
ATOM 4722 N N . THR F 2 113 ? 177.235 8.244 -4.225 1.00 17.59 101 THR D N 1
ATOM 4723 C CA A THR F 2 113 ? 177.492 7.636 -2.927 0.50 17.52 101 THR D CA 1
ATOM 4724 C CA B THR F 2 113 ? 177.386 7.686 -2.885 0.50 18.01 101 THR D CA 1
ATOM 4725 C C . THR F 2 113 ? 177.993 8.712 -1.952 1.00 17.35 101 THR D C 1
ATOM 4726 O O . THR F 2 113 ? 178.878 9.461 -2.301 1.00 17.70 101 THR D O 1
ATOM 4733 N N . THR F 2 114 ? 177.442 8.768 -0.741 1.00 17.02 102 THR D N 1
ATOM 4734 C CA . THR F 2 114 ? 177.903 9.729 0.243 1.00 16.49 102 THR D CA 1
ATOM 4735 C C . THR F 2 114 ? 179.059 9.146 1.021 1.00 16.33 102 THR D C 1
ATOM 4736 O O . THR F 2 114 ? 178.975 8.002 1.507 1.00 17.03 102 THR D O 1
ATOM 4740 N N . VAL F 2 115 ? 180.141 9.916 1.138 1.00 15.83 103 VAL D N 1
ATOM 4741 C CA . VAL F 2 115 ? 181.296 9.465 1.917 1.00 16.33 103 VAL D CA 1
ATOM 4742 C C . VAL F 2 115 ? 181.535 10.447 3.045 1.00 16.67 103 VAL D C 1
ATOM 4743 O O . VAL F 2 115 ? 181.810 11.623 2.819 1.00 15.69 103 VAL D O 1
ATOM 4747 N N . LYS F 2 116 ? 181.451 9.947 4.268 1.00 17.20 104 LYS D N 1
ATOM 4748 C CA . LYS F 2 116 ? 181.876 10.726 5.401 1.00 17.97 104 LYS D CA 1
ATOM 4749 C C . LYS F 2 116 ? 183.379 10.683 5.489 1.00 19.05 104 LYS D C 1
ATOM 4750 O O . LYS F 2 116 ? 184.007 9.653 5.199 1.00 21.27 104 LYS D O 1
ATOM 4756 N N . VAL F 2 117 ? 183.953 11.810 5.851 1.00 18.05 105 VAL D N 1
ATOM 4757 C CA . VAL F 2 117 ? 185.381 11.910 6.032 1.00 19.67 105 VAL D CA 1
ATOM 4758 C C . VAL F 2 117 ? 185.659 12.349 7.466 1.00 20.07 105 VAL D C 1
ATOM 4759 O O . VAL F 2 117 ? 184.990 13.247 7.987 1.00 18.88 105 VAL D O 1
ATOM 4763 N N . THR F 2 118 ? 186.626 11.718 8.125 1.00 20.59 106 THR D N 1
ATOM 4764 C CA . THR F 2 118 ? 187.047 12.220 9.417 1.00 22.50 106 THR D CA 1
ATOM 4765 C C . THR F 2 118 ? 187.975 13.415 9.200 1.00 23.93 106 THR D C 1
ATOM 4766 O O . THR F 2 118 ? 187.672 14.519 9.642 1.00 25.30 106 THR D O 1
ATOM 4770 N N . ILE F 2 119 ? 189.082 13.195 8.482 1.00 25.59 107 ILE D N 1
ATOM 4771 C CA . ILE F 2 119 ? 190.078 14.245 8.247 1.00 27.75 107 ILE D CA 1
ATOM 4772 C C . ILE F 2 119 ? 190.069 14.609 6.766 1.00 28.60 107 ILE D C 1
ATOM 4773 O O . ILE F 2 119 ? 190.517 13.820 5.927 1.00 28.93 107 ILE D O 1
ATOM 4778 N N . GLY F 2 120 ? 189.544 15.793 6.448 1.00 29.31 108 GLY D N 1
ATOM 4779 C CA . GLY F 2 120 ? 189.496 16.284 5.063 1.00 29.92 108 GLY D CA 1
ATOM 4780 C C . GLY F 2 120 ? 190.872 16.355 4.429 1.00 31.05 108 GLY D C 1
ATOM 4781 O O . GLY F 2 120 ? 191.851 16.740 5.080 1.00 31.23 108 GLY D O 1
ATOM 4782 N N . GLY F 2 121 ? 190.947 15.958 3.161 1.00 31.67 109 GLY D N 1
ATOM 4783 C CA . GLY F 2 121 ? 192.199 15.979 2.421 1.00 33.09 109 GLY D CA 1
ATOM 4784 C C . GLY F 2 121 ? 192.295 17.211 1.560 1.00 33.80 109 GLY D C 1
ATOM 4785 O O . GLY F 2 121 ? 191.666 18.233 1.860 1.00 33.95 109 GLY D O 1
ATOM 4786 N N . ASP G 1 3 ? 206.150 14.624 27.439 1.00 42.35 3 ASP E N 1
ATOM 4787 C CA . ASP G 1 3 ? 206.808 13.362 27.894 1.00 42.63 3 ASP E CA 1
ATOM 4788 C C . ASP G 1 3 ? 205.900 12.153 27.629 1.00 42.14 3 ASP E C 1
ATOM 4789 O O . ASP G 1 3 ? 205.743 11.270 28.487 1.00 42.28 3 ASP E O 1
ATOM 4794 N N . ALA G 1 4 ? 205.316 12.118 26.430 1.00 41.38 4 ALA E N 1
ATOM 4795 C CA . ALA G 1 4 ? 204.262 11.160 26.100 1.00 40.67 4 ALA E CA 1
ATOM 4796 C C . ALA G 1 4 ? 204.830 9.781 25.826 1.00 40.43 4 ALA E C 1
ATOM 4797 O O . ALA G 1 4 ? 205.498 9.560 24.802 1.00 41.10 4 ALA E O 1
ATOM 4799 N N . LYS G 1 5 ? 204.562 8.867 26.753 1.00 39.64 5 LYS E N 1
ATOM 4800 C CA . LYS G 1 5 ? 205.077 7.501 26.695 1.00 39.04 5 LYS E CA 1
ATOM 4801 C C . LYS G 1 5 ? 203.914 6.540 26.433 1.00 37.96 5 LYS E C 1
ATOM 4802 O O . LYS G 1 5 ? 203.226 6.139 27.383 1.00 38.59 5 LYS E O 1
ATOM 4808 N N . PRO G 1 6 ? 203.668 6.197 25.150 1.00 36.59 6 PRO E N 1
ATOM 4809 C CA . PRO G 1 6 ? 202.596 5.275 24.772 1.00 35.36 6 PRO E CA 1
ATOM 4810 C C . PRO G 1 6 ? 202.857 3.884 25.299 1.00 34.36 6 PRO E C 1
ATOM 4811 O O . PRO G 1 6 ? 203.918 3.298 25.015 1.00 33.78 6 PRO E O 1
ATOM 4815 N N . ARG G 1 7 ? 201.895 3.375 26.066 1.00 32.39 7 ARG E N 1
ATOM 4816 C CA . ARG G 1 7 ? 201.985 2.067 26.704 1.00 31.15 7 ARG E CA 1
ATOM 4817 C C . ARG G 1 7 ? 200.695 1.291 26.483 1.00 30.27 7 ARG E C 1
ATOM 4818 O O . ARG G 1 7 ? 199.621 1.756 26.867 1.00 29.70 7 ARG E O 1
ATOM 4820 N N . VAL G 1 8 ? 200.795 0.118 25.868 1.00 28.83 8 VAL E N 1
ATOM 4821 C CA . VAL G 1 8 ? 199.613 -0.725 25.639 1.00 28.11 8 VAL E CA 1
ATOM 4822 C C . VAL G 1 8 ? 199.765 -2.128 26.221 1.00 27.98 8 VAL E C 1
ATOM 4823 O O . VAL G 1 8 ? 200.861 -2.703 26.200 1.00 27.58 8 VAL E O 1
ATOM 4827 N N . LYS G 1 9 ? 198.673 -2.651 26.778 1.00 27.13 9 LYS E N 1
ATOM 4828 C CA . LYS G 1 9 ? 198.591 -4.047 27.223 1.00 27.03 9 LYS E CA 1
ATOM 4829 C C . LYS G 1 9 ? 197.551 -4.799 26.400 1.00 27.26 9 LYS E C 1
ATOM 4830 O O . LYS G 1 9 ? 196.342 -4.490 26.444 1.00 25.87 9 LYS E O 1
ATOM 4832 N N . VAL G 1 10 ? 198.026 -5.767 25.625 1.00 27.28 10 VAL E N 1
ATOM 4833 C CA . VAL G 1 10 ? 197.180 -6.567 24.759 1.00 27.93 10 VAL E CA 1
ATOM 4834 C C . VAL G 1 10 ? 197.904 -7.912 24.591 1.00 28.25 10 VAL E C 1
ATOM 4835 O O . VAL G 1 10 ? 199.121 -7.931 24.367 1.00 27.54 10 VAL E O 1
ATOM 4839 N N . PRO G 1 11 ? 197.186 -9.029 24.797 1.00 28.66 11 PRO E N 1
ATOM 4840 C CA . PRO G 1 11 ? 197.768 -10.368 24.620 1.00 29.65 11 PRO E CA 1
ATOM 4841 C C . PRO G 1 11 ? 198.572 -10.517 23.328 1.00 30.87 11 PRO E C 1
ATOM 4842 O O . PRO G 1 11 ? 198.209 -9.967 22.292 1.00 35.53 11 PRO E O 1
ATOM 4846 N N . SER G 1 12 ? 199.672 -11.266 23.398 1.00 29.62 12 SER E N 1
ATOM 4847 C CA . SER G 1 12 ? 200.550 -11.438 22.235 1.00 30.39 12 SER E CA 1
ATOM 4848 C C . SER G 1 12 ? 199.902 -12.351 21.198 1.00 30.35 12 SER E C 1
ATOM 4849 O O . SER G 1 12 ? 200.204 -12.275 19.999 1.00 29.69 12 SER E O 1
ATOM 4852 N N . SER G 1 13 ? 198.985 -13.189 21.679 1.00 30.64 13 SER E N 1
ATOM 4853 C CA . SER G 1 13 ? 198.291 -14.154 20.838 1.00 31.26 13 SER E CA 1
ATOM 4854 C C . SER G 1 13 ? 196.859 -14.392 21.311 1.00 31.38 13 SER E C 1
ATOM 4855 O O . SER G 1 13 ? 196.527 -14.174 22.480 1.00 31.59 13 SER E O 1
ATOM 4858 N N . ALA G 1 14 ? 196.032 -14.876 20.392 1.00 31.81 14 ALA E N 1
ATOM 4859 C CA . ALA G 1 14 ? 194.648 -15.226 20.681 1.00 32.32 14 ALA E CA 1
ATOM 4860 C C . ALA G 1 14 ? 194.236 -16.405 19.803 1.00 32.54 14 ALA E C 1
ATOM 4861 O O . ALA G 1 14 ? 194.867 -16.655 18.778 1.00 32.37 14 ALA E O 1
ATOM 4863 N N . LYS G 1 15 ? 193.194 -17.131 20.212 1.00 33.45 15 LYS E N 1
ATOM 4864 C CA . LYS G 1 15 ? 192.518 -18.080 19.324 1.00 34.12 15 LYS E CA 1
ATOM 4865 C C . LYS G 1 15 ? 191.628 -17.300 18.355 1.00 34.43 15 LYS E C 1
ATOM 4866 O O . LYS G 1 15 ? 191.064 -16.261 18.723 1.00 33.87 15 LYS E O 1
ATOM 4868 N N . ALA G 1 16 ? 191.508 -17.789 17.122 1.0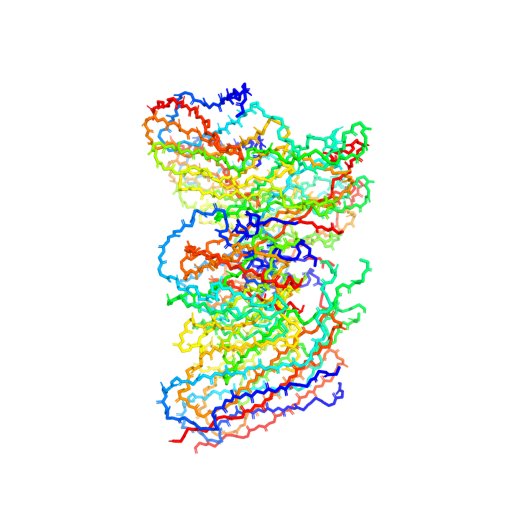0 34.87 16 ALA E N 1
ATOM 4869 C CA . ALA G 1 16 ? 190.780 -17.074 16.073 1.00 35.26 16 ALA E CA 1
ATOM 4870 C C . ALA G 1 16 ? 189.313 -16.900 16.444 1.00 35.54 16 ALA E C 1
ATOM 4871 O O . ALA G 1 16 ? 188.634 -17.865 16.820 1.00 35.86 16 ALA E O 1
ATOM 4873 N N . GLY G 1 17 ? 188.846 -15.658 16.357 1.00 35.62 17 GLY E N 1
ATOM 4874 C CA . GLY G 1 17 ? 187.476 -15.316 16.712 1.00 35.26 17 GLY E CA 1
ATOM 4875 C C . GLY G 1 17 ? 187.284 -14.946 18.171 1.00 35.09 17 GLY E C 1
ATOM 4876 O O . GLY G 1 17 ? 186.168 -14.634 18.586 1.00 35.63 17 GLY E O 1
ATOM 4877 N N . GLU G 1 18 ? 188.355 -14.966 18.967 1.00 34.09 18 GLU E N 1
ATOM 4878 C CA . GLU G 1 18 ? 188.195 -14.667 20.385 1.00 33.46 18 GLU E CA 1
ATOM 4879 C C . GLU G 1 18 ? 188.180 -13.159 20.634 1.00 31.37 18 GLU E C 1
ATOM 4880 O O . GLU G 1 18 ? 188.621 -12.381 19.788 1.00 30.56 18 GLU E O 1
ATOM 4886 N N . THR G 1 19 ? 187.617 -12.773 21.776 1.00 29.60 19 THR E N 1
ATOM 4887 C CA . THR G 1 19 ? 187.599 -11.381 22.227 1.00 28.31 19 THR E CA 1
ATOM 4888 C C . THR G 1 19 ? 188.826 -11.114 23.092 1.00 27.45 19 THR E C 1
ATOM 4889 O O . THR G 1 19 ? 189.092 -11.839 24.048 1.00 27.33 19 THR E O 1
ATOM 4893 N N . VAL G 1 20 ? 189.560 -10.058 22.756 1.00 25.66 20 VAL E N 1
ATOM 4894 C CA . VAL G 1 20 ? 190.699 -9.639 23.557 1.00 24.90 20 VAL E CA 1
ATOM 4895 C C . VAL G 1 20 ? 190.430 -8.267 24.175 1.00 23.41 20 VAL E C 1
ATOM 4896 O O . VAL G 1 20 ? 189.943 -7.368 23.497 1.00 23.12 20 VAL E O 1
ATOM 4900 N N . THR G 1 21 ? 190.734 -8.125 25.461 1.00 22.17 21 THR E N 1
ATOM 4901 C CA . THR G 1 21 ? 190.664 -6.830 26.130 1.00 21.53 21 THR E CA 1
ATOM 4902 C C . THR G 1 21 ? 191.968 -6.073 25.887 1.00 20.40 21 THR E C 1
ATOM 4903 O O . THR G 1 21 ? 193.080 -6.639 26.016 1.00 20.65 21 THR E O 1
ATOM 4907 N N . VAL G 1 22 ? 191.815 -4.823 25.462 1.00 19.53 22 VAL E N 1
ATOM 4908 C CA . VAL G 1 22 ? 192.940 -3.949 25.159 1.00 19.66 22 VAL E CA 1
ATOM 4909 C C . VAL G 1 22 ? 192.956 -2.812 26.171 1.00 19.60 22 VAL E C 1
ATOM 4910 O O . VAL G 1 22 ? 191.911 -2.220 26.461 1.00 19.08 22 VAL E O 1
ATOM 4914 N N . LYS G 1 23 ? 194.125 -2.522 26.729 1.00 20.33 23 LYS E N 1
ATOM 4915 C CA . LYS G 1 23 ? 194.292 -1.390 27.633 1.00 21.05 23 LYS E CA 1
ATOM 4916 C C . LYS G 1 23 ? 195.355 -0.466 27.082 1.00 20.90 23 LYS E C 1
ATOM 4917 O O . LYS G 1 23 ? 196.466 -0.904 26.789 1.00 21.49 23 LYS E O 1
ATOM 4923 N N . ALA G 1 24 ? 195.026 0.817 26.949 1.00 19.95 24 ALA E N 1
ATOM 4924 C CA . ALA G 1 24 ? 195.943 1.783 26.358 1.00 19.26 24 ALA E CA 1
ATOM 4925 C C . ALA G 1 24 ? 196.102 2.988 27.278 1.00 19.39 24 ALA E C 1
ATOM 4926 O O . ALA G 1 24 ? 195.120 3.632 27.658 1.00 17.78 24 ALA E O 1
ATOM 4928 N N . LEU G 1 25 ? 197.354 3.281 27.621 1.00 20.57 25 LEU E N 1
ATOM 4929 C CA . LEU G 1 25 ? 197.716 4.338 28.562 1.00 21.63 25 LEU E CA 1
ATOM 4930 C C . LEU G 1 25 ? 198.748 5.242 27.914 1.00 21.78 25 LEU E C 1
ATOM 4931 O O . LEU G 1 25 ? 199.574 4.788 27.117 1.00 22.35 25 LEU E O 1
ATOM 4936 N N . ILE G 1 26 ? 198.703 6.521 28.244 1.00 20.87 26 ILE E N 1
ATOM 4937 C CA . ILE G 1 26 ? 199.771 7.423 27.835 1.00 21.30 26 ILE E CA 1
ATOM 4938 C C . ILE G 1 26 ? 199.986 8.468 28.924 1.00 21.85 26 ILE E C 1
ATOM 4939 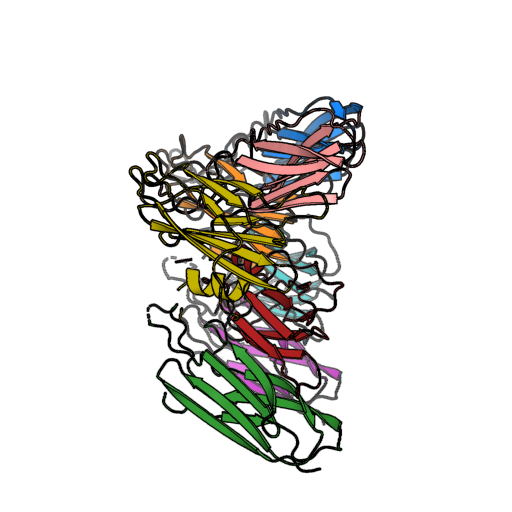O O . ILE G 1 26 ? 199.040 8.821 29.635 1.00 21.13 26 ILE E O 1
ATOM 4944 N N . SER G 1 27 ? 201.225 8.944 29.076 1.00 22.23 27 SER E N 1
ATOM 4945 C CA . SER G 1 27 ? 201.506 10.000 30.052 1.00 23.53 27 SER E CA 1
ATOM 4946 C C . SER G 1 27 ? 201.284 11.360 29.392 1.00 23.46 27 SER E C 1
ATOM 4947 O O . SER G 1 27 ? 201.824 11.630 28.313 1.00 24.28 27 SER E O 1
ATOM 4950 N N . HIS G 1 28 ? 200.459 12.200 30.018 1.00 23.35 28 HIS E N 1
ATOM 4951 C CA . HIS G 1 28 ? 200.167 13.512 29.469 1.00 23.09 28 HIS E CA 1
ATOM 4952 C C . HIS G 1 28 ? 199.498 14.354 30.533 1.00 23.56 28 HIS E C 1
ATOM 4953 O O . HIS G 1 28 ? 198.601 13.873 31.230 1.00 23.42 28 HIS E O 1
ATOM 4960 N N . LYS G 1 29 ? 199.938 15.604 30.641 1.00 23.44 29 LYS E N 1
ATOM 4961 C CA . LYS G 1 29 ? 199.403 16.547 31.634 1.00 24.24 29 LYS E CA 1
ATOM 4962 C C . LYS G 1 29 ? 197.894 16.783 31.492 1.00 24.37 29 LYS E C 1
ATOM 4963 O O . LYS G 1 29 ? 197.195 16.975 32.492 1.00 25.69 29 LYS E O 1
ATOM 4965 N N . MET G 1 30 ? 197.404 16.788 30.256 1.00 23.96 30 MET E N 1
ATOM 4966 C CA . MET G 1 30 ? 195.981 17.073 29.985 1.00 24.03 30 MET E CA 1
ATOM 4967 C C . MET G 1 30 ? 195.529 18.388 30.620 1.00 24.52 30 MET E C 1
ATOM 4968 O O . MET G 1 30 ? 194.505 18.426 31.314 1.00 23.56 30 MET E O 1
ATOM 4973 N N . GLU G 1 31 ? 196.300 19.453 30.393 1.00 25.16 31 GLU E N 1
ATOM 4974 C CA . GLU G 1 31 ? 195.970 20.784 30.912 1.00 26.56 31 GLU E CA 1
ATOM 4975 C C . GLU G 1 31 ? 194.587 21.166 30.412 1.00 27.12 31 GLU E C 1
ATOM 4976 O O . GLU G 1 31 ? 194.378 21.277 29.207 1.00 26.64 31 GLU E O 1
ATOM 4982 N N . SER G 1 32 ? 193.660 21.371 31.350 1.00 28.21 32 SER E N 1
ATOM 4983 C CA . SER G 1 32 ? 192.234 21.432 31.044 1.00 29.48 32 SER E CA 1
ATOM 4984 C C . SER G 1 32 ? 191.770 22.724 30.376 1.00 30.65 32 SER E C 1
ATOM 4985 O O . SER G 1 32 ? 190.795 22.712 29.620 1.00 31.32 32 SER E O 1
ATOM 4988 N N . GLY G 1 33 ? 192.458 23.833 30.645 1.00 31.98 33 GLY E N 1
ATOM 4989 C CA . GLY G 1 33 ? 191.935 25.152 30.284 1.00 33.88 33 GLY E CA 1
ATOM 4990 C C . GLY G 1 33 ? 191.154 25.705 31.463 1.00 35.10 33 GLY E C 1
ATOM 4991 O O . GLY G 1 33 ? 190.625 26.815 31.401 1.00 35.65 33 GLY E O 1
ATOM 4992 N N . GLN G 1 34 ? 191.095 24.905 32.531 1.00 36.52 34 GLN E N 1
ATOM 4993 C CA . GLN G 1 34 ? 190.408 25.215 33.788 1.00 37.88 34 GLN E CA 1
ATOM 4994 C C . GLN G 1 34 ? 188.896 25.332 33.644 1.00 38.50 34 GLN E C 1
ATOM 4995 O O . GLN G 1 34 ? 188.192 24.305 33.592 1.00 39.60 34 GLN E O 1
ATOM 5001 N N . LEU G 1 42 ? 192.738 30.645 33.243 1.00 38.45 42 LEU E N 1
ATOM 5002 C CA . LEU G 1 42 ? 193.896 31.455 32.876 1.00 38.27 42 LEU E CA 1
ATOM 5003 C C . LEU G 1 42 ? 194.900 30.666 32.032 1.00 37.77 42 LEU E C 1
ATOM 5004 O O . LEU G 1 42 ? 195.475 31.205 31.083 1.00 38.03 42 LEU E O 1
ATOM 5006 N N . ILE G 1 43 ? 195.103 29.395 32.388 1.00 37.05 43 ILE E N 1
ATOM 5007 C CA . ILE G 1 43 ? 196.109 28.545 31.746 1.00 36.07 43 ILE E CA 1
ATOM 5008 C C . ILE G 1 43 ? 195.478 27.747 30.598 1.00 35.43 43 ILE E C 1
ATOM 5009 O O . ILE G 1 43 ? 194.611 26.900 30.838 1.00 35.19 43 ILE E O 1
ATOM 5014 N N . PRO G 1 44 ? 195.925 28.012 29.355 1.00 34.84 44 PRO E N 1
ATOM 5015 C CA . PRO G 1 44 ? 195.272 27.496 28.157 1.00 33.58 44 PRO E CA 1
ATOM 5016 C C . PRO G 1 44 ? 195.230 25.981 28.126 1.00 32.26 44 PRO E C 1
ATOM 5017 O O . PRO G 1 44 ? 196.183 25.320 28.534 1.00 32.03 44 PRO E O 1
ATOM 5021 N N . ARG G 1 45 ? 194.103 25.450 27.667 1.00 30.43 45 ARG E N 1
ATOM 5022 C CA . ARG G 1 45 ? 193.970 24.023 27.432 1.00 28.51 45 ARG E CA 1
ATOM 5023 C C . ARG G 1 45 ? 195.071 23.484 26.510 1.00 27.78 45 ARG E C 1
ATOM 5024 O O . ARG G 1 45 ? 195.422 24.120 25.518 1.00 28.24 45 ARG E O 1
ATOM 5032 N N . SER G 1 46 ? 195.578 22.297 26.840 1.00 26.24 46 SER E N 1
ATOM 5033 C CA . SER G 1 46 ? 196.469 21.542 25.954 1.00 24.86 46 SER E CA 1
ATOM 5034 C C . SER G 1 46 ? 196.343 20.057 26.289 1.00 23.42 46 SER E C 1
ATOM 5035 O O . SER G 1 46 ? 196.980 19.565 27.224 1.00 23.46 46 SER E O 1
ATOM 5038 N N . ILE G 1 47 ? 195.503 19.351 25.537 1.00 21.47 47 ILE E N 1
ATOM 5039 C CA . ILE G 1 47 ? 195.214 17.963 25.849 1.00 19.82 47 ILE E CA 1
ATOM 5040 C C . ILE G 1 47 ? 195.469 17.040 24.657 1.00 18.70 47 ILE E C 1
ATOM 5041 O O . ILE G 1 47 ? 195.614 17.490 23.505 1.00 18.34 47 ILE E O 1
ATOM 5046 N N . ILE G 1 48 ? 195.505 15.746 24.936 1.00 17.67 48 ILE E N 1
ATOM 5047 C CA . ILE G 1 48 ? 195.233 14.777 23.884 1.00 17.46 48 ILE E CA 1
ATOM 5048 C C . ILE G 1 48 ? 193.728 14.822 23.610 1.00 15.87 48 ILE E C 1
ATOM 5049 O O . ILE G 1 48 ? 192.892 14.673 24.538 1.00 16.91 48 ILE E O 1
ATOM 5054 N N . ASN G 1 49 ? 193.365 15.030 22.352 1.00 14.97 49 ASN E N 1
ATOM 5055 C CA . ASN G 1 49 ? 191.960 15.249 22.009 1.00 14.68 49 ASN E CA 1
ATOM 5056 C C . ASN G 1 49 ? 191.285 14.082 21.287 1.00 14.04 49 ASN E C 1
ATOM 5057 O O . ASN G 1 49 ? 190.086 14.121 21.037 1.00 13.89 49 ASN E O 1
ATOM 5062 N N . ARG G 1 50 ? 192.057 13.041 20.970 1.00 13.20 50 ARG E N 1
ATOM 5063 C CA . ARG G 1 50 ? 191.510 11.900 20.261 1.00 13.50 50 ARG E CA 1
ATOM 5064 C C . ARG G 1 50 ? 192.409 10.692 20.448 1.00 13.11 50 ARG E C 1
ATOM 5065 O O . ARG G 1 50 ? 193.636 10.839 20.456 1.00 13.45 50 ARG E O 1
ATOM 5073 N N . PHE G 1 51 ? 191.809 9.512 20.533 1.00 13.31 51 PHE E N 1
ATOM 5074 C CA . PHE G 1 51 ? 192.558 8.281 20.577 1.00 13.86 51 PHE E CA 1
ATOM 5075 C C . PHE G 1 51 ? 191.890 7.293 19.643 1.00 13.92 51 PHE E C 1
ATOM 5076 O O . PHE G 1 51 ? 190.681 7.118 19.705 1.00 14.42 51 PHE E O 1
ATOM 5084 N N . THR G 1 52 ? 192.665 6.607 18.798 1.00 14.15 52 THR E N 1
ATOM 5085 C CA . THR G 1 52 ? 192.089 5.544 17.968 1.00 15.36 52 THR E CA 1
ATOM 5086 C C . THR G 1 52 ? 192.876 4.266 18.127 1.00 15.38 52 THR E C 1
ATOM 5087 O O . THR G 1 52 ? 194.087 4.290 18.362 1.00 15.06 52 THR E O 1
ATOM 5091 N N . CYS G 1 53 ? 192.161 3.154 17.997 1.00 15.75 53 CYS E N 1
ATOM 5092 C CA . CYS G 1 53 ? 192.776 1.832 17.906 1.00 16.90 53 CYS E CA 1
ATOM 5093 C C . CYS G 1 53 ? 192.194 1.136 16.696 1.00 17.96 53 CYS E C 1
ATOM 5094 O O . CYS G 1 53 ? 190.966 1.070 16.544 1.00 18.48 53 CYS E O 1
ATOM 5097 N N . GLU G 1 54 ? 193.079 0.630 15.832 1.00 18.89 54 GLU E N 1
ATOM 5098 C CA . GLU G 1 54 ? 192.667 -0.161 14.681 1.00 21.66 54 GLU E CA 1
ATOM 5099 C C . GLU G 1 54 ? 193.338 -1.523 14.740 1.00 21.25 54 GLU E C 1
ATOM 5100 O O . GLU G 1 54 ? 194.430 -1.651 15.289 1.00 20.81 54 GLU E O 1
ATOM 5106 N N . LEU G 1 55 ? 192.670 -2.532 14.188 1.00 21.34 55 LEU E N 1
ATOM 5107 C CA . LEU G 1 55 ? 193.247 -3.862 14.062 1.00 23.45 55 LEU E CA 1
ATOM 5108 C C . LEU G 1 55 ? 193.201 -4.248 12.589 1.00 24.49 55 LEU E C 1
ATOM 5109 O O . LEU G 1 55 ? 192.124 -4.287 11.974 1.00 24.63 55 LEU E O 1
ATOM 5114 N N . ASN G 1 56 ? 194.378 -4.520 12.019 1.00 25.81 56 ASN E N 1
ATOM 5115 C CA . ASN G 1 56 ? 194.476 -4.782 10.582 1.00 27.28 56 ASN E CA 1
ATOM 5116 C C . ASN G 1 56 ? 193.770 -3.730 9.741 1.00 27.28 56 ASN E C 1
ATOM 5117 O O . ASN G 1 56 ? 193.114 -4.048 8.737 1.00 28.11 56 ASN E O 1
ATOM 5122 N N . GLY G 1 57 ? 193.882 -2.473 10.173 1.00 26.87 57 GLY E N 1
ATOM 5123 C CA . GLY G 1 57 ? 193.348 -1.340 9.411 1.00 26.51 57 GLY E CA 1
ATOM 5124 C C . GLY G 1 57 ? 191.870 -1.080 9.627 1.00 25.83 57 GLY E C 1
ATOM 5125 O O . GLY G 1 57 ? 191.308 -0.149 9.039 1.00 27.34 57 GLY E O 1
ATOM 5126 N N . VAL G 1 58 ? 191.239 -1.894 10.470 1.00 24.47 58 VAL E N 1
ATOM 5127 C CA . VAL G 1 58 ? 189.812 -1.745 10.758 1.00 23.41 58 VAL E CA 1
ATOM 5128 C C . VAL G 1 58 ? 189.633 -1.134 12.149 1.00 22.24 58 VAL E C 1
ATOM 5129 O O . VAL G 1 58 ? 190.227 -1.597 13.124 1.00 21.94 58 VAL E O 1
ATOM 5133 N N . ASN G 1 59 ? 188.793 -0.111 12.256 1.00 21.32 59 ASN E N 1
ATOM 5134 C CA . ASN G 1 59 ? 188.661 0.558 13.543 1.00 20.10 59 ASN E CA 1
ATOM 5135 C C . ASN G 1 59 ? 188.056 -0.344 14.606 1.00 19.44 59 ASN E C 1
ATOM 5136 O O . ASN G 1 59 ? 187.081 -1.071 14.352 1.00 19.40 59 ASN E O 1
ATOM 5141 N N . VAL G 1 60 ? 188.678 -0.324 15.780 1.00 17.79 60 VAL E N 1
ATOM 5142 C CA . VAL G 1 60 ? 188.113 -0.936 16.982 1.00 17.39 60 VAL E CA 1
ATOM 5143 C C . VAL G 1 60 ? 187.381 0.170 17.759 1.00 16.64 60 VAL E C 1
ATOM 5144 O O . VAL G 1 60 ? 186.184 0.076 18.012 1.00 16.68 60 VAL E O 1
ATOM 5148 N N . VAL G 1 61 ? 188.098 1.222 18.153 1.00 15.30 61 VAL E N 1
ATOM 5149 C CA . VAL G 1 61 ? 187.458 2.364 18.813 1.00 15.16 61 VAL E CA 1
ATOM 5150 C C . VAL G 1 61 ? 188.052 3.673 18.314 1.00 14.10 61 VAL E C 1
ATOM 5151 O O . VAL G 1 61 ? 189.207 3.722 17.869 1.00 13.99 61 VAL E O 1
ATOM 5155 N N . ASP G 1 62 ? 187.260 4.733 18.386 1.00 14.33 62 ASP E N 1
ATOM 5156 C CA . ASP G 1 62 ? 187.708 6.062 18.006 1.00 14.14 62 ASP E CA 1
ATOM 5157 C C . ASP G 1 62 ? 187.091 6.968 19.056 1.00 14.30 62 ASP E C 1
ATOM 5158 O O . ASP G 1 62 ? 185.873 7.088 19.125 1.00 14.61 62 ASP E O 1
ATOM 5163 N N . VAL G 1 63 ? 187.944 7.530 19.904 1.00 12.77 63 VAL E N 1
ATOM 5164 C CA . VAL G 1 63 ? 187.496 8.228 21.113 1.00 12.32 63 VAL E CA 1
ATOM 5165 C C . VAL G 1 63 ? 187.775 9.718 21.004 1.00 12.52 63 VAL E C 1
ATOM 5166 O O . VAL G 1 63 ? 188.938 10.119 20.811 1.00 12.56 63 VAL E O 1
ATOM 5170 N N . ALA G 1 64 ? 186.718 10.537 21.076 1.00 11.98 64 ALA E N 1
ATOM 5171 C CA . ALA G 1 64 ? 186.883 11.985 21.192 1.00 11.79 64 ALA E CA 1
ATOM 5172 C C . ALA G 1 64 ? 187.115 12.277 22.666 1.00 12.33 64 ALA E C 1
ATOM 5173 O O . ALA G 1 64 ? 186.317 11.840 23.499 1.00 13.75 64 ALA E O 1
ATOM 5175 N N . ILE G 1 65 ? 188.186 13.004 22.984 1.00 12.39 65 ILE E N 1
ATOM 5176 C CA . ILE G 1 65 ? 188.603 13.220 24.353 1.00 12.70 65 ILE E CA 1
ATOM 5177 C C . ILE G 1 65 ? 188.491 14.705 24.681 1.00 13.26 65 ILE E C 1
ATOM 5178 O O . ILE G 1 65 ? 189.052 15.559 23.973 1.00 13.10 65 ILE E O 1
ATOM 5183 N N . ASP G 1 66 ? 187.725 15.003 25.732 1.00 12.73 66 ASP E N 1
ATOM 5184 C CA . ASP G 1 66 ? 187.579 16.364 26.178 1.00 13.18 66 ASP E CA 1
ATOM 5185 C C . ASP G 1 66 ? 188.392 16.589 27.444 1.00 13.82 66 ASP E C 1
ATOM 5186 O O . ASP G 1 66 ? 188.927 15.634 28.008 1.00 14.24 66 ASP E O 1
ATOM 5191 N N . PRO G 1 67 ? 188.540 17.854 27.869 1.00 14.65 67 PRO E N 1
ATOM 5192 C CA . PRO G 1 67 ? 189.428 18.121 29.006 1.00 15.77 67 PRO E CA 1
ATOM 5193 C C . PRO G 1 67 ? 189.106 17.451 30.334 1.00 16.12 67 PRO E C 1
ATOM 5194 O O . PRO G 1 67 ? 189.958 17.470 31.217 1.00 18.32 67 PRO E O 1
ATOM 5198 N N . ALA G 1 68 ? 187.918 16.871 30.483 1.00 14.76 68 ALA E N 1
ATOM 5199 C CA . ALA G 1 68 ? 187.603 16.160 31.730 1.00 14.89 68 ALA E CA 1
ATOM 5200 C C . ALA G 1 68 ? 188.153 14.740 31.820 1.00 15.72 68 ALA E C 1
ATOM 5201 O O . ALA G 1 68 ? 188.048 14.089 32.863 1.00 16.60 68 ALA E O 1
ATOM 5203 N N . VAL G 1 69 ? 188.769 14.240 30.752 1.00 14.71 69 VAL E N 1
ATOM 5204 C CA . VAL G 1 69 ? 189.477 12.967 30.879 1.00 15.06 69 VAL E CA 1
ATOM 5205 C C . VAL G 1 69 ? 190.718 13.208 31.759 1.00 15.92 69 VAL E C 1
ATOM 5206 O O . VAL G 1 69 ? 191.323 14.277 31.720 1.00 15.93 69 VAL E O 1
ATOM 5210 N N . SER G 1 70 ? 191.044 12.217 32.586 1.00 16.09 70 SER E N 1
ATOM 5211 C CA A SER G 1 70 ? 192.094 12.379 33.586 0.50 16.59 70 SER E CA 1
ATOM 5212 C CA B SER G 1 70 ? 192.102 12.356 33.585 0.50 17.21 70 SER E CA 1
ATOM 5213 C C . SER G 1 70 ? 193.485 12.556 32.970 1.00 17.41 70 SER E C 1
ATOM 5214 O O . SER G 1 70 ? 193.730 12.177 31.813 1.00 17.92 70 SER E O 1
ATOM 5219 N N . THR G 1 71 ? 194.372 13.153 33.764 1.00 18.04 71 THR E N 1
ATOM 5220 C CA . THR G 1 71 ? 195.808 13.162 33.511 1.00 19.18 71 THR E CA 1
ATOM 5221 C C . THR G 1 71 ? 196.207 11.710 33.254 1.00 19.08 71 THR E C 1
ATOM 5222 O O . THR G 1 71 ? 195.666 10.777 33.872 1.00 19.11 71 THR E O 1
ATOM 5226 N N . ASN G 1 72 ? 197.141 11.522 32.326 1.00 19.18 72 ASN E N 1
ATOM 5227 C CA . ASN G 1 72 ? 197.543 10.184 31.871 1.00 19.36 72 ASN E CA 1
ATOM 5228 C C . ASN G 1 72 ? 196.342 9.356 31.386 1.00 18.92 72 ASN E C 1
ATOM 5229 O O . ASN G 1 72 ? 195.957 8.372 32.016 1.00 19.36 72 ASN E O 1
ATOM 5234 N N . PRO G 1 73 ? 195.752 9.756 30.240 1.00 18.22 73 PRO E N 1
ATOM 5235 C CA . PRO G 1 73 ? 194.521 9.106 29.757 1.00 18.11 73 PRO E CA 1
ATOM 5236 C C . PRO G 1 73 ? 194.662 7.594 29.606 1.00 17.91 73 PRO E C 1
ATOM 5237 O O . PRO G 1 73 ? 195.694 7.094 29.111 1.00 17.80 73 PRO E O 1
ATOM 5241 N N . TYR G 1 74 ? 193.618 6.890 30.034 1.00 17.00 74 TYR E N 1
ATOM 5242 C CA . TYR G 1 74 ? 193.512 5.433 30.004 1.00 16.93 74 TYR E CA 1
ATOM 5243 C C . TYR G 1 74 ? 192.237 5.023 29.287 1.00 16.46 74 TYR E C 1
ATOM 5244 O O . TYR G 1 74 ? 191.167 5.527 29.624 1.00 16.04 74 TYR E O 1
ATOM 5253 N N . PHE G 1 75 ? 192.338 4.092 28.338 1.00 16.17 75 PHE E N 1
ATOM 5254 C CA . PHE G 1 75 ? 191.173 3.539 27.662 1.00 16.33 75 PHE E CA 1
ATOM 5255 C C . PHE G 1 75 ? 191.259 2.035 27.621 1.00 16.81 75 PHE E C 1
ATOM 5256 O O . PHE G 1 75 ? 192.326 1.466 27.340 1.00 17.74 75 PHE E O 1
ATOM 5264 N N . GLU G 1 76 ? 190.131 1.399 27.905 1.00 16.33 76 GLU E N 1
ATOM 5265 C CA . GLU G 1 76 ? 190.018 -0.034 27.844 1.00 16.96 76 GLU E CA 1
ATOM 5266 C C . GLU G 1 76 ? 188.781 -0.377 27.028 1.00 16.89 76 GLU E C 1
ATOM 5267 O O . GLU G 1 76 ? 187.740 0.272 27.164 1.00 17.13 76 GLU E O 1
ATOM 5273 N N . PHE G 1 77 ? 188.893 -1.403 26.198 1.00 15.84 77 PHE E N 1
ATOM 5274 C CA . PHE G 1 77 ? 187.842 -1.780 25.255 1.00 16.36 77 PHE E CA 1
ATOM 5275 C C . PHE G 1 77 ? 188.203 -3.161 24.723 1.00 17.27 77 PHE E C 1
ATOM 5276 O O . PHE G 1 77 ? 189.245 -3.719 25.081 1.00 17.60 77 PHE E O 1
ATOM 5284 N N . ASP G 1 78 ? 187.332 -3.723 23.895 1.00 18.06 78 ASP E N 1
ATOM 5285 C CA . ASP G 1 78 ? 187.452 -5.128 23.523 1.00 18.73 78 ASP E CA 1
ATOM 5286 C C . ASP G 1 78 ? 187.498 -5.282 22.012 1.00 18.40 78 ASP E C 1
ATOM 5287 O O . ASP G 1 78 ? 186.634 -4.771 21.283 1.00 19.49 78 ASP E O 1
ATOM 5292 N N . ALA G 1 79 ? 188.528 -5.992 21.534 1.00 19.47 79 ALA E N 1
ATOM 5293 C CA . ALA G 1 79 ? 188.690 -6.214 20.106 1.00 19.97 79 ALA E CA 1
ATOM 5294 C C . ALA G 1 79 ? 188.377 -7.655 19.743 1.00 20.76 79 ALA E C 1
ATOM 5295 O O . ALA G 1 79 ? 188.635 -8.566 20.536 1.00 21.19 79 ALA E O 1
ATOM 5297 N N . LYS G 1 80 ? 187.817 -7.834 18.548 1.00 21.78 80 LYS E N 1
ATOM 5298 C CA . LYS G 1 80 ? 187.560 -9.158 17.985 1.00 23.43 80 LYS E CA 1
ATOM 5299 C C . LYS G 1 80 ? 188.739 -9.525 17.100 1.00 24.14 80 LYS E C 1
ATOM 5300 O O . LYS G 1 80 ? 189.031 -8.828 16.121 1.00 23.73 80 LYS E O 1
ATOM 5306 N N . VAL G 1 81 ? 189.418 -10.615 17.450 1.00 25.20 81 VAL E N 1
ATOM 5307 C CA . VAL G 1 81 ? 190.617 -11.043 16.728 1.00 26.59 81 VAL E CA 1
ATOM 5308 C C . VAL G 1 81 ? 190.258 -12.300 15.942 1.00 27.54 81 VAL E C 1
ATOM 5309 O O . VAL G 1 81 ? 190.141 -13.379 16.521 1.00 27.80 81 VAL E O 1
ATOM 5313 N N . ASP G 1 82 ? 190.059 -12.135 14.637 1.00 28.80 82 ASP E N 1
ATOM 5314 C CA . ASP G 1 82 ? 189.659 -13.240 13.752 1.00 30.62 82 ASP E CA 1
ATOM 5315 C C . ASP G 1 82 ? 190.871 -13.863 13.075 1.00 31.02 82 ASP E C 1
ATOM 5316 O O . ASP G 1 82 ? 190.822 -15.016 12.632 1.00 31.75 82 ASP E O 1
ATOM 5321 N N . ALA G 1 83 ? 191.955 -13.090 12.990 1.00 31.29 83 ALA E N 1
ATOM 5322 C CA . ALA G 1 83 ? 193.178 -13.527 12.315 1.00 31.11 83 ALA E CA 1
ATOM 5323 C C . ALA G 1 83 ? 194.377 -12.755 12.854 1.00 31.33 83 ALA E C 1
ATOM 5324 O O . ALA G 1 83 ? 194.220 -11.778 13.586 1.00 31.61 83 ALA E O 1
ATOM 5326 N N . ALA G 1 84 ? 195.576 -13.207 12.492 1.00 30.84 84 ALA E N 1
ATOM 5327 C CA . ALA G 1 84 ? 196.803 -12.524 12.863 1.00 30.67 84 ALA E CA 1
ATOM 5328 C C . ALA G 1 84 ? 196.849 -11.141 12.229 1.00 30.34 84 ALA E C 1
ATOM 5329 O O . ALA G 1 84 ? 196.417 -10.949 11.088 1.00 30.97 84 ALA E O 1
ATOM 5331 N N . GLY G 1 85 ? 197.362 -10.167 12.970 1.00 30.26 85 GLY E N 1
ATOM 5332 C CA . GLY G 1 85 ? 197.510 -8.825 12.422 1.00 28.99 85 GLY E CA 1
ATOM 5333 C C . GLY G 1 85 ? 198.064 -7.821 13.404 1.00 27.73 85 GLY E C 1
ATOM 5334 O O . GLY G 1 85 ? 198.430 -8.175 14.522 1.00 28.66 85 GLY E O 1
ATOM 5335 N N . GLU G 1 86 ? 198.119 -6.565 12.985 1.00 26.76 86 GLU E N 1
ATOM 5336 C CA . GLU G 1 86 ? 198.730 -5.521 13.803 1.00 25.74 86 GLU E CA 1
ATOM 5337 C C . GLU G 1 86 ? 197.676 -4.600 14.375 1.00 23.79 86 GLU E C 1
ATOM 5338 O O . GLU G 1 86 ? 196.800 -4.140 13.644 1.00 23.93 86 GLU E O 1
ATOM 5344 N N . PHE G 1 87 ? 197.804 -4.313 15.667 1.00 21.66 87 PHE E N 1
ATOM 5345 C CA . PHE G 1 87 ? 197.063 -3.211 16.272 1.00 20.75 87 PHE E CA 1
ATOM 5346 C C . PHE G 1 87 ? 197.835 -1.919 16.030 1.00 20.47 87 PHE E C 1
ATOM 5347 O O . PHE G 1 87 ? 199.070 -1.893 16.136 1.00 21.21 87 PHE E O 1
ATOM 5355 N N . LYS G 1 88 ? 197.121 -0.840 15.726 1.00 20.06 88 LYS E N 1
ATOM 5356 C CA . LYS G 1 88 ? 197.746 0.464 15.636 1.00 19.79 88 LYS E CA 1
ATOM 5357 C C . LYS G 1 88 ? 197.000 1.384 16.587 1.00 18.41 88 LYS E C 1
ATOM 5358 O O . LYS G 1 88 ? 195.767 1.491 16.516 1.00 18.60 88 LYS E O 1
ATOM 5364 N N . PHE G 1 89 ? 197.764 2.034 17.462 1.00 17.54 89 PHE E N 1
ATOM 5365 C CA . PHE G 1 89 ? 197.217 2.968 18.456 1.00 17.46 89 PHE E CA 1
ATOM 5366 C C . PHE G 1 89 ? 197.703 4.366 18.126 1.00 17.26 89 PHE E C 1
ATOM 5367 O O . PHE G 1 89 ? 198.902 4.556 17.901 1.00 18.12 89 PHE E O 1
ATOM 5375 N N . THR G 1 90 ? 196.795 5.336 18.080 1.00 16.40 90 THR E N 1
ATOM 5376 C CA . THR G 1 90 ? 197.165 6.712 17.758 1.00 16.60 90 THR E CA 1
ATOM 5377 C C . THR G 1 90 ? 196.513 7.641 18.768 1.00 16.20 90 THR E C 1
ATOM 5378 O O . THR G 1 90 ? 195.303 7.552 19.031 1.00 15.60 90 THR E O 1
ATOM 5382 N N . TRP G 1 91 ? 197.321 8.503 19.364 1.00 15.53 91 TRP E N 1
ATOM 5383 C CA . TRP G 1 91 ? 196.821 9.593 20.210 1.00 15.46 91 TRP E CA 1
ATOM 5384 C C . TRP G 1 91 ? 197.138 10.925 19.525 1.00 15.17 91 TRP E C 1
ATOM 5385 O O . TRP G 1 91 ? 198.267 11.121 19.048 1.00 16.23 91 TRP E O 1
ATOM 5396 N N . TYR G 1 92 ? 196.175 11.842 19.485 1.00 15.75 92 TYR E N 1
ATOM 5397 C CA . TYR G 1 92 ? 196.341 13.120 18.784 1.00 16.43 92 TYR E CA 1
ATOM 5398 C C . TYR G 1 92 ? 196.397 14.261 19.790 1.00 16.48 92 TYR E C 1
ATOM 5399 O O . TYR G 1 92 ? 195.479 14.410 20.590 1.00 16.81 92 TYR E O 1
ATOM 5408 N N . ASP G 1 93 ? 197.465 15.052 19.758 1.00 17.42 93 ASP E N 1
ATOM 5409 C CA . ASP G 1 93 ? 197.670 16.140 20.708 1.00 18.53 93 ASP E CA 1
ATOM 5410 C C . ASP G 1 93 ? 197.097 17.443 20.146 1.00 18.81 93 ASP E C 1
ATOM 5411 O O . ASP G 1 93 ? 197.184 17.692 18.931 1.00 19.61 93 ASP E O 1
ATOM 5416 N N . ASP G 1 94 ? 196.522 18.279 21.020 1.00 18.77 94 ASP E N 1
ATOM 5417 C CA . ASP G 1 94 ? 196.144 19.651 20.645 1.00 20.29 94 ASP E CA 1
ATOM 5418 C C . ASP G 1 94 ? 197.277 20.431 19.982 1.00 21.45 94 ASP E C 1
ATOM 5419 O O . ASP G 1 94 ? 197.011 21.334 19.178 1.00 22.66 94 ASP E O 1
ATOM 5424 N N . ASP G 1 95 ? 198.521 20.113 20.349 1.00 22.88 95 ASP E N 1
ATOM 5425 C CA . ASP G 1 95 ? 199.692 20.875 19.868 1.00 24.20 95 ASP E CA 1
ATOM 5426 C C . ASP G 1 95 ? 200.170 20.405 18.482 1.00 24.49 95 ASP E C 1
ATOM 5427 O O . ASP G 1 95 ? 201.188 20.905 17.949 1.00 25.98 95 ASP E O 1
ATOM 5432 N N . GLY G 1 96 ? 199.442 19.457 17.897 1.00 23.89 96 GLY E N 1
ATOM 5433 C CA . GLY G 1 96 ? 199.661 19.021 16.517 1.00 23.41 96 GLY E CA 1
ATOM 5434 C C . GLY G 1 96 ? 200.455 17.740 16.418 1.00 22.49 96 GLY E C 1
ATOM 5435 O O . GLY G 1 96 ? 200.497 17.116 15.351 1.00 23.65 96 GLY E O 1
ATOM 5436 N N . SER G 1 97 ? 201.087 17.358 17.521 1.00 20.72 97 SER E N 1
ATOM 5437 C CA A SER G 1 97 ? 201.861 16.121 17.618 0.50 20.20 97 SER E CA 1
ATOM 5438 C CA B SER G 1 97 ? 201.858 16.123 17.508 0.50 20.44 97 SER E CA 1
ATOM 5439 C C . SER G 1 97 ? 200.954 14.902 17.609 1.00 19.52 97 SER E C 1
ATOM 5440 O O . SER G 1 97 ? 199.783 15.002 18.025 1.00 19.15 97 SER E O 1
ATOM 5445 N N . VAL G 1 98 ? 201.484 13.759 17.175 1.00 18.33 98 VAL E N 1
ATOM 5446 C CA . VAL G 1 98 ? 200.793 12.474 17.317 1.00 18.06 98 VAL E CA 1
ATOM 5447 C C . VAL G 1 98 ? 201.709 11.476 18.005 1.00 17.46 98 VAL E C 1
ATOM 5448 O O . VAL G 1 98 ? 202.943 11.565 17.895 1.00 16.99 98 VAL E O 1
ATOM 5452 N N . TYR G 1 99 ? 201.110 10.546 18.737 1.00 16.63 99 TYR E N 1
ATOM 5453 C CA . TYR G 1 99 ? 201.835 9.462 19.370 1.00 16.67 99 TYR E CA 1
ATOM 5454 C C . TYR G 1 99 ? 201.236 8.188 18.801 1.00 17.03 99 TYR E C 1
ATOM 5455 O O . TYR G 1 99 ? 200.019 7.992 18.813 1.00 16.35 99 TYR E O 1
ATOM 5464 N N . GLU G 1 100 ? 202.094 7.332 18.268 1.00 16.34 100 GLU E N 1
ATOM 5465 C CA A GLU G 1 100 ? 201.637 6.143 17.576 0.50 17.34 100 GLU E CA 1
ATOM 5466 C CA B GLU G 1 100 ? 201.642 6.141 17.574 0.50 16.91 100 GLU E CA 1
ATOM 5467 C C . GLU G 1 100 ? 202.375 4.932 18.112 1.00 17.40 100 GLU E C 1
ATOM 5468 O O . GLU G 1 100 ? 203.576 5.025 18.435 1.00 17.53 100 GLU E O 1
ATOM 5479 N N . ASP G 1 101 ? 201.660 3.810 18.219 1.00 17.44 101 ASP E N 1
ATOM 5480 C CA . ASP G 1 101 ? 202.250 2.583 18.718 1.00 18.71 101 ASP E CA 1
ATOM 5481 C C . ASP G 1 101 ? 201.673 1.458 17.899 1.00 19.33 101 ASP E C 1
ATOM 5482 O O . ASP G 1 101 ? 200.466 1.408 17.697 1.00 19.87 101 ASP E O 1
ATOM 5487 N N . VAL G 1 102 ? 202.525 0.563 17.412 1.00 19.39 102 VAL E N 1
ATOM 5488 C CA . VAL G 1 102 ? 202.065 -0.563 16.591 1.00 21.04 102 VAL E CA 1
ATOM 5489 C C . VAL G 1 102 ? 202.512 -1.867 17.250 1.00 20.69 102 VAL E C 1
ATOM 5490 O O . VAL G 1 102 ? 203.662 -1.981 17.695 1.00 20.44 102 VAL E O 1
ATOM 5494 N N . LYS G 1 103 ? 201.595 -2.836 17.353 1.00 21.65 103 LYS E N 1
ATOM 5495 C CA . LYS G 1 103 ? 201.927 -4.114 17.984 1.00 22.34 103 LYS E CA 1
ATOM 5496 C C . LYS G 1 103 ? 201.145 -5.251 17.342 1.00 23.33 103 LYS E C 1
ATOM 5497 O O . LYS G 1 103 ? 199.930 -5.173 17.234 1.00 23.62 103 LYS E O 1
ATOM 5503 N N . PRO G 1 104 ? 201.846 -6.312 16.911 1.00 23.82 104 PRO E N 1
ATOM 5504 C CA . PRO G 1 104 ? 201.153 -7.435 16.285 1.00 24.30 104 PRO E CA 1
ATOM 5505 C C . PRO G 1 104 ? 200.445 -8.337 17.285 1.00 24.23 104 PRO E C 1
ATOM 5506 O O . PRO G 1 104 ? 200.804 -8.379 18.462 1.00 24.06 104 PRO E O 1
ATOM 5510 N N . ILE G 1 105 ? 199.453 -9.068 16.792 1.00 24.42 105 ILE E N 1
ATOM 5511 C CA . ILE G 1 105 ? 198.871 -10.164 17.545 1.00 26.05 105 ILE E CA 1
ATOM 5512 C C . ILE G 1 105 ? 198.910 -11.410 16.672 1.00 26.64 105 ILE E C 1
ATOM 5513 O O . ILE G 1 105 ? 198.643 -11.351 15.455 1.00 26.54 105 ILE E O 1
ATOM 5518 N N . ALA G 1 106 ? 199.296 -12.513 17.303 1.00 28.31 106 ALA E N 1
ATOM 5519 C CA . ALA G 1 106 ? 199.436 -13.807 16.636 1.00 30.08 106 ALA E CA 1
ATOM 5520 C C . ALA G 1 106 ? 198.182 -14.626 16.857 1.00 31.60 106 ALA E C 1
ATOM 5521 O O . ALA G 1 106 ? 197.605 -14.596 17.945 1.00 31.42 106 ALA E O 1
ATOM 5523 N N . VAL G 1 107 ? 197.768 -15.352 15.821 1.00 33.45 107 VAL E N 1
ATOM 5524 C CA . VAL G 1 107 ? 196.700 -16.331 15.957 1.00 35.48 107 VAL E CA 1
ATOM 5525 C C . VAL G 1 107 ? 197.240 -17.699 15.543 1.00 36.61 107 VAL E C 1
ATOM 5526 O O . VAL G 1 107 ? 197.605 -18.498 16.406 1.00 37.46 107 VAL E O 1
ATOM 5530 N N . ALA G 1 108 ? 197.329 -17.931 14.231 1.00 37.99 108 ALA E N 1
ATOM 5531 C CA . ALA G 1 108 ? 197.747 -19.222 13.646 1.00 39.27 108 ALA E CA 1
ATOM 5532 C C . ALA G 1 108 ? 196.750 -20.349 13.913 1.00 39.92 108 ALA E C 1
ATOM 5533 O O . ALA G 1 108 ? 196.312 -21.014 12.971 1.00 40.80 108 ALA E O 1
ATOM 5536 N N . HIS H 2 10 ? 186.023 31.897 27.876 1.00 34.00 200 HIS F N 1
ATOM 5537 C CA . HIS H 2 10 ? 185.741 31.283 26.543 1.00 33.08 200 HIS F CA 1
ATOM 5538 C C . HIS H 2 10 ? 184.238 30.953 26.395 1.00 31.77 200 HIS F C 1
ATOM 5539 O O . HIS H 2 10 ? 183.387 31.480 27.135 1.00 32.73 200 HIS F O 1
ATOM 5546 N N . GLY H 2 11 ? 183.910 30.122 25.415 1.00 29.55 201 GLY F N 1
ATOM 5547 C CA . GLY H 2 11 ? 182.549 29.633 25.246 1.00 26.27 201 GLY F CA 1
ATOM 5548 C C . GLY H 2 11 ? 182.152 28.681 26.363 1.00 24.18 201 GLY F C 1
ATOM 5549 O O . GLY H 2 11 ? 183.000 28.048 27.008 1.00 24.68 201 GLY F O 1
ATOM 5550 N N . SER H 2 12 ? 180.848 28.590 26.593 1.00 20.54 202 SER F N 1
ATOM 5551 C CA . SER H 2 12 ? 180.287 27.631 27.538 1.00 18.20 202 SER F CA 1
ATOM 5552 C C . SER H 2 12 ? 179.184 26.836 26.866 1.00 15.70 202 SER F C 1
ATOM 5553 O O . SER H 2 12 ? 178.628 27.258 25.859 1.00 13.72 202 SER F O 1
ATOM 5556 N N . SER H 2 13 ? 178.894 25.681 27.445 1.00 14.49 1 SER F N 1
ATOM 5557 C CA . SER H 2 13 ? 177.839 24.825 26.950 1.00 12.96 1 SER F CA 1
ATOM 5558 C C . SER H 2 13 ? 177.261 24.029 28.104 1.00 12.58 1 SER F C 1
ATOM 5559 O O . SER H 2 13 ? 177.870 23.962 29.205 1.00 13.80 1 SER F O 1
ATOM 5562 N N . THR H 2 14 ? 176.104 23.429 27.851 1.00 11.82 2 THR F N 1
ATOM 5563 C CA . THR H 2 14 ? 175.388 22.716 28.893 1.00 10.76 2 THR F CA 1
ATOM 5564 C C . THR H 2 14 ? 175.178 21.236 28.568 1.00 10.52 2 THR F C 1
ATOM 5565 O O . THR H 2 14 ? 175.324 20.790 27.413 1.00 10.83 2 THR F O 1
ATOM 5569 N N . VAL H 2 15 ? 174.783 20.472 29.580 1.00 10.46 3 VAL F N 1
ATOM 5570 C CA . VAL H 2 15 ? 174.382 19.101 29.329 1.00 10.95 3 VAL F CA 1
ATOM 5571 C C . VAL H 2 15 ? 173.276 19.007 28.273 1.00 10.81 3 VAL F C 1
ATOM 5572 O O . VAL H 2 15 ? 173.323 18.135 27.387 1.00 11.74 3 VAL F O 1
ATOM 5576 N N . ASP H 2 16 ? 172.286 19.894 28.357 1.00 10.67 4 ASP F N 1
ATOM 5577 C CA . ASP H 2 16 ? 171.197 19.838 27.364 1.00 10.53 4 ASP F CA 1
ATOM 5578 C C . ASP H 2 16 ? 171.714 20.066 25.959 1.00 9.52 4 ASP F C 1
ATOM 5579 O O . ASP H 2 16 ? 171.227 19.448 25.007 1.00 10.27 4 ASP F O 1
ATOM 5584 N N . GLU H 2 17 ? 172.654 20.991 25.822 1.00 9.56 5 GLU F N 1
ATOM 5585 C CA . GLU H 2 17 ? 173.179 21.287 24.468 1.00 9.35 5 GLU F CA 1
ATOM 5586 C C . GLU H 2 17 ? 174.021 20.168 23.886 1.00 9.37 5 GLU F C 1
ATOM 5587 O O . GLU H 2 17 ? 173.876 19.841 22.695 1.00 9.78 5 GLU F O 1
ATOM 5593 N N . LEU H 2 18 ? 174.896 19.586 24.700 1.00 9.51 6 LEU F N 1
ATOM 5594 C CA . LEU H 2 18 ? 175.659 18.423 24.199 1.00 9.59 6 LEU F CA 1
ATOM 5595 C C . LEU H 2 18 ? 174.748 17.245 23.932 1.00 9.47 6 LEU F C 1
ATOM 5596 O O . LEU H 2 18 ? 174.933 16.539 22.958 1.00 10.51 6 LEU F O 1
ATOM 5601 N N . THR H 2 19 ? 173.757 17.033 24.806 1.00 9.59 7 THR F N 1
ATOM 5602 C CA . THR H 2 19 ? 172.775 15.989 24.554 1.00 8.84 7 THR F CA 1
ATOM 5603 C C . THR H 2 19 ? 172.041 16.219 23.230 1.00 9.43 7 THR F C 1
ATOM 5604 O O . THR H 2 19 ? 171.912 15.304 22.408 1.00 11.19 7 THR F O 1
ATOM 5608 N N . ALA H 2 20 ? 171.539 17.440 23.042 1.00 8.44 8 ALA F N 1
ATOM 5609 C CA . ALA H 2 20 ? 170.756 17.715 21.814 1.00 9.16 8 ALA F CA 1
ATOM 5610 C C . ALA H 2 20 ? 171.621 17.540 20.582 1.00 9.87 8 ALA F C 1
ATOM 5611 O O . ALA H 2 20 ? 171.140 17.066 19.557 1.00 10.99 8 ALA F O 1
ATOM 5613 N N . ALA H 2 21 ? 172.888 17.952 20.655 1.00 9.48 9 ALA F N 1
ATOM 5614 C CA . ALA H 2 21 ? 173.795 17.711 19.518 1.00 9.98 9 ALA F CA 1
ATOM 5615 C C . ALA H 2 21 ? 173.912 16.204 19.235 1.00 10.53 9 ALA F C 1
ATOM 5616 O O . ALA H 2 21 ? 173.783 15.741 18.069 1.00 12.50 9 ALA F O 1
ATOM 5618 N N . PHE H 2 22 ? 174.134 15.427 20.289 1.00 10.06 10 PHE F N 1
ATOM 5619 C CA . PHE H 2 22 ? 174.319 13.994 20.093 1.00 9.46 10 PHE F CA 1
ATOM 5620 C C . PHE H 2 22 ? 173.057 13.315 19.548 1.00 10.43 10 PHE F C 1
ATOM 5621 O O . PHE H 2 22 ? 173.123 12.380 18.735 1.00 11.81 10 PHE F O 1
ATOM 5629 N N . THR H 2 23 ? 171.899 13.737 20.060 1.00 10.60 11 THR F N 1
ATOM 5630 C CA . THR H 2 23 ? 170.653 13.078 19.670 1.00 10.53 11 THR F CA 1
ATOM 5631 C C . THR H 2 23 ? 169.982 13.718 18.462 1.00 10.97 11 THR F C 1
ATOM 5632 O O . THR H 2 23 ? 168.950 13.209 17.986 1.00 11.70 11 THR F O 1
ATOM 5636 N N . GLY H 2 24 ? 170.527 14.844 17.990 1.00 10.40 12 GLY F N 1
ATOM 5637 C CA . GLY H 2 24 ? 169.813 15.638 16.972 1.00 11.27 12 GLY F CA 1
ATOM 5638 C C . GLY H 2 24 ? 168.500 16.216 17.476 1.00 10.99 12 GLY F C 1
ATOM 5639 O O . GLY H 2 24 ? 167.613 16.544 16.692 1.00 12.93 12 GLY F O 1
ATOM 5640 N N . GLY H 2 25 ? 168.387 16.357 18.790 1.00 11.24 13 GLY F N 1
ATOM 5641 C CA . GLY H 2 25 ? 167.167 16.900 19.384 1.00 12.34 13 GLY F CA 1
ATOM 5642 C C . GLY H 2 25 ? 166.050 15.895 19.574 1.00 13.35 13 GLY F C 1
ATOM 5643 O O . GLY H 2 25 ? 164.958 16.274 20.044 1.00 15.94 13 GLY F O 1
ATOM 5644 N N . ALA H 2 26 ? 166.300 14.630 19.239 1.00 13.78 14 ALA F N 1
ATOM 5645 C CA . ALA H 2 26 ? 165.266 13.605 19.415 1.00 14.28 14 ALA F CA 1
ATOM 5646 C C . ALA H 2 26 ? 165.215 13.176 20.867 1.00 15.05 14 ALA F C 1
ATOM 5647 O O . ALA H 2 26 ? 166.201 13.260 21.607 1.00 14.97 14 ALA F O 1
ATOM 5649 N N . ALA H 2 27 ? 164.057 12.680 21.281 1.00 15.42 15 ALA F N 1
ATOM 5650 C CA . ALA H 2 27 ? 163.947 12.218 22.654 1.00 16.17 15 ALA F CA 1
ATOM 5651 C C . ALA H 2 27 ? 164.823 11.010 22.927 1.00 16.21 15 ALA F C 1
ATOM 5652 O O . ALA H 2 27 ? 165.008 10.134 22.062 1.00 17.57 15 ALA F O 1
ATOM 5654 N N . THR H 2 28 ? 165.327 10.936 24.153 1.00 17.27 16 THR F N 1
ATOM 5655 C CA . THR H 2 28 ? 166.100 9.768 24.559 1.00 17.13 16 THR F CA 1
ATOM 5656 C C . THR H 2 28 ? 165.210 8.714 25.200 1.00 17.70 16 THR F C 1
ATOM 5657 O O . THR H 2 28 ? 164.200 9.044 25.847 1.00 18.30 16 THR F O 1
ATOM 5661 N N . GLY H 2 29 ? 165.589 7.454 24.995 1.00 16.98 17 GLY F N 1
ATOM 5662 C CA . GLY H 2 29 ? 164.933 6.317 25.635 1.00 17.06 17 GLY F CA 1
ATOM 5663 C C . GLY H 2 29 ? 165.703 5.910 26.882 1.00 17.92 17 GLY F C 1
ATOM 5664 O O . GLY H 2 29 ? 166.576 6.626 27.385 1.00 17.11 17 GLY F O 1
ATOM 5665 N N . GLU H 2 30 ? 165.329 4.774 27.431 1.00 19.02 18 GLU F N 1
ATOM 5666 C CA . GLU H 2 30 ? 166.045 4.298 28.611 1.00 19.99 18 GLU F CA 1
ATOM 5667 C C . GLU H 2 30 ? 166.262 2.812 28.473 1.00 18.62 18 GLU F C 1
ATOM 5668 O O . GLU H 2 30 ? 165.627 2.162 27.646 1.00 17.09 18 GLU F O 1
ATOM 5674 N N . GLY H 2 31 ? 167.201 2.290 29.251 1.00 17.80 19 GLY F N 1
ATOM 5675 C CA . GLY H 2 31 ? 167.550 0.879 29.179 1.00 18.78 19 GLY F CA 1
ATOM 5676 C C . GLY H 2 31 ? 168.557 0.590 28.088 1.00 19.44 19 GLY F C 1
ATOM 5677 O O . GLY H 2 31 ? 168.813 1.426 27.219 1.00 19.63 19 GLY F O 1
ATOM 5678 N N . GLY H 2 32 ? 169.126 -0.605 28.130 1.00 20.82 20 GLY F N 1
ATOM 5679 C CA . GLY H 2 32 ? 170.091 -1.021 27.128 1.00 22.69 20 GLY F CA 1
ATOM 5680 C C . GLY H 2 32 ? 171.470 -0.400 27.311 1.00 22.63 20 GLY F C 1
ATOM 5681 O O . GLY H 2 32 ? 172.292 -0.496 26.401 1.00 24.28 20 GLY F O 1
ATOM 5682 N N . LEU H 2 33 ? 171.722 0.214 28.471 1.00 22.88 21 LEU F N 1
ATOM 5683 C CA . LEU H 2 33 ? 172.989 0.922 28.755 1.00 22.70 21 LEU F CA 1
ATOM 5684 C C . LEU H 2 33 ? 173.381 0.813 30.228 1.00 23.10 21 LEU F C 1
ATOM 5685 O O . LEU H 2 33 ? 172.705 1.346 31.119 1.00 24.01 21 LEU F O 1
ATOM 5690 N N . THR H 2 34 ? 174.506 0.163 30.486 1.00 22.16 22 THR F N 1
ATOM 5691 C CA . THR H 2 34 ? 174.995 0.060 31.833 1.00 22.64 22 THR F CA 1
ATOM 5692 C C . THR H 2 34 ? 176.079 1.103 32.003 1.00 21.95 22 THR F C 1
ATOM 5693 O O . THR H 2 34 ? 177.020 1.154 31.193 1.00 21.77 22 THR F O 1
ATOM 5697 N N . LEU H 2 35 ? 175.954 1.908 33.052 1.00 20.51 23 LEU F N 1
ATOM 5698 C CA . LEU H 2 35 ? 176.942 2.907 33.427 1.00 20.21 23 LEU F CA 1
ATOM 5699 C C . LEU H 2 35 ? 177.434 2.591 34.817 1.00 21.64 23 LEU F C 1
ATOM 5700 O O . LEU H 2 35 ? 176.653 2.632 35.760 1.00 22.03 23 LEU F O 1
ATOM 5705 N N . THR H 2 36 ? 178.730 2.294 34.938 1.00 21.54 24 THR F N 1
ATOM 5706 C CA . THR H 2 36 ? 179.328 1.875 36.223 1.00 21.87 24 THR F CA 1
ATOM 5707 C C . THR H 2 36 ? 180.315 2.929 36.698 1.00 21.62 24 THR F C 1
ATOM 5708 O O . THR H 2 36 ? 181.285 3.259 36.002 1.00 21.42 24 THR F O 1
ATOM 5712 N N . ALA H 2 37 ? 180.072 3.468 37.885 1.00 22.76 25 ALA F N 1
ATOM 5713 C CA . ALA H 2 37 ? 180.973 4.410 38.513 1.00 23.16 25 ALA F CA 1
ATOM 5714 C C . ALA H 2 37 ? 180.930 4.127 40.012 1.00 24.40 25 ALA F C 1
ATOM 5715 O O . ALA H 2 37 ? 179.946 3.546 40.504 1.00 24.76 25 ALA F O 1
ATOM 5717 N N . PRO H 2 38 ? 181.985 4.526 40.737 1.00 24.46 26 PRO F N 1
ATOM 5718 C CA . PRO H 2 38 ? 181.947 4.311 42.187 1.00 24.98 26 PRO F CA 1
ATOM 5719 C C . PRO H 2 38 ? 180.859 5.137 42.847 1.00 25.64 26 PRO F C 1
ATOM 5720 O O . PRO H 2 38 ? 180.518 6.225 42.395 1.00 24.67 26 PRO F O 1
ATOM 5724 N N . GLU H 2 39 ? 180.332 4.610 43.937 1.00 25.75 27 GLU F N 1
ATOM 5725 C CA . GLU H 2 39 ? 179.373 5.354 44.736 1.00 26.14 27 GLU F CA 1
ATOM 5726 C C . GLU H 2 39 ? 180.063 6.588 45.341 1.00 25.18 27 GLU F C 1
ATOM 5727 O O . GLU H 2 39 ? 179.500 7.688 45.348 1.00 24.29 27 GLU F O 1
ATOM 5733 N N . ILE H 2 40 ? 181.288 6.399 45.840 1.00 24.67 28 ILE F N 1
ATOM 5734 C CA . ILE H 2 40 ? 182.115 7.487 46.334 1.00 25.38 28 ILE F CA 1
ATOM 5735 C C . ILE H 2 40 ? 183.475 7.367 45.666 1.00 24.73 28 ILE F C 1
ATOM 5736 O O . ILE H 2 40 ? 184.156 6.329 45.779 1.00 25.10 28 ILE F O 1
ATOM 5741 N N . ALA H 2 41 ? 183.870 8.440 45.003 1.00 23.71 29 ALA F N 1
ATOM 5742 C CA . ALA H 2 41 ? 185.200 8.552 44.425 1.00 23.36 29 ALA F CA 1
ATOM 5743 C C . ALA H 2 41 ? 186.024 9.345 45.413 1.00 23.23 29 ALA F C 1
ATOM 5744 O O . ALA H 2 41 ? 185.771 10.534 45.632 1.00 23.58 29 ALA F O 1
ATOM 5746 N N . GLU H 2 42 ? 187.016 8.704 46.025 1.00 22.94 30 GLU F N 1
ATOM 5747 C CA . GLU H 2 42 ? 187.835 9.431 46.972 1.00 23.41 30 GLU F CA 1
ATOM 5748 C C . GLU H 2 42 ? 188.655 10.514 46.275 1.00 23.89 30 GLU F C 1
ATOM 5749 O O . GLU H 2 42 ? 188.847 11.603 46.820 1.00 25.72 30 GLU F O 1
ATOM 5755 N N . ASN H 2 43 ? 189.122 10.223 45.055 1.00 22.74 31 ASN F N 1
ATOM 5756 C CA . ASN H 2 43 ? 189.955 11.154 44.316 1.00 22.16 31 ASN F CA 1
ATOM 5757 C C . ASN H 2 43 ? 189.253 11.570 43.032 1.00 20.95 31 ASN F C 1
ATOM 5758 O O . ASN H 2 43 ? 189.233 10.817 42.045 1.00 20.18 31 ASN F O 1
ATOM 5763 N N . GLY H 2 44 ? 188.704 12.778 43.055 1.00 20.18 32 GLY F N 1
ATOM 5764 C CA . GLY H 2 44 ? 187.972 13.306 41.905 1.00 20.30 32 GLY F CA 1
ATOM 5765 C C . GLY H 2 44 ? 188.849 13.596 40.691 1.00 20.77 32 GLY F C 1
ATOM 5766 O O . GLY H 2 44 ? 188.338 13.823 39.607 1.00 20.40 32 GLY F O 1
ATOM 5767 N N . ASN H 2 45 ? 190.171 13.577 40.835 1.00 20.61 33 ASN F N 1
ATOM 5768 C CA . ASN H 2 45 ? 191.035 13.728 39.654 1.00 21.65 33 ASN F CA 1
ATOM 5769 C C . ASN H 2 45 ? 191.077 12.479 38.789 1.00 21.35 33 ASN F C 1
ATOM 5770 O O . ASN H 2 45 ? 191.479 12.539 37.623 1.00 21.25 33 ASN F O 1
ATOM 5775 N N . THR H 2 46 ? 190.667 11.344 39.347 1.00 20.79 34 THR F N 1
ATOM 5776 C CA . THR H 2 46 ? 190.811 10.069 38.654 1.00 22.07 34 THR F CA 1
ATOM 5777 C C . THR H 2 46 ? 189.687 9.133 39.069 1.00 21.15 34 THR F C 1
ATOM 5778 O O . THR H 2 46 ? 189.802 8.322 39.997 1.00 22.31 34 THR F O 1
ATOM 5782 N N . VAL H 2 47 ? 188.553 9.295 38.410 1.00 19.26 35 VAL F N 1
ATOM 5783 C CA . VAL H 2 47 ? 187.400 8.483 38.702 1.00 19.03 35 VAL F CA 1
ATOM 5784 C C . VAL H 2 47 ? 187.168 7.434 37.611 1.00 18.95 35 VAL F C 1
ATOM 5785 O O . VAL H 2 47 ? 186.937 7.800 36.456 1.00 17.27 35 VAL F O 1
ATOM 5789 N N . PRO H 2 48 ? 187.183 6.135 37.964 1.00 18.93 36 PRO F N 1
ATOM 5790 C CA . PRO H 2 48 ? 186.931 5.082 36.988 1.00 19.18 36 PRO F CA 1
ATOM 5791 C C . PRO H 2 48 ? 185.487 5.017 36.507 1.00 19.14 36 PRO F C 1
ATOM 5792 O O . PRO H 2 48 ? 184.557 4.973 37.329 1.00 19.55 36 PRO F O 1
ATOM 5796 N N . ILE H 2 49 ? 185.308 4.982 35.191 1.00 18.30 37 ILE F N 1
ATOM 5797 C CA . ILE H 2 49 ? 183.980 4.904 34.580 1.00 18.32 37 ILE F CA 1
ATOM 5798 C C . ILE H 2 49 ? 183.980 3.800 33.541 1.00 18.03 37 ILE F C 1
ATOM 5799 O O . ILE H 2 49 ? 184.891 3.733 32.696 1.00 17.76 37 ILE F O 1
ATOM 5804 N N . GLU H 2 50 ? 182.980 2.931 33.598 1.00 17.58 38 GLU F N 1
ATOM 5805 C CA . GLU H 2 50 ? 182.725 1.947 32.566 1.00 18.48 38 GLU F CA 1
ATOM 5806 C C . GLU H 2 50 ? 181.329 2.088 31.985 1.00 18.43 38 GLU F C 1
ATOM 5807 O O . GLU H 2 50 ? 180.344 2.277 32.705 1.00 18.63 38 GLU F O 1
ATOM 5813 N N . VAL H 2 51 ? 181.259 2.007 30.665 1.00 18.30 39 VAL F N 1
ATOM 5814 C CA . VAL H 2 51 ? 179.977 2.009 29.955 1.00 18.33 39 VAL F CA 1
ATOM 5815 C C . VAL H 2 51 ? 179.854 0.772 29.084 1.00 18.79 39 VAL F C 1
ATOM 5816 O O . VAL H 2 51 ? 180.840 0.324 28.480 1.00 17.90 39 VAL F O 1
ATOM 5820 N N . LYS H 2 52 ? 178.666 0.173 29.051 1.00 18.93 40 LYS F N 1
ATOM 5821 C CA . LYS H 2 52 ? 178.396 -0.821 28.034 1.00 19.59 40 LYS F CA 1
ATOM 5822 C C . LYS H 2 52 ? 177.014 -0.638 27.470 1.00 18.67 40 LYS F C 1
ATOM 5823 O O . LYS H 2 52 ? 176.054 -0.409 28.215 1.00 18.96 40 LYS F O 1
ATOM 5829 N N . ALA H 2 53 ? 176.921 -0.746 26.155 1.00 17.45 41 ALA F N 1
ATOM 5830 C CA . ALA H 2 53 ? 175.638 -0.576 25.483 1.00 17.36 41 ALA F CA 1
ATOM 5831 C C . ALA H 2 53 ? 175.599 -1.419 24.225 1.00 17.23 41 ALA F C 1
ATOM 5832 O O . ALA H 2 53 ? 175.964 -0.960 23.142 1.00 17.34 41 ALA F O 1
ATOM 5834 N N . PRO H 2 54 ? 175.197 -2.687 24.368 1.00 17.76 42 PRO F N 1
ATOM 5835 C CA . PRO H 2 54 ? 175.244 -3.578 23.220 1.00 18.85 42 PRO F CA 1
ATOM 5836 C C . PRO H 2 54 ? 174.570 -3.006 21.986 1.00 18.90 42 PRO F C 1
ATOM 5837 O O . PRO H 2 54 ? 173.440 -2.514 22.062 1.00 20.42 42 PRO F O 1
ATOM 5841 N N . GLY H 2 55 ? 175.274 -3.063 20.865 1.00 19.58 43 GLY F N 1
ATOM 5842 C CA . GLY H 2 55 ? 174.793 -2.524 19.592 1.00 19.14 43 GLY F CA 1
ATOM 5843 C C . GLY H 2 55 ? 175.037 -1.050 19.325 1.00 19.56 43 GLY F C 1
ATOM 5844 O O . GLY H 2 55 ? 174.787 -0.580 18.220 1.00 19.96 43 GLY F O 1
ATOM 5845 N N . ALA H 2 56 ? 175.544 -0.326 20.315 1.00 17.90 44 ALA F N 1
ATOM 5846 C CA . ALA H 2 56 ? 175.774 1.110 20.146 1.00 17.89 44 ALA F CA 1
ATOM 5847 C C . ALA H 2 56 ? 176.858 1.374 19.098 1.00 17.75 44 ALA F C 1
ATOM 5848 O O . ALA H 2 56 ? 177.863 0.653 19.035 1.00 18.46 44 ALA F O 1
ATOM 5850 N N . VAL H 2 57 ? 176.646 2.397 18.278 1.00 16.44 45 VAL F N 1
ATOM 5851 C CA . VAL H 2 57 ? 177.715 2.930 17.432 1.00 16.41 45 VAL F CA 1
ATOM 5852 C C . VAL H 2 57 ? 178.588 3.922 18.202 1.00 15.14 45 VAL F C 1
ATOM 5853 O O . VAL H 2 57 ? 179.751 4.093 17.885 1.00 15.75 45 VAL F O 1
ATOM 5857 N N . ALA H 2 58 ? 178.031 4.550 19.238 1.00 14.36 46 ALA F N 1
ATOM 5858 C CA . ALA H 2 58 ? 178.773 5.560 19.980 1.00 13.53 46 ALA F CA 1
ATOM 5859 C C . ALA H 2 58 ? 178.153 5.688 21.362 1.00 12.95 46 ALA F C 1
ATOM 5860 O O . ALA H 2 58 ? 176.929 5.524 21.526 1.00 12.89 46 ALA F O 1
ATOM 5862 N N . ILE H 2 59 ? 178.999 5.967 22.346 1.00 12.38 47 ILE F N 1
ATOM 5863 C CA . ILE H 2 59 ? 178.552 6.281 23.694 1.00 12.87 47 ILE F CA 1
ATOM 5864 C C . ILE H 2 59 ? 179.219 7.573 24.156 1.00 12.84 47 ILE F C 1
ATOM 5865 O O . ILE H 2 59 ? 180.447 7.650 24.208 1.00 13.10 47 ILE F O 1
ATOM 5870 N N . MET H 2 60 ? 178.407 8.573 24.491 1.00 11.91 48 MET F N 1
ATOM 5871 C CA . MET H 2 60 ? 178.908 9.845 25.003 1.00 12.15 48 MET F CA 1
ATOM 5872 C C . MET H 2 60 ? 178.782 9.881 26.524 1.00 11.80 48 MET F C 1
ATOM 5873 O O . MET H 2 60 ? 177.737 9.464 27.074 1.00 12.02 48 MET F O 1
ATOM 5878 N N . LEU H 2 61 ? 179.827 10.374 27.184 1.00 12.27 49 LEU F N 1
ATOM 5879 C CA . LEU H 2 61 ? 179.804 10.642 28.625 1.00 12.19 49 LEU F CA 1
ATOM 5880 C C . LEU H 2 61 ? 179.742 12.127 28.886 1.00 12.98 49 LEU F C 1
ATOM 5881 O O . LEU H 2 61 ? 180.464 12.903 28.245 1.00 13.13 49 LEU F O 1
ATOM 5886 N N . LEU H 2 62 ? 178.912 12.525 29.847 1.00 13.01 50 LEU F N 1
ATOM 5887 C CA . LEU H 2 62 ? 178.822 13.915 30.254 1.00 13.06 50 LEU F CA 1
ATOM 5888 C C . LEU H 2 62 ? 178.928 13.980 31.776 1.00 13.23 50 LEU F C 1
ATOM 5889 O O . LEU H 2 62 ? 178.500 13.047 32.454 1.00 13.45 50 LEU F O 1
ATOM 5894 N N . ALA H 2 63 ? 179.408 15.104 32.289 1.00 12.68 51 ALA F N 1
ATOM 5895 C CA . ALA H 2 63 ? 179.576 15.288 33.739 1.00 13.97 51 ALA F CA 1
ATOM 5896 C C . ALA H 2 63 ? 178.733 16.505 34.098 1.00 14.15 51 ALA F C 1
ATOM 5897 O O . ALA H 2 63 ? 179.104 17.635 33.768 1.00 14.86 51 ALA F O 1
ATOM 5899 N N . ALA H 2 64 ? 177.613 16.274 34.778 1.00 14.66 52 ALA F N 1
ATOM 5900 C CA . ALA H 2 64 ? 176.594 17.324 34.914 1.00 15.08 52 ALA F CA 1
ATOM 5901 C C . ALA H 2 64 ? 176.969 18.462 35.878 1.00 15.44 52 ALA F C 1
ATOM 5902 O O . ALA H 2 64 ? 176.343 19.542 35.894 1.00 17.24 52 ALA F O 1
ATOM 5904 N N . GLY H 2 65 ? 177.992 18.230 36.691 1.00 16.07 53 GLY F N 1
ATOM 5905 C CA . GLY H 2 65 ? 178.415 19.221 37.659 1.00 16.98 53 GLY F CA 1
ATOM 5906 C C . GLY H 2 65 ? 179.775 19.834 37.439 1.00 18.17 53 GLY F C 1
ATOM 5907 O O . GLY H 2 65 ? 180.225 20.640 38.254 1.00 20.50 53 GLY F O 1
ATOM 5908 N N . ASN H 2 66 ? 180.449 19.475 36.347 1.00 17.04 54 ASN F N 1
ATOM 5909 C CA . ASN H 2 66 ? 181.721 20.111 36.017 1.00 18.09 54 ASN F CA 1
ATOM 5910 C C . ASN H 2 66 ? 181.498 21.496 35.411 1.00 19.58 54 ASN F C 1
ATOM 5911 O O . ASN H 2 66 ? 180.411 21.757 34.927 1.00 20.38 54 ASN F O 1
ATOM 5916 N N . PRO H 2 67 ? 182.519 22.376 35.429 1.00 21.28 55 PRO F N 1
ATOM 5917 C CA . PRO H 2 67 ? 182.349 23.703 34.811 1.00 22.01 55 PRO F CA 1
ATOM 5918 C C . PRO H 2 67 ? 181.864 23.610 33.365 1.00 21.52 55 PRO F C 1
ATOM 5919 O O . PRO H 2 67 ? 180.993 24.375 32.943 1.00 21.95 55 PRO F O 1
ATOM 5923 N N . GLU H 2 68 ? 182.404 22.643 32.628 1.00 19.75 56 GLU F N 1
ATOM 5924 C CA . GLU H 2 68 ? 181.907 22.308 31.296 1.00 19.77 56 GLU F CA 1
ATOM 5925 C C . GLU H 2 68 ? 181.544 20.817 31.283 1.00 18.36 56 GLU F C 1
ATOM 5926 O O . GLU H 2 68 ? 182.174 20.020 31.971 1.00 19.66 56 GLU F O 1
ATOM 5932 N N . PRO H 2 69 ? 180.480 20.446 30.575 1.00 16.24 57 PRO F N 1
ATOM 5933 C CA . PRO H 2 69 ? 179.925 19.084 30.645 1.00 15.88 57 PRO F CA 1
ATOM 5934 C C . PRO H 2 69 ? 180.638 17.970 29.876 1.00 13.73 57 PRO F C 1
ATOM 5935 O O . PRO H 2 69 ? 180.457 16.800 30.213 1.00 13.45 57 PRO F O 1
ATOM 5939 N N . ALA H 2 70 ? 181.377 18.313 28.817 1.00 13.10 58 ALA F N 1
ATOM 5940 C CA . ALA H 2 70 ? 181.888 17.257 27.954 1.00 12.16 58 ALA F CA 1
ATOM 5941 C C . ALA H 2 70 ? 182.927 16.407 28.676 1.00 12.03 58 ALA F C 1
ATOM 5942 O O . ALA H 2 70 ? 183.684 16.894 29.535 1.00 12.98 58 ALA F O 1
ATOM 5944 N N . VAL H 2 71 ? 182.966 15.135 28.327 1.00 11.20 59 VAL F N 1
ATOM 5945 C CA . VAL H 2 71 ? 183.974 14.229 28.913 1.00 12.44 59 VAL F CA 1
ATOM 5946 C C . VAL H 2 71 ? 184.676 13.458 27.798 1.00 11.46 59 VAL F C 1
ATOM 5947 O O . VAL H 2 71 ? 185.869 13.662 27.546 1.00 12.41 59 VAL F O 1
ATOM 5951 N N . ALA H 2 72 ? 183.939 12.602 27.108 1.00 11.38 60 ALA F N 1
ATOM 5952 C CA . ALA H 2 72 ? 184.486 11.826 26.002 1.00 11.59 60 ALA F CA 1
ATOM 5953 C C . ALA H 2 72 ? 183.332 11.202 25.227 1.00 11.81 60 ALA F C 1
ATOM 5954 O O . ALA H 2 72 ? 182.229 11.025 25.769 1.00 12.14 60 ALA F O 1
ATOM 5956 N N . THR H 2 73 ? 183.585 10.875 23.963 1.00 11.27 61 THR F N 1
ATOM 5957 C CA . THR H 2 73 ? 182.670 10.063 23.198 1.00 12.67 61 THR F CA 1
ATOM 5958 C C . THR H 2 73 ? 183.413 8.890 22.617 1.00 12.48 61 THR F C 1
ATOM 5959 O O . THR H 2 73 ? 184.425 9.063 21.942 1.00 12.83 61 THR F O 1
ATOM 5963 N N . PHE H 2 74 ? 182.914 7.693 22.898 1.00 13.11 62 PHE F N 1
ATOM 5964 C CA . PHE H 2 74 ? 183.479 6.476 22.321 1.00 13.96 62 PHE F CA 1
ATOM 5965 C C . PHE H 2 74 ? 182.714 6.045 21.088 1.00 14.54 62 PHE F C 1
ATOM 5966 O O . PHE H 2 74 ? 181.558 5.715 21.184 1.00 14.72 62 PHE F O 1
ATOM 5974 N N . ASN H 2 75 ? 183.376 6.008 19.939 1.00 14.76 63 ASN F N 1
ATOM 5975 C CA . ASN H 2 75 ? 182.799 5.408 18.747 1.00 16.18 63 ASN F CA 1
ATOM 5976 C C . ASN H 2 75 ? 183.366 4.017 18.575 1.00 16.21 63 ASN F C 1
ATOM 5977 O O . ASN H 2 75 ? 184.576 3.822 18.684 1.00 16.66 63 ASN F O 1
ATOM 5982 N N . PHE H 2 76 ? 182.482 3.049 18.353 1.00 16.26 64 PHE F N 1
ATOM 5983 C CA . PHE H 2 76 ? 182.879 1.652 18.181 1.00 16.56 64 PHE F CA 1
ATOM 5984 C C . PHE H 2 76 ? 182.912 1.315 16.711 1.00 17.74 64 PHE F C 1
ATOM 5985 O O . PHE H 2 76 ? 181.951 1.575 15.991 1.00 18.87 64 PHE F O 1
ATOM 5993 N N . GLY H 2 77 ? 184.041 0.773 16.265 1.00 18.19 65 GLY F N 1
ATOM 5994 C CA . GLY H 2 77 ? 184.195 0.395 14.866 1.00 19.14 65 GLY F CA 1
ATOM 5995 C C . GLY H 2 77 ? 183.922 -1.081 14.635 1.00 19.69 65 GLY F C 1
ATOM 5996 O O . GLY H 2 77 ? 183.560 -1.829 15.560 1.00 19.28 65 GLY F O 1
ATOM 5997 N N . PRO H 2 78 ? 184.078 -1.516 13.380 1.00 20.74 66 PRO F N 1
ATOM 5998 C CA . PRO H 2 78 ? 183.710 -2.876 12.980 1.00 21.45 66 PRO F CA 1
ATOM 5999 C C . PRO H 2 78 ? 184.516 -3.984 13.651 1.00 21.60 66 PRO F C 1
ATOM 6000 O O . PRO H 2 78 ? 184.057 -5.127 13.708 1.00 22.70 66 PRO F O 1
ATOM 6004 N N . ALA H 2 79 ? 185.706 -3.645 14.149 1.00 20.95 67 ALA F N 1
ATOM 6005 C CA . ALA H 2 79 ? 186.542 -4.615 14.848 1.00 20.51 67 ALA F CA 1
ATOM 6006 C C . ALA H 2 79 ? 186.360 -4.679 16.360 1.00 19.99 67 ALA F C 1
ATOM 6007 O O . ALA H 2 79 ? 187.030 -5.466 17.037 1.00 20.14 67 ALA F O 1
ATOM 6009 N N . ALA H 2 80 ? 185.461 -3.859 16.920 1.00 18.72 68 ALA F N 1
ATOM 6010 C CA . ALA H 2 80 ? 185.162 -3.992 18.334 1.00 18.98 68 ALA F CA 1
ATOM 6011 C C . ALA H 2 80 ? 184.388 -5.298 18.549 1.00 19.19 68 ALA F C 1
ATOM 6012 O O . ALA H 2 80 ? 183.466 -5.603 17.785 1.00 20.64 68 ALA F O 1
ATOM 6014 N N . ALA H 2 81 ? 184.746 -6.036 19.596 1.00 19.71 69 ALA F N 1
ATOM 6015 C CA . ALA H 2 81 ? 184.089 -7.302 19.914 1.00 19.58 69 ALA F CA 1
ATOM 6016 C C . ALA H 2 81 ? 182.743 -7.060 20.585 1.00 20.62 69 ALA F C 1
ATOM 6017 O O . ALA H 2 81 ? 181.839 -7.891 20.514 1.00 21.26 69 ALA F O 1
ATOM 6019 N N . ASP H 2 82 ? 182.645 -5.924 21.263 1.00 19.71 70 ASP F N 1
ATOM 6020 C CA . ASP H 2 82 ? 181.434 -5.570 22.001 1.00 19.47 70 ASP F CA 1
ATOM 6021 C C . ASP H 2 82 ? 181.518 -4.071 22.247 1.00 18.57 70 ASP F C 1
ATOM 6022 O O . ASP H 2 82 ? 182.524 -3.428 21.861 1.00 18.07 70 ASP F O 1
ATOM 6027 N N . GLN H 2 83 ? 180.476 -3.507 22.860 1.00 18.15 71 GLN F N 1
ATOM 6028 C CA . GLN H 2 83 ? 180.413 -2.050 23.062 1.00 17.35 71 GLN F CA 1
ATOM 6029 C C . GLN H 2 83 ? 180.613 -1.641 24.511 1.00 18.04 71 GLN F C 1
ATOM 6030 O O . GLN H 2 83 ? 179.799 -0.912 25.105 1.00 18.45 71 GLN F O 1
ATOM 6036 N N . ARG H 2 84 ? 181.704 -2.141 25.087 1.00 18.39 72 ARG F N 1
ATOM 6037 C CA . ARG H 2 84 ? 182.135 -1.803 26.418 1.00 19.12 72 ARG F CA 1
ATOM 6038 C C . ARG H 2 84 ? 183.348 -0.917 26.288 1.00 18.39 72 ARG F C 1
ATOM 6039 O O . ARG H 2 84 ? 184.251 -1.199 25.480 1.00 18.91 72 ARG F O 1
ATOM 6047 N N . ALA H 2 85 ? 183.414 0.116 27.115 1.00 17.20 73 ALA F N 1
ATOM 6048 C CA . ALA H 2 85 ? 184.618 0.928 27.219 1.00 17.48 73 ALA F CA 1
ATOM 6049 C C . ALA H 2 85 ? 184.774 1.443 28.636 1.00 17.20 73 ALA F C 1
ATOM 6050 O O . ALA H 2 85 ? 183.778 1.629 29.344 1.00 17.14 73 ALA F O 1
ATOM 6052 N N . ALA H 2 86 ? 186.020 1.659 29.048 1.00 16.48 74 ALA F N 1
ATOM 6053 C CA . ALA H 2 86 ? 186.309 2.189 30.355 1.00 16.17 74 ALA F CA 1
ATOM 6054 C C . ALA H 2 86 ? 187.400 3.236 30.249 1.00 16.17 74 ALA F C 1
ATOM 6055 O O . ALA H 2 86 ? 188.279 3.142 29.380 1.00 15.98 74 ALA F O 1
ATOM 6057 N N . THR H 2 87 ? 187.339 4.222 31.142 1.00 15.74 75 THR F N 1
ATOM 6058 C CA . THR H 2 87 ? 188.330 5.280 31.204 1.00 15.57 75 THR F CA 1
ATOM 6059 C C . THR H 2 87 ? 188.347 5.819 32.630 1.00 15.62 75 THR F C 1
ATOM 6060 O O . THR H 2 87 ? 187.721 5.221 33.518 1.00 15.53 75 THR F O 1
ATOM 6064 N N . ARG H 2 88 ? 189.113 6.882 32.848 1.00 15.48 76 ARG F N 1
ATOM 6065 C CA . ARG H 2 88 ? 189.146 7.604 34.118 1.00 15.91 76 ARG F CA 1
ATOM 6066 C C . ARG H 2 88 ? 188.942 9.071 33.854 1.00 15.51 76 ARG F C 1
ATOM 6067 O O . ARG H 2 88 ? 189.527 9.637 32.930 1.00 15.33 76 ARG F O 1
ATOM 6075 N N . ILE H 2 89 ? 188.106 9.702 34.668 1.00 15.31 77 ILE F N 1
ATOM 6076 C CA . ILE H 2 89 ? 187.726 11.082 34.403 1.00 15.89 77 ILE F CA 1
ATOM 6077 C C . ILE H 2 89 ? 187.856 11.953 35.637 1.00 15.81 77 ILE F C 1
ATOM 6078 O O . ILE H 2 89 ? 188.041 11.444 36.753 1.00 16.80 77 ILE F O 1
ATOM 6083 N N . ARG H 2 90 ? 187.801 13.268 35.415 1.00 15.95 78 ARG F N 1
ATOM 6084 C CA . ARG H 2 90 ? 187.908 14.279 36.471 1.00 16.57 78 ARG F CA 1
ATOM 6085 C C . ARG H 2 90 ? 186.510 14.750 36.827 1.00 16.52 78 ARG F C 1
ATOM 6086 O O . ARG H 2 90 ? 185.751 15.144 35.926 1.00 16.96 78 ARG F O 1
ATOM 6094 N N . LEU H 2 91 ? 186.175 14.722 38.122 1.00 16.74 79 LEU F N 1
ATOM 6095 C CA . LEU H 2 91 ? 184.923 15.294 38.621 1.00 16.75 79 LEU F CA 1
ATOM 6096 C C . LEU H 2 91 ? 185.233 16.343 39.678 1.00 17.68 79 LEU F C 1
ATOM 6097 O O . LEU H 2 91 ? 185.923 16.047 40.674 1.00 18.83 79 LEU F O 1
ATOM 6102 N N . ALA H 2 92 ? 184.767 17.570 39.451 1.00 17.86 80 ALA F N 1
ATOM 6103 C CA . ALA H 2 92 ? 185.127 18.700 40.309 1.00 19.17 80 ALA F CA 1
ATOM 6104 C C . ALA H 2 92 ? 184.477 18.634 41.691 1.00 19.46 80 ALA F C 1
ATOM 6105 O O . ALA H 2 92 ? 184.990 19.199 42.649 1.00 20.61 80 ALA F O 1
ATOM 6107 N N . GLN H 2 93 ? 183.349 17.941 41.767 1.00 19.22 81 GLN F N 1
ATOM 6108 C CA . GLN H 2 93 ? 182.506 17.874 42.963 1.00 20.21 81 GLN F CA 1
ATOM 6109 C C . GLN H 2 93 ? 181.536 16.710 42.775 1.00 18.73 81 GLN F C 1
ATOM 6110 O O . GLN H 2 93 ? 181.322 16.223 41.648 1.00 18.16 81 GLN F O 1
ATOM 6116 N N . THR H 2 94 ? 180.907 16.284 43.863 1.00 17.55 82 THR F N 1
ATOM 6117 C CA . THR H 2 94 ? 179.807 15.345 43.780 1.00 16.69 82 THR F CA 1
ATOM 6118 C C . THR H 2 94 ? 178.828 15.815 42.690 1.00 16.87 82 THR F C 1
ATOM 6119 O O . THR H 2 94 ? 178.463 17.004 42.633 1.00 17.43 82 THR F O 1
ATOM 6123 N N . GLN H 2 95 ? 178.408 14.875 41.851 1.00 15.85 83 GLN F N 1
ATOM 6124 C CA . GLN H 2 95 ? 177.556 15.174 40.695 1.00 16.13 83 GLN F CA 1
ATOM 6125 C C . GLN H 2 95 ? 177.031 13.927 40.020 1.00 16.16 83 GLN F C 1
ATOM 6126 O O . GLN H 2 95 ? 177.491 12.801 40.282 1.00 17.11 83 GLN F O 1
ATOM 6132 N N . ASP H 2 96 ? 176.080 14.122 39.106 1.00 17.12 84 ASP F N 1
ATOM 6133 C CA . ASP H 2 96 ? 175.665 13.018 38.234 1.00 17.46 84 ASP F CA 1
ATOM 6134 C C . ASP H 2 96 ? 176.529 12.911 36.981 1.00 16.53 84 ASP F C 1
ATOM 6135 O O . ASP H 2 96 ? 176.915 13.927 36.397 1.00 16.57 84 ASP F O 1
ATOM 6140 N N . VAL H 2 97 ? 176.832 11.673 36.619 1.00 15.76 85 VAL F N 1
ATOM 6141 C CA . VAL H 2 97 ? 177.471 11.371 35.353 1.00 15.37 85 VAL F CA 1
ATOM 6142 C C . VAL H 2 97 ? 176.394 10.753 34.465 1.00 15.62 85 VAL F C 1
ATOM 6143 O O . VAL H 2 97 ? 175.604 9.901 34.910 1.00 15.84 85 VAL F O 1
ATOM 6147 N N . ILE H 2 98 ? 176.352 11.219 33.208 1.00 14.65 86 ILE F N 1
ATOM 6148 C CA . ILE H 2 98 ? 175.379 10.780 32.226 1.00 14.87 86 ILE F CA 1
ATOM 6149 C C . ILE H 2 98 ? 176.066 10.025 31.101 1.00 14.04 86 ILE F C 1
ATOM 6150 O O . ILE H 2 98 ? 177.154 10.422 30.644 1.00 14.23 86 ILE F O 1
ATOM 6155 N N . ALA H 2 99 ? 175.447 8.937 30.670 1.00 14.07 87 ALA F N 1
ATOM 6156 C CA . ALA H 2 99 ? 175.878 8.247 29.449 1.00 14.17 87 ALA F CA 1
ATOM 6157 C C . ALA H 2 99 ? 174.740 8.217 28.445 1.00 13.84 87 ALA F C 1
ATOM 6158 O O . ALA H 2 99 ? 173.569 8.004 28.824 1.00 13.80 87 ALA F O 1
ATOM 6160 N N . LEU H 2 100 ? 175.082 8.484 27.185 1.00 12.48 88 LEU F N 1
ATOM 6161 C CA . LEU H 2 100 ? 174.125 8.460 26.069 1.00 12.26 88 LEU F CA 1
ATOM 6162 C C . LEU H 2 100 ? 174.636 7.471 25.056 1.00 11.37 88 LEU F C 1
ATOM 6163 O O . LEU H 2 100 ? 175.779 7.610 24.608 1.00 12.13 88 LEU F O 1
ATOM 6168 N N . ALA H 2 101 ? 173.848 6.443 24.716 1.00 11.90 89 ALA F N 1
ATOM 6169 C CA . ALA H 2 101 ? 174.271 5.435 23.733 1.00 12.01 89 ALA F CA 1
ATOM 6170 C C . ALA H 2 101 ? 173.427 5.541 22.483 1.00 12.30 89 ALA F C 1
ATOM 6171 O O . ALA H 2 101 ? 172.202 5.482 22.555 1.00 13.08 89 ALA F O 1
ATOM 6173 N N . LYS H 2 102 ? 174.097 5.718 21.349 1.00 12.44 90 LYS F N 1
ATOM 6174 C CA . LYS H 2 102 ? 173.443 5.873 20.053 1.00 13.20 90 LYS F CA 1
ATOM 6175 C C . LYS H 2 102 ? 173.492 4.568 19.269 1.00 14.48 90 LYS F C 1
ATOM 6176 O O . LYS H 2 102 ? 174.556 3.950 19.145 1.00 14.88 90 LYS F O 1
ATOM 6182 N N . MET H 2 103 ? 172.348 4.159 18.733 1.00 15.38 91 MET F N 1
ATOM 6183 C CA . MET H 2 103 ? 172.248 2.916 17.992 1.00 17.39 91 MET F CA 1
ATOM 6184 C C . MET H 2 103 ? 172.410 3.191 16.512 1.00 17.39 91 MET F C 1
ATOM 6185 O O . MET H 2 103 ? 172.452 4.353 16.088 1.00 18.15 91 MET F O 1
ATOM 6190 N N . ALA H 2 104 ? 172.511 2.121 15.728 1.00 18.68 92 ALA F N 1
ATOM 6191 C CA . ALA H 2 104 ? 172.722 2.265 14.297 1.00 19.58 92 ALA F CA 1
ATOM 6192 C C . ALA H 2 104 ? 171.598 3.052 13.620 1.00 20.30 92 ALA F C 1
ATOM 6193 O O . ALA H 2 104 ? 171.845 3.689 12.594 1.00 21.20 92 ALA F O 1
ATOM 6195 N N . ASP H 2 105 ? 170.382 3.006 14.189 1.00 20.11 93 ASP F N 1
ATOM 6196 C CA . ASP H 2 105 ? 169.243 3.767 13.632 1.00 20.69 93 ASP F CA 1
ATOM 6197 C C . ASP H 2 105 ? 169.248 5.241 14.067 1.00 20.07 93 ASP F C 1
ATOM 6198 O O . ASP H 2 105 ? 168.369 6.021 13.666 1.00 21.30 93 ASP F O 1
ATOM 6203 N N . GLY H 2 106 ? 170.257 5.633 14.848 1.00 19.19 94 GLY F N 1
ATOM 6204 C CA . GLY H 2 106 ? 170.379 7.020 15.295 1.00 17.78 94 GLY F CA 1
ATOM 6205 C C . GLY H 2 106 ? 169.620 7.335 16.581 1.00 16.02 94 GLY F C 1
ATOM 6206 O O . GLY H 2 106 ? 169.766 8.430 17.136 1.00 16.61 94 GLY F O 1
ATOM 6207 N N . SER H 2 107 ? 168.816 6.381 17.063 1.00 15.79 95 SER F N 1
ATOM 6208 C CA . SER H 2 107 ? 168.139 6.563 18.340 1.00 15.52 95 SER F CA 1
ATOM 6209 C C . SER H 2 107 ? 169.141 6.498 19.497 1.00 14.73 95 SER F C 1
ATOM 6210 O O . SER H 2 107 ? 170.233 5.913 19.374 1.00 15.01 95 SER F O 1
ATOM 6213 N N . VAL H 2 108 ? 168.773 7.134 20.600 1.00 13.33 96 VAL F N 1
ATOM 6214 C CA . VAL H 2 108 ? 169.682 7.276 21.733 1.00 13.10 96 VAL F CA 1
ATOM 6215 C C . VAL H 2 108 ? 168.978 6.900 23.028 1.00 13.72 96 VAL F C 1
ATOM 6216 O O . VAL H 2 108 ? 167.815 7.259 23.255 1.00 14.90 96 VAL F O 1
ATOM 6220 N N . VAL H 2 109 ? 169.686 6.147 23.863 1.00 14.54 97 VAL F N 1
ATOM 6221 C CA . VAL H 2 109 ? 169.186 5.817 25.194 1.00 15.16 97 VAL F CA 1
ATOM 6222 C C . VAL H 2 109 ? 170.123 6.471 26.214 1.00 15.08 97 VAL F C 1
ATOM 6223 O O . VAL H 2 109 ? 171.312 6.694 25.928 1.00 14.97 97 VAL F O 1
ATOM 6227 N N . LYS H 2 110 ? 169.584 6.767 27.391 1.00 15.65 98 LYS F N 1
ATOM 6228 C CA . LYS H 2 110 ? 170.276 7.498 28.441 1.00 15.80 98 LYS F CA 1
ATOM 6229 C C . LYS H 2 110 ? 170.276 6.721 29.748 1.00 15.85 98 LYS F C 1
ATOM 6230 O O . LYS H 2 110 ? 169.269 6.083 30.113 1.00 16.85 98 LYS F O 1
ATOM 6236 N N . ALA H 2 111 ? 171.415 6.793 30.426 1.00 15.54 99 ALA F N 1
ATOM 6237 C CA . ALA H 2 111 ? 171.574 6.314 31.800 1.00 15.41 99 ALA F CA 1
ATOM 6238 C C . ALA H 2 111 ? 172.302 7.408 32.586 1.00 15.95 99 ALA F C 1
ATOM 6239 O O . ALA H 2 111 ? 173.017 8.254 31.998 1.00 16.28 99 ALA F O 1
ATOM 6241 N N . GLN H 2 112 ? 172.136 7.408 33.909 1.00 17.08 100 GLN F N 1
ATOM 6242 C CA . GLN H 2 112 ? 172.731 8.413 34.743 1.00 19.24 100 GLN F CA 1
ATOM 6243 C C . GLN H 2 112 ? 172.982 7.812 36.127 1.00 19.34 100 GLN F C 1
ATOM 6244 O O . GLN H 2 112 ? 172.219 6.958 36.583 1.00 20.10 100 GLN F O 1
ATOM 6250 N N . THR H 2 113 ? 174.047 8.251 36.785 1.00 19.30 101 THR F N 1
ATOM 6251 C CA . THR H 2 113 ? 174.372 7.752 38.124 1.00 20.66 101 THR F CA 1
ATOM 6252 C C . THR H 2 113 ? 175.050 8.847 38.910 1.00 19.69 101 THR F C 1
ATOM 6253 O O . THR H 2 113 ? 175.754 9.688 38.346 1.00 19.67 101 THR F O 1
ATOM 6257 N N . THR H 2 114 ? 174.849 8.837 40.224 1.00 19.46 102 THR F N 1
ATOM 6258 C CA . THR H 2 114 ? 175.448 9.833 41.083 1.00 19.08 102 THR F CA 1
ATOM 6259 C C . THR H 2 114 ? 176.806 9.361 41.569 1.00 19.17 102 THR F C 1
ATOM 6260 O O . THR H 2 114 ? 176.939 8.216 41.997 1.00 19.42 102 THR F O 1
ATOM 6264 N N . VAL H 2 115 ? 177.798 10.248 41.515 1.00 19.29 103 VAL F N 1
ATOM 6265 C CA . VAL H 2 115 ? 179.112 9.935 42.060 1.00 19.82 103 VAL F CA 1
ATOM 6266 C C . VAL H 2 115 ? 179.429 10.950 43.133 1.00 19.45 103 VAL F C 1
ATOM 6267 O O . VAL H 2 115 ? 179.589 12.142 42.844 1.00 19.19 103 VAL F O 1
ATOM 6271 N N . LYS H 2 116 ? 179.514 10.488 44.389 1.00 20.32 104 LYS F N 1
ATOM 6272 C CA . LYS H 2 116 ? 179.952 11.364 45.460 1.00 21.49 104 LYS F CA 1
ATOM 6273 C C . LYS H 2 116 ? 181.459 11.503 45.388 1.00 21.36 104 LYS F C 1
ATOM 6274 O O . LYS H 2 116 ? 182.147 10.530 45.074 1.00 23.68 104 LYS F O 1
ATOM 6280 N N . VAL H 2 117 ? 181.966 12.709 45.624 1.00 20.74 105 VAL F N 1
ATOM 6281 C CA . VAL H 2 117 ? 183.388 12.971 45.453 1.00 21.92 105 VAL F CA 1
ATOM 6282 C C . VAL H 2 117 ? 183.935 13.582 46.739 1.00 23.09 105 VAL F C 1
ATOM 6283 O O . VAL H 2 117 ? 183.482 14.642 47.198 1.00 22.67 105 VAL F O 1
ATOM 6287 N N . THR H 2 118 ? 184.911 12.900 47.329 1.00 24.02 106 THR F N 1
ATOM 6288 C CA . THR H 2 118 ? 185.490 13.381 48.570 1.00 25.73 106 THR F CA 1
ATOM 6289 C C . THR H 2 118 ? 186.363 14.602 48.301 1.00 27.56 106 THR F C 1
ATOM 6290 O O . THR H 2 118 ? 186.142 15.669 48.870 1.00 28.89 106 THR F O 1
ATOM 6294 N N . ILE H 2 119 ? 187.356 14.430 47.433 1.00 29.57 107 ILE F N 1
ATOM 6295 C CA . ILE H 2 119 ? 188.252 15.515 47.046 1.00 31.07 107 ILE F CA 1
ATOM 6296 C C . ILE H 2 119 ? 188.028 15.798 45.568 1.00 32.04 107 ILE F C 1
ATOM 6297 O O . ILE H 2 119 ? 188.318 14.952 44.718 1.00 31.86 107 ILE F O 1
ATOM 6302 N N . GLY H 2 120 ? 187.498 16.984 45.278 1.00 32.86 108 GLY F N 1
ATOM 6303 C CA . GLY H 2 120 ? 187.181 17.379 43.909 1.00 33.98 108 GLY F CA 1
ATOM 6304 C C . GLY H 2 120 ? 188.404 17.384 43.021 1.00 35.01 108 GLY F C 1
ATOM 6305 O O . GLY H 2 120 ? 189.507 17.722 43.468 1.00 35.50 108 GLY F O 1
ATOM 6306 N N . GLY H 2 121 ? 188.212 16.991 41.766 1.00 35.68 109 GLY F N 1
ATOM 6307 C CA . GLY H 2 121 ? 189.289 16.976 40.788 1.00 36.88 109 GLY F CA 1
ATOM 6308 C C . GLY H 2 121 ? 189.330 18.201 39.899 1.00 37.69 109 GLY F C 1
ATOM 6309 O O . GLY H 2 121 ? 188.747 19.255 40.204 1.00 38.32 109 GLY F O 1
#

Nearest PDB structures (foldseek):
  2oxh-assembly2_B  TM=9.523E-01  e=2.637E-18  Paracoccus denitrificans
  2ox5-assembly1_Y  TM=9.504E-01  e=7.155E-18  Paracoccus denitrificans
  4uwq-assembly1_K  TM=7.572E-01  e=3.247E-08  Thermus thermophilus HB27
  4brj-assembly1_A  TM=8.637E-01  e=1.530E-05  Ignicoccus hospitalis
  4bk8-assembly1_A  TM=8.625E-01  e=2.255E-05  Ignicoccus hospitalis

Organism: Paracoccus denitrificans (NCBI:txid266)

Secondary structure (P-SEA, 3-state):
cccbbbbbbbbcccccbbbbbbbbbbbccccccccccccccccccccccbbbbbccccccccccccccccccbbbbbbbbbcbbbbbbbbbbbccccccbbbbbbbcc/caaaaaaaaaaccbbbbbccbbbbbbcccccccbbbbbbbbccccbbbbbbccccccccbbbbbccccccccccbbbbbccbbbbbbbbbccccbbbbbbbbbbbccccc/cccbbbbbbbbcccccbbbbbbbbbbbccccccccccccccccbbbbbccccccccccccccccccbbbbbbbbbcbbbbbbbbbbbccbbbbbbbbbbcc/ccccaaaaaaaaacccccccbbbbbbbbcccccccbbbbbbbbccccbbbbbbccccccccbbbbbccccccccccbbbbbcccbbbbbbbbccccbbbbbbbbbbbcccc/cbbbbbbccccccccbbbbbbbbbbcccccccccccccccbbbbbccccccccccccccccccbbbbbcccccccbbbbbbbbbcccbbbbbbbbbbcc/cccccaaaaaaaaacccccccccbbbbbbcccccccbbbbbbbbccccbbbbbbccccccccbbbbbccccccccccbbbbbcccbbbbbbbbccccbbbbbbbbbbbcccc/cccaaaaaaaaaacccccccccbbbbbbcccccccbbbbbbbbccccbbbbbcccccccccbbbbbcccccccccccccccccbbbbbbbbbccccbbbbbbbbbbbccccc/cccbbbbbbccccccccbbbbbbbbbbccccccccccccccccccccccbbbbbccccccccccccccccccbbbbbcccccbbbbbbbbbbbccccccbbbbbbbcc